Protein 4EQS (pdb70)

Secondary structure (DSSP, 8-state):
--EEEE--STTHHHHHHHHHHH-SSS-EEEEESSS-SSB-GGGHHHHHTTSS--GGGTB---HHHHHHHH--EEEETEEEEEEETTTTEEEEEETTTTEEEEEE-SEEEE---EEE-------TTEE--SSHHHHHHHHHHHHHHT--EEEEE--SHHHHHHHHHHHHHT-EEEEEESSS--STTS-GGGGHHHHHHHHHTT--EEES--EEEEETTEEEETTS-EEE-SEEEE---EEES-GGGTTSS----TTS-EE--TT-B-SSTTEEE-GGGEEEEBSSSSSEE---SHHHHHHHHHHHHHHHHS-TT-----B---EEEEETTEEEEEEES-GGGGGGS-EEEEEEEEESS-TTSSS--EEEEEEEEETTT-BEEEEEEEESSSHHHHHHHHHHHHHTT-BGGGGGG------TTT--SS-HHHHHHHTT-/--EEEE--STTHHHHHHHHHHH-SSS-EEEE-SSS-SSB-GGGHHHHHTTSS--HHHHBS--HHHHHHHH--EEETTEEEEEEEGGGTEEEEEETTTTEEEEEE-SEEEE---EEE-------TTEE--SSHHHHHHHHHHHHHHT--EEEEE--SHHHHHHHHHHHHTT-EEEEEESSS--STTS-GGG-HHHHHHHHHTT--EEES--EEEEETTEEEETTS-EEE-SEEEE---EEES-GGGTTSS----TTS-EE--TT-B-SSTTEEE-GGGEEEEBSSSSSEE---SHHHHHHHHHHHHHHHHS-TT-----B---EEEEETTEEEEEEES-GGGGGGS-EEEEEEEEESS-TTSSS--EEEEEEEEETTT-BEEEEEEEESSSHHHHHHHHHHHHHTT-BSGGGGG-----STTT--SS-HHHHHHHH--

B-factor: mean 22.56, std 8.88, range [10.07, 73.94]

Organism: Staphylococcus aureus (strain USA300) (NCBI:txid367830)

Sequence (874 aa):
PKIVVVGAVAGGATCASQIRRLDKESDIIIFEKDRDMSFANCALPYVIGEVVEDRRYALAYTPEKFYDRKQITVKTYHEVIAINDERQTVSVLNRKTNEQFEESYDKLILSPGASANSLGFESDITFTLRNLEDTDAIDQFIKANQVDKVLVVGAGYVSLEVLENLYERGLHPTLIHRSDKINKLMDADMNQPILDELDKREIPYRLNEEINAINGNEITFKSGKVEHYDMIIEGVGTHPNSKFIESSNIKLDRKGFIPVNDKFETNVPNIYAIGDIATSHYRHVDLPASVPLAWGAHRAASIVAEQIAGNDTIEFKGFLGNNIVKFFDYTFASVGVKPNELKQFDYKMVEVTQGAHANYYPGNSPLHLRVYYDTSNRQILRAAAVGKEGADKRIDVLSMAMMNQLTVDELTEFEVAFAPPYSHPKDLINMIGYKAKPKIVVVGAVAGGATCASQIRRLDKESDIIIFEKDRDMSFANCALPYVIGEVVEDRRYALAYTPEKFYDRKQITVKTYHEVIAINDERQTVSVLNRKTNEQFEESYDKLILSPGASANSLGFESDITFTLRNLEDTDAIDQFIKANQVDKVLVVGAGYVSLEVLENLYERGLHPTLIHRSDKINKLMDADMNQPILDELDKREIPYRLNEEINAINGNEITFKSGKVEHYDMIIEGVGTHPNSKFIESSNIKLDRKGFIPVNDKFETNVPNIYAIGDIATSHYRHVDLPASVPLAWGAHRAASIVAEQIAGNDTIEFKGFLGNNIVKFFDYTFASVGVKPNELKQFDYKMVEVTQGAHANYYPGNSPLHLRVYYDTSNRQILRAAAVGKEGADKRIDVLSMAMMNQLTVDELTEFEVAFAPPYSHPKDLINMIGYKAK

Structure (mmCIF, N/CA/C/O backbone):
data_4EQS
#
_entry.id   4EQS
#
_cell.length_a   76.180
_cell.length_b   65.420
_cell.length_c   94.570
_cell.angle_alpha   90.000
_cell.angle_beta   104.740
_cell.angle_gamma   90.000
#
_symmetry.space_group_name_H-M   'P 1 21 1'
#
loop_
_entity.id
_entity.type
_entity.pdbx_description
1 polymer 'Coenzyme A disulfide reductase'
2 non-polymer 'MAGNESIUM ION'
3 non-polymer 'CHLORIDE ION'
4 non-polymer 'COENZYME A'
5 non-polymer 'FLAVIN-ADENINE DINUCLEOTIDE'
6 water water
#
loop_
_atom_site.group_PDB
_atom_site.id
_atom_site.type_symbol
_atom_site.label_atom_id
_atom_site.label_alt_id
_atom_site.label_comp_id
_atom_site.label_asym_id
_atom_site.label_entity_id
_atom_site.label_seq_id
_atom_site.pdbx_PDB_ins_code
_atom_site.Cartn_x
_atom_site.Cartn_y
_atom_site.Cartn_z
_atom_site.occupancy
_atom_site.B_iso_or_equiv
_atom_site.auth_seq_id
_atom_site.auth_comp_id
_atom_site.auth_asym_id
_atom_site.auth_atom_id
_atom_site.pdbx_PDB_model_num
ATOM 1 N N . PRO A 1 1 ? 26.132 -14.986 -16.270 1.00 25.46 2 PRO A N 1
ATOM 2 C CA . PRO A 1 1 ? 25.749 -14.387 -17.553 1.00 21.25 2 PRO A CA 1
ATOM 3 C C . PRO A 1 1 ? 26.648 -13.202 -17.878 1.00 18.90 2 PRO A C 1
ATOM 4 O O . PRO A 1 1 ? 27.146 -12.553 -16.958 1.00 21.25 2 PRO A O 1
ATOM 8 N N . LYS A 1 2 ? 26.852 -12.928 -19.162 1.00 20.22 3 LYS A N 1
ATOM 9 C CA . LYS A 1 2 ? 27.597 -11.746 -19.576 1.00 21.43 3 LYS A CA 1
ATOM 10 C C . LYS A 1 2 ? 26.737 -10.519 -19.312 1.00 17.08 3 LYS A C 1
ATOM 11 O O . LYS A 1 2 ? 25.623 -10.413 -19.829 1.00 17.58 3 LYS A O 1
ATOM 17 N N . ILE A 1 3 ? 27.265 -9.603 -18.510 1.00 16.24 4 ILE A N 1
ATOM 18 C CA . ILE A 1 3 ? 26.526 -8.428 -18.068 1.00 18.11 4 ILE A CA 1
ATOM 19 C C . ILE A 1 3 ? 27.115 -7.159 -18.667 1.00 15.67 4 ILE A C 1
ATOM 20 O O . ILE A 1 3 ? 28.320 -6.909 -18.555 1.00 16.51 4 ILE A O 1
ATOM 29 N N . VAL A 1 4 ? 26.260 -6.372 -19.314 1.00 15.05 5 VAL A N 1
ATOM 30 C CA . VAL A 1 4 ? 26.633 -5.047 -19.794 1.00 14.31 5 VAL A CA 1
ATOM 31 C C . VAL A 1 4 ? 25.822 -4.003 -19.036 1.00 16.31 5 VAL A C 1
ATOM 32 O O . VAL A 1 4 ? 24.600 -4.122 -18.931 1.00 15.73 5 VAL A O 1
ATOM 36 N N . VAL A 1 5 ? 26.512 -2.996 -18.510 1.00 12.14 6 VAL A N 1
ATOM 37 C CA . VAL A 1 5 ? 25.882 -1.899 -17.777 1.00 11.76 6 VAL A CA 1
ATOM 38 C C . VAL A 1 5 ? 26.133 -0.597 -18.539 1.00 13.38 6 VAL A C 1
ATOM 39 O O . VAL A 1 5 ? 27.242 -0.367 -19.032 1.00 14.47 6 VAL A O 1
ATOM 43 N N . VAL A 1 6 ? 25.101 0.240 -18.660 1.00 12.45 7 VAL A N 1
ATOM 44 C CA . VAL A 1 6 ? 25.246 1.556 -19.286 1.00 14.25 7 VAL A CA 1
ATOM 45 C C . VAL A 1 6 ? 25.172 2.660 -18.238 1.00 13.47 7 VAL A C 1
ATOM 46 O O . VAL A 1 6 ? 24.131 2.861 -17.599 1.00 13.98 7 VAL A O 1
ATOM 50 N N . GLY A 1 7 ? 26.275 3.384 -18.075 1.00 13.15 8 GLY A N 1
ATOM 51 C CA . GLY A 1 7 ? 26.397 4.381 -17.023 1.00 13.01 8 GLY A CA 1
ATOM 52 C C . GLY A 1 7 ? 27.188 3.819 -15.856 1.00 12.52 8 GLY A C 1
ATOM 53 O O . GLY A 1 7 ? 26.861 2.751 -15.332 1.00 13.95 8 GLY A O 1
ATOM 54 N N . ALA A 1 8 ? 28.234 4.524 -15.436 1.00 12.86 9 ALA A N 1
ATOM 55 C CA . ALA A 1 8 ? 29.130 3.971 -14.427 1.00 12.54 9 ALA A CA 1
ATOM 56 C C . ALA A 1 8 ? 29.145 4.757 -13.128 1.00 14.31 9 ALA A C 1
ATOM 57 O O . ALA A 1 8 ? 30.210 4.969 -12.549 1.00 13.62 9 ALA A O 1
ATOM 59 N N . VAL A 1 9 ? 27.974 5.181 -12.661 1.00 13.75 10 VAL A N 1
ATOM 60 C CA . VAL A 1 9 ? 27.908 6.000 -11.447 1.00 12.01 10 VAL A CA 1
ATOM 61 C C . VAL A 1 9 ? 26.922 5.451 -10.395 1.00 12.14 10 VAL A C 1
ATOM 62 O O . VAL A 1 9 ? 27.032 4.285 -10.009 1.00 14.13 10 VAL A O 1
ATOM 66 N N . ALA A 1 10 ? 25.965 6.260 -9.932 1.00 11.63 11 ALA A N 1
ATOM 67 C CA . ALA A 1 10 ? 25.206 5.873 -8.732 1.00 13.79 11 ALA A CA 1
ATOM 68 C C . ALA A 1 10 ? 24.444 4.557 -8.883 1.00 13.82 11 ALA A C 1
ATOM 69 O O . ALA A 1 10 ? 24.491 3.699 -8.001 1.00 15.19 11 ALA A O 1
ATOM 71 N N . GLY A 1 11 ? 23.738 4.389 -9.994 1.00 12.42 12 GLY A N 1
ATOM 72 C CA . GLY A 1 11 ? 23.063 3.131 -10.253 1.00 13.97 12 GLY A CA 1
ATOM 73 C C . GLY A 1 11 ? 23.999 2.092 -10.851 1.00 13.84 12 GLY A C 1
ATOM 74 O O . GLY A 1 11 ? 24.061 0.958 -10.387 1.00 14.32 12 GLY A O 1
ATOM 75 N N . GLY A 1 12 ? 24.751 2.485 -11.873 1.00 13.43 13 GLY A N 1
ATOM 76 C CA . GLY A 1 12 ? 25.483 1.518 -12.678 1.00 13.67 13 GLY A CA 1
ATOM 77 C C . GLY A 1 12 ? 26.691 0.872 -12.030 1.00 13.33 13 GLY A C 1
ATOM 78 O O . GLY A 1 12 ? 26.819 -0.348 -12.020 1.00 14.19 13 GLY A O 1
ATOM 79 N N . ALA A 1 13 ? 27.598 1.684 -11.506 1.00 12.73 14 ALA A N 1
ATOM 80 C CA . ALA A 1 13 ? 28.757 1.121 -10.831 1.00 13.53 14 ALA A CA 1
ATOM 81 C C . ALA A 1 13 ? 28.327 0.357 -9.578 1.00 15.55 14 ALA A C 1
ATOM 82 O O . ALA A 1 13 ? 28.862 -0.707 -9.276 1.00 16.17 14 ALA A O 1
ATOM 84 N N . THR A 1 14 ? 27.341 0.887 -8.862 1.00 13.85 15 THR A N 1
ATOM 85 C CA . THR A 1 14 ? 26.823 0.215 -7.675 1.00 15.35 15 THR A CA 1
ATOM 86 C C . THR A 1 14 ? 26.249 -1.152 -8.035 1.00 14.23 15 THR A C 1
ATOM 87 O O . THR A 1 14 ? 26.533 -2.154 -7.372 1.00 16.14 15 THR A O 1
ATOM 91 N N . CYS A 1 15 ? 25.435 -1.201 -9.086 1.00 12.37 16 CYS A N 1
ATOM 92 C CA . CYS A 1 15 ? 24.801 -2.458 -9.466 1.00 12.49 16 CYS A CA 1
ATOM 93 C C . CYS A 1 15 ? 25.853 -3.494 -9.878 1.00 14.91 16 CYS A C 1
ATOM 94 O O . CYS A 1 15 ? 25.790 -4.651 -9.470 1.00 14.17 16 CYS A O 1
ATOM 97 N N . ALA A 1 16 ? 26.816 -3.079 -10.692 1.00 14.98 17 ALA A N 1
ATOM 98 C CA . ALA A 1 16 ? 27.886 -3.983 -11.106 1.00 13.30 17 ALA A CA 1
ATOM 99 C C . ALA A 1 16 ? 28.615 -4.528 -9.882 1.00 16.25 17 ALA A C 1
ATOM 100 O O . ALA A 1 16 ? 28.897 -5.728 -9.790 1.00 16.96 17 ALA A O 1
ATOM 102 N N . SER A 1 17 ? 28.904 -3.640 -8.941 1.00 14.38 18 SER A N 1
ATOM 103 C CA . SER A 1 17 ? 29.579 -4.028 -7.708 1.00 14.74 18 SER A CA 1
ATOM 104 C C . SER A 1 17 ? 28.737 -5.025 -6.907 1.00 18.30 18 SER A C 1
ATOM 105 O O . SER A 1 17 ? 29.258 -6.018 -6.397 1.00 17.58 18 SER A O 1
ATOM 108 N N . GLN A 1 18 ? 27.436 -4.772 -6.807 1.00 15.90 19 GLN A N 1
ATOM 109 C CA . GLN A 1 18 ? 26.548 -5.672 -6.063 1.00 16.83 19 GLN A CA 1
ATOM 110 C C . GLN A 1 18 ? 26.427 -7.043 -6.726 1.00 15.29 19 GLN A C 1
ATOM 111 O O . GLN A 1 18 ? 26.302 -8.060 -6.045 1.00 18.12 19 GLN A O 1
ATOM 117 N N . ILE A 1 19 ? 26.464 -7.077 -8.053 1.00 16.48 20 ILE A N 1
ATOM 118 C CA . ILE A 1 19 ? 26.449 -8.353 -8.763 1.00 13.79 20 ILE A CA 1
ATOM 119 C C . ILE A 1 19 ? 27.726 -9.147 -8.453 1.00 19.40 20 ILE A C 1
ATOM 120 O O . ILE A 1 19 ? 27.672 -10.349 -8.180 1.00 19.77 20 ILE A O 1
ATOM 125 N N . ARG A 1 20 ? 28.867 -8.468 -8.476 1.00 19.63 21 ARG A N 1
ATOM 126 C CA . ARG A 1 20 ? 30.146 -9.129 -8.223 1.00 19.65 21 ARG A CA 1
ATOM 127 C C . ARG A 1 20 ? 30.192 -9.737 -6.818 1.00 20.60 21 ARG A C 1
ATOM 128 O O . ARG A 1 20 ? 30.811 -10.787 -6.605 1.00 19.19 21 ARG A O 1
ATOM 136 N N . ARG A 1 21 ? 29.534 -9.088 -5.860 1.00 18.13 22 ARG A N 1
ATOM 137 C CA . ARG A 1 21 ? 29.430 -9.651 -4.513 1.00 20.94 22 ARG A CA 1
ATOM 138 C C . ARG A 1 21 ? 28.846 -11.060 -4.531 1.00 21.81 22 ARG A C 1
ATOM 139 O O . ARG A 1 21 ? 29.265 -11.927 -3.754 1.00 23.55 22 ARG A O 1
ATOM 147 N N . LEU A 1 22 ? 27.869 -11.278 -5.405 1.00 18.10 23 LEU A N 1
ATOM 148 C CA . LEU A 1 22 ? 27.135 -12.539 -5.459 1.00 19.80 23 LEU A CA 1
ATOM 149 C C . LEU A 1 22 ? 27.716 -13.507 -6.474 1.00 23.48 23 LEU A C 1
ATOM 150 O O . LEU A 1 22 ? 27.484 -14.713 -6.398 1.00 23.24 23 LEU A O 1
ATOM 155 N N . ASP A 1 23 ? 28.468 -12.976 -7.429 1.00 21.15 24 ASP A N 1
ATOM 156 C CA . ASP A 1 23 ? 28.870 -13.751 -8.596 1.00 21.75 24 ASP A CA 1
ATOM 157 C C . ASP A 1 23 ? 30.268 -13.340 -9.029 1.00 23.25 24 ASP A C 1
ATOM 158 O O . ASP A 1 23 ? 30.474 -12.232 -9.526 1.00 22.58 24 ASP A O 1
ATOM 163 N N . LYS A 1 24 ? 31.226 -14.244 -8.844 1.00 28.05 25 LYS A N 1
ATOM 164 C CA . LYS A 1 24 ? 32.624 -13.946 -9.129 1.00 26.78 25 LYS A CA 1
ATOM 165 C C . LYS A 1 24 ? 33.051 -14.445 -10.504 1.00 28.03 25 LYS A C 1
ATOM 166 O O . LYS A 1 24 ? 34.180 -14.204 -10.930 1.00 32.04 25 LYS A O 1
ATOM 172 N N . GLU A 1 25 ? 32.151 -15.136 -11.194 1.00 25.90 26 GLU A N 1
ATOM 173 C CA . GLU A 1 25 ? 32.494 -15.787 -12.458 1.00 30.41 26 GLU A CA 1
ATOM 174 C C . GLU A 1 25 ? 32.075 -15.003 -13.699 1.00 32.63 26 GLU A C 1
ATOM 175 O O . GLU A 1 25 ? 32.798 -14.985 -14.696 1.00 31.04 26 GLU A O 1
ATOM 186 N N . SER A 1 26 ? 30.911 -14.363 -13.641 1.00 25.94 27 SER A N 1
ATOM 187 C CA . SER A 1 26 ? 30.367 -13.675 -14.811 1.00 23.06 27 SER A CA 1
ATOM 188 C C . SER A 1 26 ? 31.223 -12.490 -15.259 1.00 20.81 27 SER A C 1
ATOM 189 O O . SER A 1 26 ? 31.769 -11.758 -14.438 1.00 21.40 27 SER A O 1
ATOM 192 N N . ASP A 1 27 ? 31.341 -12.312 -16.570 1.00 19.49 28 ASP A N 1
ATOM 193 C CA . ASP A 1 27 ? 31.995 -11.129 -17.116 1.00 21.57 28 ASP A CA 1
ATOM 194 C C . ASP A 1 27 ? 31.060 -9.927 -16.991 1.00 20.98 28 ASP A C 1
ATOM 195 O O . ASP A 1 27 ? 29.890 -10.007 -17.364 1.00 21.33 28 ASP A O 1
ATOM 200 N N . ILE A 1 28 ? 31.584 -8.824 -16.467 1.00 17.10 29 ILE A N 1
ATOM 201 C CA . ILE A 1 28 ? 30.809 -7.590 -16.319 1.00 18.80 29 ILE A CA 1
ATOM 202 C C . ILE A 1 28 ? 31.549 -6.420 -16.955 1.00 18.66 29 ILE A C 1
ATOM 203 O O . ILE A 1 28 ? 32.699 -6.134 -16.604 1.00 18.65 29 ILE A O 1
ATOM 208 N N . ILE A 1 29 ? 30.895 -5.745 -17.895 1.00 15.72 30 ILE A N 1
ATOM 209 C CA . ILE A 1 29 ? 31.472 -4.552 -18.508 1.00 19.03 30 ILE A CA 1
ATOM 210 C C . ILE A 1 29 ? 30.541 -3.350 -18.383 1.00 15.80 30 ILE A C 1
ATOM 211 O O . ILE A 1 29 ? 29.335 -3.463 -18.606 1.00 17.43 30 ILE A O 1
ATOM 216 N N . ILE A 1 30 ? 31.105 -2.209 -17.998 1.00 13.19 31 ILE A N 1
ATOM 217 C CA . ILE A 1 30 ? 30.334 -0.965 -17.930 1.00 14.43 31 ILE A CA 1
ATOM 218 C C . ILE A 1 30 ? 30.856 0.037 -18.950 1.00 16.16 31 ILE A C 1
ATOM 219 O O . ILE A 1 30 ? 32.064 0.238 -19.064 1.00 14.97 31 ILE A O 1
ATOM 224 N N . PHE A 1 31 ? 29.942 0.662 -19.683 1.00 14.03 32 PHE A N 1
ATOM 225 C CA . PHE A 1 31 ? 30.292 1.753 -20.592 1.00 14.40 32 PHE A CA 1
ATOM 226 C C . PHE A 1 31 ? 29.876 3.096 -20.003 1.00 14.35 32 PHE A C 1
ATOM 227 O O . PHE A 1 31 ? 28.739 3.259 -19.548 1.00 14.46 32 PHE A O 1
ATOM 235 N N . GLU A 1 32 ? 30.800 4.049 -20.005 1.00 14.16 33 GLU A N 1
ATOM 236 C CA . GLU A 1 32 ? 30.531 5.387 -19.489 1.00 12.49 33 GLU A CA 1
ATOM 237 C C . GLU A 1 32 ? 30.966 6.421 -20.525 1.00 12.58 33 GLU A C 1
ATOM 238 O O . GLU A 1 32 ? 32.132 6.459 -20.912 1.00 13.57 33 GLU A O 1
ATOM 244 N N . LYS A 1 33 ? 30.036 7.254 -20.971 1.00 14.35 34 LYS A N 1
ATOM 245 C CA . LYS A 1 33 ? 30.324 8.165 -22.081 1.00 14.35 34 LYS A CA 1
ATOM 246 C C . LYS A 1 33 ? 31.321 9.265 -21.719 1.00 14.46 34 LYS A C 1
ATOM 247 O O . LYS A 1 33 ? 32.042 9.752 -22.584 1.00 15.36 34 LYS A O 1
ATOM 253 N N . ASP A 1 34 ? 31.368 9.634 -20.444 1.00 14.47 35 ASP A N 1
ATOM 254 C CA . ASP A 1 34 ? 32.223 10.738 -20.004 1.00 15.77 35 ASP A CA 1
ATOM 255 C C . ASP A 1 34 ? 33.540 10.254 -19.394 1.00 14.37 35 ASP A C 1
ATOM 256 O O . ASP A 1 34 ? 33.872 9.073 -19.462 1.00 15.39 35 ASP A O 1
ATOM 261 N N . ARG A 1 35 ? 34.291 11.174 -18.803 1.00 14.87 36 ARG A N 1
ATOM 262 C CA . ARG A 1 35 ? 35.655 10.879 -18.366 1.00 20.50 36 ARG A CA 1
ATOM 263 C C . ARG A 1 35 ? 35.747 10.026 -17.100 1.00 16.65 36 ARG A C 1
ATOM 264 O O . ARG A 1 35 ? 36.675 9.231 -16.944 1.00 17.67 36 ARG A O 1
ATOM 272 N N . ASP A 1 36 ? 34.799 10.200 -16.183 1.00 15.86 37 ASP A N 1
ATOM 273 C CA . ASP A 1 36 ? 34.949 9.636 -14.848 1.00 15.69 37 ASP A CA 1
ATOM 274 C C . ASP A 1 36 ? 33.869 8.618 -14.497 1.00 19.75 37 ASP A C 1
ATOM 275 O O . ASP A 1 36 ? 32.692 8.840 -14.758 1.00 18.15 37 ASP A O 1
ATOM 280 N N . MET A 1 37 ? 34.272 7.512 -13.883 1.00 16.28 38 MET A N 1
ATOM 281 C CA . MET A 1 37 ? 33.311 6.617 -13.249 1.00 15.60 38 MET A CA 1
ATOM 282 C C . MET A 1 37 ? 33.227 6.948 -11.761 1.00 18.25 38 MET A C 1
ATOM 283 O O . MET A 1 37 ? 34.156 7.522 -11.197 1.00 18.00 38 MET A O 1
ATOM 288 N N . SER A 1 38 ? 32.103 6.603 -11.134 1.00 14.25 39 SER A N 1
ATOM 289 C CA . SER A 1 38 ? 31.994 6.633 -9.676 1.00 15.50 39 SER A CA 1
ATOM 290 C C . SER A 1 38 ? 32.356 7.979 -9.049 1.00 18.08 39 SER A C 1
ATOM 291 O O . SER A 1 38 ? 32.911 8.021 -7.944 1.00 20.61 39 SER A O 1
ATOM 294 N N . PHE A 1 39 ? 32.039 9.076 -9.728 1.00 16.58 40 PHE A N 1
ATOM 295 C CA . PHE A 1 39 ? 32.221 10.392 -9.121 1.00 14.62 40 PHE A CA 1
ATOM 296 C C . PHE A 1 39 ? 31.106 10.623 -8.099 1.00 14.09 40 PHE A C 1
ATOM 297 O O . PHE A 1 39 ? 30.033 10.025 -8.195 1.00 15.69 40 PHE A O 1
ATOM 305 N N . ALA A 1 40 ? 31.378 11.461 -7.105 1.00 15.18 41 ALA A N 1
ATOM 306 C CA . ALA A 1 40 ? 30.417 11.696 -6.035 1.00 15.58 41 ALA A CA 1
ATOM 307 C C . ALA A 1 40 ? 29.469 12.812 -6.435 1.00 14.31 41 ALA A C 1
ATOM 308 O O . ALA A 1 40 ? 29.719 13.977 -6.122 1.00 14.39 41 ALA A O 1
ATOM 310 N N . ASN A 1 41 ? 28.390 12.455 -7.136 1.00 13.95 42 ASN A N 1
ATOM 311 C CA . ASN A 1 41 ? 27.449 13.452 -7.646 1.00 16.47 42 ASN A CA 1
ATOM 312 C C . ASN A 1 41 ? 27.070 14.440 -6.559 1.00 15.62 42 ASN A C 1
ATOM 313 O O . ASN A 1 41 ? 27.042 15.650 -6.780 1.00 13.38 42 ASN A O 1
ATOM 318 N N . CYS A 1 42 ? 26.754 13.913 -5.379 1.00 15.03 43 CYS A N 1
ATOM 319 C CA . CYS A 1 42 ? 26.186 14.742 -4.327 1.00 15.50 43 CYS A CA 1
ATOM 320 C C . CYS A 1 42 ? 27.233 15.614 -3.644 1.00 15.72 43 CYS A C 1
ATOM 321 O O . CYS A 1 42 ? 26.893 16.572 -2.942 1.00 15.35 43 CYS A O 1
ATOM 324 N N . ALA A 1 43 ? 28.502 15.295 -3.873 1.00 15.17 44 ALA A N 1
ATOM 325 C CA . ALA A 1 43 ? 29.591 16.090 -3.324 1.00 14.61 44 ALA A CA 1
ATOM 326 C C . ALA A 1 43 ? 29.881 17.335 -4.150 1.00 15.93 44 ALA A C 1
ATOM 327 O O . ALA A 1 43 ? 30.552 18.260 -3.684 1.00 16.57 44 ALA A O 1
ATOM 329 N N . LEU A 1 44 ? 29.396 17.362 -5.384 1.00 14.87 45 LEU A N 1
ATOM 330 C CA . LEU A 1 44 ? 29.857 18.390 -6.318 1.00 15.66 45 LEU A CA 1
ATOM 331 C C . LEU A 1 44 ? 29.624 19.844 -5.868 1.00 13.96 45 LEU A C 1
ATOM 332 O O . LEU A 1 44 ? 30.499 20.691 -6.049 1.00 16.81 45 LEU A O 1
ATOM 337 N N . PRO A 1 45 ? 28.456 20.146 -5.271 1.00 15.28 46 PRO A N 1
ATOM 338 C CA . PRO A 1 45 ? 28.298 21.538 -4.832 1.00 16.03 46 PRO A CA 1
ATOM 339 C C . PRO A 1 45 ? 29.341 21.910 -3.780 1.00 17.19 46 PRO A C 1
ATOM 340 O O . PRO A 1 45 ? 29.815 23.045 -3.741 1.00 17.27 46 PRO A O 1
ATOM 344 N N . TYR A 1 46 ? 29.692 20.950 -2.936 1.00 16.24 47 TYR A N 1
ATOM 345 C CA . TYR A 1 46 ? 30.637 21.197 -1.851 1.00 17.83 47 TYR A CA 1
ATOM 346 C C . TYR A 1 46 ? 32.070 21.278 -2.357 1.00 20.33 47 TYR A C 1
ATOM 347 O O . TYR A 1 46 ? 32.905 21.970 -1.772 1.00 21.27 47 TYR A O 1
ATOM 356 N N . VAL A 1 47 ? 32.349 20.591 -3.460 1.00 19.72 48 VAL A N 1
ATOM 357 C CA . VAL A 1 47 ? 33.630 20.757 -4.136 1.00 18.47 48 VAL A CA 1
ATOM 358 C C . VAL A 1 47 ? 33.755 22.183 -4.657 1.00 21.17 48 VAL A C 1
ATOM 359 O O . VAL A 1 47 ? 34.796 22.822 -4.501 1.00 20.15 48 VAL A O 1
ATOM 363 N N . ILE A 1 48 ? 32.687 22.690 -5.266 1.00 17.45 49 ILE A N 1
ATOM 364 C CA . ILE A 1 48 ? 32.669 24.073 -5.725 1.00 19.97 49 ILE A CA 1
ATOM 365 C C . ILE A 1 48 ? 32.876 25.047 -4.566 1.00 20.85 49 ILE A C 1
ATOM 366 O O . ILE A 1 48 ? 33.543 26.073 -4.716 1.00 21.58 49 ILE A O 1
ATOM 371 N N . GLY A 1 49 ? 32.313 24.719 -3.408 1.00 18.57 50 GLY A N 1
ATOM 372 C CA . GLY A 1 49 ? 32.418 25.588 -2.247 1.00 17.49 50 GLY A CA 1
ATOM 373 C C . GLY A 1 49 ? 33.757 25.488 -1.542 1.00 24.71 50 GLY A C 1
ATOM 374 O O . GLY A 1 49 ? 34.022 26.241 -0.608 1.00 23.27 50 GLY A O 1
ATOM 375 N N . GLU A 1 50 ? 34.596 24.559 -1.991 1.00 22.58 51 GLU A N 1
ATOM 376 C CA . GLU A 1 50 ? 35.892 24.310 -1.362 1.00 25.89 51 GLU A CA 1
ATOM 377 C C . GLU A 1 50 ? 35.714 23.793 0.058 1.00 29.03 51 GLU A C 1
ATOM 378 O O . GLU A 1 50 ? 36.633 23.847 0.876 1.00 33.28 51 GLU A O 1
ATOM 384 N N . VAL A 1 51 ? 34.509 23.300 0.330 1.00 27.93 52 VAL A N 1
ATOM 385 C CA . VAL A 1 51 ? 34.185 22.590 1.559 1.00 24.85 52 VAL A CA 1
ATOM 386 C C . VAL A 1 51 ? 34.783 21.196 1.450 1.00 34.91 52 VAL A C 1
ATOM 387 O O . VAL A 1 51 ? 35.244 20.618 2.436 1.00 36.25 52 VAL A O 1
ATOM 391 N N . VAL A 1 52 ? 34.769 20.664 0.232 1.00 33.78 53 VAL A N 1
ATOM 392 C CA . VAL A 1 52 ? 35.499 19.449 -0.092 1.00 36.67 53 VAL A CA 1
ATOM 393 C C . VAL A 1 52 ? 36.735 19.841 -0.893 1.00 41.94 53 VAL A C 1
ATOM 394 O O . VAL A 1 52 ? 36.649 20.148 -2.085 1.00 39.75 53 VAL A O 1
ATOM 398 N N . GLU A 1 53 ? 37.884 19.847 -0.227 1.00 42.66 54 GLU A N 1
ATOM 399 C CA . GLU A 1 53 ? 39.138 20.241 -0.855 1.00 46.89 54 GLU A CA 1
ATOM 400 C C . GLU A 1 53 ? 39.774 19.053 -1.563 1.00 48.62 54 GLU A C 1
ATOM 401 O O . GLU A 1 53 ? 40.147 19.136 -2.733 1.00 53.71 54 GLU A O 1
ATOM 407 N N . ASP A 1 54 ? 39.895 17.949 -0.833 1.00 44.76 55 ASP A N 1
ATOM 408 C CA . ASP A 1 54 ? 40.539 16.740 -1.333 1.00 47.86 55 ASP A CA 1
ATOM 409 C C . ASP A 1 54 ? 39.747 16.142 -2.492 1.00 46.11 55 ASP A C 1
ATOM 410 O O . ASP A 1 54 ? 38.704 15.528 -2.284 1.00 41.61 55 ASP A O 1
ATOM 415 N N . ARG A 1 55 ? 40.246 16.322 -3.712 1.00 49.07 56 ARG A N 1
ATOM 416 C CA . ARG A 1 55 ? 39.552 15.824 -4.898 1.00 49.45 56 ARG A CA 1
ATOM 417 C C . ARG A 1 55 ? 39.454 14.301 -4.871 1.00 42.87 56 ARG A C 1
ATOM 418 O O . ARG A 1 55 ? 38.673 13.703 -5.610 1.00 46.14 56 ARG A O 1
ATOM 426 N N . ARG A 1 56 ? 40.249 13.682 -4.007 1.00 40.52 57 ARG A N 1
ATOM 427 C CA . ARG A 1 56 ? 40.177 12.246 -3.780 1.00 44.83 57 ARG A CA 1
ATOM 428 C C . ARG A 1 56 ? 38.807 11.879 -3.215 1.00 41.82 57 ARG A C 1
ATOM 429 O O . ARG A 1 56 ? 38.373 10.730 -3.296 1.00 40.66 57 ARG A O 1
ATOM 437 N N . TYR A 1 57 ? 38.134 12.871 -2.641 1.00 36.47 58 TYR A N 1
ATOM 438 C CA . TYR A 1 57 ? 36.806 12.687 -2.070 1.00 37.07 58 TYR A CA 1
ATOM 439 C C . TYR A 1 57 ? 35.731 12.662 -3.150 1.00 34.45 58 TYR A C 1
ATOM 440 O O . TYR A 1 57 ? 34.646 12.122 -2.943 1.00 39.01 58 TYR A O 1
ATOM 449 N N . ALA A 1 58 ? 36.032 13.259 -4.297 1.00 26.78 59 ALA A N 1
ATOM 450 C CA . ALA A 1 58 ? 35.035 13.437 -5.348 1.00 29.89 59 ALA A CA 1
ATOM 451 C C . ALA A 1 58 ? 34.997 12.266 -6.323 1.00 28.68 59 ALA A C 1
ATOM 452 O O . ALA A 1 58 ? 34.094 12.175 -7.155 1.00 23.95 59 ALA A O 1
ATOM 454 N N . LEU A 1 59 ? 35.979 11.377 -6.215 1.00 25.68 60 LEU A N 1
ATOM 455 C CA . LEU A 1 59 ? 36.103 10.245 -7.125 1.00 26.99 60 LEU A CA 1
ATOM 456 C C . LEU A 1 59 ? 36.400 8.983 -6.325 1.00 28.53 60 LEU A C 1
ATOM 457 O O . LEU A 1 59 ? 37.405 8.915 -5.621 1.00 33.12 60 LEU A O 1
ATOM 462 N N . ALA A 1 60 ? 35.527 7.985 -6.424 1.00 25.39 61 ALA A N 1
ATOM 463 C CA . ALA A 1 60 ? 35.664 6.784 -5.604 1.00 25.89 61 ALA A CA 1
ATOM 464 C C . ALA A 1 60 ? 36.534 5.723 -6.262 1.00 35.89 61 ALA A C 1
ATOM 465 O O . ALA A 1 60 ? 37.192 4.937 -5.580 1.00 41.72 61 ALA A O 1
ATOM 467 N N . TYR A 1 61 ? 36.538 5.708 -7.589 1.00 32.59 62 TYR A N 1
ATOM 468 C CA . TYR A 1 61 ? 37.277 4.699 -8.337 1.00 33.96 62 TYR A CA 1
ATOM 469 C C . TYR A 1 61 ? 37.775 5.208 -9.679 1.00 29.17 62 TYR A C 1
ATOM 470 O O . TYR A 1 61 ? 37.221 6.151 -10.247 1.00 28.59 62 TYR A O 1
ATOM 479 N N . THR A 1 62 ? 38.839 4.578 -10.168 1.00 30.90 63 THR A N 1
ATOM 480 C CA . THR A 1 62 ? 39.227 4.662 -11.568 1.00 27.29 63 THR A CA 1
ATOM 481 C C . THR A 1 62 ? 38.944 3.294 -12.169 1.00 21.03 63 THR A C 1
ATOM 482 O O . THR A 1 62 ? 38.820 2.307 -11.442 1.00 23.41 63 THR A O 1
ATOM 486 N N . PRO A 1 63 ? 38.805 3.227 -13.498 1.00 23.16 64 PRO A N 1
ATOM 487 C CA . PRO A 1 63 ? 38.596 1.920 -14.122 1.00 20.89 64 PRO A CA 1
ATOM 488 C C . PRO A 1 63 ? 39.666 0.893 -13.732 1.00 23.22 64 PRO A C 1
ATOM 489 O O . PRO A 1 63 ? 39.334 -0.266 -13.486 1.00 20.50 64 PRO A O 1
ATOM 493 N N . GLU A 1 64 ? 40.928 1.308 -13.668 1.00 25.36 65 GLU A N 1
ATOM 494 C CA . GLU A 1 64 ? 41.997 0.381 -13.307 1.00 28.96 65 GLU A CA 1
ATOM 495 C C . GLU A 1 64 ? 41.803 -0.178 -11.899 1.00 28.63 65 GLU A C 1
ATOM 496 O O . GLU A 1 64 ? 41.929 -1.383 -11.682 1.00 26.71 65 GLU A O 1
ATOM 502 N N . LYS A 1 65 ? 41.482 0.697 -10.950 1.00 27.87 66 LYS A N 1
ATOM 503 C CA . LYS A 1 65 ? 41.248 0.269 -9.572 1.00 28.32 66 LYS A CA 1
ATOM 504 C C . LYS A 1 65 ? 40.021 -0.633 -9.460 1.00 30.37 66 LYS A C 1
ATOM 505 O O . LYS A 1 65 ? 40.008 -1.597 -8.697 1.00 29.24 66 LYS A O 1
ATOM 511 N N . PHE A 1 66 ? 38.984 -0.309 -10.222 1.00 25.72 67 PHE A N 1
ATOM 512 C CA . PHE A 1 66 ? 37.743 -1.062 -10.178 1.00 24.72 67 PHE A CA 1
ATOM 513 C C . PHE A 1 66 ? 37.983 -2.490 -10.649 1.00 26.73 67 PHE A C 1
ATOM 514 O O . PHE A 1 66 ? 37.390 -3.433 -10.129 1.00 25.32 67 PHE A O 1
ATOM 522 N N . TYR A 1 67 ? 38.860 -2.649 -11.635 1.00 24.24 68 TYR A N 1
ATOM 523 C CA . TYR A 1 67 ? 39.176 -3.974 -12.142 1.00 24.24 68 TYR A CA 1
ATOM 524 C C . TYR A 1 67 ? 40.088 -4.733 -11.177 1.00 27.60 68 TYR A C 1
ATOM 525 O O . TYR A 1 67 ? 39.926 -5.936 -10.978 1.00 27.56 68 TYR A O 1
ATOM 534 N N . ASP A 1 68 ? 41.034 -4.018 -10.575 1.00 26.81 69 ASP A N 1
ATOM 535 C CA . ASP A 1 68 ? 41.944 -4.611 -9.599 1.00 28.28 69 ASP A CA 1
ATOM 536 C C . ASP A 1 68 ? 41.187 -5.187 -8.403 1.00 32.93 69 ASP A C 1
ATOM 537 O O . ASP A 1 68 ? 41.505 -6.274 -7.922 1.00 30.33 69 ASP A O 1
ATOM 542 N N . ARG A 1 69 ? 40.181 -4.453 -7.932 1.00 27.92 70 ARG A N 1
ATOM 543 C CA . ARG A 1 69 ? 39.447 -4.840 -6.729 1.00 26.36 70 ARG A CA 1
ATOM 544 C C . ARG A 1 69 ? 38.240 -5.732 -7.012 1.00 28.30 70 ARG A C 1
ATOM 545 O O . ARG A 1 69 ? 37.916 -6.610 -6.214 1.00 26.64 70 ARG A O 1
ATOM 553 N N . LYS A 1 70 ? 37.577 -5.513 -8.146 1.00 23.12 71 LYS A N 1
ATOM 554 C CA . LYS A 1 70 ? 36.299 -6.170 -8.411 1.00 21.66 71 LYS A CA 1
ATOM 555 C C . LYS A 1 70 ? 36.252 -6.971 -9.711 1.00 20.32 71 LYS A C 1
ATOM 556 O O . LYS A 1 70 ? 35.251 -7.624 -10.001 1.00 23.69 71 LYS A O 1
ATOM 562 N N . GLN A 1 71 ? 37.327 -6.920 -10.492 1.00 24.25 72 GLN A N 1
ATOM 563 C CA . GLN A 1 71 ? 37.387 -7.639 -11.760 1.00 21.99 72 GLN A CA 1
ATOM 564 C C . GLN A 1 71 ? 36.211 -7.270 -12.664 1.00 18.66 72 GLN A C 1
ATOM 565 O O . GLN A 1 71 ? 35.647 -8.112 -13.362 1.00 20.77 72 GLN A O 1
ATOM 571 N N . ILE A 1 72 ? 35.859 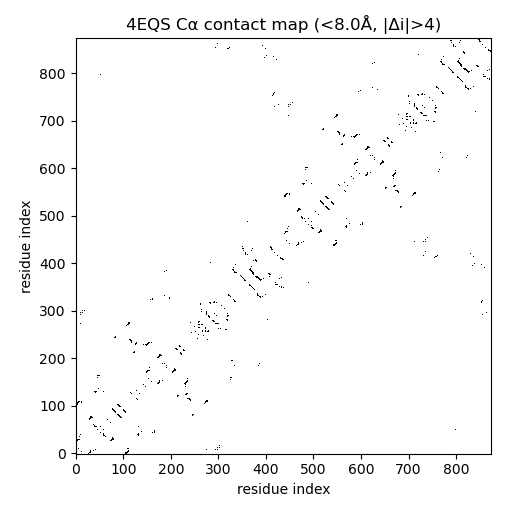-5.992 -12.637 1.00 20.29 73 ILE A N 1
ATOM 572 C CA . ILE A 1 72 ? 34.830 -5.442 -13.507 1.00 22.86 73 ILE A CA 1
ATOM 573 C C . ILE A 1 72 ? 35.504 -4.493 -14.485 1.00 17.94 73 ILE A C 1
ATOM 574 O O . ILE A 1 72 ? 36.290 -3.641 -14.076 1.00 18.82 73 ILE A O 1
ATOM 579 N N . THR A 1 73 ? 35.209 -4.646 -15.776 1.00 16.36 74 THR A N 1
ATOM 580 C CA . THR A 1 73 ? 35.793 -3.790 -16.800 1.00 19.04 74 THR A CA 1
ATOM 581 C C . THR A 1 73 ? 34.935 -2.561 -17.019 1.00 17.98 74 THR A C 1
ATOM 582 O O . THR A 1 73 ? 33.742 -2.681 -17.276 1.00 18.10 74 THR A O 1
ATOM 586 N N . VAL A 1 74 ? 35.545 -1.387 -16.916 1.00 15.31 75 VAL A N 1
ATOM 587 C CA . VAL A 1 74 ? 34.847 -0.138 -17.183 1.00 15.76 75 VAL A CA 1
ATOM 588 C C . VAL A 1 74 ? 35.555 0.625 -18.291 1.00 17.71 75 VAL A C 1
ATOM 589 O O . VAL A 1 74 ? 36.760 0.865 -18.217 1.00 18.00 75 VAL A O 1
ATOM 593 N N . LYS A 1 75 ? 34.804 0.989 -19.323 1.00 15.07 76 LYS A N 1
ATOM 594 C CA . LYS A 1 75 ? 35.347 1.758 -20.433 1.00 16.42 76 LYS A CA 1
ATOM 595 C C . LYS A 1 75 ? 34.766 3.165 -20.434 1.00 14.88 76 LYS A C 1
ATOM 596 O O . LYS A 1 75 ? 33.604 3.376 -20.804 1.00 13.61 76 LYS A O 1
ATOM 602 N N . THR A 1 76 ? 35.580 4.128 -20.019 1.00 14.96 77 THR A N 1
ATOM 603 C CA . THR A 1 76 ? 35.170 5.526 -20.029 1.00 16.54 77 THR A CA 1
ATOM 604 C C . THR A 1 76 ? 35.324 6.097 -21.427 1.00 17.25 77 THR A C 1
ATOM 605 O O . THR A 1 76 ? 35.962 5.485 -22.282 1.00 18.38 77 THR A O 1
ATOM 609 N N . TYR A 1 77 ? 34.743 7.269 -21.656 1.00 15.04 78 TYR A N 1
ATOM 610 C CA . TYR A 1 77 ? 34.690 7.844 -22.989 1.00 15.03 78 TYR A CA 1
ATOM 611 C C . TYR A 1 77 ? 34.162 6.837 -24.007 1.00 16.37 78 TYR A C 1
ATOM 612 O O . TYR A 1 77 ? 34.589 6.818 -25.164 1.00 16.89 78 TYR A O 1
ATOM 621 N N . HIS A 1 78 ? 33.228 5.997 -23.568 1.00 15.21 79 HIS A N 1
ATOM 622 C CA . HIS A 1 78 ? 32.542 5.055 -24.448 1.00 17.16 79 HIS A CA 1
ATOM 623 C C . HIS A 1 78 ? 31.046 5.276 -24.321 1.00 15.41 79 HIS A C 1
ATOM 624 O O . HIS A 1 78 ? 30.466 5.052 -23.256 1.00 15.13 79 HIS A O 1
ATOM 631 N N . GLU A 1 79 ? 30.425 5.732 -25.403 1.00 14.62 80 GLU A N 1
ATOM 632 C CA . GLU A 1 79 ? 29.014 6.083 -25.367 1.00 13.61 80 GLU A CA 1
ATOM 633 C C . GLU A 1 79 ? 28.170 5.041 -26.076 1.00 15.31 80 GLU A C 1
ATOM 634 O O . GLU A 1 79 ? 28.378 4.769 -27.254 1.00 17.30 80 GLU A O 1
ATOM 640 N N . VAL A 1 80 ? 27.216 4.452 -25.372 1.00 14.33 81 VAL A N 1
ATOM 641 C CA . VAL A 1 80 ? 26.291 3.535 -26.015 1.00 15.37 81 VAL A CA 1
ATOM 642 C C . VAL A 1 80 ? 25.354 4.367 -26.877 1.00 15.78 81 VAL A C 1
ATOM 643 O O . VAL A 1 80 ? 24.704 5.289 -26.391 1.00 15.26 81 VAL A O 1
ATOM 647 N N . ILE A 1 81 ? 25.321 4.065 -28.172 1.00 14.09 82 ILE A N 1
ATOM 648 C CA . ILE A 1 81 ? 24.550 4.877 -29.109 1.00 12.96 82 ILE A CA 1
ATOM 649 C C . ILE A 1 81 ? 23.293 4.186 -29.636 1.00 14.89 82 ILE A C 1
ATOM 650 O O . ILE A 1 81 ? 22.434 4.835 -30.227 1.00 15.19 82 ILE A O 1
ATOM 655 N N . ALA A 1 82 ? 23.186 2.877 -29.420 1.00 14.42 83 ALA A N 1
ATOM 656 C CA . ALA A 1 82 ? 21.981 2.145 -29.795 1.00 13.64 83 ALA A CA 1
ATOM 657 C C . ALA A 1 82 ? 21.894 0.834 -29.037 1.00 12.06 83 ALA A C 1
ATOM 658 O O . ALA A 1 82 ? 22.914 0.264 -28.641 1.00 15.76 83 ALA A O 1
ATOM 660 N N . ILE A 1 83 ? 20.668 0.366 -28.831 1.00 15.15 84 ILE A N 1
ATOM 661 C CA . ILE A 1 83 ? 20.440 -0.945 -28.243 1.00 15.41 84 ILE A CA 1
ATOM 662 C C . ILE A 1 83 ? 19.837 -1.827 -29.326 1.00 16.14 84 ILE A C 1
ATOM 663 O O . ILE A 1 83 ? 18.748 -1.556 -29.830 1.00 14.79 84 ILE A O 1
ATOM 668 N N . ASN A 1 84 ? 20.568 -2.872 -29.684 1.00 15.79 85 ASN A N 1
ATOM 669 C CA . ASN A 1 84 ? 20.114 -3.826 -30.681 1.00 17.05 85 ASN A CA 1
ATOM 670 C C . ASN A 1 84 ? 19.497 -5.000 -29.927 1.00 16.23 85 ASN A C 1
ATOM 671 O O . ASN A 1 84 ? 20.093 -6.067 -29.817 1.00 16.27 85 ASN A O 1
ATOM 676 N N . ASP A 1 85 ? 18.308 -4.779 -29.374 1.00 17.46 86 ASP A N 1
ATOM 677 C CA . ASP A 1 85 ? 17.782 -5.681 -28.349 1.00 15.92 86 ASP A CA 1
ATOM 678 C C . ASP A 1 85 ? 17.464 -7.096 -28.839 1.00 18.80 86 ASP A C 1
ATOM 679 O O . ASP A 1 85 ? 17.574 -8.052 -28.077 1.00 19.66 86 ASP A O 1
ATOM 684 N N . GLU A 1 86 ? 17.087 -7.235 -30.102 1.00 17.28 87 GLU A N 1
ATOM 685 C CA . GLU A 1 86 ? 16.726 -8.558 -30.605 1.00 20.76 87 GLU A CA 1
ATOM 686 C C . GLU A 1 86 ? 17.946 -9.455 -30.788 1.00 23.50 87 GLU A C 1
ATOM 687 O O . GLU A 1 86 ? 17.857 -10.668 -30.606 1.00 24.92 87 GLU A O 1
ATOM 693 N N . ARG A 1 87 ? 19.089 -8.859 -31.119 1.00 19.05 88 ARG A N 1
ATOM 694 C CA . ARG A 1 87 ? 20.330 -9.625 -31.210 1.00 20.45 88 ARG A CA 1
ATOM 695 C C . ARG A 1 87 ? 21.115 -9.608 -29.900 1.00 21.89 88 ARG A C 1
ATOM 696 O O . ARG A 1 87 ? 22.170 -10.235 -29.786 1.00 22.11 88 ARG A O 1
ATOM 704 N N . GLN A 1 88 ? 20.576 -8.908 -28.907 1.00 17.89 89 GLN A N 1
ATOM 705 C CA . GLN A 1 88 ? 21.239 -8.746 -27.618 1.00 19.04 89 GLN A CA 1
ATOM 706 C C . GLN A 1 88 ? 22.672 -8.239 -27.747 1.00 15.72 89 GLN A C 1
ATOM 707 O O . GLN A 1 88 ? 23.620 -8.852 -27.251 1.00 17.16 89 GLN A O 1
ATOM 713 N N . THR A 1 89 ? 22.822 -7.106 -28.421 1.00 16.02 90 THR A N 1
ATOM 714 C CA . THR A 1 89 ? 24.072 -6.373 -28.378 1.00 15.18 90 THR A CA 1
ATOM 715 C C . THR A 1 89 ? 23.767 -4.897 -28.200 1.00 17.41 90 THR A C 1
ATOM 716 O O . THR A 1 89 ? 22.640 -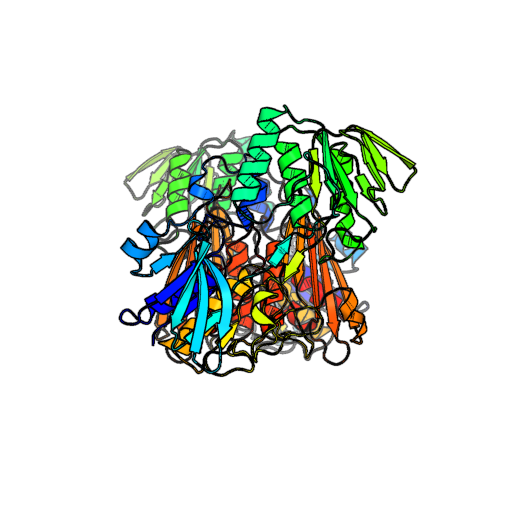4.447 -28.439 1.00 16.95 90 THR A O 1
ATOM 720 N N . VAL A 1 90 ? 24.773 -4.142 -27.777 1.00 15.40 91 VAL A N 1
ATOM 721 C CA . VAL A 1 90 ? 24.671 -2.690 -27.810 1.00 14.88 91 VAL A CA 1
ATOM 722 C C . VAL A 1 90 ? 25.719 -2.143 -28.775 1.00 16.35 91 VAL A C 1
ATOM 723 O O . VAL A 1 90 ? 26.788 -2.734 -28.948 1.00 15.00 91 VAL A O 1
ATOM 727 N N . SER A 1 91 ? 25.397 -1.031 -29.420 1.00 15.40 92 SER A N 1
ATOM 728 C CA . SER A 1 91 ? 26.358 -0.342 -30.272 1.00 16.23 92 SER A CA 1
ATOM 729 C C . SER A 1 91 ? 27.051 0.728 -29.447 1.00 16.77 92 SER A C 1
ATOM 730 O O . SER A 1 91 ? 26.387 1.554 -28.813 1.00 16.06 92 SER A O 1
ATOM 733 N N . VAL A 1 92 ? 28.381 0.706 -29.460 1.00 16.03 93 VAL A N 1
ATOM 734 C CA . VAL A 1 92 ? 29.174 1.568 -28.593 1.00 16.84 93 VAL A CA 1
ATOM 735 C C . VAL A 1 92 ? 30.112 2.443 -29.411 1.00 17.58 93 VAL A C 1
ATOM 736 O O . VAL A 1 92 ? 30.865 1.945 -30.243 1.00 17.26 93 VAL A O 1
ATOM 740 N N . LEU A 1 93 ? 30.070 3.748 -29.165 1.00 15.85 94 LEU A N 1
ATOM 741 C CA . LEU A 1 93 ? 30.988 4.672 -29.817 1.00 18.75 94 LEU A CA 1
ATOM 742 C C . LEU A 1 93 ? 32.189 4.936 -28.913 1.00 18.35 94 LEU A C 1
ATOM 743 O O . LEU A 1 93 ? 32.039 5.447 -27.802 1.00 17.09 94 LEU A O 1
ATOM 748 N N . ASN A 1 94 ? 33.374 4.561 -29.382 1.00 19.76 95 ASN A N 1
ATOM 749 C CA . ASN A 1 94 ? 34.621 4.924 -28.721 1.00 18.18 95 ASN A CA 1
ATOM 750 C C . ASN A 1 94 ? 34.915 6.379 -29.065 1.00 20.98 95 ASN A C 1
ATOM 751 O O . ASN A 1 94 ? 35.321 6.681 -30.184 1.00 23.75 95 ASN A O 1
ATOM 756 N N . ARG A 1 95 ? 34.687 7.284 -28.116 1.00 19.25 96 ARG A N 1
ATOM 757 C CA . ARG A 1 95 ? 34.701 8.715 -28.411 1.00 21.18 96 ARG A CA 1
ATOM 758 C C . ARG A 1 95 ? 36.091 9.256 -28.715 1.00 26.11 96 ARG A C 1
ATOM 759 O O . ARG A 1 95 ? 36.229 10.317 -29.319 1.00 35.67 96 ARG A O 1
ATOM 767 N N . LYS A 1 96 ? 37.117 8.531 -28.293 1.00 23.91 97 LYS A N 1
ATOM 768 C CA . LYS A 1 96 ? 38.488 8.944 -28.578 1.00 27.61 97 LYS A CA 1
ATOM 769 C C . LYS A 1 96 ? 38.881 8.654 -30.025 1.00 29.10 97 LYS A C 1
ATOM 770 O O . LYS A 1 96 ? 39.617 9.426 -30.639 1.00 31.02 97 LYS A O 1
ATOM 776 N N . THR A 1 97 ? 38.382 7.548 -30.567 1.00 23.94 98 THR A N 1
ATOM 777 C CA . THR A 1 97 ? 38.716 7.150 -31.933 1.00 21.98 98 THR A CA 1
ATOM 778 C C . THR A 1 97 ? 37.577 7.415 -32.907 1.00 25.87 98 THR A C 1
ATOM 779 O O . THR A 1 97 ? 37.778 7.422 -34.126 1.00 26.79 98 THR A O 1
ATOM 783 N N . ASN A 1 98 ? 36.381 7.626 -32.369 1.00 24.72 99 ASN A N 1
ATOM 784 C CA . ASN A 1 98 ? 35.193 7.840 -33.185 1.00 26.59 99 ASN A CA 1
ATOM 785 C C . ASN A 1 98 ? 34.842 6.604 -34.014 1.00 26.02 99 ASN A C 1
ATOM 786 O O . ASN A 1 98 ? 34.195 6.698 -35.060 1.00 31.77 99 ASN A O 1
ATOM 791 N N . GLU A 1 99 ? 35.280 5.444 -33.536 1.00 24.03 100 GLU A N 1
ATOM 792 C CA . GLU A 1 99 ? 34.926 4.170 -34.141 1.00 24.00 100 GLU A CA 1
ATOM 793 C C . GLU A 1 99 ? 33.900 3.466 -33.265 1.00 19.72 100 GLU A C 1
ATOM 794 O O . GLU A 1 99 ? 33.995 3.502 -32.034 1.00 20.44 100 GLU A O 1
ATOM 800 N N . GLN A 1 100 ? 32.911 2.836 -33.888 1.00 21.27 101 GLN A N 1
ATOM 801 C CA . GLN A 1 100 ? 31.910 2.110 -33.119 1.00 17.53 101 GLN A CA 1
ATOM 802 C C . GLN A 1 100 ? 32.044 0.599 -33.252 1.00 23.42 101 GLN A C 1
ATOM 803 O O . GLN A 1 100 ? 32.613 0.089 -34.217 1.00 21.89 101 GLN A O 1
ATOM 809 N N . PHE A 1 101 ? 31.528 -0.112 -32.256 1.00 18.85 102 PHE A N 1
ATOM 810 C CA . PHE A 1 101 ? 31.545 -1.567 -32.258 1.00 17.09 102 PHE A CA 1
ATOM 811 C C . PHE A 1 101 ? 30.346 -2.072 -31.469 1.00 16.60 102 PHE A C 1
ATOM 812 O O . PHE A 1 101 ? 29.709 -1.306 -30.750 1.00 18.14 102 PHE A O 1
ATOM 820 N N . GLU A 1 102 ? 30.041 -3.357 -31.609 1.00 18.32 103 GLU A N 1
ATOM 821 C CA . GLU A 1 102 ? 28.973 -3.975 -30.826 1.00 17.60 103 GLU A CA 1
ATOM 822 C C . GLU A 1 102 ? 29.526 -4.787 -29.661 1.00 19.70 103 GLU A C 1
ATOM 823 O O . GLU A 1 102 ? 30.574 -5.425 -29.774 1.00 21.40 103 GLU A O 1
ATOM 829 N N . GLU A 1 103 ? 28.819 -4.736 -28.535 1.00 14.02 104 GLU A N 1
ATOM 830 C CA . GLU A 1 103 ? 29.134 -5.548 -27.365 1.00 16.66 104 GLU A CA 1
ATOM 831 C C . GLU A 1 103 ? 27.921 -6.422 -27.055 1.00 16.37 104 GLU A C 1
ATOM 832 O O . GLU A 1 103 ? 26.811 -5.915 -26.894 1.00 16.96 104 GLU A O 1
ATOM 838 N N . SER A 1 104 ? 28.135 -7.731 -26.981 1.00 17.96 105 SER A N 1
ATOM 839 C CA . SER A 1 104 ? 27.048 -8.664 -26.721 1.00 15.92 105 SER A CA 1
ATOM 840 C C . SER A 1 104 ? 26.732 -8.706 -25.238 1.00 16.10 105 SER A C 1
ATOM 841 O O . SER A 1 104 ? 27.588 -8.393 -24.405 1.00 16.79 105 SER A O 1
ATOM 844 N N . TYR A 1 105 ? 25.501 -9.083 -24.910 1.00 16.01 106 TYR A N 1
ATOM 845 C CA . TYR A 1 105 ? 25.123 -9.268 -23.513 1.00 17.11 106 TYR A CA 1
ATOM 846 C C . TYR A 1 105 ? 24.129 -10.404 -23.328 1.00 18.70 106 TYR A C 1
ATOM 847 O O . TYR A 1 105 ? 23.376 -10.737 -24.240 1.00 19.45 106 TYR A O 1
ATOM 856 N N . ASP A 1 106 ? 24.134 -10.979 -22.127 1.00 18.43 107 ASP A N 1
ATOM 857 C CA . ASP A 1 106 ? 23.076 -11.882 -21.694 1.00 16.50 107 ASP A CA 1
ATOM 858 C C . ASP A 1 106 ? 22.074 -11.092 -20.856 1.00 16.69 107 ASP A C 1
ATOM 859 O O . ASP A 1 106 ? 20.872 -11.368 -20.886 1.00 17.78 107 ASP A O 1
ATOM 864 N N . LYS A 1 107 ? 22.588 -10.109 -20.122 1.00 18.24 108 LYS A N 1
ATOM 865 C CA . LYS A 1 107 ? 21.768 -9.183 -19.344 1.00 16.05 108 LYS A CA 1
ATOM 866 C C . LYS A 1 107 ? 22.278 -7.762 -19.574 1.00 15.88 108 LYS A C 1
ATOM 867 O O . LYS A 1 107 ? 23.488 -7.522 -19.537 1.00 16.13 108 LYS A O 1
ATOM 873 N N . LEU A 1 108 ? 21.355 -6.828 -19.799 1.00 14.25 109 LEU A N 1
ATOM 874 C CA . LEU A 1 108 ? 21.690 -5.419 -20.008 1.00 13.68 109 LEU A CA 1
ATOM 875 C C . LEU A 1 108 ? 21.046 -4.596 -18.902 1.00 12.48 109 LEU A C 1
ATOM 876 O O . LEU A 1 108 ? 19.850 -4.742 -18.638 1.00 13.40 109 LEU A O 1
ATOM 881 N N . ILE A 1 109 ? 21.840 -3.749 -18.252 1.00 12.94 110 ILE A N 1
ATOM 882 C CA . ILE A 1 109 ? 21.348 -2.908 -17.162 1.00 13.39 110 ILE A CA 1
ATOM 883 C C . ILE A 1 109 ? 21.551 -1.443 -17.534 1.00 12.67 110 ILE A C 1
ATOM 884 O O . ILE A 1 109 ? 22.686 -0.986 -17.700 1.00 13.85 110 ILE A O 1
ATOM 889 N N . LEU A 1 110 ? 20.452 -0.706 -17.662 1.00 11.28 111 LEU A N 1
ATOM 890 C CA . LEU A 1 110 ? 20.518 0.695 -18.060 1.00 11.64 111 LEU A CA 1
ATOM 891 C C . LEU A 1 110 ? 20.438 1.627 -16.856 1.00 12.05 111 LEU A C 1
ATOM 892 O O . LEU A 1 110 ? 19.414 1.677 -16.171 1.00 12.13 111 LEU A O 1
ATOM 897 N N . SER A 1 111 ? 21.524 2.349 -16.582 1.00 11.11 112 SER A N 1
ATOM 898 C CA . SER A 1 111 ? 21.509 3.390 -15.554 1.00 11.24 112 SER A CA 1
ATOM 899 C C . SER A 1 111 ? 22.127 4.685 -16.088 1.00 12.69 112 SER A C 1
ATOM 900 O O . SER A 1 111 ? 23.086 5.208 -15.513 1.00 12.10 112 SER A O 1
ATOM 903 N N . PRO A 1 112 ? 21.584 5.213 -17.202 1.00 11.25 113 PRO A N 1
ATOM 904 C CA . PRO A 1 112 ? 22.184 6.380 -17.866 1.00 10.23 113 PRO A CA 1
ATOM 905 C C . PRO A 1 112 ? 21.806 7.699 -17.198 1.00 12.67 113 PRO A C 1
ATOM 906 O O . PRO A 1 112 ? 22.359 8.741 -17.542 1.00 14.15 113 PRO A O 1
ATOM 910 N N . GLY A 1 113 ? 20.877 7.658 -16.246 1.00 12.04 114 GLY A N 1
ATOM 911 C CA . GLY A 1 113 ? 20.520 8.857 -15.506 1.00 12.54 114 GLY A CA 1
ATOM 912 C C . GLY A 1 113 ? 19.999 10.006 -16.359 1.00 13.99 114 GLY A C 1
ATOM 913 O O . GLY A 1 113 ? 19.333 9.802 -17.383 1.00 13.06 114 GLY A O 1
ATOM 914 N N . ALA A 1 114 ? 20.311 11.223 -15.921 1.00 13.28 115 ALA A N 1
ATOM 915 C CA . ALA A 1 114 ? 19.780 12.441 -16.528 1.00 14.19 115 ALA A CA 1
ATOM 916 C C . ALA A 1 114 ? 20.873 13.477 -16.776 1.00 13.53 115 ALA A C 1
ATOM 917 O O . ALA A 1 114 ? 21.909 13.480 -16.113 1.00 13.52 115 ALA A O 1
ATOM 919 N N . SER A 1 115 ? 20.620 14.356 -17.737 1.00 13.81 116 SER A N 1
ATOM 920 C CA . SER A 1 115 ? 21.513 15.464 -18.031 1.00 12.80 116 SER A CA 1
ATOM 921 C C . SER A 1 115 ? 20.879 16.786 -17.635 1.00 14.37 116 SER A C 1
ATOM 922 O O . SER A 1 115 ? 19.659 16.924 -17.619 1.00 15.24 116 SER A O 1
ATOM 925 N N . ALA A 1 116 ? 21.723 17.764 -17.328 1.00 15.89 117 ALA A N 1
ATOM 926 C CA . ALA A 1 116 ? 21.255 19.105 -17.015 1.00 15.97 117 ALA A CA 1
ATOM 927 C C . ALA A 1 116 ? 20.617 19.757 -18.236 1.00 15.89 117 ALA A C 1
ATOM 928 O O . ALA A 1 116 ? 21.152 19.678 -19.342 1.00 18.40 117 ALA A O 1
ATOM 930 N N . ASN A 1 117 ? 19.467 20.395 -18.026 1.00 15.52 118 ASN A N 1
ATOM 931 C CA . ASN A 1 117 ? 18.873 21.270 -19.032 1.00 14.92 118 ASN A CA 1
ATOM 932 C C . ASN A 1 117 ? 19.709 22.529 -19.201 1.00 13.98 118 ASN A C 1
ATOM 933 O O . ASN A 1 117 ? 20.439 22.930 -18.293 1.00 18.22 118 ASN A O 1
ATOM 938 N N . SER A 1 118 ? 19.597 23.161 -20.364 1.00 18.42 119 SER A N 1
ATOM 939 C CA . SER A 1 118 ? 20.255 24.436 -20.597 1.00 17.96 119 SER A CA 1
ATOM 940 C C . SER A 1 118 ? 19.238 25.445 -21.114 1.00 21.76 119 SER A C 1
ATOM 941 O O . SER A 1 118 ? 18.306 25.079 -21.826 1.00 25.00 119 SER A O 1
ATOM 944 N N . LEU A 1 119 ? 19.424 26.715 -20.768 1.00 19.91 120 LEU A N 1
ATOM 945 C CA . LEU A 1 119 ? 18.571 27.768 -21.315 1.00 22.13 120 LEU A CA 1
ATOM 946 C C . LEU A 1 119 ? 18.868 28.035 -22.791 1.00 20.97 120 LEU A C 1
ATOM 947 O O . LEU A 1 119 ? 18.063 28.648 -23.488 1.00 24.88 120 LEU A O 1
ATOM 952 N N . GLY A 1 120 ? 20.023 27.580 -23.263 1.00 21.64 121 GLY A N 1
ATOM 953 C CA . GLY A 1 120 ? 20.343 27.663 -24.679 1.00 23.87 121 GLY A CA 1
ATOM 954 C C . GLY A 1 120 ? 20.954 28.965 -25.172 1.00 27.12 121 GLY A C 1
ATOM 955 O O . GLY A 1 120 ? 21.026 29.197 -26.382 1.00 27.89 121 GLY A O 1
ATOM 956 N N . PHE A 1 121 ? 21.402 29.817 -24.257 1.00 22.01 122 PHE A N 1
ATOM 957 C CA . PHE A 1 121 ? 22.061 31.058 -24.655 1.00 25.97 122 PHE A CA 1
ATOM 958 C C . PHE A 1 121 ? 23.459 30.794 -25.200 1.00 28.00 122 PHE A C 1
ATOM 959 O O . PHE A 1 121 ? 24.121 29.833 -24.810 1.00 30.17 122 PHE A O 1
ATOM 967 N N . GLU A 1 122 ? 23.899 31.653 -26.110 1.00 26.94 123 GLU A N 1
ATOM 968 C CA . GLU A 1 122 ? 25.241 31.549 -26.663 1.00 37.85 123 GLU A CA 1
ATOM 969 C C . GLU A 1 122 ? 26.205 32.293 -25.746 1.00 38.92 123 GLU A C 1
ATOM 970 O O . GLU A 1 122 ? 26.617 33.415 -26.041 1.00 46.88 123 GLU A O 1
ATOM 976 N N . SER A 1 123 ? 26.559 31.667 -24.630 1.00 33.45 124 SER A N 1
ATOM 977 C CA . SER A 1 123 ? 27.311 32.352 -23.587 1.00 30.64 124 SER A CA 1
ATOM 978 C C . SER A 1 123 ? 28.445 31.519 -22.999 1.00 30.55 124 SER A C 1
ATOM 979 O O . SER A 1 123 ? 28.224 30.421 -22.482 1.00 34.22 124 SER A O 1
ATOM 982 N N . ASP A 1 124 ? 29.654 32.068 -23.044 1.00 24.12 125 ASP A N 1
ATOM 983 C CA . ASP A 1 124 ? 30.818 31.385 -22.501 1.00 22.98 125 ASP A CA 1
ATOM 984 C C . ASP A 1 124 ? 30.894 31.469 -20.979 1.00 24.70 125 ASP A C 1
ATOM 985 O O . ASP A 1 124 ? 31.750 30.829 -20.365 1.00 25.52 125 ASP A O 1
ATOM 990 N N . ILE A 1 125 ? 30.004 32.247 -20.366 1.00 23.07 126 ILE A N 1
ATOM 991 C CA . ILE A 1 125 ? 30.060 32.434 -18.914 1.00 16.99 126 ILE A CA 1
ATOM 992 C C . ILE A 1 125 ? 29.041 31.571 -18.170 1.00 17.46 126 ILE A C 1
ATOM 993 O O . ILE A 1 125 ? 28.978 31.595 -16.940 1.00 16.25 126 ILE A O 1
ATOM 998 N N . THR A 1 126 ? 28.266 30.801 -18.922 1.00 19.64 127 THR A N 1
ATOM 999 C CA . THR A 1 126 ? 27.205 29.984 -18.340 1.00 17.00 127 THR A CA 1
ATOM 1000 C C . THR A 1 126 ? 27.616 28.519 -18.200 1.00 16.42 127 THR A C 1
ATOM 1001 O O . THR A 1 126 ? 28.232 27.941 -19.097 1.00 18.30 127 THR A O 1
ATOM 1005 N N . 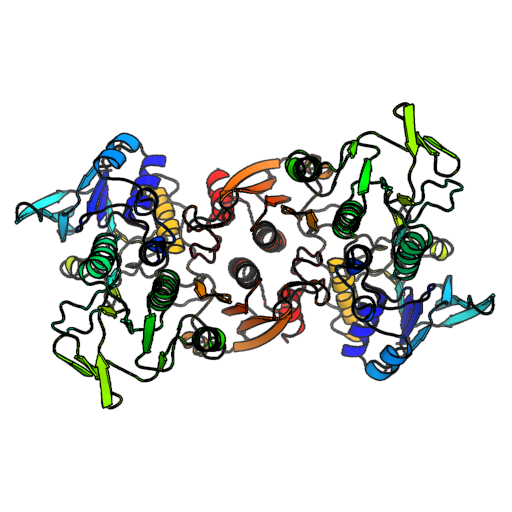PHE A 1 127 ? 27.264 27.931 -17.059 1.00 17.80 128 PHE A N 1
ATOM 1006 C CA . PHE A 1 127 ? 27.643 26.565 -16.718 1.00 16.21 128 PHE A CA 1
ATOM 1007 C C . PHE A 1 127 ? 26.485 25.790 -16.104 1.00 15.87 128 PHE A C 1
ATOM 1008 O O . PHE A 1 127 ? 25.651 26.358 -15.391 1.00 16.15 128 PHE A O 1
ATOM 1016 N N . THR A 1 128 ? 26.458 24.487 -16.369 1.00 15.93 129 THR A N 1
ATOM 1017 C CA . THR A 1 128 ? 25.577 23.564 -15.666 1.00 15.47 129 THR A CA 1
ATOM 1018 C C . THR A 1 128 ? 26.400 22.572 -14.836 1.00 15.06 129 THR A C 1
ATOM 1019 O O . THR A 1 128 ? 27.597 22.391 -15.061 1.00 16.52 129 THR A O 1
ATOM 1023 N N . LEU A 1 129 ? 25.752 21.921 -13.877 1.00 15.66 130 LEU A N 1
ATOM 1024 C CA . LEU A 1 129 ? 26.438 21.021 -12.959 1.00 16.07 130 LEU A CA 1
ATOM 1025 C C . LEU A 1 129 ? 25.793 19.637 -12.934 1.00 19.82 130 LEU A C 1
ATOM 1026 O O . LEU A 1 129 ? 24.659 19.486 -12.478 1.00 19.15 130 LEU A O 1
ATOM 1031 N N . ARG A 1 130 ? 26.517 18.629 -13.419 1.00 13.92 131 ARG A N 1
ATOM 1032 C CA . ARG A 1 130 ? 26.017 17.252 -13.411 1.00 15.67 131 ARG A CA 1
ATOM 1033 C C . ARG A 1 130 ? 27.108 16.222 -13.080 1.00 15.91 131 ARG A C 1
ATOM 1034 O O . ARG A 1 130 ? 26.828 15.182 -12.493 1.00 17.14 131 ARG A O 1
ATOM 1042 N N . ASN A 1 131 ? 28.352 16.500 -13.460 1.00 13.98 132 ASN A N 1
ATOM 1043 C CA . ASN A 1 131 ? 29.434 15.564 -13.186 1.00 14.45 132 ASN A CA 1
ATOM 1044 C C . ASN A 1 131 ? 30.711 16.268 -12.747 1.00 15.62 132 ASN A C 1
ATOM 1045 O O . ASN A 1 131 ? 30.718 17.481 -12.527 1.00 14.18 132 ASN A O 1
ATOM 1050 N N . LEU A 1 132 ? 31.790 15.503 -12.618 1.00 14.54 133 LEU A N 1
ATOM 1051 C CA . LEU A 1 132 ? 33.051 16.047 -12.140 1.00 14.78 133 LEU A CA 1
ATOM 1052 C C . LEU A 1 132 ? 33.732 16.898 -13.213 1.00 17.81 133 LEU A C 1
ATOM 1053 O O . LEU A 1 132 ? 34.422 17.864 -12.891 1.00 18.52 133 LEU A O 1
ATOM 1058 N N . GLU A 1 133 ? 33.546 16.550 -14.484 1.00 15.66 134 GLU A N 1
ATOM 1059 C CA . GLU A 1 133 ? 34.059 17.409 -15.545 1.00 16.89 134 GLU A CA 1
ATOM 1060 C C . GLU A 1 133 ? 33.489 18.814 -15.399 1.00 18.76 134 GLU A C 1
ATOM 1061 O O . GLU A 1 133 ? 34.214 19.792 -15.531 1.00 15.89 134 GLU A O 1
ATOM 1067 N N . ASP A 1 134 ? 32.185 18.908 -15.137 1.00 16.20 135 ASP A N 1
ATOM 1068 C CA . ASP A 1 134 ? 31.513 20.200 -15.004 1.00 16.52 135 ASP A CA 1
ATOM 1069 C C . ASP A 1 134 ? 32.067 20.973 -13.816 1.00 16.88 135 ASP A C 1
ATOM 1070 O O . ASP A 1 134 ? 32.240 22.190 -13.869 1.00 17.41 135 ASP A O 1
ATOM 1075 N N . THR A 1 135 ? 32.304 20.252 -12.727 1.00 15.56 136 THR A N 1
ATOM 1076 C CA . THR A 1 135 ? 32.813 20.840 -11.498 1.00 16.51 136 THR A CA 1
ATOM 1077 C C . THR A 1 135 ? 34.209 21.409 -11.735 1.00 19.24 136 THR A C 1
ATOM 1078 O O . THR A 1 135 ? 34.510 22.536 -11.337 1.00 19.14 136 THR A O 1
ATOM 1082 N N . ASP A 1 136 ? 35.047 20.634 -12.414 1.00 16.13 137 ASP A N 1
ATOM 1083 C CA . ASP A 1 136 ? 36.381 21.092 -12.791 1.00 18.15 137 ASP A CA 1
ATOM 1084 C C . ASP A 1 136 ? 36.297 22.358 -13.641 1.00 23.89 137 ASP A C 1
ATOM 1085 O O . ASP A 1 136 ? 37.056 23.307 -13.439 1.00 19.57 137 ASP A O 1
ATOM 1090 N N . ALA A 1 137 ? 35.373 22.369 -14.597 1.00 16.64 138 ALA A N 1
ATOM 1091 C CA . ALA A 1 137 ? 35.218 23.507 -15.497 1.00 15.85 138 ALA A CA 1
ATOM 1092 C C . ALA A 1 137 ? 34.789 24.763 -14.736 1.00 18.82 138 ALA A C 1
ATOM 1093 O O . ALA A 1 137 ? 35.301 25.852 -14.981 1.00 18.91 138 ALA A O 1
ATOM 1095 N N . ILE A 1 138 ? 33.841 24.606 -13.815 1.00 18.20 139 ILE A N 1
ATOM 1096 C CA . ILE A 1 138 ? 33.380 25.726 -12.998 1.00 17.51 139 ILE A CA 1
ATOM 1097 C C . ILE A 1 138 ? 34.513 26.289 -12.144 1.00 18.53 139 ILE A C 1
ATOM 1098 O O . ILE A 1 138 ? 34.753 27.494 -12.143 1.00 17.21 139 ILE A O 1
ATOM 1103 N N . ASP A 1 139 ? 35.214 25.410 -11.440 1.00 16.22 140 ASP A N 1
ATOM 1104 C CA . ASP A 1 139 ? 36.336 25.813 -10.604 1.00 19.36 140 ASP A CA 1
ATOM 1105 C C . ASP A 1 139 ? 37.394 26.547 -11.417 1.00 21.13 140 ASP A C 1
ATOM 1106 O O . ASP A 1 139 ? 37.896 27.585 -10.998 1.00 20.64 140 ASP A O 1
ATOM 1111 N N . GLN A 1 140 ? 37.723 26.006 -12.587 1.00 18.84 141 GLN A N 1
ATOM 1112 C CA . GLN A 1 140 ? 38.729 26.614 -13.450 1.00 19.45 141 GLN A CA 1
ATOM 1113 C C . GLN A 1 140 ? 38.311 28.009 -13.907 1.00 22.22 141 GLN A C 1
ATOM 1114 O O . GLN A 1 140 ? 39.129 28.931 -13.946 1.00 21.22 141 GLN A O 1
ATOM 1120 N N . PHE A 1 141 ? 37.038 28.160 -14.254 1.00 20.51 142 PHE A N 1
ATOM 1121 C CA . PHE A 1 141 ? 36.528 29.437 -14.731 1.00 17.10 142 PHE A CA 1
ATOM 1122 C C . PHE A 1 141 ? 36.537 30.487 -13.619 1.00 18.73 142 PHE A C 1
ATOM 1123 O O . PHE A 1 141 ? 36.831 31.657 -13.865 1.00 20.05 142 PHE A O 1
ATOM 1131 N N . ILE A 1 142 ? 36.201 30.075 -12.402 1.00 17.42 143 ILE A N 1
ATOM 1132 C CA . ILE A 1 142 ? 36.217 30.991 -11.272 1.00 17.58 143 ILE A CA 1
ATOM 1133 C C . ILE A 1 142 ? 37.622 31.543 -11.074 1.00 18.71 143 ILE A C 1
ATOM 1134 O O . ILE A 1 142 ? 37.805 32.748 -10.913 1.00 19.68 143 ILE A O 1
ATOM 1139 N N . LYS A 1 143 ? 38.608 30.653 -11.098 1.00 19.21 144 LYS A N 1
ATOM 1140 C CA . LYS A 1 143 ? 40.001 31.056 -10.925 1.00 19.95 144 LYS A CA 1
ATOM 1141 C C . LYS A 1 143 ? 40.487 31.909 -12.099 1.00 21.19 144 LYS A C 1
ATOM 1142 O O . LYS A 1 143 ? 41.076 32.968 -11.893 1.00 22.03 144 LYS A O 1
ATOM 1148 N N . ALA A 1 144 ? 40.228 31.463 -13.324 1.00 18.71 145 ALA A N 1
ATOM 1149 C CA . ALA A 1 144 ? 40.735 32.161 -14.506 1.00 18.86 145 ALA A CA 1
ATOM 1150 C C . ALA A 1 144 ? 40.177 33.574 -14.649 1.00 21.43 145 ALA A C 1
ATOM 1151 O O . ALA A 1 144 ? 40.829 34.449 -15.214 1.00 23.85 145 ALA A O 1
ATOM 1153 N N . ASN A 1 145 ? 38.975 33.798 -14.128 1.00 20.20 146 ASN A N 1
ATOM 1154 C CA . ASN A 1 145 ? 38.301 35.072 -14.340 1.00 19.49 146 ASN A CA 1
ATOM 1155 C C . ASN A 1 145 ? 38.101 35.862 -13.055 1.00 20.94 146 ASN A C 1
ATOM 1156 O O . ASN A 1 145 ? 37.482 36.923 -13.069 1.00 26.87 146 ASN A O 1
ATOM 1161 N N . GLN A 1 146 ? 38.633 35.343 -11.953 1.00 20.87 147 GLN A N 1
ATOM 1162 C CA . GLN A 1 146 ? 38.483 35.980 -10.649 1.00 25.08 147 GLN A CA 1
ATOM 1163 C C . GLN A 1 146 ? 37.018 36.323 -10.401 1.00 26.23 147 GLN A C 1
ATOM 1164 O O . GLN A 1 146 ? 36.672 37.436 -10.001 1.00 25.43 147 GLN A O 1
ATOM 1170 N N . VAL A 1 147 ? 36.164 35.341 -10.658 1.00 21.65 148 VAL A N 1
ATOM 1171 C CA . VAL A 1 147 ? 34.723 35.512 -10.541 1.00 21.52 148 VAL A CA 1
ATOM 1172 C C . VAL A 1 147 ? 34.312 35.969 -9.150 1.00 19.88 148 VAL A C 1
ATOM 1173 O O . VAL A 1 147 ? 34.735 35.397 -8.149 1.00 21.17 148 VAL A O 1
ATOM 1177 N N . ASP A 1 148 ? 33.483 37.010 -9.097 1.00 22.00 149 ASP A N 1
ATOM 1178 C CA . ASP A 1 148 ? 32.894 37.447 -7.837 1.00 24.33 149 ASP A CA 1
ATOM 1179 C C . ASP A 1 148 ? 31.370 37.388 -7.887 1.00 22.73 149 ASP A C 1
ATOM 1180 O O . ASP A 1 148 ? 30.750 36.624 -7.150 1.00 24.94 149 ASP A O 1
ATOM 1185 N N . LYS A 1 149 ? 30.773 38.196 -8.757 1.00 24.54 150 LYS A N 1
ATOM 1186 C CA . LYS A 1 149 ? 29.318 38.221 -8.893 1.00 18.43 150 LYS A CA 1
ATOM 1187 C C . LYS A 1 149 ? 28.843 37.069 -9.765 1.00 19.20 150 LYS A C 1
ATOM 1188 O O . LYS A 1 149 ? 29.216 36.965 -10.929 1.00 20.33 150 LYS A O 1
ATOM 1194 N N . VAL A 1 150 ? 28.009 36.207 -9.194 1.00 17.66 151 VAL A N 1
ATOM 1195 C CA . VAL A 1 150 ? 27.534 35.029 -9.899 1.00 17.59 151 VAL A CA 1
ATOM 1196 C C . VAL A 1 150 ? 26.013 34.982 -9.865 1.00 15.51 151 VAL A C 1
ATOM 1197 O O . VAL A 1 150 ? 25.393 35.200 -8.820 1.00 17.36 151 VAL A O 1
ATOM 1201 N N . LEU A 1 151 ? 25.419 34.705 -11.012 1.00 15.87 152 LEU A N 1
ATOM 1202 C CA . LEU A 1 151 ? 23.980 34.532 -11.100 1.00 15.58 152 LEU A CA 1
ATOM 1203 C C . LEU A 1 151 ? 23.663 33.049 -10.977 1.00 14.69 152 LEU A C 1
ATOM 1204 O O . LEU A 1 151 ? 24.160 32.226 -11.753 1.00 16.32 152 LEU A O 1
ATOM 1209 N N . VAL A 1 152 ? 22.860 32.707 -9.975 1.00 14.81 153 VAL A N 1
ATOM 1210 C CA . VAL A 1 152 ? 22.401 31.340 -9.802 1.00 14.10 153 VAL A CA 1
ATOM 1211 C C . VAL A 1 152 ? 20.958 31.266 -10.277 1.00 14.18 153 VAL A C 1
ATOM 1212 O O . VAL A 1 152 ? 20.074 31.903 -9.706 1.00 14.82 153 VAL A O 1
ATOM 1216 N N . VAL A 1 153 ? 20.731 30.510 -11.347 1.00 14.29 154 VAL A N 1
ATOM 1217 C CA . VAL A 1 153 ? 19.392 30.371 -11.918 1.00 14.12 154 VAL A CA 1
ATOM 1218 C C . VAL A 1 153 ? 18.771 29.055 -11.481 1.00 14.77 154 VAL A C 1
ATOM 1219 O O . VAL A 1 153 ? 19.354 27.990 -11.684 1.00 16.88 154 VAL A O 1
ATOM 1223 N N . GLY A 1 154 ? 17.590 29.133 -10.877 1.00 14.33 155 GLY A N 1
ATOM 1224 C CA . GLY A 1 154 ? 16.896 27.950 -10.399 1.00 16.21 155 GLY A CA 1
ATOM 1225 C C . GLY A 1 154 ? 16.970 27.848 -8.892 1.00 15.11 155 GLY A C 1
ATOM 1226 O O . GLY A 1 154 ? 18.013 28.105 -8.292 1.00 17.59 155 GLY A O 1
ATOM 1227 N N . ALA A 1 155 ? 15.857 27.469 -8.277 1.00 16.95 156 ALA A N 1
ATOM 1228 C CA . ALA A 1 155 ? 15.774 27.430 -6.823 1.00 16.67 156 ALA A CA 1
ATOM 1229 C C . ALA A 1 155 ? 15.478 26.032 -6.290 1.00 17.40 156 ALA A C 1
ATOM 1230 O O . ALA A 1 155 ? 14.986 25.874 -5.169 1.00 16.97 156 ALA A O 1
ATOM 1232 N N . GLY A 1 156 ? 15.799 25.021 -7.092 1.00 17.72 157 GLY A N 1
ATOM 1233 C CA . GLY A 1 156 ? 15.734 23.641 -6.652 1.00 18.00 157 GLY A CA 1
ATOM 1234 C C . GLY A 1 156 ? 16.819 23.358 -5.635 1.00 17.78 157 GLY A C 1
ATOM 1235 O O . GLY A 1 156 ? 17.750 24.153 -5.461 1.00 15.04 157 GLY A O 1
ATOM 1236 N N . TYR A 1 157 ? 16.713 22.221 -4.958 1.00 18.34 158 TYR A N 1
ATOM 1237 C CA . TYR A 1 157 ? 17.580 21.976 -3.817 1.00 18.22 158 TYR A CA 1
ATOM 1238 C C . TYR A 1 157 ? 19.061 21.957 -4.200 1.00 17.83 158 TYR A C 1
ATOM 1239 O O . TYR A 1 157 ? 19.888 22.473 -3.459 1.00 20.05 158 TYR A O 1
ATOM 1248 N N . VAL A 1 158 ? 19.401 21.408 -5.362 1.00 17.99 159 VAL A N 1
ATOM 1249 C CA . VAL A 1 158 ? 20.798 21.410 -5.786 1.00 23.49 159 VAL A CA 1
ATOM 1250 C C . VAL A 1 158 ? 21.334 22.823 -6.055 1.00 23.95 159 VAL A C 1
ATOM 1251 O O . VAL A 1 158 ? 22.435 23.170 -5.619 1.00 19.62 159 VAL A O 1
ATOM 1255 N N . SER A 1 159 ? 20.555 23.633 -6.771 1.00 19.14 160 SER A N 1
ATOM 1256 C CA . SER A 1 159 ? 20.918 25.026 -7.014 1.00 15.60 160 SER A CA 1
ATOM 1257 C C . SER A 1 159 ? 21.104 25.793 -5.706 1.00 18.94 160 SER A C 1
ATOM 1258 O O . SER A 1 159 ? 21.982 26.653 -5.587 1.00 15.47 160 SER A O 1
ATOM 1263 N N . LEU A 1 160 ? 20.270 25.490 -4.720 1.00 15.47 161 LEU A N 1
ATOM 1264 C CA . LEU A 1 160 ? 20.405 26.125 -3.416 1.00 14.35 161 LEU A CA 1
ATOM 1265 C C . LEU A 1 160 ? 21.728 25.730 -2.763 1.00 14.90 161 LEU A C 1
ATOM 1266 O O . LEU A 1 160 ? 22.400 26.561 -2.150 1.00 16.14 161 LEU A O 1
ATOM 1271 N N . GLU A 1 161 ? 22.101 24.460 -2.896 1.00 16.37 162 GLU A N 1
ATOM 1272 C CA . GLU A 1 161 ? 23.377 23.991 -2.358 1.00 16.13 162 GLU A CA 1
ATOM 1273 C C . GLU A 1 161 ? 24.527 24.693 -3.066 1.00 16.73 162 GLU A C 1
ATOM 1274 O O . GLU A 1 161 ? 25.507 25.095 -2.439 1.00 19.80 162 GLU A O 1
ATOM 1280 N N . VAL A 1 162 ? 24.403 24.847 -4.378 1.00 16.31 163 VAL A N 1
ATOM 1281 C CA . VAL A 1 162 ? 25.419 25.561 -5.142 1.00 14.97 163 VAL A CA 1
ATOM 1282 C C . VAL A 1 162 ? 25.544 27.013 -4.663 1.00 16.82 163 VAL A C 1
ATOM 1283 O O . VAL A 1 162 ? 26.653 27.514 -4.441 1.00 15.78 163 VAL A O 1
ATOM 1287 N N . LEU A 1 163 ? 24.409 27.681 -4.485 1.00 16.56 164 LEU A N 1
ATOM 1288 C CA . LEU A 1 163 ? 24.417 29.061 -4.001 1.00 15.21 164 LEU A CA 1
ATOM 1289 C C . LEU A 1 163 ? 25.120 29.196 -2.653 1.00 18.11 164 LEU A C 1
ATOM 1290 O O . LEU A 1 163 ? 25.972 30.074 -2.476 1.00 17.64 164 LEU A O 1
ATOM 1295 N N . GLU A 1 164 ? 24.756 28.348 -1.700 1.00 15.45 165 GLU A N 1
ATOM 1296 C CA . GLU A 1 164 ? 25.385 28.410 -0.385 1.00 15.77 165 GLU A CA 1
ATOM 1297 C C . GLU A 1 164 ? 26.898 28.236 -0.484 1.00 18.97 165 GLU A C 1
ATOM 1298 O O . GLU A 1 164 ? 27.664 28.970 0.149 1.00 17.54 165 GLU A O 1
ATOM 1304 N N . ASN A 1 165 ? 27.324 27.260 -1.282 1.00 18.42 166 ASN A N 1
ATOM 1305 C CA . ASN A 1 165 ? 28.744 26.990 -1.466 1.00 18.07 166 ASN A CA 1
ATOM 1306 C C . ASN A 1 165 ? 29.514 28.120 -2.133 1.00 18.03 166 ASN A C 1
ATOM 1307 O O . ASN A 1 165 ? 30.643 28.411 -1.741 1.00 20.41 166 ASN A O 1
ATOM 1312 N N . LEU A 1 166 ? 28.907 28.757 -3.127 1.00 17.98 167 LEU A N 1
ATOM 1313 C CA . LEU A 1 166 ? 29.512 29.935 -3.742 1.00 16.60 167 LEU A CA 1
ATOM 1314 C C . LEU A 1 166 ? 29.676 31.047 -2.710 1.00 18.73 167 LEU A C 1
ATOM 1315 O O . LEU A 1 166 ? 30.703 31.718 -2.665 1.00 19.18 167 LEU A O 1
ATOM 1320 N N . TYR A 1 167 ? 28.648 31.250 -1.893 1.00 18.53 168 TYR A N 1
ATOM 1321 C CA . TYR A 1 167 ? 28.695 32.246 -0.825 1.00 16.63 168 TYR A CA 1
ATOM 1322 C C . TYR A 1 167 ? 29.806 31.960 0.176 1.00 21.68 168 TYR A C 1
ATOM 1323 O O . TYR A 1 167 ? 30.564 32.857 0.543 1.00 22.42 168 TYR A O 1
ATOM 1332 N N . GLU A 1 168 ? 29.906 30.715 0.626 1.00 19.46 169 GLU A N 1
ATOM 1333 C CA . GLU A 1 168 ? 30.910 30.379 1.631 1.00 21.34 169 GLU A CA 1
ATOM 1334 C C . GLU A 1 168 ? 32.321 30.456 1.047 1.00 23.02 169 GLU A C 1
ATOM 1335 O O . GLU A 1 168 ? 33.284 30.734 1.765 1.00 24.59 169 GLU A O 1
ATOM 1341 N N . ARG A 1 169 ? 32.438 30.229 -0.258 1.00 20.53 170 ARG A N 1
ATOM 1342 C CA . ARG A 1 169 ? 33.732 30.321 -0.936 1.00 24.37 170 ARG A CA 1
ATOM 1343 C C . ARG A 1 169 ? 34.193 31.777 -1.008 1.00 24.90 170 ARG A C 1
ATOM 1344 O O . ARG A 1 169 ? 35.364 32.063 -1.280 1.00 25.48 170 ARG A O 1
ATOM 1352 N N . GLY A 1 170 ? 33.262 32.696 -0.764 1.00 24.05 171 GLY A N 1
ATOM 1353 C CA . GLY A 1 170 ? 33.570 34.115 -0.762 1.00 23.67 171 GLY A CA 1
ATOM 1354 C C . GLY A 1 170 ? 33.045 34.893 -1.954 1.00 26.25 171 GLY A C 1
ATOM 1355 O O . GLY A 1 170 ? 33.333 36.080 -2.105 1.00 27.23 171 GLY A O 1
ATOM 1356 N N . LEU A 1 171 ? 32.274 34.236 -2.813 1.00 22.20 172 LEU A N 1
ATOM 1357 C CA . LEU A 1 171 ? 31.701 34.918 -3.964 1.00 21.04 172 LEU A CA 1
ATOM 1358 C C . LEU A 1 171 ? 30.375 35.574 -3.582 1.00 16.67 172 LEU A C 1
ATOM 1359 O O . LEU A 1 171 ? 29.888 35.405 -2.462 1.00 20.05 172 LEU A O 1
ATOM 1364 N N . HIS A 1 172 ? 29.808 36.332 -4.511 1.00 19.60 173 HIS A N 1
ATOM 1365 C CA . HIS A 1 172 ? 28.569 37.061 -4.255 1.00 19.50 173 HIS A CA 1
ATOM 1366 C C . HIS A 1 172 ? 27.456 36.645 -5.208 1.00 16.98 173 HIS A C 1
ATOM 1367 O O . HIS A 1 172 ? 27.275 37.244 -6.268 1.00 18.14 173 HIS A O 1
ATOM 1374 N N . PRO A 1 173 ? 26.705 35.601 -4.828 1.00 18.21 174 PRO A N 1
ATOM 1375 C CA . PRO A 1 173 ? 25.625 35.090 -5.676 1.00 17.36 174 PRO A CA 1
ATOM 1376 C C . PRO A 1 173 ? 24.352 35.922 -5.578 1.00 15.69 174 PRO A C 1
ATOM 1377 O O . PRO A 1 173 ? 24.090 36.548 -4.546 1.00 18.39 174 PRO A O 1
ATOM 1381 N N . THR A 1 174 ? 23.582 35.921 -6.662 1.00 16.07 175 THR A N 1
ATOM 1382 C CA . THR A 1 174 ? 22.198 36.367 -6.655 1.00 14.62 175 THR A CA 1
ATOM 1383 C C . THR A 1 174 ? 21.378 35.192 -7.162 1.00 14.66 175 THR A C 1
ATOM 1384 O O . THR A 1 174 ? 21.767 34.544 -8.132 1.00 15.71 175 THR A O 1
ATOM 1388 N N . LEU A 1 175 ? 20.252 34.920 -6.506 1.00 14.14 176 LEU A N 1
ATOM 1389 C CA . LEU A 1 175 ? 19.358 33.840 -6.914 1.00 14.16 176 LEU A CA 1
ATOM 1390 C C . LEU A 1 175 ? 18.175 34.370 -7.709 1.00 14.38 176 LEU A C 1
ATOM 1391 O O . LEU A 1 175 ? 17.520 35.323 -7.289 1.00 14.88 176 LEU A O 1
ATOM 1396 N N . ILE A 1 176 ? 17.901 33.759 -8.859 1.00 13.17 177 ILE A N 1
ATOM 1397 C CA . ILE A 1 176 ? 16.624 33.979 -9.532 1.00 13.10 177 ILE A CA 1
ATOM 1398 C C . ILE A 1 176 ? 15.927 32.642 -9.791 1.00 16.65 177 ILE A C 1
ATOM 1399 O O . ILE A 1 176 ? 16.581 31.593 -9.875 1.00 14.77 177 ILE A O 1
ATOM 1404 N N . HIS A 1 177 ? 14.600 32.678 -9.876 1.00 13.26 178 HIS A N 1
ATOM 1405 C CA . HIS A 1 177 ? 13.819 31.500 -10.249 1.00 13.35 178 HIS A CA 1
ATOM 1406 C C . HIS A 1 177 ? 12.595 31.929 -11.046 1.00 15.19 178 HIS A C 1
ATOM 1407 O O . HIS A 1 177 ? 11.996 32.964 -10.758 1.00 14.39 178 HIS A O 1
ATOM 1414 N N . ARG A 1 178 ? 12.224 31.134 -12.047 1.00 14.54 179 ARG A N 1
ATOM 1415 C CA . ARG A 1 178 ? 11.144 31.499 -12.964 1.00 15.96 179 ARG A CA 1
ATOM 1416 C C . ARG A 1 178 ? 9.758 31.549 -12.313 1.00 14.57 179 ARG A C 1
ATOM 1417 O O . ARG A 1 178 ? 8.820 32.088 -12.898 1.00 16.85 179 ARG A O 1
ATOM 1425 N N . SER A 1 179 ? 9.620 30.977 -11.122 1.00 15.92 180 SER A N 1
ATOM 1426 C CA . SER A 1 179 ? 8.344 31.004 -10.413 1.00 15.77 180 SER A CA 1
ATOM 1427 C C . SER A 1 179 ? 8.619 31.292 -8.950 1.00 15.75 180 SER A C 1
ATOM 1428 O O . SER A 1 179 ? 9.752 31.599 -8.587 1.00 16.24 180 SER A O 1
ATOM 1431 N N . ASP A 1 180 ? 7.604 31.214 -8.098 1.00 16.14 181 ASP A N 1
ATOM 1432 C CA . ASP A 1 180 ? 7.860 31.381 -6.671 1.00 16.25 181 ASP A CA 1
ATOM 1433 C C . ASP A 1 180 ? 8.007 30.041 -5.952 1.00 15.47 181 ASP A C 1
ATOM 1434 O O . ASP A 1 180 ? 8.229 30.002 -4.746 1.00 16.17 181 ASP A O 1
ATOM 1439 N N . LYS A 1 181 ? 7.922 28.949 -6.708 1.00 19.32 182 LYS A N 1
ATOM 1440 C CA . LYS A 1 181 ? 7.988 27.610 -6.125 1.00 18.72 182 LYS A CA 1
ATOM 1441 C C . LYS A 1 181 ? 9.428 27.141 -5.933 1.00 16.75 182 LYS A C 1
ATOM 1442 O O . LYS A 1 181 ? 9.911 26.272 -6.662 1.00 20.37 182 LYS A O 1
ATOM 1448 N N . ILE A 1 182 ? 10.113 27.722 -4.953 1.00 14.75 183 ILE A N 1
ATOM 1449 C CA . ILE A 1 182 ? 11.467 27.306 -4.621 1.00 14.46 183 ILE A CA 1
ATOM 1450 C C . ILE A 1 182 ? 11.422 25.962 -3.894 1.00 14.84 183 ILE A C 1
ATOM 1451 O O . ILE A 1 182 ? 10.387 25.594 -3.327 1.00 17.95 183 ILE A O 1
ATOM 1456 N N . ASN A 1 183 ? 12.535 25.230 -3.929 1.00 15.65 184 ASN A N 1
ATOM 1457 C CA . ASN A 1 183 ? 12.666 23.980 -3.174 1.00 14.67 184 ASN A CA 1
ATOM 1458 C C . ASN A 1 183 ? 11.369 23.180 -3.193 1.00 15.90 184 ASN A C 1
ATOM 1459 O O . ASN A 1 183 ? 10.761 22.924 -2.146 1.00 16.30 184 ASN A O 1
ATOM 1464 N N . LYS A 1 184 ? 10.961 22.775 -4.392 1.00 15.68 185 LYS A N 1
ATOM 1465 C CA . LYS A 1 184 ? 9.579 22.367 -4.650 1.00 18.68 185 LYS A CA 1
ATOM 1466 C C . LYS A 1 184 ? 9.116 21.072 -3.978 1.00 15.48 185 LYS A C 1
ATOM 1467 O O . LYS A 1 184 ? 7.918 20.795 -3.952 1.00 20.55 185 LYS A O 1
ATOM 1473 N N . LEU A 1 185 ? 10.043 20.283 -3.442 1.00 15.48 186 LEU A N 1
ATOM 1474 C CA . LEU A 1 185 ? 9.649 19.055 -2.748 1.00 18.12 186 LEU A CA 1
ATOM 1475 C C . LEU A 1 185 ? 9.107 19.344 -1.353 1.00 19.63 186 LEU A C 1
ATOM 1476 O O . LEU A 1 185 ? 8.501 18.478 -0.725 1.00 18.66 186 LEU A O 1
ATOM 1481 N N . MET A 1 186 ? 9.313 20.567 -0.876 1.00 15.56 187 MET A N 1
ATOM 1482 C CA . MET A 1 186 ? 8.825 20.965 0.445 1.00 13.29 187 MET A CA 1
ATOM 1483 C C . MET A 1 186 ? 7.534 21.769 0.324 1.00 14.55 187 MET A C 1
ATOM 1484 O O . MET A 1 186 ? 7.302 22.423 -0.691 1.00 16.09 187 MET A O 1
ATOM 1489 N N . ASP A 1 187 ? 6.676 21.681 1.340 1.00 14.92 188 ASP A N 1
ATOM 1490 C CA . ASP A 1 187 ? 5.487 22.523 1.420 1.00 17.51 188 ASP A CA 1
ATOM 1491 C C . ASP A 1 187 ? 5.881 23.986 1.230 1.00 15.34 188 ASP A C 1
ATOM 1492 O O . ASP A 1 187 ? 6.816 24.475 1.867 1.00 15.99 188 ASP A O 1
ATOM 1497 N N . ALA A 1 188 ? 5.148 24.684 0.370 1.00 19.80 189 ALA A N 1
ATOM 1498 C CA . ALA A 1 188 ? 5.528 26.040 -0.016 1.00 20.71 189 ALA A CA 1
ATOM 1499 C C . ALA A 1 188 ? 5.658 26.995 1.170 1.00 19.48 189 ALA A C 1
ATOM 1500 O O . ALA A 1 188 ? 6.612 27.766 1.242 1.00 22.72 189 ALA A O 1
ATOM 1502 N N . ASP A 1 189 ? 4.713 26.952 2.109 1.00 19.83 190 ASP A N 1
ATOM 1503 C CA . ASP A 1 189 ? 4.790 27.866 3.247 1.00 21.71 190 ASP A CA 1
ATOM 1504 C C . ASP A 1 189 ? 5.967 27.569 4.180 1.00 23.93 190 ASP A C 1
ATOM 1505 O O . ASP A 1 189 ? 6.501 28.468 4.831 1.00 29.09 190 ASP A O 1
ATOM 1510 N N . MET A 1 190 ? 6.399 26.316 4.209 1.00 18.43 191 MET A N 1
ATOM 1511 C CA . MET A 1 190 ? 7.467 25.908 5.108 1.00 18.21 191 MET A CA 1
ATOM 1512 C C . MET A 1 190 ? 8.853 26.201 4.522 1.00 16.07 191 MET A C 1
ATOM 1513 O O . MET A 1 190 ? 9.868 25.965 5.173 1.00 19.57 191 MET A O 1
ATOM 1518 N N . ASN A 1 191 ? 8.886 26.734 3.303 1.00 16.80 192 ASN A N 1
ATOM 1519 C CA . ASN A 1 191 ? 10.150 27.129 2.674 1.00 16.52 192 ASN A CA 1
ATOM 1520 C C . ASN A 1 191 ? 10.613 28.543 3.025 1.00 17.79 192 ASN A C 1
ATOM 1521 O O . ASN A 1 191 ? 11.684 28.971 2.591 1.00 15.90 192 ASN A O 1
ATOM 1526 N N . GLN A 1 192 ? 9.812 29.264 3.802 1.00 18.78 193 GLN A N 1
ATOM 1527 C CA . GLN A 1 192 ? 10.146 30.643 4.156 1.00 18.92 193 GLN A CA 1
ATOM 1528 C C . GLN A 1 192 ? 11.575 30.836 4.691 1.00 16.60 193 GLN A C 1
ATOM 1529 O O . GLN A 1 192 ? 12.227 31.820 4.343 1.00 17.62 193 GLN A O 1
ATOM 1535 N N . PRO A 1 193 ? 12.069 29.910 5.533 1.00 14.38 194 PRO A N 1
ATOM 1536 C CA . PRO A 1 193 ? 13.418 30.120 6.086 1.00 17.07 194 PRO A CA 1
ATOM 1537 C C . PRO A 1 193 ? 14.518 30.190 5.027 1.00 15.97 194 PRO A C 1
ATOM 1538 O O . PRO A 1 193 ? 15.572 30.749 5.302 1.00 16.67 194 PRO A O 1
ATOM 1542 N N . ILE A 1 194 ? 14.287 29.631 3.843 1.00 13.57 195 ILE A N 1
ATOM 1543 C CA . ILE A 1 194 ? 15.245 29.817 2.754 1.00 15.92 195 ILE A CA 1
ATOM 1544 C C . ILE A 1 194 ? 15.393 31.301 2.445 1.00 16.36 195 ILE A C 1
ATOM 1545 O O . ILE A 1 194 ? 16.513 31.816 2.348 1.00 15.35 195 ILE A O 1
ATOM 1550 N N . LEU A 1 195 ? 14.261 31.980 2.283 1.00 16.73 196 LEU A N 1
ATOM 1551 C CA . LEU A 1 195 ? 14.277 33.409 1.997 1.00 16.57 196 LEU A CA 1
ATOM 1552 C C . LEU A 1 195 ? 14.838 34.190 3.182 1.00 16.13 196 LEU A C 1
ATOM 1553 O O . LEU A 1 195 ? 15.600 35.136 2.998 1.00 17.79 196 LEU A O 1
ATOM 1558 N N . ASP A 1 196 ? 14.471 33.787 4.396 1.00 17.35 197 ASP A N 1
ATOM 1559 C CA . ASP A 1 196 ? 15.011 34.414 5.605 1.00 18.38 197 ASP A CA 1
ATOM 1560 C C . ASP A 1 196 ? 16.534 34.336 5.663 1.00 17.95 197 ASP A C 1
ATOM 1561 O O . ASP A 1 196 ? 17.204 35.306 6.022 1.00 21.47 197 ASP A O 1
ATOM 1566 N N . GLU A 1 197 ? 17.082 33.172 5.334 1.00 15.38 198 GLU A N 1
ATOM 1567 C CA . GLU A 1 197 ? 18.525 32.970 5.386 1.00 17.37 198 GLU A CA 1
ATOM 1568 C C . GLU A 1 197 ? 19.228 33.804 4.314 1.00 17.85 198 GLU A C 1
ATOM 1569 O O . GLU A 1 197 ? 20.318 34.332 4.547 1.00 18.35 198 GLU A O 1
ATOM 1575 N N . LEU A 1 198 ? 18.611 33.920 3.141 1.00 15.64 199 LEU A N 1
ATOM 1576 C CA . LEU A 1 198 ? 19.136 34.798 2.106 1.00 16.92 199 LEU A CA 1
ATOM 1577 C C . LEU A 1 198 ? 19.144 36.244 2.595 1.00 19.70 199 LEU A C 1
ATOM 1578 O O . LEU A 1 198 ? 20.152 36.940 2.482 1.00 18.73 199 LEU A O 1
ATOM 1583 N N . ASP A 1 199 ? 18.015 36.687 3.142 1.00 18.33 200 ASP A N 1
ATOM 1584 C CA . ASP A 1 199 ? 17.886 38.061 3.619 1.00 20.55 200 ASP A CA 1
ATOM 1585 C C . ASP A 1 199 ? 18.915 38.372 4.702 1.00 23.10 200 ASP A C 1
ATOM 1586 O O . ASP A 1 199 ? 19.500 39.456 4.719 1.00 22.31 200 ASP A O 1
ATOM 1591 N N . LYS A 1 200 ? 19.141 37.410 5.592 1.00 19.74 201 LYS A N 1
ATOM 1592 C CA . LYS A 1 200 ? 20.042 37.597 6.729 1.00 19.87 201 LYS A CA 1
ATOM 1593 C C . LYS A 1 200 ? 21.479 37.849 6.287 1.00 24.83 201 LYS A C 1
ATOM 1594 O O . LYS A 1 200 ? 22.238 38.541 6.970 1.00 26.23 201 LYS A O 1
ATOM 1600 N N . ARG A 1 201 ? 21.848 37.283 5.142 1.00 21.39 202 ARG A N 1
ATOM 1601 C CA . ARG A 1 201 ? 23.206 37.398 4.624 1.00 22.13 202 ARG A CA 1
ATOM 1602 C C . ARG A 1 201 ? 23.272 38.373 3.452 1.00 19.27 202 ARG A C 1
ATOM 1603 O O . ARG A 1 201 ? 24.280 38.452 2.746 1.00 22.89 202 ARG A O 1
ATOM 1611 N N . GLU A 1 202 ? 22.186 39.115 3.262 1.00 19.01 203 GLU A N 1
ATOM 1612 C CA . GLU A 1 202 ? 22.071 40.083 2.178 1.00 23.54 203 GLU A CA 1
ATOM 1613 C C . GLU A 1 202 ? 22.453 39.476 0.829 1.00 20.86 203 GLU A C 1
ATOM 1614 O O . GLU A 1 202 ? 23.139 40.095 0.013 1.00 21.69 203 GLU A O 1
ATOM 1620 N N . ILE A 1 203 ? 21.992 38.251 0.602 1.00 17.90 204 ILE A N 1
ATOM 1621 C CA . ILE A 1 203 ? 22.121 37.611 -0.694 1.00 15.10 204 ILE A CA 1
ATOM 1622 C C . ILE A 1 203 ? 20.864 37.940 -1.478 1.00 15.24 204 ILE A C 1
ATOM 1623 O O . ILE A 1 203 ? 19.765 37.569 -1.071 1.00 17.13 204 ILE A O 1
ATOM 1628 N N . PRO A 1 204 ? 21.009 38.669 -2.590 1.00 13.58 205 PRO A N 1
ATOM 1629 C CA . PRO A 1 204 ? 19.820 39.085 -3.343 1.00 16.57 205 PRO A CA 1
ATOM 1630 C C . PRO A 1 204 ? 19.096 37.908 -3.989 1.00 15.58 205 PRO A C 1
ATOM 1631 O O . PRO A 1 204 ? 19.740 36.952 -4.420 1.00 16.38 205 PRO A O 1
ATOM 1635 N N . TYR A 1 205 ? 17.772 37.982 -4.058 1.00 16.80 206 TYR A N 1
ATOM 1636 C CA . TYR A 1 205 ? 17.015 37.020 -4.849 1.00 12.59 206 TYR A CA 1
ATOM 1637 C C . TYR A 1 205 ? 15.826 37.699 -5.499 1.00 14.68 206 TYR A C 1
ATOM 1638 O O . TYR A 1 205 ? 15.312 38.700 -4.989 1.00 14.85 206 TYR A O 1
ATOM 1647 N N . ARG A 1 206 ? 15.412 37.154 -6.635 1.00 13.33 207 ARG A N 1
ATOM 1648 C CA . ARG A 1 206 ? 14.221 37.597 -7.354 1.00 14.46 207 ARG A CA 1
ATOM 1649 C C . ARG A 1 206 ? 13.483 36.370 -7.888 1.00 12.97 207 ARG A C 1
ATOM 1650 O O . ARG A 1 206 ? 14.047 35.577 -8.645 1.00 14.28 207 ARG A O 1
ATOM 1658 N N . LEU A 1 207 ? 12.233 36.207 -7.473 1.00 11.55 208 LEU A N 1
ATOM 1659 C CA . LEU A 1 207 ? 11.400 35.109 -7.955 1.00 11.72 208 LEU A CA 1
ATOM 1660 C C . LEU A 1 207 ? 10.467 35.592 -9.058 1.00 14.20 208 LEU A C 1
ATOM 1661 O O . LEU A 1 207 ? 10.222 36.792 -9.195 1.00 12.73 208 LEU A O 1
ATOM 1666 N N . ASN A 1 208 ? 9.939 34.656 -9.846 1.00 14.12 209 ASN A N 1
ATOM 1667 C CA . ASN A 1 208 ? 9.228 35.016 -11.069 1.00 13.52 209 ASN A CA 1
ATOM 1668 C C . ASN A 1 208 ? 10.090 35.916 -11.956 1.00 15.17 209 ASN A C 1
ATOM 1669 O O . ASN A 1 208 ? 9.612 36.894 -12.543 1.00 14.70 209 ASN A O 1
ATOM 1674 N N . GLU A 1 209 ? 11.370 35.560 -12.036 1.00 13.79 210 GLU A N 1
ATOM 1675 C CA . GLU A 1 209 ? 12.367 36.314 -12.789 1.00 13.58 210 GLU A CA 1
ATOM 1676 C C . GLU A 1 209 ? 13.105 35.364 -13.720 1.00 16.22 210 GLU A C 1
ATOM 1677 O O . GLU A 1 209 ? 13.341 34.205 -13.370 1.00 16.01 210 GLU A O 1
ATOM 1683 N N . GLU A 1 210 ? 13.460 35.853 -14.902 1.00 15.37 211 GLU A N 1
ATOM 1684 C CA . GLU A 1 210 ? 14.144 35.038 -15.898 1.00 17.72 211 GLU A CA 1
ATOM 1685 C C . GLU A 1 210 ? 15.123 35.879 -16.687 1.00 16.92 211 GLU A C 1
ATOM 1686 O O . GLU A 1 210 ? 14.976 37.095 -16.787 1.00 18.81 211 GLU A O 1
ATOM 1692 N N . ILE A 1 211 ? 16.111 35.218 -17.271 1.00 15.95 212 ILE A N 1
ATOM 1693 C CA . ILE A 1 211 ? 17.010 35.877 -18.205 1.00 17.15 212 ILE A CA 1
ATOM 1694 C C . ILE A 1 211 ? 16.288 36.129 -19.526 1.00 19.34 212 ILE A C 1
ATOM 1695 O O . ILE A 1 211 ? 15.594 35.253 -20.045 1.00 19.08 212 ILE A O 1
ATOM 1700 N N . ASN A 1 212 ? 16.437 37.342 -20.047 1.00 21.30 213 ASN A N 1
ATOM 1701 C CA . ASN A 1 212 ? 15.856 37.721 -21.329 1.00 23.08 213 ASN A CA 1
ATOM 1702 C C . ASN A 1 212 ? 16.923 37.683 -22.414 1.00 21.50 213 ASN A C 1
ATOM 1703 O O . ASN A 1 212 ? 16.710 37.128 -23.495 1.00 22.68 213 ASN A O 1
ATOM 1708 N N . ALA A 1 213 ? 18.074 38.272 -22.121 1.00 21.00 214 ALA A N 1
ATOM 1709 C CA . ALA A 1 213 ? 19.161 38.311 -23.088 1.00 23.70 214 ALA A CA 1
ATOM 1710 C C . ALA A 1 213 ? 20.514 38.383 -22.399 1.00 23.89 214 ALA A C 1
ATOM 1711 O O . ALA A 1 213 ? 20.635 38.863 -21.266 1.00 24.21 214 ALA A O 1
ATOM 1713 N N . ILE A 1 214 ? 21.532 37.884 -23.090 1.00 24.81 215 ILE A N 1
ATOM 1714 C CA . ILE A 1 214 ? 22.892 37.921 -22.584 1.00 23.76 215 ILE A CA 1
ATOM 1715 C C . ILE A 1 214 ? 23.784 38.597 -23.612 1.00 26.82 215 ILE A C 1
ATOM 1716 O O . ILE A 1 214 ? 23.844 38.178 -24.769 1.00 28.26 215 ILE A O 1
ATOM 1721 N N . ASN A 1 215 ? 24.460 39.654 -23.183 1.00 25.71 216 ASN A N 1
ATOM 1722 C CA . ASN A 1 215 ? 25.388 40.374 -24.046 1.00 27.20 216 ASN A CA 1
ATOM 1723 C C . ASN A 1 215 ? 26.718 40.521 -23.333 1.00 24.03 216 ASN A C 1
ATOM 1724 O O . ASN A 1 215 ? 26.954 41.504 -22.633 1.00 28.51 216 ASN A O 1
ATOM 1729 N N . GLY A 1 216 ? 27.577 39.519 -23.500 1.00 28.77 217 GLY A N 1
ATOM 1730 C CA . GLY A 1 216 ? 28.829 39.464 -22.773 1.00 28.22 217 GLY A CA 1
ATOM 1731 C C . GLY A 1 216 ? 28.551 39.182 -21.312 1.00 26.30 217 GLY A C 1
ATOM 1732 O O . GLY A 1 216 ? 27.973 38.147 -20.973 1.00 29.96 217 GLY A O 1
ATOM 1733 N N . ASN A 1 217 ? 28.954 40.106 -20.447 1.00 26.06 218 ASN A N 1
ATOM 1734 C CA . ASN A 1 217 ? 28.670 39.992 -19.020 1.00 26.17 218 ASN A CA 1
ATOM 1735 C C . ASN A 1 217 ? 27.414 40.767 -18.624 1.00 24.66 218 ASN A C 1
ATOM 1736 O O . ASN A 1 217 ? 27.026 40.786 -17.456 1.00 26.36 218 ASN A O 1
ATOM 1741 N N . GLU A 1 218 ? 26.783 41.402 -19.605 1.00 23.86 219 GLU A N 1
ATOM 1742 C CA . GLU A 1 218 ? 25.575 42.180 -19.361 1.00 28.11 219 GLU A CA 1
ATOM 1743 C C . GLU A 1 218 ? 24.330 41.323 -19.529 1.00 22.98 219 GLU A C 1
ATOM 1744 O O . GLU A 1 218 ? 24.009 40.888 -20.640 1.00 22.98 219 GLU A O 1
ATOM 1750 N N . ILE A 1 219 ? 23.628 41.098 -18.423 1.00 20.18 220 ILE A N 1
ATOM 1751 C CA . ILE A 1 219 ? 22.426 40.276 -18.424 1.00 22.30 220 ILE A CA 1
ATOM 1752 C C . ILE A 1 219 ? 21.166 41.125 -18.273 1.00 19.81 220 ILE A C 1
ATOM 1753 O O . ILE A 1 219 ? 21.038 41.898 -17.321 1.00 20.39 220 ILE A O 1
ATOM 1758 N N . THR A 1 220 ? 20.245 40.972 -19.217 1.00 20.76 221 THR A N 1
ATOM 1759 C CA . THR A 1 220 ? 18.957 41.657 -19.166 1.00 21.15 221 THR A CA 1
ATOM 1760 C C . THR A 1 220 ? 17.882 40.666 -18.746 1.00 23.18 221 THR A C 1
ATOM 1761 O O . THR A 1 220 ? 17.831 39.551 -19.259 1.00 22.36 221 THR A O 1
ATOM 1765 N N . PHE A 1 221 ? 17.030 41.077 -17.813 1.00 21.22 222 PHE A N 1
ATOM 1766 C CA . PHE A 1 221 ? 16.044 40.178 -17.219 1.00 21.80 222 PHE A CA 1
ATOM 1767 C C . PHE A 1 221 ? 14.615 40.505 -17.625 1.00 20.73 222 PHE A C 1
ATOM 1768 O O . PHE A 1 221 ? 14.324 41.605 -18.097 1.00 24.59 222 PHE A O 1
ATOM 1776 N N . LYS A 1 222 ? 13.733 39.526 -17.429 1.00 18.26 223 LYS A N 1
ATOM 1777 C CA . LYS A 1 222 ? 12.301 39.666 -17.672 1.00 21.87 223 LYS A CA 1
ATOM 1778 C C . LYS A 1 222 ? 11.729 40.922 -17.013 1.00 26.14 223 LYS A C 1
ATOM 1779 O O . LYS A 1 222 ? 10.855 41.590 -17.566 1.00 27.47 223 LYS A O 1
ATOM 1785 N N . SER A 1 223 ? 12.227 41.232 -15.823 1.00 20.86 224 SER A N 1
ATOM 1786 C CA . SER A 1 223 ? 11.756 42.372 -15.049 1.00 22.87 224 SER A CA 1
ATOM 1787 C C . SER A 1 223 ? 12.144 43.685 -15.712 1.00 26.05 224 SER A C 1
ATOM 1788 O O . SER A 1 223 ? 11.600 44.737 -15.383 1.00 32.11 224 SER A O 1
ATOM 1791 N N . GLY A 1 224 ? 13.097 43.622 -16.633 1.00 27.08 225 GLY A N 1
ATOM 1792 C CA . GLY A 1 224 ? 13.630 44.819 -17.261 1.00 28.68 225 GLY A CA 1
ATOM 1793 C C . GLY A 1 224 ? 14.960 45.236 -16.653 1.00 30.41 225 GLY A C 1
ATOM 1794 O O . GLY A 1 224 ? 15.666 46.089 -17.201 1.00 30.09 225 GLY A O 1
ATOM 1795 N N . LYS A 1 225 ? 15.311 44.632 -15.521 1.00 25.95 226 LYS A N 1
ATOM 1796 C CA . LYS A 1 225 ? 16.585 44.924 -14.874 1.00 28.59 226 LYS A CA 1
ATOM 1797 C C . LYS A 1 225 ? 17.764 44.518 -15.755 1.00 29.22 226 LYS A C 1
ATOM 1798 O O . LYS A 1 225 ? 17.682 43.564 -16.532 1.00 24.37 226 LYS A O 1
ATOM 1804 N N . VAL A 1 226 ? 18.857 45.264 -15.643 1.00 24.98 227 VAL A N 1
ATOM 1805 C CA . VAL A 1 226 ? 20.093 44.916 -16.325 1.00 23.12 227 VAL A CA 1
ATOM 1806 C C . VAL A 1 226 ? 21.217 44.863 -15.297 1.00 26.10 227 VAL A C 1
ATOM 1807 O O . VAL A 1 226 ? 21.412 45.804 -14.531 1.00 26.07 227 VAL A O 1
ATOM 1811 N N . GLU A 1 227 ? 21.942 43.753 -15.267 1.00 24.02 228 GLU A N 1
ATOM 1812 C CA . GLU A 1 227 ? 22.994 43.558 -14.279 1.00 21.10 228 GLU A CA 1
ATOM 1813 C C . GLU A 1 227 ? 24.212 42.941 -14.943 1.00 21.79 228 GLU A C 1
ATOM 1814 O O . GLU A 1 227 ? 24.084 42.191 -15.906 1.00 22.59 228 GLU A O 1
ATOM 1820 N N . HIS A 1 228 ? 25.391 43.243 -14.417 1.00 24.83 229 HIS A N 1
ATOM 1821 C CA . HIS A 1 228 ? 26.601 42.575 -14.871 1.00 24.80 229 HIS A CA 1
ATOM 1822 C C . HIS A 1 228 ? 26.955 41.409 -13.954 1.00 20.19 229 HIS A C 1
ATOM 1823 O O . HIS A 1 228 ? 26.944 41.538 -12.731 1.00 24.69 229 HIS A O 1
ATOM 1830 N N . TYR A 1 229 ? 27.253 40.263 -14.557 1.00 23.08 230 TYR A N 1
ATOM 1831 C CA . TYR A 1 229 ? 27.638 39.078 -13.805 1.00 20.53 230 TYR A CA 1
ATOM 1832 C C . TYR A 1 229 ? 28.877 38.448 -14.416 1.00 19.93 230 TYR A C 1
ATOM 1833 O O . TYR A 1 229 ? 29.028 38.420 -15.633 1.00 23.12 230 TYR A O 1
ATOM 1842 N N . ASP A 1 230 ? 29.749 37.932 -13.560 1.00 19.86 231 ASP A N 1
ATOM 1843 C CA . ASP A 1 230 ? 30.982 37.293 -14.008 1.00 19.86 231 ASP A CA 1
ATOM 1844 C C . ASP A 1 230 ? 30.742 35.868 -14.489 1.00 19.14 231 ASP A C 1
ATOM 1845 O O . ASP A 1 230 ? 31.510 35.336 -15.291 1.00 21.74 231 ASP A O 1
ATOM 1850 N N . MET A 1 231 ? 29.682 35.246 -13.982 1.00 18.19 232 MET A N 1
ATOM 1851 C CA . MET A 1 231 ? 29.432 33.836 -14.232 1.00 18.00 232 MET A CA 1
ATOM 1852 C C . MET A 1 231 ? 27.957 33.556 -13.990 1.00 17.66 232 MET A C 1
ATOM 1853 O O . MET A 1 231 ? 27.313 34.257 -13.213 1.00 16.52 232 MET A O 1
ATOM 1862 N N . ILE A 1 232 ? 27.429 32.543 -14.668 1.00 15.37 233 ILE A N 1
ATOM 1863 C CA . ILE A 1 232 ? 26.049 32.102 -14.451 1.00 14.45 233 ILE A CA 1
ATOM 1864 C C . ILE A 1 232 ? 26.051 30.592 -14.266 1.00 15.93 233 ILE A C 1
ATOM 1865 O O . ILE A 1 232 ? 26.644 29.873 -15.070 1.00 15.83 233 ILE A O 1
ATOM 1870 N N . ILE A 1 233 ? 25.417 30.110 -13.198 1.00 14.19 234 ILE A N 1
ATOM 1871 C CA . ILE A 1 233 ? 25.207 28.673 -13.034 1.00 15.06 234 ILE A CA 1
ATOM 1872 C C . ILE A 1 233 ? 23.728 28.380 -13.229 1.00 14.99 234 ILE A C 1
ATOM 1873 O O . ILE A 1 233 ? 22.905 28.822 -12.431 1.00 16.08 234 ILE A O 1
ATOM 1878 N N . GLU A 1 234 ? 23.394 27.655 -14.295 1.00 16.76 235 GLU A N 1
ATOM 1879 C CA . GLU A 1 234 ? 21.999 27.330 -14.593 1.00 15.19 235 GLU A CA 1
ATOM 1880 C C . GLU A 1 234 ? 21.597 25.986 -14.008 1.00 16.77 235 GLU A C 1
ATOM 1881 O O . GLU A 1 234 ? 22.188 24.953 -14.334 1.00 18.54 235 GLU A O 1
ATOM 1892 N N . GLY A 1 235 ? 20.599 26.027 -13.128 1.00 17.25 236 GLY A N 1
ATOM 1893 C CA . GLY A 1 235 ? 19.991 24.847 -12.544 1.00 16.46 236 GLY A CA 1
ATOM 1894 C C . GLY A 1 235 ? 18.531 24.861 -12.948 1.00 15.96 236 GLY A C 1
ATOM 1895 O O . GLY A 1 235 ? 17.649 25.167 -12.143 1.00 19.09 236 GLY A O 1
ATOM 1896 N N . VAL A 1 236 ? 18.283 24.552 -14.216 1.00 17.23 237 VAL A N 1
ATOM 1897 C CA . VAL A 1 236 ? 16.956 24.726 -14.794 1.00 17.12 237 VAL A CA 1
ATOM 1898 C C . VAL A 1 236 ? 16.320 23.386 -15.153 1.00 18.92 237 VAL A C 1
ATOM 1899 O O . VAL A 1 236 ? 15.627 23.253 -16.163 1.00 22.88 237 VAL A O 1
ATOM 1903 N N . GLY A 1 237 ? 16.571 22.395 -14.313 1.00 16.01 238 GLY A N 1
ATOM 1904 C CA . GLY A 1 237 ? 15.985 21.083 -14.501 1.00 19.73 238 GLY A CA 1
ATOM 1905 C C . GLY A 1 237 ? 16.901 20.118 -15.221 1.00 17.34 238 GLY A C 1
ATOM 1906 O O . GLY A 1 237 ? 18.005 20.475 -15.648 1.00 16.88 238 GLY A O 1
ATOM 1907 N N . THR A 1 238 ? 16.437 18.879 -15.345 1.00 15.81 239 THR A N 1
ATOM 1908 C CA . THR A 1 238 ? 17.175 17.841 -16.053 1.00 14.73 239 THR A CA 1
ATOM 1909 C C . THR A 1 238 ? 16.252 17.130 -17.037 1.00 15.21 239 THR A C 1
ATOM 1910 O O . THR A 1 238 ? 15.029 17.292 -16.993 1.00 16.96 239 THR A O 1
ATOM 1914 N N . HIS A 1 239 ? 16.857 16.348 -17.926 1.00 14.95 240 HIS A N 1
ATOM 1915 C CA . HIS A 1 239 ? 16.133 15.517 -18.880 1.00 14.47 240 HIS A CA 1
ATOM 1916 C C . HIS A 1 239 ? 16.746 14.127 -18.935 1.00 13.93 240 HIS A C 1
ATOM 1917 O O . HIS A 1 239 ? 17.954 13.965 -18.757 1.00 13.61 240 HIS A O 1
ATOM 1924 N N . PRO A 1 240 ? 15.911 13.112 -19.177 1.00 14.58 241 PRO A N 1
ATOM 1925 C CA . PRO A 1 240 ? 16.401 11.731 -19.181 1.00 16.69 241 PRO A CA 1
ATOM 1926 C C . PRO A 1 240 ? 17.359 11.459 -20.338 1.00 13.42 241 PRO A C 1
ATOM 1927 O O . PRO A 1 240 ? 17.145 11.925 -21.458 1.00 15.41 241 PRO A O 1
ATOM 1931 N N . ASN A 1 241 ? 18.421 10.707 -20.057 1.00 14.39 242 ASN A N 1
ATOM 1932 C CA . ASN A 1 241 ? 19.371 10.308 -21.091 1.00 11.93 242 ASN A CA 1
ATOM 1933 C C . ASN A 1 241 ? 18.881 9.058 -21.816 1.00 17.43 242 ASN A C 1
ATOM 1934 O O . ASN A 1 241 ? 19.443 7.971 -21.646 1.00 16.93 242 ASN A O 1
ATOM 1939 N N . SER A 1 242 ? 17.836 9.211 -22.624 1.00 14.14 243 SER A N 1
ATOM 1940 C CA . SER A 1 242 ? 17.231 8.060 -23.293 1.00 12.77 243 SER A CA 1
ATOM 1941 C C . SER A 1 242 ? 17.153 8.153 -24.813 1.00 14.17 243 SER A C 1
ATOM 1942 O O . SER A 1 242 ? 16.510 7.320 -25.440 1.00 15.32 243 SER A O 1
ATOM 1945 N N . LYS A 1 243 ? 17.782 9.157 -25.417 1.00 15.30 244 LYS A N 1
ATOM 1946 C CA . LYS A 1 243 ? 17.728 9.267 -26.874 1.00 17.52 244 LYS A CA 1
ATOM 1947 C C . LYS A 1 243 ? 18.283 8.017 -27.555 1.00 16.30 244 LYS A C 1
ATOM 1948 O O . LYS A 1 243 ? 17.786 7.602 -28.605 1.00 19.11 244 LYS A O 1
ATOM 1954 N N . PHE A 1 244 ? 19.308 7.413 -26.963 1.00 14.84 245 PHE A N 1
ATOM 1955 C CA . PHE A 1 244 ? 19.947 6.241 -27.557 1.00 14.68 245 PHE A CA 1
ATOM 1956 C C . PHE A 1 244 ? 19.076 4.994 -27.463 1.00 17.73 245 PHE A C 1
ATOM 1957 O O . PHE A 1 244 ? 19.419 3.950 -28.021 1.00 16.84 245 PHE A O 1
ATOM 1965 N N . ILE A 1 245 ? 17.954 5.110 -26.756 1.00 14.38 246 ILE A N 1
ATOM 1966 C CA . ILE A 1 245 ? 17.073 3.975 -26.498 1.00 14.20 246 ILE A CA 1
ATOM 1967 C C . ILE A 1 245 ? 15.872 3.937 -27.445 1.00 16.74 246 ILE A C 1
ATOM 1968 O O . ILE A 1 245 ? 15.236 2.897 -27.620 1.00 16.47 246 ILE A O 1
ATOM 1973 N N . GLU A 1 246 ? 15.576 5.071 -28.073 1.00 17.61 247 GLU A N 1
ATOM 1974 C CA . GLU A 1 246 ? 14.325 5.218 -28.818 1.00 16.97 247 GLU A CA 1
ATOM 1975 C C . GLU A 1 246 ? 14.147 4.246 -29.989 1.00 18.13 247 GLU A C 1
ATOM 1976 O O . GLU A 1 246 ? 13.029 3.815 -30.269 1.00 19.11 247 GLU A O 1
ATOM 1982 N N . SER A 1 247 ? 15.236 3.877 -30.657 1.00 17.87 248 SER A N 1
ATOM 1983 C CA . SER A 1 247 ? 15.132 2.962 -31.797 1.00 15.92 248 SER A CA 1
ATOM 1984 C C . SER A 1 247 ? 14.878 1.507 -31.390 1.00 18.22 248 SER A C 1
ATOM 1985 O O . SER A 1 247 ? 14.556 0.669 -32.235 1.00 19.73 248 SER A O 1
ATOM 1988 N N . SER A 1 248 ? 15.028 1.207 -30.104 1.00 17.07 249 SER A N 1
ATOM 1989 C CA . SER A 1 248 ? 14.884 -0.163 -29.615 1.00 16.78 249 SER A CA 1
ATOM 1990 C C . SER A 1 248 ? 13.432 -0.505 -29.286 1.00 14.31 249 SER A C 1
ATOM 1991 O O . SER A 1 248 ? 12.541 0.336 -29.399 1.00 16.09 249 SER A O 1
ATOM 1994 N N . ASN A 1 249 ? 13.212 -1.746 -28.862 1.00 15.94 250 ASN A N 1
ATOM 1995 C CA . ASN A 1 249 ? 11.884 -2.204 -28.465 1.00 18.04 250 ASN A CA 1
ATOM 1996 C C . ASN A 1 249 ? 11.481 -1.774 -27.055 1.00 18.38 250 ASN A C 1
ATOM 1997 O O . ASN A 1 249 ? 10.370 -2.061 -26.610 1.00 17.09 250 ASN A O 1
ATOM 2002 N N . ILE A 1 250 ? 12.380 -1.101 -26.343 1.00 16.58 251 ILE A N 1
ATOM 2003 C CA . ILE A 1 250 ? 12.079 -0.670 -24.984 1.00 15.96 251 ILE A CA 1
ATOM 2004 C C . ILE A 1 250 ? 11.014 0.417 -24.966 1.00 16.62 251 ILE A C 1
ATOM 2005 O O . ILE A 1 250 ? 11.105 1.403 -25.699 1.00 21.77 251 ILE A O 1
ATOM 2010 N N . LYS A 1 251 ? 10.004 0.229 -24.125 1.00 18.11 252 LYS A N 1
ATOM 2011 C CA . LYS A 1 251 ? 8.915 1.187 -23.995 1.00 18.03 252 LYS A CA 1
ATOM 2012 C C . LYS A 1 251 ? 9.346 2.388 -23.152 1.00 19.72 252 LYS A C 1
ATOM 2013 O O . LYS A 1 251 ? 9.786 2.230 -22.015 1.00 18.83 252 LYS A O 1
ATOM 2019 N N . LEU A 1 252 ? 9.235 3.581 -23.724 1.00 18.34 253 LEU A N 1
ATOM 2020 C CA . LEU A 1 252 ? 9.470 4.821 -22.987 1.00 17.82 253 LEU A CA 1
ATOM 2021 C C . LEU A 1 252 ? 8.143 5.519 -22.751 1.00 21.15 253 LEU A C 1
ATOM 2022 O O . LEU A 1 252 ? 7.221 5.391 -23.557 1.00 22.15 253 LEU A O 1
ATOM 2027 N N . ASP A 1 253 ? 8.038 6.260 -21.653 1.00 18.30 254 ASP A N 1
ATOM 2028 C CA . ASP A 1 253 ? 6.870 7.110 -21.461 1.00 16.34 254 ASP A CA 1
ATOM 2029 C C . ASP A 1 253 ? 7.012 8.401 -22.270 1.00 19.82 254 ASP A C 1
ATOM 2030 O O . ASP A 1 253 ? 8.024 8.606 -22.947 1.00 19.28 254 ASP A O 1
ATOM 2035 N N . ARG A 1 254 ? 5.994 9.253 -22.228 1.00 22.39 255 ARG A N 1
ATOM 2036 C CA . ARG A 1 254 ? 5.977 10.434 -23.088 1.00 22.70 255 ARG A CA 1
ATOM 2037 C C . ARG A 1 254 ? 7.073 11.435 -22.734 1.00 24.09 255 ARG A C 1
ATOM 2038 O O . ARG A 1 254 ? 7.410 12.303 -23.541 1.00 28.46 255 ARG A O 1
ATOM 2046 N N . LYS A 1 255 ? 7.629 11.310 -21.532 1.00 20.87 256 LYS A N 1
ATOM 2047 C CA . LYS A 1 255 ? 8.685 12.209 -21.075 1.00 19.73 256 LYS A CA 1
ATOM 2048 C C . LYS A 1 255 ? 10.083 11.631 -21.285 1.00 19.17 256 LYS A C 1
ATOM 2049 O O . LYS A 1 255 ? 11.076 12.289 -20.992 1.00 22.29 256 LYS A O 1
ATOM 2055 N N . GLY A 1 256 ? 10.158 10.397 -21.777 1.00 16.16 257 GLY A N 1
ATOM 2056 C CA . GLY A 1 256 ? 11.436 9.780 -22.078 1.00 15.50 257 GLY A CA 1
ATOM 2057 C C . GLY A 1 256 ? 11.998 8.898 -20.974 1.00 14.54 257 GLY A C 1
ATOM 2058 O O . GLY A 1 256 ? 13.152 8.479 -21.046 1.00 16.39 257 GLY A O 1
ATOM 2059 N N . PHE A 1 257 ? 11.194 8.609 -19.956 1.00 14.75 258 PHE A N 1
ATOM 2060 C CA . PHE A 1 257 ? 11.643 7.709 -18.896 1.00 12.52 258 PHE A CA 1
ATOM 2061 C C . PHE A 1 257 ? 11.202 6.284 -19.193 1.00 13.47 258 PHE A C 1
ATOM 2062 O O . PHE A 1 257 ? 10.362 6.057 -20.060 1.00 17.06 258 PHE A O 1
ATOM 2070 N N . ILE A 1 258 ? 11.771 5.330 -18.466 1.00 13.26 259 ILE A N 1
ATOM 2071 C CA . ILE A 1 258 ? 11.498 3.918 -18.697 1.00 13.32 259 ILE A CA 1
ATOM 2072 C C . ILE A 1 258 ? 10.662 3.332 -17.564 1.00 14.24 259 ILE A C 1
ATOM 2073 O O . ILE A 1 258 ? 11.151 3.155 -16.451 1.00 12.62 259 ILE A O 1
ATOM 2078 N N . PRO A 1 259 ? 9.392 3.026 -17.837 1.00 12.57 260 PRO A N 1
ATOM 2079 C CA . PRO A 1 259 ? 8.605 2.343 -16.806 1.00 15.50 260 PRO A CA 1
ATOM 2080 C C . PRO A 1 259 ? 9.159 0.953 -16.529 1.00 13.82 260 PRO A C 1
ATOM 2081 O O . PRO A 1 259 ? 9.476 0.227 -17.472 1.00 15.93 260 PRO A O 1
ATOM 2085 N N . VAL A 1 260 ? 9.278 0.587 -15.256 1.00 13.51 261 VAL A N 1
ATOM 2086 C CA . VAL A 1 260 ? 9.763 -0.743 -14.906 1.00 13.99 261 VAL A CA 1
ATOM 2087 C C . VAL A 1 260 ? 8.825 -1.430 -13.928 1.00 15.60 261 VAL A C 1
ATOM 2088 O O . VAL A 1 260 ? 8.048 -0.774 -13.224 1.00 14.95 261 VAL A O 1
ATOM 2092 N N . ASN A 1 261 ? 8.879 -2.754 -13.901 1.00 13.17 262 ASN A N 1
ATOM 2093 C CA . ASN A 1 261 ? 8.145 -3.493 -12.881 1.00 14.65 262 ASN A CA 1
ATOM 2094 C C . ASN A 1 261 ? 8.948 -3.550 -11.591 1.00 14.09 262 ASN A C 1
ATOM 2095 O O . ASN A 1 261 ? 9.984 -2.882 -11.469 1.00 14.35 262 ASN A O 1
ATOM 2100 N N . ASP A 1 262 ? 8.477 -4.325 -10.621 1.00 13.82 263 ASP A N 1
ATOM 2101 C CA . ASP A 1 262 ? 9.114 -4.339 -9.308 1.00 14.17 263 ASP A CA 1
ATOM 2102 C C . ASP A 1 262 ? 10.422 -5.121 -9.272 1.00 12.16 263 ASP A C 1
ATOM 2103 O O . ASP A 1 262 ? 11.100 -5.155 -8.254 1.00 12.76 263 ASP A O 1
ATOM 2108 N N . LYS A 1 263 ? 10.778 -5.741 -10.393 1.00 13.16 264 LYS A N 1
ATOM 2109 C CA . LYS A 1 263 ? 12.083 -6.378 -10.532 1.00 14.05 264 LYS A CA 1
ATOM 2110 C C . LYS A 1 263 ? 13.020 -5.463 -11.311 1.00 13.36 264 LYS A C 1
ATOM 2111 O O . LYS A 1 263 ? 14.116 -5.871 -11.682 1.00 14.06 264 LYS A O 1
ATOM 2117 N N . PHE A 1 264 ? 12.576 -4.227 -11.532 1.00 13.41 265 PHE A N 1
ATOM 2118 C CA . PHE A 1 264 ? 13.294 -3.248 -12.359 1.00 12.87 265 PHE A CA 1
ATOM 2119 C C . PHE A 1 264 ? 13.545 -3.736 -13.774 1.00 13.64 265 PHE A C 1
ATOM 2120 O O . PHE A 1 264 ? 14.497 -3.310 -14.440 1.00 14.00 265 PHE A O 1
ATOM 2128 N N . GLU A 1 265 ? 12.664 -4.616 -14.237 1.00 12.92 266 GLU A N 1
ATOM 2129 C CA . GLU A 1 265 ? 12.697 -5.056 -15.624 1.00 13.38 266 GLU A CA 1
ATOM 2130 C C . GLU A 1 265 ? 11.937 -4.092 -16.524 1.00 13.32 266 GLU A C 1
ATOM 2131 O O . GLU A 1 265 ? 10.862 -3.596 -16.165 1.00 14.25 266 GLU A O 1
ATOM 2137 N N . THR A 1 266 ? 12.489 -3.846 -17.707 1.00 12.89 267 THR A N 1
ATOM 2138 C CA . THR A 1 266 ? 11.752 -3.162 -18.768 1.00 14.44 267 THR A CA 1
ATOM 2139 C C . THR A 1 266 ? 10.794 -4.147 -19.434 1.00 16.53 267 THR A C 1
ATOM 2140 O O . THR A 1 266 ? 10.714 -5.303 -19.033 1.00 16.90 267 THR A O 1
ATOM 2144 N N . ASN A 1 267 ? 10.084 -3.696 -20.462 1.00 15.21 268 ASN A N 1
ATOM 2145 C CA . ASN A 1 267 ? 9.182 -4.586 -21.192 1.00 16.18 268 ASN A CA 1
ATOM 2146 C C . ASN A 1 267 ? 9.940 -5.613 -22.019 1.00 20.74 268 ASN A C 1
ATOM 2147 O O . ASN A 1 267 ? 9.356 -6.585 -22.486 1.00 20.11 268 ASN A O 1
ATOM 2152 N N . VAL A 1 268 ? 11.233 -5.382 -22.221 1.00 17.42 269 VAL A N 1
ATOM 2153 C CA . VAL A 1 268 ? 12.049 -6.266 -23.048 1.00 16.86 269 VAL A CA 1
ATOM 2154 C C . VAL A 1 268 ? 12.831 -7.246 -22.182 1.00 19.17 269 VAL A C 1
ATOM 2155 O O . VAL A 1 268 ? 13.539 -6.846 -21.249 1.00 16.69 269 VAL A O 1
ATOM 2159 N N . PRO A 1 269 ? 12.699 -8.547 -22.480 1.00 21.23 270 PRO A N 1
ATOM 2160 C CA . PRO A 1 269 ? 13.401 -9.571 -21.705 1.00 20.02 270 PRO A CA 1
ATOM 2161 C C . PRO A 1 269 ? 14.906 -9.313 -21.641 1.00 19.06 270 PRO A C 1
ATOM 2162 O O . PRO A 1 269 ? 15.532 -8.928 -22.643 1.00 20.32 270 PRO A O 1
ATOM 2166 N N . ASN A 1 270 ? 15.468 -9.538 -20.458 1.00 20.07 271 ASN A N 1
ATOM 2167 C CA . ASN A 1 270 ? 16.902 -9.421 -20.223 1.00 19.74 271 ASN A CA 1
ATOM 2168 C C . ASN A 1 270 ? 17.438 -7.987 -20.141 1.00 16.82 271 ASN A C 1
ATOM 2169 O O . ASN A 1 270 ? 18.647 -7.783 -20.013 1.00 16.69 271 ASN A O 1
ATOM 2174 N N . ILE A 1 271 ? 16.548 -7.000 -20.207 1.00 14.43 272 ILE A N 1
ATOM 2175 C CA . ILE A 1 271 ? 16.969 -5.606 -20.034 1.00 14.39 272 ILE A CA 1
ATOM 2176 C C . ILE A 1 271 ? 16.325 -4.970 -18.805 1.00 13.83 272 ILE A C 1
ATOM 2177 O O . ILE A 1 271 ? 15.098 -4.947 -18.682 1.00 13.91 272 ILE A O 1
ATOM 2182 N N . TYR A 1 272 ? 17.168 -4.470 -17.905 1.00 11.97 273 TYR A N 1
ATOM 2183 C CA . TYR A 1 272 ? 16.734 -3.796 -16.682 1.00 11.12 273 TYR A CA 1
ATOM 2184 C C . TYR A 1 272 ? 17.009 -2.300 -16.796 1.00 12.13 273 TYR A C 1
ATOM 2185 O O . TYR A 1 272 ? 17.861 -1.875 -17.577 1.00 13.80 273 TYR A O 1
ATOM 2194 N N . ALA A 1 273 ? 16.281 -1.505 -16.022 1.00 13.27 274 ALA A N 1
ATOM 2195 C CA . ALA A 1 273 ? 16.559 -0.072 -15.933 1.00 10.54 274 ALA A CA 1
ATOM 2196 C C . ALA A 1 273 ? 16.452 0.364 -14.479 1.00 12.25 274 ALA A C 1
ATOM 2197 O O . ALA A 1 273 ? 15.520 -0.034 -13.776 1.00 12.45 274 ALA A O 1
ATOM 2199 N N . ILE A 1 274 ? 17.422 1.159 -14.030 1.00 11.98 275 ILE A N 1
ATOM 2200 C CA . ILE A 1 274 ? 17.479 1.607 -12.638 1.00 12.16 275 ILE A CA 1
ATOM 2201 C C . ILE A 1 274 ? 17.916 3.064 -12.578 1.00 12.23 275 ILE A C 1
ATOM 2202 O O . ILE A 1 274 ? 18.361 3.631 -13.589 1.00 13.21 275 ILE A O 1
ATOM 2207 N N . GLY A 1 275 ? 17.784 3.675 -11.402 1.00 12.35 276 GLY A N 1
ATOM 2208 C CA . GLY A 1 275 ? 18.234 5.043 -11.214 1.00 11.10 276 GLY A CA 1
ATOM 2209 C C . GLY A 1 275 ? 17.248 6.061 -11.751 1.00 12.22 276 GLY A C 1
ATOM 2210 O O . GLY A 1 275 ? 16.051 5.781 -11.884 1.00 12.89 276 GLY A O 1
ATOM 2211 N N . ASP A 1 276 ? 17.746 7.251 -12.065 1.00 12.96 277 ASP A N 1
ATOM 2212 C CA . ASP A 1 276 ? 16.881 8.358 -12.478 1.00 11.31 277 ASP A CA 1
ATOM 2213 C C . ASP A 1 276 ? 16.044 8.059 -13.728 1.00 11.86 277 ASP A C 1
ATOM 2214 O O . ASP A 1 276 ? 14.982 8.653 -13.920 1.00 14.79 277 ASP A O 1
ATOM 2219 N N . ILE A 1 277 ? 16.525 7.157 -14.574 1.00 12.54 278 ILE A N 1
ATOM 2220 C CA . ILE A 1 277 ? 15.828 6.854 -15.825 1.00 13.62 278 ILE A CA 1
ATOM 2221 C C . ILE A 1 277 ? 14.527 6.068 -15.625 1.00 14.73 278 ILE A C 1
ATOM 2222 O O . ILE A 1 277 ? 13.647 6.099 -16.487 1.00 14.53 278 ILE A O 1
ATOM 2227 N N . ALA A 1 278 ? 14.406 5.378 -14.490 1.00 13.28 279 ALA A N 1
ATOM 2228 C CA . ALA A 1 278 ? 13.317 4.421 -14.262 1.00 13.73 279 ALA A CA 1
ATOM 2229 C C . ALA A 1 278 ? 12.133 5.026 -13.535 1.00 14.08 279 ALA A C 1
ATOM 2230 O O . ALA A 1 278 ? 12.302 5.835 -12.623 1.00 15.80 279 ALA A O 1
ATOM 2232 N N . THR A 1 279 ? 10.925 4.634 -13.930 1.00 13.43 280 THR A N 1
ATOM 2233 C CA . THR A 1 279 ? 9.745 5.033 -13.163 1.00 13.13 280 THR A CA 1
ATOM 2234 C C . THR A 1 279 ? 9.024 3.842 -12.549 1.00 14.25 280 THR A C 1
ATOM 2235 O O . THR A 1 279 ? 8.982 2.744 -13.112 1.00 15.38 280 THR A O 1
ATOM 2239 N N . SER A 1 280 ? 8.462 4.081 -11.373 1.00 13.19 281 SER A N 1
ATOM 2240 C CA . SER A 1 280 ? 7.812 3.038 -10.606 1.00 14.14 281 SER A CA 1
ATOM 2241 C C . SER A 1 280 ? 6.553 3.618 -9.967 1.00 15.75 281 SER A C 1
ATOM 2242 O O . SER A 1 280 ? 5.873 4.442 -10.577 1.00 17.54 281 SER A O 1
ATOM 2245 N N . HIS A 1 281 ? 6.248 3.197 -8.745 1.00 12.74 282 HIS A N 1
ATOM 2246 C CA . HIS A 1 281 ? 5.037 3.633 -8.062 1.00 12.96 282 HIS A CA 1
ATOM 2247 C C . HIS A 1 281 ? 5.346 3.889 -6.596 1.00 12.66 282 HIS A C 1
ATOM 2248 O O . HIS A 1 281 ? 6.388 3.480 -6.102 1.00 12.47 282 HIS A O 1
ATOM 2255 N N . TYR A 1 282 ? 4.438 4.563 -5.896 1.00 12.60 283 TYR A N 1
ATOM 2256 C CA . TYR A 1 282 ? 4.578 4.724 -4.450 1.00 12.29 283 TYR A CA 1
ATOM 2257 C C . TYR A 1 282 ? 4.352 3.409 -3.708 1.00 13.09 283 TYR A C 1
ATOM 2258 O O . TYR A 1 282 ? 3.630 2.528 -4.189 1.00 14.64 283 TYR A O 1
ATOM 2267 N N . ARG A 1 283 ? 4.965 3.286 -2.535 1.00 11.83 284 ARG A N 1
ATOM 2268 C CA . ARG A 1 283 ? 4.757 2.120 -1.688 1.00 12.57 284 ARG A CA 1
ATOM 2269 C C . ARG A 1 283 ? 3.441 2.181 -0.920 1.00 16.95 284 ARG A C 1
ATOM 2270 O O . ARG A 1 283 ? 2.783 1.159 -0.715 1.00 16.87 284 ARG A O 1
ATOM 2278 N N . HIS A 1 284 ? 3.059 3.383 -0.502 1.00 14.20 285 HIS A N 1
ATOM 2279 C CA . HIS A 1 284 ? 1.969 3.549 0.454 1.00 12.70 285 HIS A CA 1
ATOM 2280 C C . HIS A 1 284 ? 0.636 3.940 -0.173 1.00 16.81 285 HIS A C 1
ATOM 2281 O O . HIS A 1 284 ? -0.408 3.874 0.493 1.00 17.18 285 HIS A O 1
ATOM 2288 N N . VAL A 1 285 ? 0.676 4.351 -1.439 1.00 13.70 286 VAL A N 1
ATOM 2289 C CA . VAL A 1 285 ? -0.528 4.666 -2.205 1.00 13.70 286 VAL A CA 1
ATOM 2290 C C . VAL A 1 285 ? -0.396 4.153 -3.631 1.00 14.67 286 VAL A C 1
ATOM 2291 O O . VAL A 1 285 ? 0.715 3.925 -4.118 1.00 15.62 286 VAL A O 1
ATOM 2295 N N . ASP A 1 286 ? -1.530 3.961 -4.296 1.00 16.79 287 ASP A N 1
ATOM 2296 C CA . ASP A 1 286 ? -1.542 3.425 -5.651 1.00 17.30 287 ASP A CA 1
ATOM 2297 C C . ASP A 1 286 ? -1.435 4.551 -6.675 1.00 20.69 287 ASP A C 1
ATOM 2298 O O . ASP A 1 286 ? -2.405 4.891 -7.354 1.00 22.08 287 ASP A O 1
ATOM 2303 N N . LEU A 1 287 ? -0.242 5.134 -6.770 1.00 15.53 288 LEU A N 1
ATOM 2304 C CA . LEU A 1 287 ? 0.025 6.205 -7.720 1.00 13.68 288 LEU A CA 1
ATOM 2305 C C . LEU A 1 287 ? 1.420 6.027 -8.302 1.00 15.33 288 LEU A C 1
ATOM 2306 O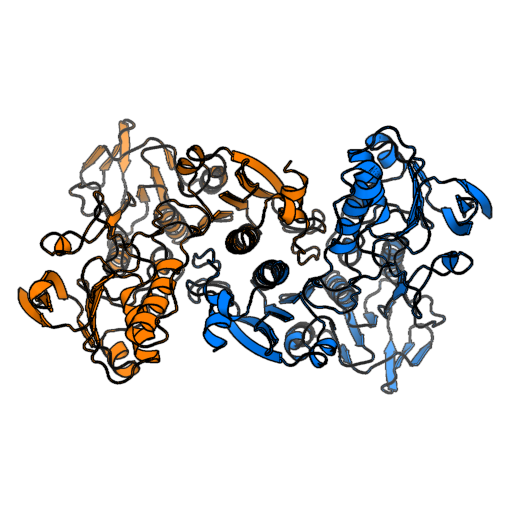 O . LEU A 1 287 ? 2.300 5.485 -7.639 1.00 14.67 288 LEU A O 1
ATOM 2311 N N . PRO A 1 288 ? 1.627 6.492 -9.537 1.00 15.39 289 PRO A N 1
ATOM 2312 C CA . PRO A 1 288 ? 2.971 6.480 -10.121 1.00 14.64 289 PRO A CA 1
ATOM 2313 C C . PRO A 1 288 ? 3.914 7.336 -9.286 1.00 15.83 289 PRO A C 1
ATOM 2314 O O . PRO A 1 288 ? 3.481 8.320 -8.681 1.00 16.45 289 PRO A O 1
ATOM 2318 N N . ALA A 1 289 ? 5.190 6.966 -9.258 1.00 17.25 290 ALA A N 1
ATOM 2319 C CA . ALA A 1 289 ? 6.197 7.766 -8.585 1.00 18.34 290 ALA A CA 1
ATOM 2320 C C . ALA A 1 289 ? 7.488 7.794 -9.388 1.00 23.29 290 ALA A C 1
ATOM 2321 O O . ALA A 1 289 ? 7.921 6.778 -9.932 1.00 25.00 290 ALA A O 1
ATOM 2323 N N . SER A 1 290 ? 8.101 8.966 -9.435 1.00 24.91 291 SER A N 1
ATOM 2324 C CA . SER A 1 290 ? 9.473 9.101 -9.904 1.00 25.65 291 SER A CA 1
ATOM 2325 C C . SER A 1 290 ? 10.261 9.843 -8.832 1.00 20.19 291 SER A C 1
ATOM 2326 O O . SER A 1 290 ? 9.889 10.937 -8.416 1.00 21.59 291 SER A O 1
ATOM 2331 N N . VAL A 1 291 ? 11.323 9.215 -8.346 1.00 17.55 292 VAL A N 1
ATOM 2332 C CA . VAL A 1 291 ? 12.099 9.769 -7.243 1.00 16.45 292 VAL A CA 1
ATOM 2333 C C . VAL A 1 291 ? 13.564 9.671 -7.645 1.00 14.67 292 VAL A C 1
ATOM 2334 O O . VAL A 1 291 ? 14.241 8.700 -7.303 1.00 16.39 292 VAL A O 1
ATOM 2338 N N . PRO A 1 292 ? 14.052 10.676 -8.393 1.00 13.26 293 PRO A N 1
ATOM 2339 C CA . PRO A 1 292 ? 15.401 10.635 -8.969 1.00 12.60 293 PRO A CA 1
ATOM 2340 C C . PRO A 1 292 ? 16.438 11.074 -7.952 1.00 13.89 293 PRO A C 1
ATOM 2341 O O . PRO A 1 292 ? 17.021 12.162 -8.051 1.00 14.04 293 PRO A O 1
ATOM 2345 N N . LEU A 1 293 ? 16.650 10.206 -6.969 1.00 12.87 294 LEU A N 1
ATOM 2346 C CA . LEU A 1 293 ? 17.568 10.472 -5.869 1.00 11.92 294 LEU A CA 1
ATOM 2347 C C . LEU A 1 293 ? 18.464 9.261 -5.653 1.00 12.04 294 LEU A C 1
ATOM 2348 O O . LEU A 1 293 ? 18.239 8.187 -6.230 1.00 13.97 294 LEU A O 1
ATOM 2353 N N . ALA A 1 294 ? 19.491 9.435 -4.834 1.00 11.94 295 ALA A N 1
ATOM 2354 C CA . ALA A 1 294 ? 20.518 8.409 -4.690 1.00 12.48 295 ALA A CA 1
ATOM 2355 C C . ALA A 1 294 ? 20.040 7.134 -3.985 1.00 12.07 295 ALA A C 1
ATOM 2356 O O . ALA A 1 294 ? 20.461 6.025 -4.342 1.00 12.81 295 ALA A O 1
ATOM 2358 N N . TRP A 1 295 ? 19.173 7.270 -2.984 1.00 13.14 296 TRP A N 1
ATOM 2359 C CA . TRP A 1 295 ? 18.693 6.084 -2.281 1.00 12.41 296 TRP A CA 1
ATOM 2360 C C . TRP A 1 295 ? 18.087 5.075 -3.251 1.00 13.27 296 TRP A C 1
ATOM 2361 O O . TRP A 1 295 ? 18.363 3.876 -3.168 1.00 12.94 296 TRP A O 1
ATOM 2372 N N . GLY A 1 296 ? 17.260 5.568 -4.169 1.00 12.70 297 GLY A N 1
ATOM 2373 C CA . GLY A 1 296 ? 16.575 4.710 -5.117 1.00 12.65 297 GLY A CA 1
ATOM 2374 C C . GLY A 1 296 ? 17.514 4.060 -6.117 1.00 13.49 297 GLY A C 1
ATOM 2375 O O . GLY A 1 296 ? 17.299 2.913 -6.526 1.00 13.50 297 GLY A O 1
ATOM 2376 N N . ALA A 1 297 ? 18.546 4.793 -6.524 1.00 12.55 298 ALA A N 1
ATOM 2377 C CA . ALA A 1 297 ? 19.556 4.223 -7.416 1.00 11.77 298 ALA A CA 1
ATOM 2378 C C . ALA A 1 297 ? 20.280 3.064 -6.720 1.00 13.07 298 ALA A C 1
ATOM 2379 O O . ALA A 1 297 ? 20.484 2.001 -7.315 1.00 14.05 298 ALA A O 1
ATOM 2381 N N . HIS A 1 298 ? 20.664 3.267 -5.462 1.00 12.06 299 HIS A N 1
ATOM 2382 C CA . HIS A 1 298 ? 21.342 2.205 -4.715 1.00 12.54 299 HIS A CA 1
ATOM 2383 C C . HIS A 1 298 ? 20.427 1.013 -4.405 1.00 11.80 299 HIS A C 1
ATOM 2384 O O . HIS A 1 298 ? 20.856 -0.146 -4.482 1.00 12.28 299 HIS A O 1
ATOM 2391 N N . ARG A 1 299 ? 19.164 1.287 -4.062 1.00 11.94 300 ARG A N 1
ATOM 2392 C CA . ARG A 1 299 ? 18.243 0.208 -3.712 1.00 11.36 300 ARG A CA 1
ATOM 2393 C C . ARG A 1 299 ? 17.951 -0.648 -4.940 1.00 12.77 300 ARG A C 1
ATOM 2394 O O . ARG A 1 299 ? 18.016 -1.870 -4.872 1.00 13.03 300 ARG A O 1
ATOM 2402 N N . ALA A 1 300 ? 17.653 0.000 -6.063 1.00 12.71 301 ALA A N 1
ATOM 2403 C CA . ALA A 1 300 ? 17.432 -0.701 -7.321 1.00 10.83 301 ALA A CA 1
ATOM 2404 C C . ALA A 1 300 ? 18.661 -1.510 -7.742 1.00 11.49 301 ALA A C 1
ATOM 2405 O O . ALA A 1 300 ? 18.535 -2.635 -8.219 1.00 13.73 301 ALA A O 1
ATOM 2407 N N . ALA A 1 301 ? 19.849 -0.939 -7.556 1.00 12.99 302 ALA A N 1
ATOM 2408 C CA . ALA A 1 301 ? 21.088 -1.654 -7.859 1.00 14.68 302 ALA A CA 1
ATOM 2409 C C . ALA A 1 301 ? 21.158 -2.988 -7.110 1.00 14.06 302 ALA A C 1
ATOM 2410 O O . ALA A 1 301 ? 21.519 -4.013 -7.682 1.00 14.61 302 ALA A O 1
ATOM 2412 N N . SER A 1 302 ? 20.801 -2.977 -5.830 1.00 13.57 303 SER A N 1
ATOM 2413 C CA . SER A 1 302 ? 20.803 -4.212 -5.049 1.00 14.98 303 SER A CA 1
ATOM 2414 C C . SER A 1 302 ? 19.727 -5.204 -5.494 1.00 13.95 303 SER A C 1
ATOM 2415 O O . SER A 1 302 ? 19.963 -6.412 -5.530 1.00 14.99 303 SER A O 1
ATOM 2418 N N . ILE A 1 303 ? 18.548 -4.700 -5.836 1.00 13.81 304 ILE A N 1
ATOM 2419 C CA . ILE A 1 303 ? 17.453 -5.572 -6.243 1.00 14.04 304 ILE A CA 1
ATOM 2420 C C . ILE A 1 303 ? 17.781 -6.272 -7.557 1.00 12.35 304 ILE A C 1
ATOM 2421 O O . ILE A 1 303 ? 17.576 -7.476 -7.693 1.00 14.53 304 ILE A O 1
ATOM 2426 N N . VAL A 1 304 ? 18.317 -5.518 -8.512 1.00 14.54 305 VAL A N 1
ATOM 2427 C CA . VAL A 1 304 ? 18.699 -6.102 -9.792 1.00 13.68 305 VAL A CA 1
ATOM 2428 C C . VAL A 1 304 ? 19.824 -7.122 -9.596 1.00 13.71 305 VAL A C 1
ATOM 2429 O O . VAL A 1 304 ? 19.836 -8.163 -10.248 1.00 14.65 305 VAL A O 1
ATOM 2433 N N . ALA A 1 305 ? 20.753 -6.843 -8.689 1.00 15.39 306 ALA A N 1
ATOM 2434 C CA . ALA A 1 305 ? 21.818 -7.803 -8.417 1.00 14.57 306 ALA A CA 1
ATOM 2435 C C . ALA A 1 305 ? 21.227 -9.115 -7.904 1.00 16.79 306 ALA A C 1
ATOM 2436 O O . ALA A 1 305 ? 21.618 -10.193 -8.344 1.00 17.49 306 ALA A O 1
ATOM 2438 N N . GLU A 1 306 ? 20.265 -9.029 -6.991 1.00 15.19 307 GLU A N 1
ATOM 2439 C CA . GLU A 1 306 ? 19.597 -10.235 -6.506 1.00 14.30 307 GLU A CA 1
ATOM 2440 C C . GLU A 1 306 ? 18.827 -10.939 -7.626 1.00 17.06 307 GLU A C 1
ATOM 2441 O O . GLU A 1 306 ? 18.869 -12.165 -7.752 1.00 16.71 307 GLU A O 1
ATOM 2447 N N . GLN A 1 307 ? 18.126 -10.163 -8.447 1.00 15.35 308 GLN A N 1
ATOM 2448 C CA . GLN A 1 307 ? 17.400 -10.728 -9.573 1.00 15.54 308 GLN A CA 1
ATOM 2449 C C . GLN A 1 307 ? 18.321 -11.547 -10.478 1.00 15.02 308 GLN A C 1
ATOM 2450 O O . GLN A 1 307 ? 17.976 -12.652 -10.896 1.00 18.08 308 GLN A O 1
ATOM 2456 N N . ILE A 1 308 ? 19.499 -11.009 -10.759 1.00 13.95 309 ILE A N 1
ATOM 2457 C CA . ILE A 1 308 ? 20.387 -11.636 -11.728 1.00 14.56 309 ILE A CA 1
ATOM 2458 C C . ILE A 1 308 ? 21.226 -12.755 -11.122 1.00 17.17 309 ILE A C 1
ATOM 2459 O O . ILE A 1 308 ? 21.384 -13.814 -11.734 1.00 21.13 309 ILE A O 1
ATOM 2464 N N . ALA A 1 309 ? 21.752 -12.522 -9.924 1.00 17.12 310 ALA A N 1
ATOM 2465 C CA . ALA A 1 309 ? 22.745 -13.422 -9.346 1.00 16.54 310 ALA A CA 1
ATOM 2466 C C . ALA A 1 309 ? 22.433 -13.884 -7.931 1.00 21.23 310 ALA A C 1
ATOM 2467 O O . ALA A 1 309 ? 23.226 -14.605 -7.329 1.00 20.69 310 ALA A O 1
ATOM 2469 N N . GLY A 1 310 ? 21.285 -13.481 -7.395 1.00 18.52 311 GLY A N 1
ATOM 2470 C CA . GLY A 1 310 ? 20.953 -13.821 -6.025 1.00 14.85 311 GLY A CA 1
ATOM 2471 C C . GLY A 1 310 ? 19.564 -14.399 -5.859 1.00 17.53 311 GLY A C 1
ATOM 2472 O O . GLY A 1 310 ? 19.156 -15.308 -6.586 1.00 20.63 311 GLY A O 1
ATOM 2473 N N . ASN A 1 311 ? 18.844 -13.851 -4.891 1.00 15.46 312 ASN A N 1
ATOM 2474 C CA . ASN A 1 311 ? 17.508 -14.301 -4.527 1.00 14.91 312 ASN A CA 1
ATOM 2475 C C . ASN A 1 311 ? 16.474 -13.570 -5.383 1.00 16.17 312 ASN A C 1
ATOM 2476 O O . ASN A 1 311 ? 16.171 -12.408 -5.118 1.00 15.80 312 ASN A O 1
ATOM 2481 N N . ASP A 1 312 ? 15.935 -14.241 -6.398 1.00 15.17 313 ASP A N 1
ATOM 2482 C CA . ASP A 1 312 ? 15.035 -13.572 -7.343 1.00 15.58 313 ASP A CA 1
ATOM 2483 C C . ASP A 1 312 ? 13.592 -13.378 -6.874 1.00 16.66 313 ASP A C 1
ATOM 2484 O O . ASP A 1 312 ? 12.727 -12.990 -7.669 1.00 17.73 313 ASP A O 1
ATOM 2489 N N . THR A 1 313 ? 13.341 -13.620 -5.590 1.00 16.59 314 THR A N 1
ATOM 2490 C CA . THR A 1 313 ? 12.045 -13.286 -4.994 1.00 17.38 314 THR A CA 1
ATOM 2491 C C . THR A 1 313 ? 12.100 -11.915 -4.335 1.00 19.68 314 THR A C 1
ATOM 2492 O O . THR A 1 313 ? 11.089 -11.421 -3.830 1.00 21.15 314 THR A O 1
ATOM 2496 N N . ILE A 1 314 ? 13.283 -11.308 -4.335 1.00 18.27 315 ILE A N 1
ATOM 2497 C CA . ILE A 1 314 ? 13.457 -9.960 -3.805 1.00 18.11 315 ILE A CA 1
ATOM 2498 C C . ILE A 1 314 ? 12.995 -8.938 -4.848 1.00 17.05 315 ILE A C 1
ATOM 2499 O O . ILE A 1 314 ? 13.552 -8.851 -5.936 1.00 16.04 315 ILE A O 1
ATOM 2504 N N . GLU A 1 315 ? 11.941 -8.200 -4.512 1.00 16.68 316 GLU A N 1
ATOM 2505 C CA . GLU A 1 315 ? 11.358 -7.218 -5.411 1.00 15.57 316 GLU A CA 1
ATOM 2506 C C . GLU A 1 315 ? 11.150 -5.893 -4.695 1.00 16.66 316 GLU A C 1
ATOM 2507 O O . GLU A 1 315 ? 11.014 -5.849 -3.473 1.00 16.20 316 GLU A O 1
ATOM 2513 N N . PHE A 1 316 ? 11.140 -4.816 -5.475 1.00 13.38 317 PHE A N 1
ATOM 2514 C CA . PHE A 1 316 ? 10.866 -3.463 -4.982 1.00 13.88 317 PHE A CA 1
ATOM 2515 C C . PHE A 1 316 ? 9.441 -3.380 -4.444 1.00 15.98 317 PHE A C 1
ATOM 2516 O O . PHE A 1 316 ? 8.540 -4.041 -4.954 1.00 17.64 317 PHE A O 1
ATOM 2524 N N . LYS A 1 317 ? 9.227 -2.572 -3.412 1.00 15.95 318 LYS A N 1
ATOM 2525 C CA . LYS A 1 317 ? 7.867 -2.395 -2.904 1.00 18.48 318 LYS A CA 1
ATOM 2526 C C . LYS A 1 317 ? 7.323 -0.995 -3.164 1.00 15.67 318 LYS A C 1
ATOM 2527 O O . LYS A 1 317 ? 6.210 -0.669 -2.754 1.00 17.82 318 LYS A O 1
ATOM 2533 N N . GLY A 1 318 ? 8.100 -0.178 -3.870 1.00 13.08 319 GLY A N 1
ATOM 2534 C CA . GLY A 1 318 ? 7.675 1.164 -4.216 1.00 13.62 319 GLY A CA 1
ATOM 2535 C C . GLY A 1 318 ? 8.426 2.234 -3.449 1.00 13.01 319 GLY A C 1
ATOM 2536 O O . GLY A 1 318 ? 9.153 1.948 -2.487 1.00 15.26 319 GLY A O 1
ATOM 2537 N N . PHE A 1 319 ? 8.251 3.473 -3.888 1.00 11.93 320 PHE A N 1
ATOM 2538 C CA . PHE A 1 319 ? 8.910 4.627 -3.285 1.00 12.30 320 PHE A CA 1
ATOM 2539 C C . PHE A 1 319 ? 8.056 5.306 -2.232 1.00 11.69 320 PHE A C 1
ATOM 2540 O O . PHE A 1 319 ? 6.831 5.284 -2.309 1.00 12.94 320 PHE A O 1
ATOM 2548 N N . LEU A 1 320 ? 8.714 5.963 -1.286 1.00 11.55 321 LEU A N 1
ATOM 2549 C CA . LEU A 1 320 ? 8.035 6.893 -0.390 1.00 11.28 321 LEU A CA 1
ATOM 2550 C C . LEU A 1 320 ? 8.375 8.343 -0.743 1.00 13.60 321 LEU A C 1
ATOM 2551 O O . LEU A 1 320 ? 7.634 9.263 -0.399 1.00 13.81 321 LEU A O 1
ATOM 2556 N N . GLY A 1 321 ? 9.485 8.550 -1.449 1.00 11.65 322 GLY A N 1
ATOM 2557 C CA . GLY A 1 321 ? 9.903 9.896 -1.807 1.00 11.59 322 GLY A CA 1
ATOM 2558 C C . GLY A 1 321 ? 10.510 10.691 -0.666 1.00 13.49 322 GLY A C 1
ATOM 2559 O O . GLY A 1 321 ? 10.265 11.888 -0.533 1.00 12.67 322 GLY A O 1
ATOM 2560 N N . ASN A 1 322 ? 11.307 10.033 0.169 1.00 11.44 323 ASN A N 1
ATOM 2561 C CA . ASN A 1 322 ? 11.996 10.739 1.241 1.00 10.07 323 ASN A CA 1
ATOM 2562 C C . ASN A 1 322 ? 13.097 11.607 0.651 1.00 14.30 323 ASN A C 1
ATOM 2563 O O . ASN A 1 322 ? 13.889 11.143 -0.169 1.00 14.97 323 ASN A O 1
ATOM 2568 N N . ASN A 1 323 ? 13.126 12.871 1.048 1.00 12.82 324 ASN A N 1
ATOM 2569 C CA . ASN A 1 323 ? 14.092 13.812 0.504 1.00 14.27 324 ASN A CA 1
ATOM 2570 C C . ASN A 1 323 ? 14.446 14.885 1.513 1.00 13.38 324 ASN A C 1
ATOM 2571 O O . ASN A 1 323 ? 13.680 15.172 2.444 1.00 12.62 324 ASN A O 1
ATOM 2576 N N . ILE A 1 324 ? 15.606 15.496 1.323 1.00 12.86 325 ILE A N 1
ATOM 2577 C CA . ILE A 1 324 ? 16.102 16.437 2.310 1.00 12.95 325 ILE A CA 1
ATOM 2578 C C . ILE A 1 324 ? 17.145 17.359 1.694 1.00 12.20 325 ILE A C 1
ATOM 2579 O O . ILE A 1 324 ? 17.868 16.977 0.764 1.00 14.31 325 ILE A O 1
ATOM 2584 N N . VAL A 1 325 ? 17.190 18.593 2.187 1.00 10.58 326 VAL A N 1
ATOM 2585 C CA . VAL A 1 325 ? 18.262 19.518 1.828 1.00 11.80 326 VAL A CA 1
ATOM 2586 C C . VAL A 1 325 ? 18.613 20.397 3.032 1.00 14.11 326 VAL A C 1
ATOM 2587 O O . VAL A 1 325 ? 17.753 20.732 3.855 1.00 13.80 326 VAL A O 1
ATOM 2591 N N . LYS A 1 326 ? 19.893 20.734 3.139 1.00 14.58 327 LYS A N 1
ATOM 2592 C CA . LYS A 1 326 ? 20.352 21.714 4.105 1.00 16.72 327 LYS A CA 1
ATOM 2593 C C . LYS A 1 326 ? 20.511 23.027 3.373 1.00 17.32 327 LYS A C 1
ATOM 2594 O O . LYS A 1 326 ? 21.030 23.058 2.254 1.00 18.49 327 LYS A O 1
ATOM 2600 N N . PHE A 1 327 ? 20.046 24.110 3.983 1.00 15.62 328 PHE A N 1
ATOM 2601 C CA . PHE A 1 327 ? 20.323 25.441 3.457 1.00 14.25 328 PHE A CA 1
ATOM 2602 C C . PHE A 1 327 ? 20.690 26.366 4.612 1.00 15.60 328 PHE A C 1
ATOM 2603 O O . PHE A 1 327 ? 19.851 26.736 5.441 1.00 15.80 328 PHE A O 1
ATOM 2611 N N . PHE A 1 328 ? 21.968 26.729 4.649 1.00 15.41 329 PHE A N 1
ATOM 2612 C CA . PHE A 1 328 ? 22.543 27.442 5.781 1.00 19.43 329 PHE A CA 1
ATOM 2613 C C . PHE A 1 328 ? 22.178 26.761 7.105 1.00 17.69 329 PHE A C 1
ATOM 2614 O O . PHE A 1 328 ? 22.511 25.593 7.296 1.00 19.11 329 PHE A O 1
ATOM 2622 N N . ASP A 1 329 ? 21.495 27.462 8.000 1.00 17.22 330 ASP A N 1
ATOM 2623 C CA . ASP A 1 329 ? 21.236 26.921 9.335 1.00 17.14 330 ASP A CA 1
ATOM 2624 C C . ASP A 1 329 ? 20.066 25.934 9.396 1.00 18.66 330 ASP A C 1
ATOM 2625 O O . ASP A 1 329 ? 19.847 25.296 10.429 1.00 19.68 330 ASP A O 1
ATOM 2630 N N . TYR A 1 330 ? 19.329 25.798 8.295 1.00 16.36 331 TYR A N 1
ATOM 2631 C CA . TYR A 1 330 ? 18.071 25.042 8.303 1.00 15.75 331 TYR A CA 1
ATOM 2632 C C . TYR A 1 330 ? 18.099 23.724 7.538 1.00 16.68 331 TYR A C 1
ATOM 2633 O O . TYR A 1 330 ? 18.837 23.563 6.566 1.00 17.43 331 TYR A O 1
ATOM 2642 N N . THR A 1 331 ? 17.272 22.790 7.985 1.00 14.17 332 THR A N 1
ATOM 2643 C CA . THR A 1 331 ? 17.079 21.521 7.301 1.00 15.03 332 THR A CA 1
ATOM 2644 C C . THR A 1 331 ? 15.634 21.466 6.823 1.00 15.15 332 THR A C 1
ATOM 2645 O O . THR A 1 331 ? 14.727 21.870 7.551 1.00 15.35 332 THR A O 1
ATOM 2649 N N . PHE A 1 332 ? 15.433 20.991 5.595 1.00 13.89 333 PHE A N 1
ATOM 2650 C CA . PHE A 1 332 ? 14.107 20.908 4.984 1.00 15.15 333 PHE A CA 1
ATOM 2651 C C . PHE A 1 332 ? 13.916 19.478 4.495 1.00 13.13 333 PHE A C 1
ATOM 2652 O O . PHE A 1 332 ? 14.597 19.057 3.563 1.00 14.56 333 PHE A O 1
ATOM 2660 N N . ALA A 1 333 ? 13.008 18.727 5.122 1.00 13.67 334 ALA A N 1
ATOM 2661 C CA . ALA A 1 333 ? 12.842 17.312 4.793 1.00 12.54 334 ALA A CA 1
ATOM 2662 C C . ALA A 1 333 ? 11.374 16.963 4.599 1.00 14.44 334 ALA A C 1
ATOM 2663 O O . ALA A 1 333 ? 10.511 17.486 5.300 1.00 13.48 334 ALA A O 1
ATOM 2665 N N . SER A 1 334 ? 11.090 16.100 3.627 1.00 13.54 335 SER A N 1
ATOM 2666 C CA . SER A 1 334 ? 9.732 15.599 3.463 1.00 13.24 335 SER A CA 1
ATOM 2667 C C . SER A 1 334 ? 9.703 14.183 2.911 1.00 13.72 335 SER A C 1
ATOM 2668 O O . SER A 1 334 ? 10.704 13.672 2.412 1.00 13.25 335 SER A O 1
ATOM 2671 N N . VAL A 1 335 ? 8.543 13.551 3.031 1.00 13.71 336 VAL A N 1
ATOM 2672 C CA . VAL A 1 335 ? 8.360 12.182 2.580 1.00 13.61 336 VAL A CA 1
ATOM 2673 C C . VAL A 1 335 ? 6.887 11.954 2.253 1.00 13.68 336 VAL A C 1
ATOM 2674 O O . VAL A 1 335 ? 6.007 12.573 2.856 1.00 14.03 336 VAL A O 1
ATOM 2678 N N . GLY A 1 336 ? 6.624 11.069 1.297 1.00 12.10 337 GLY A N 1
ATOM 2679 C CA . GLY A 1 336 ? 5.260 10.770 0.898 1.00 13.80 337 GLY A CA 1
ATOM 2680 C C . GLY A 1 336 ? 4.887 11.433 -0.411 1.00 13.48 337 GLY A C 1
ATOM 2681 O O . GLY A 1 336 ? 5.761 11.849 -1.179 1.00 15.01 337 GLY A O 1
ATOM 2682 N N . VAL A 1 337 ? 3.589 11.539 -0.687 1.00 11.09 338 VAL A N 1
ATOM 2683 C CA . VAL A 1 337 ? 3.171 12.173 -1.935 1.00 12.72 338 VAL A CA 1
ATOM 2684 C C . VAL A 1 337 ? 3.605 13.642 -1.975 1.00 14.74 338 VAL A C 1
ATOM 2685 O O . VAL A 1 337 ? 3.769 14.288 -0.934 1.00 15.28 338 VAL A O 1
ATOM 2689 N N . LYS A 1 338 ? 3.788 14.158 -3.185 1.00 14.91 339 LYS A N 1
ATOM 2690 C CA . LYS A 1 338 ? 4.174 15.548 -3.392 1.00 13.69 339 LYS A CA 1
ATOM 2691 C C . LYS A 1 338 ? 2.994 16.459 -3.087 1.00 15.91 339 LYS A C 1
ATOM 2692 O O . LYS A 1 338 ? 1.845 16.016 -3.100 1.00 16.99 339 LYS A O 1
ATOM 2698 N N . PRO A 1 339 ? 3.270 17.739 -2.807 1.00 15.08 340 PRO A N 1
ATOM 2699 C CA . PRO A 1 339 ? 2.178 18.679 -2.522 1.00 19.21 340 PRO A CA 1
ATOM 2700 C C . PRO A 1 339 ? 1.058 18.661 -3.568 1.00 18.30 340 PRO A C 1
ATOM 2701 O O . PRO A 1 339 ? -0.116 18.662 -3.185 1.00 20.41 340 PRO A O 1
ATOM 2705 N N . ASN A 1 340 ? 1.408 18.645 -4.853 1.00 20.03 341 ASN A N 1
ATOM 2706 C CA . ASN A 1 340 ? 0.401 18.681 -5.912 1.00 17.33 341 ASN A CA 1
ATOM 2707 C C . ASN A 1 340 ? -0.401 17.386 -6.028 1.00 21.84 341 ASN A C 1
ATOM 2708 O O . ASN A 1 340 ? -1.419 17.340 -6.717 1.00 24.98 341 ASN A O 1
ATOM 2713 N N . GLU A 1 341 ? 0.059 16.337 -5.353 1.00 16.74 342 GLU A N 1
ATOM 2714 C CA . GLU A 1 341 ? -0.609 15.039 -5.430 1.00 16.55 342 GLU A CA 1
ATOM 2715 C C . GLU A 1 341 ? -1.617 14.842 -4.299 1.00 17.39 342 GLU A C 1
ATOM 2716 O O . GLU A 1 341 ? -2.428 13.915 -4.335 1.00 17.57 342 GLU A O 1
ATOM 2722 N N . LEU A 1 342 ? -1.569 15.712 -3.300 1.00 15.36 343 LEU A N 1
ATOM 2723 C CA . LEU A 1 342 ? -2.498 15.603 -2.180 1.00 17.20 343 LEU A CA 1
ATOM 2724 C C . LEU A 1 342 ? -3.936 15.673 -2.674 1.00 18.83 343 LEU A C 1
ATOM 2725 O O . LEU A 1 342 ? -4.823 15.049 -2.095 1.00 17.06 343 LEU A O 1
ATOM 2730 N N . LYS A 1 343 ? -4.160 16.418 -3.754 1.00 19.93 344 LYS A N 1
ATOM 2731 C CA . LYS A 1 343 ? -5.519 16.634 -4.255 1.00 24.63 344 LYS A CA 1
ATOM 2732 C C . LYS A 1 343 ? -6.206 15.354 -4.733 1.00 20.54 344 LYS A C 1
ATOM 2733 O O . LYS A 1 343 ? -7.424 15.331 -4.915 1.00 21.86 344 LYS A O 1
ATOM 2739 N N . GLN A 1 344 ? -5.434 14.289 -4.929 1.00 19.33 345 GLN A N 1
ATOM 2740 C CA . GLN A 1 344 ? -6.002 13.005 -5.330 1.00 19.78 345 GLN A CA 1
ATOM 2741 C C . GLN A 1 344 ? -6.561 12.216 -4.150 1.00 18.85 345 GLN A C 1
ATOM 2742 O O . GLN A 1 344 ? -7.008 11.074 -4.313 1.00 20.72 345 GLN A O 1
ATOM 2748 N N . PHE A 1 345 ? -6.529 12.825 -2.968 1.00 17.82 346 PHE A N 1
ATOM 2749 C CA . PHE A 1 345 ? -7.014 12.183 -1.755 1.00 18.62 346 PHE A CA 1
ATOM 2750 C C . PHE A 1 345 ? -7.933 13.115 -1.010 1.00 15.39 346 PHE A C 1
ATOM 2751 O O . PHE A 1 345 ? -7.860 14.333 -1.167 1.00 17.90 346 PHE A O 1
ATOM 2759 N N . ASP A 1 346 ? -8.797 12.539 -0.185 1.00 16.78 347 ASP A N 1
ATOM 2760 C CA . ASP A 1 346 ? -9.476 13.310 0.834 1.00 16.40 347 ASP A CA 1
ATOM 2761 C C . ASP A 1 346 ? -8.560 13.259 2.042 1.00 15.10 347 ASP A C 1
ATOM 2762 O O . ASP A 1 346 ? -8.250 12.178 2.546 1.00 17.02 347 ASP A O 1
ATOM 2767 N N . TYR A 1 347 ? -8.080 14.417 2.476 1.00 14.91 348 TYR A N 1
ATOM 2768 C CA . TYR A 1 347 ? -7.049 14.440 3.504 1.00 16.13 348 TYR A CA 1
ATOM 2769 C C . TYR A 1 347 ? -7.271 15.518 4.545 1.00 13.43 348 TYR A C 1
ATOM 2770 O O . TYR A 1 347 ? -8.015 16.477 4.327 1.00 16.03 348 TYR A O 1
ATOM 2779 N N . LYS A 1 348 ? -6.618 15.345 5.683 1.00 13.60 349 LYS A N 1
ATOM 2780 C CA . LYS A 1 348 ? -6.529 16.392 6.685 1.00 13.64 349 LYS A CA 1
ATOM 2781 C C . LYS A 1 348 ? -5.063 16.606 7.045 1.00 18.11 349 LYS A C 1
ATOM 2782 O O . LYS A 1 348 ? -4.221 15.755 6.766 1.00 15.33 349 LYS A O 1
ATOM 2788 N N . MET A 1 349 ? -4.775 17.744 7.668 1.00 16.52 350 MET A N 1
ATOM 2789 C CA . MET A 1 349 ? -3.413 18.108 8.039 1.00 14.43 350 MET A CA 1
ATOM 2790 C C . MET A 1 349 ? -3.343 18.376 9.533 1.00 16.91 350 MET A C 1
ATOM 2791 O O . MET A 1 349 ? -4.232 19.020 10.104 1.00 16.29 350 MET A O 1
ATOM 2796 N N . VAL A 1 350 ? -2.291 17.861 10.165 1.00 13.84 351 VAL A N 1
ATOM 2797 C CA . VAL A 1 350 ? -2.019 18.101 11.578 1.00 14.57 351 VAL A CA 1
ATOM 2798 C C . VAL A 1 350 ? -0.585 18.599 11.669 1.00 13.95 351 VAL A C 1
ATOM 2799 O O . VAL A 1 350 ? 0.270 18.160 10.908 1.00 15.50 351 VAL A O 1
ATOM 2803 N N . GLU A 1 351 ? -0.309 19.511 12.591 1.00 13.87 352 GLU A N 1
ATOM 2804 C CA . GLU A 1 351 ? 1.032 20.065 12.693 1.00 13.43 352 GLU A CA 1
ATOM 2805 C C . GLU A 1 351 ? 1.326 20.538 14.108 1.00 15.47 352 GLU A C 1
ATOM 2806 O O . GLU A 1 351 ? 0.419 20.837 14.885 1.00 17.97 352 GLU A O 1
ATOM 2812 N N . VAL A 1 352 ? 2.610 20.591 14.430 1.00 14.09 353 VAL A N 1
ATOM 2813 C CA . VAL A 1 352 ? 3.065 21.103 15.708 1.00 15.23 353 VAL A CA 1
ATOM 2814 C C . VAL A 1 352 ? 4.346 21.879 15.491 1.00 16.76 353 VAL A C 1
ATOM 2815 O O . VAL A 1 352 ? 5.136 21.557 14.604 1.00 16.83 353 VAL A O 1
ATOM 2822 N N . THR A 1 353 ? 4.546 22.906 16.307 1.00 16.95 354 THR A N 1
ATOM 2823 C CA . THR A 1 353 ? 5.807 23.625 16.338 1.00 16.86 354 THR A CA 1
ATOM 2824 C C . THR A 1 353 ? 6.255 23.687 17.786 1.00 18.58 354 THR A C 1
ATOM 2825 O O . THR A 1 353 ? 5.570 24.246 18.640 1.00 20.34 354 THR A O 1
ATOM 2829 N N . GLN A 1 354 ? 7.405 23.089 18.050 1.00 17.49 355 GLN A N 1
ATOM 2830 C CA . GLN A 1 354 ? 7.886 22.914 19.408 1.00 20.45 355 GLN A CA 1
ATOM 2831 C C . GLN A 1 354 ? 9.405 22.884 19.370 1.00 21.12 355 GLN A C 1
ATOM 2832 O O . GLN A 1 354 ? 10.002 22.686 18.313 1.00 18.34 355 GLN A O 1
ATOM 2838 N N . GLY A 1 355 ? 10.042 23.106 20.512 1.00 25.15 356 GLY A N 1
ATOM 2839 C CA . GLY A 1 355 ? 11.485 23.006 20.565 1.00 19.41 356 GLY A CA 1
ATOM 2840 C C . GLY A 1 355 ? 11.935 21.633 20.100 1.00 18.68 356 GLY A C 1
ATOM 2841 O O . GLY A 1 355 ? 11.276 20.632 20.381 1.00 18.77 356 GLY A O 1
ATOM 2842 N N . ALA A 1 356 ? 13.057 21.584 19.387 1.00 16.63 357 ALA A N 1
ATOM 2843 C CA . ALA A 1 356 ? 13.602 20.315 18.928 1.00 16.89 357 ALA A CA 1
ATOM 2844 C C . ALA A 1 356 ? 13.930 19.420 20.118 1.00 20.17 357 ALA A C 1
ATOM 2845 O O . ALA A 1 356 ? 13.798 18.196 20.053 1.00 18.05 357 ALA A O 1
ATOM 2847 N N . HIS A 1 357 ? 14.352 20.038 21.216 1.00 15.42 358 HIS A N 1
ATOM 2848 C CA . HIS A 1 357 ? 14.637 19.292 22.434 1.00 19.16 358 HIS A CA 1
ATOM 2849 C C . HIS A 1 357 ? 14.097 20.040 23.655 1.00 17.29 358 HIS A C 1
ATOM 2850 O O . HIS A 1 357 ? 13.362 21.015 23.512 1.00 18.23 358 HIS A O 1
ATOM 2857 N N . ALA A 1 358 ? 14.436 19.579 24.855 1.00 20.36 359 ALA A N 1
ATOM 2858 C CA . ALA A 1 358 ? 13.891 20.194 26.065 1.00 18.89 359 ALA A CA 1
ATOM 2859 C C . ALA A 1 358 ? 14.150 21.700 26.085 1.00 17.19 359 ALA A C 1
ATOM 2860 O O . ALA A 1 358 ? 15.254 22.148 25.787 1.00 22.28 359 ALA A O 1
ATOM 2862 N N . ASN A 1 359 ? 13.129 22.472 26.446 1.00 24.37 360 ASN A N 1
ATOM 2863 C CA . ASN A 1 359 ? 13.204 23.930 26.350 1.00 26.83 360 ASN A CA 1
ATOM 2864 C C . ASN A 1 359 ? 14.305 24.554 27.205 1.00 26.82 360 ASN A C 1
ATOM 2865 O O . ASN A 1 359 ? 14.853 25.600 26.854 1.00 28.64 360 ASN A O 1
ATOM 2870 N N . TYR A 1 360 ? 14.634 23.907 28.319 1.00 26.20 361 TYR A N 1
ATOM 2871 C CA . TYR A 1 360 ? 15.660 24.428 29.218 1.00 25.19 361 TYR A CA 1
ATOM 2872 C C . TYR A 1 360 ? 17.063 24.052 28.766 1.00 29.06 361 TYR A C 1
ATOM 2873 O O . TYR A 1 360 ? 18.051 24.557 29.299 1.00 26.25 361 TYR A O 1
ATOM 2882 N N . TYR A 1 361 ? 17.164 23.156 27.792 1.00 25.48 362 TYR A N 1
ATOM 2883 C CA . TYR A 1 361 ? 18.480 22.752 27.320 1.00 24.97 362 TYR A CA 1
ATOM 2884 C C . TYR A 1 361 ? 18.965 23.681 26.213 1.00 26.86 362 TYR A C 1
ATOM 2885 O O . TYR A 1 361 ? 18.256 23.913 25.231 1.00 26.65 362 TYR A O 1
ATOM 2894 N N . PRO A 1 362 ? 20.183 24.221 26.374 1.00 26.53 363 PRO A N 1
ATOM 2895 C CA . PRO A 1 362 ? 20.745 25.246 25.487 1.00 28.17 363 PRO A CA 1
ATOM 2896 C C . PRO A 1 362 ? 20.768 24.835 24.023 1.00 29.46 363 PRO A C 1
ATOM 2897 O O . PRO A 1 362 ? 20.751 23.646 23.707 1.00 26.74 363 PRO A O 1
ATOM 2901 N N . GLY A 1 363 ? 20.810 25.828 23.141 1.00 26.14 364 GLY A N 1
ATOM 2902 C CA . GLY A 1 363 ? 20.923 25.581 21.718 1.00 24.91 364 GLY A CA 1
ATOM 2903 C C . GLY A 1 363 ? 19.650 25.029 21.114 1.00 26.67 364 GLY A C 1
ATOM 2904 O O . GLY A 1 363 ? 19.689 24.346 20.091 1.00 26.09 364 GLY A O 1
ATOM 2905 N N . ASN A 1 364 ? 18.519 25.316 21.750 1.00 24.15 365 ASN A N 1
ATOM 2906 C CA . ASN A 1 364 ? 17.235 24.862 21.235 1.00 23.13 365 ASN A CA 1
ATOM 2907 C C . ASN A 1 364 ? 16.769 25.743 20.080 1.00 26.93 365 ASN A C 1
ATOM 2908 O O . ASN A 1 364 ? 17.241 26.871 19.908 1.00 24.70 365 ASN A O 1
ATOM 2913 N N . SER A 1 365 ? 15.846 25.215 19.287 1.00 24.22 366 SER A N 1
ATOM 2914 C CA . SER A 1 365 ? 15.296 25.938 18.146 1.00 22.27 366 SER A CA 1
ATOM 2915 C C . SER A 1 365 ? 13.929 25.353 17.812 1.00 21.60 366 SER A C 1
ATOM 2916 O O . SER A 1 365 ? 13.677 24.175 18.069 1.00 20.90 366 SER A O 1
ATOM 2919 N N . PRO A 1 366 ? 13.032 26.171 17.248 1.00 20.08 367 PRO A N 1
ATOM 2920 C CA . PRO A 1 366 ? 11.685 25.667 16.956 1.00 17.86 367 PRO A CA 1
ATOM 2921 C C . PRO A 1 366 ? 11.661 24.722 15.752 1.00 18.68 367 PRO A C 1
ATOM 2922 O O . PRO A 1 366 ? 12.180 25.047 14.684 1.00 20.88 367 PRO A O 1
ATOM 2926 N N . LEU A 1 367 ? 11.072 23.550 15.940 1.00 16.84 368 LEU A N 1
ATOM 2927 C CA . LEU A 1 367 ? 10.946 22.580 14.863 1.00 15.09 368 LEU A CA 1
ATOM 2928 C C . LEU A 1 367 ? 9.479 22.488 14.466 1.00 13.93 368 LEU A C 1
ATOM 2929 O O . LEU A 1 367 ? 8.612 22.320 15.314 1.00 17.14 368 LEU A O 1
ATOM 2934 N N . HIS A 1 368 ? 9.212 22.636 13.173 1.00 12.91 369 HIS A N 1
ATOM 2935 C CA . HIS A 1 368 ? 7.850 22.563 12.646 1.00 15.23 369 HIS A CA 1
ATOM 2936 C C . HIS A 1 368 ? 7.669 21.220 11.952 1.00 14.52 369 HIS A C 1
ATOM 2937 O O . HIS A 1 368 ? 8.346 20.929 10.961 1.00 15.06 369 HIS A O 1
ATOM 2944 N N . LEU A 1 369 ? 6.780 20.390 12.498 1.00 14.09 370 LEU A N 1
ATOM 2945 C CA . LEU A 1 369 ? 6.473 19.088 11.905 1.00 12.80 370 LEU A CA 1
ATOM 2946 C C . LEU A 1 369 ? 5.026 19.062 11.438 1.00 13.34 370 LEU A C 1
ATOM 2947 O O . LEU A 1 369 ? 4.119 19.423 12.191 1.00 14.19 370 LEU A O 1
ATOM 2952 N N . ARG A 1 370 ? 4.818 18.641 10.190 1.00 11.77 371 ARG A N 1
ATOM 2953 C CA . ARG A 1 370 ? 3.486 18.602 9.600 1.00 12.92 371 ARG A CA 1
ATOM 2954 C C . ARG A 1 370 ? 3.192 17.219 9.024 1.00 13.96 371 ARG A C 1
ATOM 2955 O O . ARG A 1 370 ? 4.033 16.636 8.348 1.00 14.32 371 ARG A O 1
ATOM 2963 N N . VAL A 1 371 ? 1.991 16.708 9.276 1.00 14.52 372 VAL A N 1
ATOM 2964 C CA . VAL A 1 371 ? 1.604 15.391 8.779 1.00 12.91 372 VAL A CA 1
ATOM 2965 C C . VAL A 1 371 ? 0.245 15.451 8.097 1.00 13.47 372 VAL A C 1
ATOM 2966 O O . VAL A 1 371 ? -0.696 16.026 8.631 1.00 14.56 372 VAL A O 1
ATOM 2970 N N . TYR A 1 372 ? 0.155 14.884 6.898 1.00 12.47 373 TYR A N 1
ATOM 2971 C CA . TYR A 1 372 ? -1.117 14.772 6.202 1.00 12.07 373 TYR A CA 1
ATOM 2972 C C . TYR A 1 372 ? -1.593 13.339 6.264 1.00 13.01 373 TYR A C 1
ATOM 2973 O O . TYR A 1 372 ? -0.808 12.411 6.074 1.00 14.00 373 TYR A O 1
ATOM 2982 N N . TYR A 1 373 ? -2.880 13.145 6.519 1.00 13.11 374 TYR A N 1
ATOM 2983 C CA . TYR A 1 373 ? -3.420 11.801 6.533 1.00 12.79 374 TYR A CA 1
ATOM 2984 C C . TYR A 1 373 ? -4.698 11.682 5.706 1.00 13.03 374 TYR A C 1
ATOM 2985 O O . TYR A 1 373 ? -5.412 12.667 5.484 1.00 13.03 374 TYR A O 1
ATOM 2994 N N . ASP A 1 374 ? -4.952 10.463 5.247 1.00 12.58 375 ASP A N 1
ATOM 2995 C CA . ASP A 1 374 ? -6.076 10.120 4.382 1.00 12.73 375 ASP A CA 1
ATOM 2996 C C . ASP A 1 374 ? -7.311 9.940 5.265 1.00 12.78 375 ASP A C 1
ATOM 2997 O O . ASP A 1 374 ? -7.279 9.156 6.206 1.00 13.19 375 ASP A O 1
ATOM 3002 N N . THR A 1 375 ? -8.397 10.658 4.984 1.00 12.91 376 THR A N 1
ATOM 3003 C CA . THR A 1 375 ? -9.569 10.565 5.863 1.00 13.31 376 THR A CA 1
ATOM 3004 C C . THR A 1 375 ? -10.306 9.235 5.722 1.00 14.10 376 THR A C 1
ATOM 3005 O O . THR A 1 375 ? -11.057 8.844 6.616 1.00 16.72 376 THR A O 1
ATOM 3009 N N . SER A 1 376 ? -10.078 8.530 4.620 1.00 13.85 377 SER A N 1
ATOM 3010 C CA . SER A 1 376 ? -10.765 7.254 4.412 1.00 14.85 377 SER A CA 1
ATOM 3011 C C . SER A 1 376 ? -10.226 6.131 5.296 1.00 14.59 377 SER A C 1
ATOM 3012 O O . SER A 1 376 ? -10.944 5.182 5.594 1.00 14.10 377 SER A O 1
ATOM 3015 N N . ASN A 1 377 ? -8.963 6.226 5.703 1.00 12.53 378 ASN A N 1
ATOM 3016 C CA . ASN A 1 377 ? -8.332 5.118 6.412 1.00 13.66 378 ASN A CA 1
ATOM 3017 C C . ASN A 1 377 ? -7.296 5.537 7.457 1.00 13.16 378 ASN A C 1
ATOM 3018 O O . ASN A 1 377 ? -6.603 4.689 8.009 1.00 13.78 378 ASN A O 1
ATOM 3023 N N . ARG A 1 378 ? -7.193 6.842 7.715 1.00 10.53 379 ARG A N 1
ATOM 3024 C CA . ARG A 1 378 ? -6.288 7.400 8.737 1.00 11.69 379 ARG A CA 1
ATOM 3025 C C . ARG A 1 378 ? -4.801 7.235 8.411 1.00 12.75 379 ARG A C 1
ATOM 3026 O O . ARG A 1 378 ? -3.951 7.566 9.235 1.00 13.99 379 ARG A O 1
ATOM 3034 N N . GLN A 1 379 ? -4.490 6.728 7.223 1.00 12.95 380 GLN A N 1
ATOM 3035 C CA . GLN A 1 379 ? -3.101 6.457 6.877 1.00 12.90 380 GLN A CA 1
ATOM 3036 C C . GLN A 1 379 ? -2.325 7.725 6.540 1.00 13.29 380 GLN A C 1
ATOM 3037 O O . GLN A 1 379 ? -2.855 8.656 5.935 1.00 13.67 380 GLN A O 1
ATOM 3043 N N . ILE A 1 380 ? -1.055 7.746 6.927 1.00 12.32 381 ILE A N 1
ATOM 3044 C CA . ILE A 1 380 ? -0.215 8.899 6.651 1.00 12.22 381 ILE A CA 1
ATOM 3045 C C . ILE A 1 380 ? 0.142 8.998 5.169 1.00 12.50 381 ILE A C 1
ATOM 3046 O O . ILE A 1 380 ? 0.643 8.039 4.570 1.00 15.14 381 ILE A O 1
ATOM 3051 N N . LEU A 1 381 ? -0.116 10.167 4.587 1.00 12.03 382 LEU A N 1
ATOM 3052 C CA . LEU A 1 381 ? 0.101 10.386 3.157 1.00 11.08 382 LEU A CA 1
ATOM 3053 C C . LEU A 1 381 ? 1.401 11.125 2.856 1.00 12.14 382 LEU A C 1
ATOM 3054 O O . LEU A 1 381 ? 2.035 10.892 1.822 1.00 12.39 382 LEU A O 1
ATOM 3059 N N . ARG A 1 382 ? 1.750 12.051 3.738 1.00 12.35 383 ARG A N 1
ATOM 3060 C CA . ARG A 1 382 ? 2.864 12.972 3.521 1.00 11.65 383 ARG A CA 1
ATOM 3061 C C . ARG A 1 382 ? 3.267 13.543 4.877 1.00 12.38 383 ARG A C 1
ATOM 3062 O O . ARG A 1 382 ? 2.430 13.730 5.762 1.00 13.04 383 ARG A O 1
ATOM 3070 N N . ALA A 1 383 ? 4.559 13.802 5.052 1.00 10.79 384 ALA A N 1
ATOM 3071 C CA . ALA A 1 383 ? 5.037 14.480 6.253 1.00 11.13 384 ALA A CA 1
ATOM 3072 C C . ALA A 1 383 ? 6.135 15.437 5.830 1.00 12.07 384 ALA A C 1
ATOM 3073 O O . ALA A 1 383 ? 6.837 15.179 4.851 1.00 12.86 384 ALA A O 1
ATOM 3075 N N . ALA A 1 384 ? 6.250 16.559 6.535 1.00 12.11 385 ALA A N 1
ATOM 3076 C CA . ALA A 1 384 ? 7.269 17.561 6.226 1.00 12.04 385 ALA A CA 1
ATOM 3077 C C . ALA A 1 384 ? 7.781 18.170 7.515 1.00 13.36 385 ALA A C 1
ATOM 3078 O O . ALA A 1 384 ? 7.017 18.368 8.447 1.00 14.09 385 ALA A O 1
ATOM 3080 N N . ALA A 1 385 ? 9.075 18.471 7.570 1.00 12.10 386 ALA A N 1
ATOM 3081 C CA . ALA A 1 385 ? 9.650 19.090 8.765 1.00 14.13 386 ALA A CA 1
ATOM 3082 C C . ALA A 1 385 ? 10.701 20.115 8.382 1.00 14.07 386 ALA A C 1
ATOM 3083 O O . ALA A 1 385 ? 11.504 19.877 7.483 1.00 15.37 386 ALA A O 1
ATOM 3085 N N . VAL A 1 386 ? 10.684 21.256 9.060 1.00 13.52 387 VAL A N 1
ATOM 3086 C CA . VAL A 1 386 ? 11.675 22.300 8.833 1.00 13.97 387 VAL A CA 1
ATOM 3087 C C . VAL A 1 386 ? 12.141 22.840 10.173 1.00 14.27 387 VAL A C 1
ATOM 3088 O O . VAL A 1 386 ? 11.333 23.135 11.049 1.00 16.06 387 VAL A O 1
ATOM 3092 N N . GLY A 1 387 ? 13.453 22.956 10.329 1.00 14.99 388 GLY A N 1
ATOM 3093 C CA . GLY A 1 387 ? 14.019 23.555 11.521 1.00 14.22 388 GLY A CA 1
ATOM 3094 C C . GLY A 1 387 ? 15.524 23.438 11.505 1.00 13.84 388 GLY A C 1
ATOM 3095 O O . GLY A 1 387 ? 16.092 22.735 10.671 1.00 15.50 388 GLY A O 1
ATOM 3096 N N . LYS A 1 388 ? 16.178 24.131 12.435 1.00 16.85 389 LYS A N 1
ATOM 3097 C CA . LYS A 1 388 ? 17.627 24.054 12.556 1.00 14.88 389 LYS A CA 1
ATOM 3098 C C . LYS A 1 388 ? 18.095 22.717 13.122 1.00 15.37 389 LYS A C 1
ATOM 3099 O O . LYS A 1 388 ? 19.213 22.279 12.852 1.00 17.32 389 LYS A O 1
ATOM 3105 N N . GLU A 1 389 ? 17.239 22.076 13.919 1.00 18.25 390 GLU A N 1
ATOM 3106 C CA . GLU A 1 389 ? 17.583 20.812 14.560 1.00 17.76 390 GLU A CA 1
ATOM 3107 C C . GLU A 1 389 ? 16.407 19.847 14.522 1.00 16.38 390 GLU A C 1
ATOM 3108 O O . GLU A 1 389 ? 15.263 20.253 14.734 1.00 16.41 390 GLU A O 1
ATOM 3114 N N . GLY A 1 390 ? 16.699 18.579 14.251 1.00 16.18 391 GLY A N 1
ATOM 3115 C CA . GLY A 1 390 ? 15.749 17.507 14.484 1.00 18.10 391 GLY A CA 1
ATOM 3116 C C . GLY A 1 390 ? 14.826 17.130 13.347 1.00 15.11 391 GLY A C 1
ATOM 3117 O O . GLY A 1 390 ? 14.067 16.164 13.464 1.00 14.40 391 GLY A O 1
ATOM 3118 N N . ALA A 1 391 ? 14.883 17.869 12.245 1.00 14.61 392 ALA A N 1
ATOM 3119 C CA . ALA A 1 391 ? 13.973 17.611 11.134 1.00 13.81 392 ALA A CA 1
ATOM 3120 C C . ALA A 1 391 ? 14.273 16.289 10.434 1.00 13.66 392 ALA A C 1
ATOM 3121 O O . ALA A 1 391 ? 13.351 15.536 10.094 1.00 13.54 392 ALA A O 1
ATOM 3123 N N . ASP A 1 392 ? 15.552 15.995 10.209 1.00 12.17 393 ASP A N 1
ATOM 3124 C CA . ASP A 1 392 ? 15.900 14.723 9.589 1.00 12.50 393 ASP A CA 1
ATOM 3125 C C . ASP A 1 392 ? 15.456 13.538 10.452 1.00 12.89 393 ASP A C 1
ATOM 3126 O O . ASP A 1 392 ? 14.967 12.536 9.933 1.00 12.59 393 ASP A O 1
ATOM 3131 N N . LYS A 1 393 ? 15.616 13.656 11.766 1.00 13.33 394 LYS A N 1
ATOM 3132 C CA . LYS A 1 393 ? 15.210 12.575 12.666 1.00 13.53 394 LYS A CA 1
ATOM 3133 C C . LYS A 1 393 ? 13.703 12.297 12.591 1.00 11.40 394 LYS A C 1
ATOM 3134 O O . LYS A 1 393 ? 13.289 11.146 12.486 1.00 12.63 394 LYS A O 1
ATOM 3140 N N . ARG A 1 394 ? 12.889 13.344 12.602 1.00 12.16 395 ARG A N 1
ATOM 3141 C CA . ARG A 1 394 ? 11.442 13.137 12.613 1.00 11.23 395 ARG A CA 1
ATOM 3142 C C . ARG A 1 394 ? 10.983 12.549 11.277 1.00 10.67 395 ARG A C 1
ATOM 3143 O O . ARG A 1 394 ? 10.124 11.670 11.239 1.00 12.34 395 ARG A O 1
ATOM 3151 N N . ILE A 1 395 ? 11.545 13.044 10.184 1.00 12.76 396 ILE A N 1
ATOM 3152 C CA . ILE A 1 395 ? 11.112 12.589 8.869 1.00 13.12 396 ILE A CA 1
ATOM 3153 C C . ILE A 1 395 ? 11.566 11.153 8.595 1.00 13.00 396 ILE A C 1
ATOM 3154 O O . ILE A 1 395 ? 10.833 10.380 7.989 1.00 13.98 396 ILE A O 1
ATOM 3159 N N . ASP A 1 396 ? 12.742 10.773 9.081 1.00 12.23 397 ASP A N 1
ATOM 3160 C CA . ASP A 1 396 ? 13.158 9.375 8.953 1.00 12.64 397 ASP A CA 1
ATOM 3161 C C . ASP A 1 396 ? 12.255 8.439 9.758 1.00 13.06 397 ASP A C 1
ATOM 3162 O O . ASP A 1 396 ? 11.913 7.347 9.298 1.00 12.98 397 ASP A O 1
ATOM 3167 N N . VAL A 1 397 ? 11.866 8.860 10.962 1.00 10.78 398 VAL A N 1
ATOM 3168 C CA . VAL A 1 397 ? 10.946 8.047 11.742 1.00 13.58 398 VAL A CA 1
ATOM 3169 C C . VAL A 1 397 ? 9.618 7.881 10.995 1.00 12.12 398 VAL A C 1
ATOM 3170 O O . VAL A 1 397 ? 9.039 6.795 10.965 1.00 14.27 398 VAL A O 1
ATOM 3174 N N . LEU A 1 398 ? 9.137 8.957 10.383 1.00 11.66 399 LEU A N 1
ATOM 3175 C CA . LEU A 1 398 ? 7.847 8.898 9.710 1.00 11.83 399 LEU A CA 1
ATOM 3176 C C . LEU A 1 398 ? 7.934 8.093 8.409 1.00 12.59 399 LEU A C 1
ATOM 3177 O O . LEU A 1 398 ? 6.968 7.444 8.020 1.00 13.32 399 LEU A O 1
ATOM 3182 N N . SER A 1 399 ? 9.098 8.109 7.762 1.00 10.76 400 SER A N 1
ATOM 3183 C CA . SER A 1 399 ? 9.323 7.246 6.603 1.00 11.63 400 SER A CA 1
ATOM 3184 C C . SER A 1 399 ? 9.150 5.785 7.018 1.00 14.39 400 SER A C 1
ATOM 3185 O O . SER A 1 399 ? 8.489 4.999 6.335 1.00 12.35 400 SER A O 1
ATOM 3188 N N . MET A 1 400 ? 9.746 5.428 8.154 1.00 14.21 401 MET A N 1
ATOM 3189 C CA . MET A 1 400 ? 9.648 4.070 8.660 1.00 13.48 401 MET A CA 1
ATOM 3190 C C . MET A 1 400 ? 8.194 3.756 9.001 1.00 13.48 401 MET A C 1
ATOM 3191 O O . MET A 1 400 ? 7.726 2.637 8.795 1.00 15.24 401 MET A O 1
ATOM 3196 N N . ALA A 1 401 ? 7.474 4.751 9.515 1.00 13.25 402 ALA A N 1
ATOM 3197 C CA . ALA A 1 401 ? 6.065 4.553 9.844 1.00 13.64 402 ALA A CA 1
ATOM 3198 C C . ALA A 1 401 ? 5.244 4.296 8.582 1.00 14.64 402 ALA A C 1
ATOM 3199 O O . ALA A 1 401 ? 4.420 3.382 8.533 1.00 17.76 402 ALA A O 1
ATOM 3201 N N . MET A 1 402 ? 5.495 5.087 7.546 1.00 15.17 403 MET A N 1
ATOM 3202 C CA . MET A 1 402 ? 4.741 4.962 6.299 1.00 15.29 403 MET A CA 1
ATOM 3203 C C . MET A 1 402 ? 5.049 3.668 5.554 1.00 16.84 403 MET A C 1
ATOM 3204 O O . MET A 1 402 ? 4.195 3.113 4.859 1.00 21.09 403 MET A O 1
ATOM 3209 N N . MET A 1 403 ? 6.278 3.192 5.700 1.00 16.52 404 MET A N 1
ATOM 3210 C CA . MET A 1 403 ? 6.698 1.949 5.075 1.00 20.84 404 MET A CA 1
ATOM 3211 C C . MET A 1 403 ? 5.753 0.839 5.512 1.00 24.75 404 MET A C 1
ATOM 3212 O O . MET A 1 403 ? 5.531 -0.140 4.797 1.00 26.11 404 MET A O 1
ATOM 3217 N N . ASN A 1 404 ? 5.166 1.028 6.685 1.00 21.74 405 ASN A N 1
ATOM 3218 C CA . ASN A 1 404 ? 4.247 0.063 7.254 1.00 29.00 405 ASN A CA 1
ATOM 3219 C C . ASN A 1 404 ? 2.811 0.590 7.277 1.00 23.11 405 ASN A C 1
ATOM 3220 O O . ASN A 1 404 ? 1.990 0.129 8.063 1.00 34.46 405 ASN A O 1
ATOM 3225 N N . GLN A 1 405 ? 2.523 1.538 6.386 1.00 22.97 406 GLN A N 1
ATOM 3226 C CA . GLN A 1 405 ? 1.205 2.170 6.277 1.00 25.97 406 GLN A CA 1
ATOM 3227 C C . GLN A 1 405 ? 0.586 2.522 7.630 1.00 28.54 406 GLN A C 1
ATOM 3228 O O . GLN A 1 405 ? -0.631 2.426 7.812 1.00 25.52 406 GLN A O 1
ATOM 3234 N N . LEU A 1 406 ? 1.429 2.948 8.568 1.00 24.88 407 LEU A N 1
ATOM 3235 C CA . LEU A 1 406 ? 0.984 3.328 9.902 1.00 25.22 407 LEU A CA 1
ATOM 3236 C C . LEU A 1 406 ? -0.052 4.449 9.841 1.00 22.59 407 LEU A C 1
ATOM 3237 O O . LEU A 1 406 ? -0.023 5.289 8.940 1.00 24.88 407 LEU A O 1
ATOM 3242 N N . THR A 1 407 ? -0.971 4.459 10.801 1.00 18.49 408 THR A N 1
ATOM 3243 C CA . THR A 1 407 ? -1.961 5.525 10.855 1.00 14.54 408 THR A CA 1
ATOM 3244 C C . THR A 1 407 ? -1.484 6.678 11.727 1.00 13.84 408 THR A C 1
ATOM 3245 O O . THR A 1 407 ? -0.618 6.516 12.593 1.00 14.48 408 THR A O 1
ATOM 3249 N N . VAL A 1 408 ? -2.082 7.840 11.504 1.00 13.83 409 VAL A N 1
ATOM 3250 C CA . VAL A 1 408 ? -1.735 9.030 12.271 1.00 14.81 409 VAL A CA 1
ATOM 3251 C C . VAL A 1 408 ? -2.003 8.828 13.763 1.00 12.89 409 VAL A C 1
ATOM 3252 O O . VAL A 1 408 ? -1.238 9.285 14.607 1.00 13.91 409 VAL A O 1
ATOM 3256 N N . ASP A 1 409 ? -3.067 8.102 14.086 1.00 13.52 410 ASP A N 1
ATOM 3257 C CA . ASP A 1 409 ? -3.432 7.899 15.479 1.00 14.61 410 ASP A CA 1
ATOM 3258 C C . ASP A 1 409 ? -2.388 7.092 16.241 1.00 13.15 410 ASP A C 1
ATOM 3259 O O . ASP A 1 409 ? -2.179 7.308 17.438 1.00 17.56 410 ASP A O 1
ATOM 3264 N N . GLU A 1 410 ? -1.720 6.175 15.549 1.00 14.14 411 GLU A N 1
ATOM 3265 C CA . GLU A 1 410 ? -0.760 5.295 16.204 1.00 16.53 411 GLU A CA 1
ATOM 3266 C C . GLU A 1 410 ? 0.530 6.024 16.560 1.00 15.93 411 GLU A C 1
ATOM 3267 O O . GLU A 1 410 ? 1.391 5.469 17.243 1.00 15.41 411 GLU A O 1
ATOM 3273 N N . LEU A 1 411 ? 0.671 7.263 16.098 1.00 13.86 412 LEU A N 1
ATOM 3274 C CA . LEU A 1 411 ? 1.864 8.030 16.428 1.00 13.00 412 LEU A CA 1
ATOM 3275 C C . LEU A 1 411 ? 1.947 8.320 17.928 1.00 13.04 412 LEU A C 1
ATOM 3276 O O . LEU A 1 411 ? 3.031 8.591 18.454 1.00 13.88 412 LEU A O 1
ATOM 3281 N N . THR A 1 412 ? 0.813 8.257 18.625 1.00 14.14 413 THR A N 1
ATOM 3282 C CA . THR A 1 412 ? 0.841 8.432 20.076 1.00 13.32 413 THR A CA 1
ATOM 3283 C C . THR A 1 412 ? 1.657 7.335 20.760 1.00 15.64 413 THR A C 1
ATOM 3284 O O . THR A 1 412 ? 2.136 7.521 21.886 1.00 15.23 413 THR A O 1
ATOM 3288 N N . GLU A 1 413 ? 1.821 6.209 20.065 1.00 14.09 414 GLU A N 1
ATOM 3289 C CA . GLU A 1 413 ? 2.457 5.014 20.613 1.00 13.66 414 GLU A CA 1
ATOM 3290 C C . GLU A 1 413 ? 3.957 4.943 20.342 1.00 14.28 414 GLU A C 1
ATOM 3291 O O . GLU A 1 413 ? 4.641 4.064 20.868 1.00 15.11 414 GLU A O 1
ATOM 3297 N N . PHE A 1 414 ? 4.457 5.840 19.492 1.00 13.50 415 PHE A N 1
ATOM 3298 C CA . PHE A 1 414 ? 5.873 5.868 19.175 1.00 12.52 415 PHE A CA 1
ATOM 3299 C C . PHE A 1 414 ? 6.686 6.148 20.435 1.00 13.60 415 PHE A C 1
ATOM 3300 O O . PHE A 1 414 ? 6.469 7.149 21.116 1.00 15.98 415 PHE A O 1
ATOM 3308 N N . GLU A 1 415 ? 7.618 5.251 20.738 1.00 12.17 416 GLU A N 1
ATOM 3309 C CA . GLU A 1 415 ? 8.415 5.359 21.952 1.00 13.60 416 GLU A CA 1
ATOM 3310 C C . GLU A 1 415 ? 9.745 6.013 21.611 1.00 13.48 416 GLU A C 1
ATOM 3311 O O . GLU A 1 415 ? 10.647 5.382 21.056 1.00 14.28 416 GLU A O 1
ATOM 3317 N N . VAL A 1 416 ? 9.840 7.300 21.918 1.00 13.84 417 VAL A N 1
ATOM 3318 C CA . VAL A 1 416 ? 11.002 8.101 21.566 1.00 14.80 417 VAL A CA 1
ATOM 3319 C C . VAL A 1 416 ? 12.155 7.856 22.535 1.00 17.35 417 VAL A C 1
ATOM 3320 O O . VAL A 1 416 ? 11.946 7.427 23.671 1.00 16.52 417 VAL A O 1
ATOM 3324 N N . ALA A 1 417 ? 13.374 8.110 22.066 1.00 16.66 418 ALA A N 1
ATOM 3325 C CA . ALA A 1 417 ? 14.540 8.153 22.936 1.00 13.61 418 ALA A CA 1
ATOM 3326 C C . ALA A 1 417 ? 14.589 9.531 23.571 1.00 14.55 418 ALA A C 1
ATOM 3327 O O . ALA A 1 417 ? 14.901 10.520 22.905 1.00 16.68 418 ALA A O 1
ATOM 3329 N N . PHE A 1 418 ? 14.257 9.613 24.856 1.00 14.60 419 PHE A N 1
ATOM 3330 C CA . PHE A 1 418 ? 14.268 10.922 25.499 1.00 16.22 419 PHE A CA 1
ATOM 3331 C C . PHE A 1 418 ? 15.345 11.130 26.554 1.00 16.16 419 PHE A C 1
ATOM 3332 O O . PHE A 1 418 ? 15.437 10.382 27.535 1.00 15.56 419 PHE A O 1
ATOM 3340 N N . ALA A 1 419 ? 16.140 12.173 26.325 1.00 16.91 420 ALA A N 1
ATOM 3341 C CA . ALA A 1 419 ? 16.902 12.870 27.360 1.00 15.96 420 ALA A CA 1
ATOM 3342 C C . ALA A 1 419 ? 16.864 14.326 26.916 1.00 17.67 420 ALA A C 1
ATOM 3343 O O . ALA A 1 419 ? 16.591 14.606 25.746 1.00 15.93 420 ALA A O 1
ATOM 3345 N N . PRO A 1 420 ? 17.134 15.263 27.830 1.00 15.24 421 PRO A N 1
ATOM 3346 C CA . PRO A 1 420 ? 16.914 16.680 27.496 1.00 16.23 421 PRO A CA 1
ATOM 3347 C C . PRO A 1 420 ? 17.543 17.205 26.188 1.00 18.09 421 PRO A C 1
ATOM 3348 O O . PRO A 1 420 ? 16.897 18.022 25.530 1.00 17.42 421 PRO A O 1
ATOM 3352 N N . PRO A 1 421 ? 18.753 16.749 25.811 1.00 17.40 422 PRO A N 1
ATOM 3353 C CA . PRO A 1 421 ? 19.335 17.285 24.574 1.00 18.62 422 PRO A CA 1
ATOM 3354 C C . PRO A 1 421 ? 18.647 16.811 23.295 1.00 19.54 422 PRO A C 1
ATOM 3355 O O . PRO A 1 421 ? 18.977 17.339 22.236 1.00 20.13 422 PRO A O 1
ATOM 3359 N N . TYR A 1 422 ? 17.713 15.864 23.381 1.00 16.21 423 TYR A N 1
ATOM 3360 C CA . TYR A 1 422 ? 17.284 15.140 22.176 1.00 16.58 423 TYR A CA 1
ATOM 3361 C C . TYR A 1 422 ? 15.827 15.272 21.748 1.00 16.39 423 TYR A C 1
ATOM 3362 O O . TYR A 1 422 ? 15.528 15.222 20.558 1.00 17.54 423 TYR A O 1
ATOM 3371 N N . SER A 1 423 ? 14.917 15.406 22.703 1.00 17.55 424 SER A N 1
ATOM 3372 C CA . SER A 1 423 ? 13.497 15.349 22.378 1.00 17.24 424 SER A CA 1
ATOM 3373 C C . SER A 1 423 ? 12.662 15.811 23.566 1.00 16.15 424 SER A C 1
ATOM 3374 O O . SER A 1 423 ? 13.127 16.621 24.364 1.00 17.34 424 SER A O 1
ATOM 3377 N N . HIS A 1 424 ? 11.431 15.300 23.656 1.00 15.03 425 HIS A N 1
ATOM 3378 C CA . HIS A 1 424 ? 10.540 15.512 24.800 1.00 17.10 425 HIS A CA 1
ATOM 3379 C C . HIS A 1 424 ? 9.912 14.176 25.203 1.00 16.55 425 HIS A C 1
ATOM 3380 O O . HIS A 1 424 ? 9.820 13.267 24.379 1.00 19.01 425 HIS A O 1
ATOM 3393 N N . PRO A 1 425 ? 9.474 14.053 26.468 1.00 17.03 426 PRO A N 1
ATOM 3394 C CA . PRO A 1 425 ? 8.761 12.849 26.921 1.00 20.23 426 PRO A CA 1
ATOM 3395 C C . PRO A 1 425 ? 7.576 12.513 26.009 1.00 17.84 426 PRO A C 1
ATOM 3396 O O . PRO A 1 425 ? 7.350 11.342 25.708 1.00 19.45 426 PRO A O 1
ATOM 3400 N N . LYS A 1 426 ? 6.813 13.530 25.618 1.00 15.89 427 LYS A N 1
ATOM 3401 C CA . LYS A 1 426 ? 5.882 13.408 24.497 1.00 17.37 427 LYS A CA 1
ATOM 3402 C C . LYS A 1 426 ? 6.505 14.131 23.317 1.00 15.51 427 LYS A C 1
ATOM 3403 O O . LYS A 1 426 ? 6.498 15.360 23.248 1.00 15.97 427 LYS A O 1
ATOM 3409 N N . ASP A 1 427 ? 7.066 13.365 22.390 1.00 15.83 428 ASP A N 1
ATOM 3410 C CA . ASP A 1 427 ? 7.800 13.964 21.288 1.00 15.39 428 ASP A CA 1
ATOM 3411 C C . ASP A 1 427 ? 6.861 14.683 20.323 1.00 15.07 428 ASP A C 1
ATOM 3412 O O . ASP A 1 427 ? 5.651 14.461 20.334 1.00 14.24 428 ASP A O 1
ATOM 3417 N N . LEU A 1 428 ? 7.426 15.540 19.482 1.00 15.88 429 LEU A N 1
ATOM 3418 C CA . LEU A 1 428 ? 6.654 16.150 18.407 1.00 13.75 429 LEU A CA 1
ATOM 3419 C C . LEU A 1 428 ? 5.824 15.110 17.657 1.00 13.52 429 LEU A C 1
ATOM 3420 O O . LEU A 1 428 ? 4.663 15.348 17.337 1.00 14.04 429 LEU A O 1
ATOM 3425 N N . ILE A 1 429 ? 6.418 13.953 17.382 1.00 13.98 430 ILE A N 1
ATOM 3426 C CA . ILE A 1 429 ? 5.700 12.893 16.680 1.00 12.93 430 ILE A CA 1
ATOM 3427 C C . ILE A 1 429 ? 4.501 12.390 17.493 1.00 13.19 430 ILE A C 1
ATOM 3428 O O . ILE A 1 429 ? 3.403 12.198 16.959 1.00 13.57 430 ILE A O 1
ATOM 3433 N N . ASN A 1 430 ? 4.697 12.202 18.796 1.00 12.96 431 ASN A N 1
ATOM 3434 C CA . ASN A 1 430 ? 3.585 11.827 19.660 1.00 12.35 431 ASN A CA 1
ATOM 3435 C C . ASN A 1 430 ? 2.487 12.883 19.629 1.00 14.40 431 ASN A C 1
ATOM 3436 O O . ASN A 1 430 ? 1.304 12.560 19.571 1.00 15.36 431 ASN A O 1
ATOM 3441 N N . MET A 1 431 ? 2.884 14.153 19.646 1.00 14.50 432 MET A N 1
ATOM 3442 C CA . MET A 1 431 ? 1.906 15.234 19.681 1.00 13.77 432 MET A CA 1
ATOM 3443 C C . MET A 1 431 ? 1.039 15.291 18.425 1.00 12.37 432 MET A C 1
ATOM 3444 O O . MET A 1 431 ? -0.130 15.667 18.495 1.00 15.01 432 MET A O 1
ATOM 3449 N N . ILE A 1 432 ? 1.604 14.914 17.281 1.00 13.48 433 ILE A N 1
ATOM 3450 C CA . ILE A 1 432 ? 0.818 14.811 16.059 1.00 12.96 433 ILE A CA 1
ATOM 3451 C C . ILE A 1 432 ? -0.330 13.829 16.298 1.00 14.17 433 ILE A C 1
ATOM 3452 O O . ILE A 1 432 ? -1.478 14.102 15.955 1.00 15.70 433 ILE A O 1
ATOM 3457 N N . GLY A 1 433 ? -0.006 12.692 16.906 1.00 12.54 434 GLY A N 1
ATOM 3458 C CA . GLY A 1 433 ? -1.000 11.680 17.205 1.00 14.07 434 GLY A CA 1
ATOM 3459 C C . GLY A 1 433 ? -2.059 12.181 18.171 1.00 15.73 434 GLY A C 1
ATOM 3460 O O . GLY A 1 433 ? -3.247 11.951 17.966 1.00 15.88 434 GLY A O 1
ATOM 3461 N N . TYR A 1 434 ? -1.641 12.871 19.225 1.00 15.52 435 TYR A N 1
ATOM 3462 C CA . TYR A 1 434 ? -2.606 13.364 20.207 1.00 16.52 435 TYR A CA 1
ATOM 3463 C C . TYR A 1 434 ? -3.520 14.430 19.609 1.00 18.01 435 TYR A C 1
ATOM 3464 O O . TYR A 1 434 ? -4.673 14.574 20.021 1.00 20.95 435 TYR A O 1
ATOM 3473 N N . LYS A 1 435 ? -3.008 15.163 18.629 1.00 17.59 436 LYS A N 1
ATOM 3474 C CA . LYS A 1 435 ? -3.741 16.282 18.047 1.00 17.71 436 LYS A CA 1
ATOM 3475 C C . LYS A 1 435 ? -4.609 15.878 16.863 1.00 21.89 436 LYS A C 1
ATOM 3476 O O . LYS A 1 435 ? -5.309 16.713 16.286 1.00 22.80 436 LYS A O 1
ATOM 3482 N N . ALA A 1 436 ? -4.570 14.601 16.500 1.00 18.61 437 ALA A N 1
ATOM 3483 C CA . ALA A 1 436 ? -5.258 14.141 15.297 1.00 19.21 437 ALA A CA 1
ATOM 3484 C C . ALA A 1 436 ? -6.724 13.785 15.527 1.00 22.62 437 ALA A C 1
ATOM 3485 O O . ALA A 1 436 ? -7.427 13.410 14.593 1.00 24.94 437 ALA A O 1
ATOM 3487 N N . LYS A 1 437 ? -7.187 13.901 16.765 1.00 28.75 438 LYS A N 1
ATOM 3488 C CA . LYS A 1 437 ? -8.553 13.494 17.084 1.00 31.68 438 LYS A CA 1
ATOM 3489 C C . LYS A 1 437 ? -9.544 14.655 17.117 1.00 38.50 438 LYS A C 1
ATOM 3490 O O . LYS A 1 437 ? -10.695 14.490 17.521 1.00 40.65 438 LYS A O 1
ATOM 3497 N N . PRO B 1 1 ? -15.957 11.377 38.802 1.00 22.42 2 PRO B N 1
ATOM 3498 C CA . PRO B 1 1 ? -15.579 10.655 40.022 1.00 22.16 2 PRO B CA 1
ATOM 3499 C C . PRO B 1 1 ? -14.577 11.459 40.839 1.00 21.41 2 PRO B C 1
ATOM 3500 O O . PRO B 1 1 ? -13.834 12.256 40.263 1.00 24.16 2 PRO B O 1
ATOM 3504 N N . LYS B 1 2 ? -14.557 11.274 42.154 1.00 18.61 3 LYS B N 1
ATOM 3505 C CA . LYS B 1 2 ? -13.516 11.896 42.959 1.00 18.44 3 LYS B CA 1
ATOM 3506 C C . LYS B 1 2 ? -12.209 11.148 42.729 1.00 19.45 3 LYS B C 1
ATOM 3507 O O . LYS B 1 2 ? -12.132 9.937 42.928 1.00 17.69 3 LYS B O 1
ATOM 3513 N N . ILE B 1 3 ? -11.182 11.878 42.313 1.00 17.09 4 ILE B N 1
ATOM 3514 C CA . ILE B 1 3 ? -9.911 11.271 41.943 1.00 17.45 4 ILE B CA 1
ATOM 3515 C C . ILE B 1 3 ? -8.806 11.696 42.902 1.00 15.31 4 ILE B C 1
ATOM 3516 O O . ILE B 1 3 ? -8.594 12.892 43.112 1.00 16.14 4 ILE B O 1
ATOM 3521 N N . VAL B 1 4 ? -8.136 10.717 43.508 1.00 14.89 5 VAL B N 1
ATOM 3522 C CA . VAL B 1 4 ? -6.961 10.962 44.340 1.00 13.40 5 VAL B CA 1
ATOM 3523 C C . VAL B 1 4 ? -5.703 10.431 43.643 1.00 14.65 5 VAL B C 1
ATOM 3524 O O . VAL B 1 4 ? -5.691 9.308 43.134 1.00 14.20 5 VAL B O 1
ATOM 3528 N N . VAL B 1 5 ? -4.659 11.253 43.611 1.00 13.15 6 VAL B N 1
ATOM 3529 C CA . VAL B 1 5 ? -3.393 10.883 42.989 1.00 13.35 6 VAL B CA 1
ATOM 3530 C C . VAL B 1 5 ? -2.299 10.928 44.048 1.00 14.31 6 VAL B C 1
ATOM 3531 O O . VAL B 1 5 ? -2.274 11.845 44.864 1.00 14.42 6 VAL B O 1
ATOM 3535 N N . VAL B 1 6 ? -1.405 9.939 44.046 1.00 12.72 7 VAL B N 1
ATOM 3536 C CA . VAL B 1 6 ? -0.270 9.928 44.968 1.00 14.60 7 VAL B CA 1
ATOM 3537 C C . VAL B 1 6 ? 1.011 10.175 44.186 1.00 13.66 7 VAL B C 1
ATOM 3538 O O . VAL B 1 6 ? 1.390 9.350 43.354 1.00 14.77 7 VAL B O 1
ATOM 3542 N N . GLY B 1 7 ? 1.669 11.304 44.455 1.00 14.08 8 GLY B N 1
ATOM 3543 C CA . GLY B 1 7 ? 2.854 11.717 43.715 1.00 12.58 8 GLY B CA 1
ATOM 3544 C C . GLY B 1 7 ? 2.487 12.795 42.717 1.00 13.20 8 GLY B C 1
ATOM 3545 O O . GLY B 1 7 ? 1.605 12.588 41.880 1.00 14.31 8 GLY B O 1
ATOM 3546 N N . ALA B 1 8 ? 3.150 13.947 42.785 1.00 14.51 9 ALA B N 1
ATOM 3547 C CA . ALA B 1 8 ? 2.725 15.088 41.967 1.00 15.17 9 ALA B CA 1
ATOM 3548 C C . ALA B 1 8 ? 3.756 15.511 40.931 1.00 16.40 9 ALA B C 1
ATOM 3549 O O . ALA B 1 8 ? 3.987 16.707 40.729 1.00 15.71 9 ALA B O 1
ATOM 3551 N N . VAL B 1 9 ? 4.362 14.539 40.261 1.00 14.84 10 VAL B N 1
ATOM 3552 C CA . VAL B 1 9 ? 5.432 14.854 39.324 1.00 15.22 10 VAL B CA 1
ATOM 3553 C C . VAL B 1 9 ? 5.203 14.200 37.950 1.00 13.96 10 VAL B C 1
ATOM 3554 O O . VAL B 1 9 ? 4.125 14.369 37.364 1.00 15.62 10 VAL B O 1
ATOM 3558 N N . ALA B 1 10 ? 6.181 13.457 37.439 1.00 14.78 11 ALA B N 1
ATOM 3559 C CA . ALA B 1 10 ? 6.150 13.051 36.030 1.00 15.29 11 ALA B CA 1
ATOM 3560 C C . ALA B 1 10 ? 4.919 12.229 35.650 1.00 15.10 11 ALA B C 1
ATOM 3561 O O . ALA B 1 10 ? 4.282 12.493 34.631 1.00 15.82 11 ALA B O 1
ATOM 3563 N N . GLY B 1 11 ? 4.583 11.231 36.455 1.00 14.24 12 GLY B N 1
ATOM 3564 C CA . GLY B 1 11 ? 3.365 10.480 36.213 1.00 12.94 12 GLY B CA 1
ATOM 3565 C C . GLY B 1 11 ? 2.143 11.196 36.764 1.00 12.42 12 GLY B C 1
ATOM 3566 O O . GLY B 1 11 ? 1.161 11.422 36.059 1.00 14.73 12 GLY B O 1
ATOM 3567 N N . GLY B 1 12 ? 2.208 11.573 38.038 1.00 14.56 13 GLY B N 1
ATOM 3568 C CA . GLY B 1 12 ? 1.028 12.028 38.750 1.00 12.98 13 GLY B CA 1
ATOM 3569 C C . GLY B 1 12 ? 0.442 13.362 38.323 1.00 13.73 13 GLY B C 1
ATOM 3570 O O . GLY B 1 12 ? -0.757 13.455 38.057 1.00 14.96 13 GLY B O 1
ATOM 3571 N N . ALA B 1 13 ? 1.263 14.408 38.296 1.00 13.91 14 ALA B N 1
ATOM 3572 C CA . ALA B 1 13 ? 0.764 15.711 37.857 1.00 15.09 14 ALA B CA 1
ATOM 3573 C C . ALA B 1 13 ? 0.344 15.678 36.387 1.00 14.45 14 ALA B C 1
ATOM 3574 O O . ALA B 1 13 ? -0.677 16.254 36.007 1.00 14.88 14 ALA B O 1
ATOM 3576 N N . THR B 1 14 ? 1.124 14.992 35.558 1.00 14.04 15 THR B N 1
ATOM 3577 C CA . THR B 1 14 ? 0.765 14.841 34.155 1.00 12.68 15 THR B CA 1
ATOM 3578 C C . THR B 1 14 ? -0.586 14.159 34.003 1.00 15.65 15 THR B C 1
ATOM 3579 O O . THR B 1 14 ? -1.424 14.594 33.219 1.00 16.07 15 THR B O 1
ATOM 3583 N N . CYS B 1 15 ? -0.800 13.082 34.750 1.00 13.55 16 CYS B N 1
ATOM 3584 C CA . CYS B 1 15 ? -2.034 12.326 34.611 1.00 14.03 16 CYS B CA 1
ATOM 3585 C C . CYS B 1 15 ? -3.231 13.170 35.053 1.00 13.57 16 CYS B C 1
ATOM 3586 O O . CYS B 1 15 ? -4.267 13.199 34.387 1.00 15.42 16 CYS B O 1
ATOM 3589 N N . ALA B 1 16 ? -3.087 13.841 36.190 1.00 14.97 17 ALA B N 1
ATOM 3590 C CA . ALA B 1 16 ? -4.132 14.732 36.685 1.00 15.21 17 ALA B CA 1
ATOM 3591 C C . ALA B 1 16 ? -4.482 15.793 35.640 1.00 17.92 17 ALA B C 1
ATOM 3592 O O . ALA B 1 16 ? -5.658 16.045 35.376 1.00 17.06 17 ALA B O 1
ATOM 3594 N N . SER B 1 17 ? -3.456 16.383 35.030 1.00 14.80 18 SER B N 1
ATOM 3595 C CA . SER B 1 17 ? -3.645 17.381 33.979 1.00 16.03 18 SER B CA 1
ATOM 3596 C C . SER B 1 17 ? -4.390 16.807 32.772 1.00 17.36 18 SER B C 1
ATOM 3597 O O . SER B 1 17 ? -5.292 17.448 32.224 1.00 17.08 18 SER B O 1
ATOM 3600 N N . GLN B 1 18 ? -4.026 15.595 32.369 1.00 15.86 19 GLN B N 1
ATOM 3601 C CA . GLN B 1 18 ? -4.664 14.948 31.224 1.00 15.52 19 GLN B CA 1
ATOM 3602 C C . GLN B 1 18 ? -6.130 14.623 31.516 1.00 18.71 19 GLN B C 1
ATOM 3603 O O . GLN B 1 18 ? -6.979 14.709 30.624 1.00 20.37 19 GLN B O 1
ATOM 3609 N N . ILE B 1 19 ? -6.429 14.246 32.757 1.00 17.53 20 ILE B N 1
ATOM 3610 C CA . ILE B 1 19 ? -7.816 14.004 33.151 1.00 16.36 20 ILE B CA 1
ATOM 3611 C C . ILE B 1 19 ? -8.618 15.296 33.049 1.00 19.22 20 ILE B C 1
ATOM 3612 O O . ILE B 1 19 ? -9.711 15.310 32.490 1.00 19.00 20 ILE B O 1
ATOM 3617 N N . ARG B 1 20 ? -8.065 16.388 33.573 1.00 17.36 21 ARG B N 1
ATOM 3618 C CA . ARG B 1 20 ? -8.746 17.680 33.514 1.00 18.70 21 ARG B CA 1
ATOM 3619 C C . ARG B 1 20 ? -9.050 18.130 32.079 1.00 20.06 21 ARG B C 1
ATOM 3620 O O . ARG B 1 20 ? -10.066 18.786 31.842 1.00 21.84 21 ARG B O 1
ATOM 3628 N N . ARG B 1 21 ? -8.186 17.777 31.128 1.00 18.91 22 ARG B N 1
ATOM 3629 C CA . ARG B 1 21 ? -8.455 18.065 29.719 1.00 21.54 22 ARG B CA 1
ATOM 3630 C C . ARG B 1 21 ? -9.790 17.464 29.287 1.00 26.28 22 ARG B C 1
ATOM 3631 O O . ARG B 1 21 ? -10.527 18.062 28.502 1.00 24.93 22 ARG B O 1
ATOM 3639 N N . LEU B 1 22 ? -10.082 16.275 29.803 1.00 20.17 23 LEU B N 1
ATOM 3640 C CA . LEU B 1 22 ? -11.253 15.496 29.402 1.00 20.45 23 LEU B CA 1
ATOM 3641 C C . LEU B 1 22 ? -12.467 15.720 30.301 1.00 20.69 23 LEU B C 1
ATOM 3642 O O . LEU B 1 22 ? -13.605 15.561 29.867 1.00 23.45 23 LEU B O 1
ATOM 3647 N N . ASP B 1 23 ? -12.218 16.072 31.557 1.00 19.52 24 ASP B N 1
ATOM 3648 C CA . ASP B 1 23 ? -13.259 16.096 32.575 1.00 21.56 24 ASP B CA 1
ATOM 3649 C C . ASP B 1 23 ? -13.100 17.351 33.425 1.00 21.83 24 ASP B C 1
ATOM 3650 O O . ASP B 1 23 ? -12.136 17.484 34.177 1.00 20.74 24 ASP B O 1
ATOM 3655 N N . LYS B 1 24 ? -14.039 18.282 33.290 1.00 21.79 25 LYS B N 1
ATOM 3656 C CA . LYS B 1 24 ? -13.953 19.554 33.997 1.00 20.54 25 LYS B CA 1
ATOM 3657 C C . LYS B 1 24 ? -14.703 19.546 35.324 1.00 20.74 25 LYS B C 1
ATOM 3658 O O . LYS B 1 24 ? -14.631 20.511 36.079 1.00 23.64 25 LYS B O 1
ATOM 3664 N N . GLU B 1 25 ? -15.418 18.464 35.618 1.00 20.64 26 GLU B N 1
ATOM 3665 C CA . GLU B 1 25 ? -16.289 18.447 36.795 1.00 23.36 26 GLU B CA 1
ATOM 3666 C C . GLU B 1 25 ? -15.725 17.717 38.015 1.00 22.08 26 GLU B C 1
ATOM 3667 O O . GLU B 1 25 ? -15.951 18.132 39.153 1.00 23.73 26 GLU B O 1
ATOM 3673 N N . SER B 1 26 ? -15.005 16.626 37.780 1.00 22.75 27 SER B N 1
ATOM 3674 C CA . SER B 1 26 ? -14.516 15.795 38.876 1.00 20.33 27 SER B CA 1
ATOM 3675 C C . SER B 1 26 ? -13.546 16.538 39.780 1.00 21.24 27 SER B C 1
ATOM 3676 O O . SER B 1 26 ? -12.737 17.339 39.312 1.00 20.50 27 SER B O 1
ATOM 3679 N N . ASP B 1 27 ? -13.635 16.266 41.078 1.00 18.58 28 ASP B N 1
ATOM 3680 C CA . ASP B 1 27 ? -12.662 16.767 42.038 1.00 19.30 28 ASP B CA 1
ATOM 3681 C C . ASP B 1 27 ? -11.399 15.934 41.887 1.00 18.50 28 ASP B C 1
ATOM 3682 O O . ASP B 1 27 ? -11.472 14.707 41.830 1.00 18.86 28 ASP B O 1
ATOM 3687 N N . ILE B 1 28 ? -10.251 16.598 41.815 1.00 17.91 29 ILE B N 1
ATOM 3688 C CA . ILE B 1 28 ? -8.975 15.903 41.706 1.00 16.18 29 ILE B CA 1
ATOM 3689 C C . ILE B 1 28 ? -8.039 16.432 42.776 1.00 16.68 29 ILE B C 1
ATOM 3690 O O . ILE B 1 28 ? -7.833 17.642 42.885 1.00 18.54 29 ILE B O 1
ATOM 3695 N N . ILE B 1 29 ? -7.482 15.526 43.573 1.00 14.81 30 ILE B N 1
ATOM 3696 C CA . ILE B 1 29 ? -6.532 15.921 44.599 1.00 15.11 30 ILE B CA 1
ATOM 3697 C C . ILE B 1 29 ? -5.275 15.073 44.499 1.00 14.84 30 ILE B C 1
ATOM 3698 O O . ILE B 1 29 ? -5.354 13.859 44.346 1.00 17.24 30 ILE B O 1
ATOM 3707 N N . ILE B 1 30 ? -4.127 15.735 44.562 1.00 14.60 31 ILE B N 1
ATOM 3708 C CA . ILE B 1 30 ? -2.833 15.063 44.553 1.00 15.29 31 ILE B CA 1
ATOM 3709 C C . ILE B 1 30 ? -2.119 15.262 45.883 1.00 14.34 31 ILE B C 1
ATOM 3710 O O . ILE B 1 30 ? -2.013 16.387 46.368 1.00 17.18 31 ILE B O 1
ATOM 3715 N N . PHE B 1 31 ? -1.623 14.175 46.467 1.00 14.98 32 PHE B N 1
ATOM 3716 C CA . PHE B 1 31 ? -0.777 14.269 47.649 1.00 14.43 32 PHE B CA 1
ATOM 3717 C C . PHE B 1 31 ? 0.679 14.070 47.252 1.00 17.38 32 PHE B C 1
ATOM 3718 O O . PHE B 1 31 ? 1.007 13.125 46.533 1.00 15.10 32 PHE B O 1
ATOM 3726 N N . GLU B 1 32 ? 1.538 14.982 47.695 1.00 14.02 33 GLU B N 1
ATOM 3727 C CA . GLU B 1 32 ? 2.965 14.902 47.433 1.00 13.64 33 GLU B CA 1
ATOM 3728 C C . GLU B 1 32 ? 3.712 15.042 48.761 1.00 15.30 33 GLU B C 1
ATOM 3729 O O . GLU B 1 32 ? 3.541 16.033 49.465 1.00 15.55 33 GLU B O 1
ATOM 3735 N N . LYS B 1 33 ? 4.534 14.057 49.103 1.00 13.19 34 LYS B N 1
ATOM 3736 C CA . LYS B 1 33 ? 5.170 14.028 50.423 1.00 16.22 34 LYS B CA 1
ATOM 3737 C C . LYS B 1 33 ? 6.238 15.100 50.608 1.00 17.12 34 LYS B C 1
ATOM 3738 O O . LYS B 1 33 ? 6.525 15.509 51.736 1.00 16.78 34 LYS B O 1
ATOM 3744 N N . ASP B 1 34 ? 6.831 15.552 49.511 1.00 17.93 35 ASP B N 1
ATOM 3745 C CA . ASP B 1 34 ? 7.904 16.538 49.588 1.00 16.96 35 ASP B CA 1
ATOM 3746 C C . ASP B 1 34 ? 7.427 17.951 49.251 1.00 15.80 35 ASP B C 1
ATOM 3747 O O . ASP B 1 34 ? 6.239 18.198 49.092 1.00 16.41 35 ASP B O 1
ATOM 3752 N N . ARG B 1 35 ? 8.370 18.880 49.165 1.00 16.66 36 ARG B N 1
ATOM 3753 C CA . ARG B 1 35 ? 8.052 20.304 49.070 1.00 18.34 36 ARG B CA 1
ATOM 3754 C C . ARG B 1 35 ? 7.458 20.733 47.734 1.00 17.15 36 ARG B C 1
ATOM 3755 O O . ARG B 1 35 ? 6.584 21.599 47.690 1.00 19.34 36 ARG B O 1
ATOM 3763 N N . ASP B 1 36 ? 7.934 20.141 46.642 1.00 17.89 37 ASP B N 1
ATOM 3764 C CA . ASP B 1 36 ? 7.599 20.652 45.311 1.00 17.47 37 ASP B CA 1
ATOM 3765 C C . ASP B 1 36 ? 6.781 19.689 44.464 1.00 18.47 37 ASP B C 1
ATOM 3766 O O . ASP B 1 36 ? 7.015 18.483 44.479 1.00 18.56 37 ASP B O 1
ATOM 3771 N N . MET B 1 37 ? 5.836 20.233 43.706 1.00 18.73 38 MET B N 1
ATOM 3772 C CA . MET B 1 37 ? 5.179 19.459 42.660 1.00 16.92 38 MET B CA 1
ATOM 3773 C C . MET B 1 37 ? 5.792 19.848 41.332 1.00 18.43 38 MET B C 1
ATOM 3774 O O . MET B 1 37 ? 6.408 20.911 41.215 1.00 18.94 38 MET B O 1
ATOM 3779 N N . SER B 1 38 ? 5.621 18.986 40.335 1.00 16.23 39 SER B N 1
ATOM 3780 C CA . SER B 1 38 ? 6.000 19.299 38.955 1.00 17.10 39 SER B CA 1
ATOM 3781 C C . SER B 1 38 ? 7.426 19.820 38.787 1.00 19.23 39 SER B C 1
ATOM 3782 O O . SER B 1 38 ? 7.677 20.653 37.919 1.00 18.38 39 SER B O 1
ATOM 3787 N N . PHE B 1 39 ? 8.363 19.357 39.608 1.00 16.15 40 PHE B N 1
ATOM 3788 C CA . PHE B 1 39 ? 9.752 19.707 39.353 1.00 16.16 40 PHE B CA 1
ATOM 3789 C C . PHE B 1 39 ? 10.254 18.965 38.114 1.00 18.60 40 PHE B C 1
ATOM 3790 O O . PHE B 1 39 ? 9.720 17.918 37.742 1.00 18.33 40 PHE B O 1
ATOM 3798 N N . ALA B 1 40 ? 11.262 19.529 37.461 1.00 15.58 41 ALA B N 1
ATOM 3799 C CA . ALA B 1 40 ? 11.757 18.973 36.208 1.00 15.97 41 ALA B CA 1
ATOM 3800 C C . ALA B 1 40 ? 12.859 17.952 36.480 1.00 14.44 41 ALA B C 1
ATOM 3801 O O . ALA B 1 40 ? 14.043 18.300 36.481 1.00 16.46 41 ALA B O 1
ATOM 3803 N N . ASN B 1 41 ? 12.465 16.697 36.717 1.00 15.67 42 ASN B N 1
ATOM 3804 C CA . ASN B 1 41 ? 13.406 15.661 37.151 1.00 17.97 42 ASN B CA 1
ATOM 3805 C C . ASN B 1 41 ? 14.635 15.609 36.268 1.00 19.44 42 ASN B C 1
ATOM 3806 O O . ASN B 1 41 ? 15.765 15.538 36.748 1.00 17.62 42 ASN B O 1
ATOM 3811 N N . CYS B 1 42 ? 14.403 15.636 34.962 1.00 16.54 43 CYS B N 1
ATOM 3812 C CA . CYS B 1 42 ? 15.470 15.408 34.003 1.00 15.84 43 CYS B CA 1
ATOM 3813 C C . CYS B 1 42 ? 16.392 16.609 33.832 1.00 15.78 43 CYS B C 1
ATOM 3814 O O . CYS B 1 42 ? 17.495 16.473 33.301 1.00 17.60 43 CYS B O 1
ATOM 3817 N N . ALA B 1 43 ? 15.938 17.774 34.286 1.00 16.14 44 ALA B N 1
ATOM 3818 C CA . ALA B 1 43 ? 16.729 18.996 34.208 1.00 14.39 44 ALA B CA 1
ATOM 3819 C C . ALA B 1 43 ? 17.697 19.124 35.377 1.00 17.67 44 ALA B C 1
ATOM 3820 O O . ALA B 1 43 ? 18.615 19.940 35.339 1.00 18.29 44 ALA B O 1
ATOM 3822 N N . LEU B 1 44 ? 17.486 18.330 36.416 1.00 17.17 45 LEU B N 1
ATOM 3823 C CA . LEU B 1 44 ? 18.204 18.550 37.676 1.00 15.99 45 LEU B CA 1
ATOM 3824 C C . LEU B 1 44 ? 19.733 18.551 37.568 1.00 18.23 45 LEU B C 1
ATOM 3825 O O . LEU B 1 44 ? 20.382 19.438 38.124 1.00 19.16 45 LEU B O 1
ATOM 3830 N N . PRO B 1 45 ? 20.319 17.571 36.857 1.00 16.76 46 PRO B N 1
ATOM 3831 C CA . PRO B 1 45 ? 21.784 17.608 36.721 1.00 19.07 46 PRO B CA 1
ATOM 3832 C C . PRO B 1 45 ? 22.254 18.909 36.081 1.00 21.45 46 PRO B C 1
ATOM 3833 O O . PRO B 1 45 ? 23.321 19.419 36.425 1.00 18.65 46 PRO B O 1
ATOM 3837 N N . TYR B 1 46 ? 21.461 19.436 35.152 1.00 21.10 47 TYR B N 1
ATOM 3838 C CA . TYR B 1 46 ? 21.824 20.649 34.428 1.00 20.83 47 TYR B CA 1
ATOM 3839 C C . TYR B 1 46 ? 21.635 21.902 35.279 1.00 23.13 47 TYR B C 1
ATOM 3840 O O . TYR B 1 46 ? 22.298 22.916 35.063 1.00 22.97 47 TYR B O 1
ATOM 3849 N N . VAL B 1 47 ? 20.736 21.829 36.255 1.00 18.23 48 VAL B N 1
ATOM 3850 C CA . VAL B 1 47 ? 20.601 22.902 37.232 1.00 20.04 48 VAL B CA 1
ATOM 3851 C C . VAL B 1 47 ? 21.869 22.931 38.090 1.00 22.95 48 VAL B C 1
ATOM 3852 O O . VAL B 1 47 ? 22.441 23.994 38.353 1.00 20.74 48 VAL B O 1
ATOM 3856 N N . ILE B 1 48 ? 22.311 21.749 38.505 1.00 19.10 49 ILE B N 1
ATOM 3857 C CA . ILE B 1 48 ? 23.550 21.615 39.267 1.00 20.76 49 ILE B CA 1
ATOM 3858 C C . ILE B 1 48 ? 24.751 22.168 38.498 1.00 22.77 49 ILE B C 1
ATOM 3859 O O . ILE B 1 48 ? 25.644 22.782 39.085 1.00 22.65 49 ILE B O 1
ATOM 3864 N N . GLY B 1 49 ? 24.765 21.960 37.185 1.00 20.81 50 GLY B N 1
ATOM 3865 C CA . GLY B 1 49 ? 25.857 22.446 36.358 1.00 21.78 50 GLY B CA 1
ATOM 3866 C C . GLY B 1 49 ? 25.766 23.925 36.013 1.00 24.63 50 GLY B C 1
ATOM 3867 O O . GLY B 1 49 ? 26.645 24.466 35.343 1.00 27.58 50 GLY B O 1
ATOM 3868 N N . GLU B 1 50 ? 24.695 24.575 36.461 1.00 20.68 51 GLU B N 1
ATOM 3869 C CA . GLU B 1 50 ? 24.445 25.986 36.162 1.00 22.99 51 GLU B CA 1
ATOM 3870 C C . GLU B 1 50 ? 24.241 26.200 34.667 1.00 25.90 51 GLU B C 1
ATOM 3871 O O . GLU B 1 50 ? 24.384 27.309 34.154 1.00 27.15 51 GLU B O 1
ATOM 3877 N N . VAL B 1 51 ? 23.906 25.113 33.980 1.00 22.25 52 VAL B N 1
ATOM 3878 C CA . VAL B 1 51 ? 23.485 25.172 32.588 1.00 24.47 52 VAL B CA 1
ATOM 3879 C C . VAL B 1 51 ? 22.046 25.675 32.538 1.00 26.08 52 VAL B C 1
ATOM 3880 O O . VAL B 1 51 ? 21.690 26.490 31.688 1.00 33.46 52 VAL B O 1
ATOM 3884 N N . VAL B 1 52 ? 21.226 25.186 33.464 1.00 22.56 53 VAL B N 1
ATOM 3885 C CA . VAL B 1 52 ? 19.855 25.652 33.614 1.00 21.94 53 VAL B CA 1
ATOM 3886 C C . VAL B 1 52 ? 19.765 26.537 34.853 1.00 30.95 53 VAL B C 1
ATOM 3887 O O . VAL B 1 52 ? 19.706 26.032 35.974 1.00 29.76 53 VAL B O 1
ATOM 3891 N N . GLU B 1 53 ? 19.748 27.852 34.653 1.00 28.93 54 GLU B N 1
ATOM 3892 C CA . GLU B 1 53 ? 19.808 28.784 35.778 1.00 27.72 54 GLU B CA 1
ATOM 3893 C C . GLU B 1 53 ? 18.478 29.458 36.137 1.00 30.29 54 GLU B C 1
ATOM 3894 O O . GLU B 1 53 ? 18.320 29.959 37.250 1.00 32.12 54 GLU B O 1
ATOM 3900 N N . ASP B 1 54 ? 17.528 29.472 35.208 1.00 25.76 55 ASP B N 1
ATOM 3901 C CA . ASP B 1 54 ? 16.220 30.068 35.476 1.00 22.88 55 ASP B CA 1
ATOM 3902 C C . ASP B 1 54 ? 15.348 29.111 36.289 1.00 26.64 55 ASP B C 1
ATOM 3903 O O . ASP B 1 54 ? 15.046 28.003 35.842 1.00 24.96 55 ASP B O 1
ATOM 3908 N N . ARG B 1 55 ? 14.947 29.548 37.479 1.00 22.52 56 ARG B N 1
ATOM 3909 C CA . ARG B 1 55 ? 14.132 28.727 38.375 1.00 21.52 56 ARG B CA 1
ATOM 3910 C C . ARG B 1 55 ? 12.859 28.212 37.698 1.00 24.24 56 ARG B C 1
ATOM 3911 O O . ARG B 1 55 ? 12.366 27.131 38.018 1.00 21.01 56 ARG B O 1
ATOM 3919 N N . ARG B 1 56 ? 12.327 28.995 36.767 1.00 21.99 57 ARG B N 1
ATOM 3920 C CA . ARG B 1 56 ? 11.078 28.642 36.100 1.00 21.21 57 ARG B CA 1
ATOM 3921 C C . ARG B 1 56 ? 11.207 27.384 35.237 1.00 25.16 57 ARG B C 1
ATOM 3922 O O . ARG B 1 56 ? 10.199 26.774 34.877 1.00 24.18 57 ARG B O 1
ATOM 3930 N N . TYR B 1 57 ? 12.440 27.000 34.915 1.00 21.36 58 TYR B N 1
ATOM 3931 C CA . TYR B 1 57 ? 12.695 25.733 34.227 1.00 20.29 58 TYR B CA 1
ATOM 3932 C C . TYR B 1 57 ? 12.851 24.568 35.202 1.00 20.63 58 TYR B C 1
ATOM 3933 O O . TYR B 1 57 ? 12.778 23.406 34.796 1.00 24.16 58 TYR B O 1
ATOM 3942 N N . ALA B 1 58 ? 13.094 24.872 36.476 1.00 21.70 59 ALA B N 1
ATOM 3943 C CA . ALA B 1 58 ? 13.317 23.836 37.488 1.00 22.41 59 ALA B CA 1
ATOM 3944 C C . ALA B 1 58 ? 12.020 23.221 38.018 1.00 21.53 59 ALA B C 1
ATOM 3945 O O . ALA B 1 58 ? 12.021 22.102 38.529 1.00 19.49 59 ALA B O 1
ATOM 3947 N N . LEU B 1 59 ? 10.922 23.965 37.927 1.00 19.96 60 LEU B N 1
ATOM 3948 C CA . LEU B 1 59 ? 9.609 23.422 38.270 1.00 22.31 60 LEU B CA 1
ATOM 3949 C C . LEU B 1 59 ? 8.531 24.207 37.539 1.00 22.71 60 LEU B C 1
ATOM 3950 O O . LEU B 1 59 ? 8.697 25.396 37.272 1.00 23.31 60 LEU B O 1
ATOM 3955 N N . ALA B 1 60 ? 7.425 23.544 37.214 1.00 21.69 61 ALA B N 1
ATOM 3956 C CA . ALA B 1 60 ? 6.417 24.151 36.350 1.00 21.61 61 ALA B CA 1
ATOM 3957 C C . ALA B 1 60 ? 5.360 24.944 37.105 1.00 23.33 61 ALA B C 1
ATOM 3958 O O . ALA B 1 60 ? 4.877 25.966 36.614 1.00 25.46 61 ALA B O 1
ATOM 3960 N N . TYR B 1 61 ? 5.005 24.469 38.294 1.00 19.78 62 TYR B N 1
ATOM 3961 C CA . TYR B 1 61 ? 3.921 25.057 39.071 1.00 21.84 62 TYR B CA 1
ATOM 3962 C C . TYR B 1 61 ? 4.184 24.982 40.559 1.00 21.19 62 TYR B C 1
ATOM 3963 O O . TYR B 1 61 ? 4.906 24.101 41.034 1.00 22.92 62 TYR B O 1
ATOM 3972 N N . THR B 1 62 ? 3.561 25.900 41.290 1.00 21.30 63 THR B N 1
ATOM 3973 C CA . THR B 1 62 ? 3.308 25.718 42.710 1.00 23.49 63 THR B CA 1
ATOM 3974 C C . THR B 1 62 ? 1.869 25.233 42.800 1.00 22.44 63 THR B C 1
ATOM 3975 O O . THR B 1 62 ? 1.098 25.413 41.853 1.00 22.14 63 THR B O 1
ATOM 3979 N N . PRO B 1 63 ? 1.498 24.604 43.924 1.00 20.49 64 PRO B N 1
ATOM 3980 C CA . PRO B 1 63 ? 0.106 24.170 44.088 1.00 21.56 64 PRO B CA 1
ATOM 3981 C C . PRO B 1 63 ? -0.893 25.306 43.841 1.00 22.69 64 PRO B C 1
ATOM 3982 O O . PRO B 1 63 ? -1.922 25.068 43.209 1.00 21.48 64 PRO B O 1
ATOM 3986 N N . GLU B 1 64 ? -0.590 26.515 44.309 1.00 23.46 65 GLU B N 1
ATOM 3987 C CA . GLU B 1 64 ? -1.489 27.649 44.087 1.00 27.29 65 GLU B CA 1
ATOM 3988 C C . GLU B 1 64 ? -1.709 27.904 42.603 1.00 23.90 65 GLU B C 1
ATOM 3989 O O . GLU B 1 64 ? -2.838 28.131 42.164 1.00 23.38 65 GLU B O 1
ATOM 4000 N N . LYS B 1 65 ? -0.628 27.884 41.833 1.00 25.12 66 LYS B N 1
ATOM 4001 C CA . LYS B 1 65 ? -0.721 28.141 40.402 1.00 24.36 66 LYS B CA 1
ATOM 4002 C C . LYS B 1 65 ? -1.429 27.006 39.680 1.00 22.75 66 LYS B C 1
ATOM 4003 O O . LYS B 1 65 ? -2.207 27.234 38.755 1.00 23.21 66 LYS B O 1
ATOM 4009 N N . PHE B 1 66 ? -1.171 25.778 40.123 1.00 23.04 67 PHE B N 1
ATOM 4010 C CA . PHE B 1 66 ? -1.788 24.612 39.509 1.00 21.99 67 PHE B CA 1
ATOM 4011 C C . PHE B 1 66 ? -3.300 24.656 39.705 1.00 20.22 67 PHE B C 1
ATOM 4012 O O . PHE B 1 66 ? -4.065 24.294 38.806 1.00 21.13 67 PHE B O 1
ATOM 4020 N N . TYR B 1 67 ? -3.729 25.106 40.879 1.00 19.92 68 TYR B N 1
ATOM 4021 C CA . TYR B 1 67 ? -5.157 25.202 41.154 1.00 21.49 68 TYR B CA 1
ATOM 4022 C C . TYR B 1 67 ? -5.798 26.311 40.326 1.00 24.29 68 TYR B C 1
ATOM 4023 O O . TYR B 1 67 ? -6.885 26.138 39.773 1.00 23.59 68 TYR B O 1
ATOM 4032 N N . ASP B 1 68 ? -5.123 27.452 40.245 1.00 22.89 69 ASP B N 1
ATOM 4033 C CA . ASP B 1 68 ? -5.652 28.576 39.480 1.00 23.99 69 ASP B CA 1
ATOM 4034 C C . ASP B 1 68 ? -5.840 28.213 38.013 1.00 23.97 69 ASP B C 1
ATOM 4035 O O . ASP B 1 68 ? -6.820 28.616 37.382 1.00 26.03 69 ASP B O 1
ATOM 4040 N N . ARG B 1 69 ? -4.910 27.438 37.470 1.00 22.97 70 ARG B N 1
ATOM 4041 C CA . ARG B 1 69 ? -4.967 27.094 36.060 1.00 22.39 70 ARG B CA 1
ATOM 4042 C C . ARG B 1 69 ? -5.865 25.895 35.762 1.00 25.70 70 ARG B C 1
ATOM 4043 O O . ARG B 1 69 ? -6.559 25.879 34.749 1.00 27.13 70 ARG B O 1
ATOM 4051 N N . LYS B 1 70 ? -5.851 24.891 36.634 1.00 23.80 71 LYS B N 1
ATOM 4052 C CA . LYS B 1 70 ? -6.499 23.620 36.309 1.00 22.21 71 LYS B CA 1
ATOM 4053 C C . LYS B 1 70 ? -7.546 23.158 37.325 1.00 20.30 71 LYS B C 1
ATOM 4054 O O . LYS B 1 70 ? -8.187 22.124 37.125 1.00 21.13 71 LYS B O 1
ATOM 4060 N N . GLN B 1 71 ? -7.719 23.918 38.400 1.00 18.67 72 GLN B N 1
ATOM 4061 C CA . GLN B 1 71 ? -8.662 23.554 39.451 1.00 21.80 72 GLN B CA 1
ATOM 4062 C C . GLN B 1 71 ? -8.379 22.152 39.986 1.00 21.09 72 GLN B C 1
ATOM 4063 O O . GLN B 1 71 ? -9.288 21.386 40.287 1.00 19.57 72 GLN B O 1
ATOM 4074 N N . ILE B 1 72 ? -7.095 21.833 40.094 1.00 19.70 73 ILE B N 1
ATOM 4075 C CA . ILE B 1 72 ? -6.652 20.588 40.706 1.00 18.76 73 ILE B CA 1
ATOM 4076 C C . ILE B 1 72 ? -5.973 20.929 42.023 1.00 17.71 73 ILE B C 1
ATOM 4077 O O . ILE B 1 72 ? -5.072 21.769 42.061 1.00 20.70 73 ILE B O 1
ATOM 4082 N N . THR B 1 73 ? -6.407 20.282 43.101 1.00 19.48 74 THR B N 1
ATOM 4083 C CA . THR B 1 73 ? -5.839 20.521 44.422 1.00 17.45 74 THR B CA 1
ATOM 4084 C C . THR B 1 73 ? -4.602 19.665 44.657 1.00 17.17 74 THR B C 1
ATOM 4085 O O . THR B 1 73 ? -4.655 18.447 44.522 1.00 19.11 74 THR B O 1
ATOM 4089 N N . VAL B 1 74 ? -3.492 20.307 45.006 1.00 15.45 75 VAL B N 1
ATOM 4090 C CA . VAL B 1 74 ? -2.260 19.586 45.304 1.00 18.11 75 VAL B CA 1
ATOM 4091 C C . VAL B 1 74 ? -1.788 19.963 46.698 1.00 19.13 75 VAL B C 1
ATOM 4092 O O . VAL B 1 74 ? -1.561 21.139 46.993 1.00 18.73 75 VAL B O 1
ATOM 4096 N N . LYS B 1 75 ? -1.660 18.959 47.557 1.00 17.54 76 LYS B N 1
ATOM 4097 C CA . LYS B 1 75 ? -1.186 19.160 48.913 1.00 15.99 76 LYS B CA 1
ATOM 4098 C C . LYS B 1 75 ? 0.244 18.649 49.049 1.00 18.21 76 LYS B C 1
ATOM 4099 O O . LYS B 1 75 ? 0.483 17.443 49.119 1.00 16.50 76 LYS B O 1
ATOM 4105 N N . THR B 1 76 ? 1.200 19.572 49.061 1.00 16.51 77 THR B N 1
ATOM 4106 C CA . THR B 1 76 ? 2.591 19.203 49.271 1.00 16.31 77 THR B CA 1
ATOM 4107 C C . THR B 1 76 ? 2.839 18.954 50.749 1.00 17.88 77 THR B C 1
ATOM 4108 O O . THR B 1 76 ? 2.008 19.297 51.595 1.00 17.26 77 THR B O 1
ATOM 4112 N N . TYR B 1 77 ? 3.978 18.341 51.052 1.00 16.51 78 TYR B N 1
ATOM 4113 C CA . TYR B 1 77 ? 4.288 17.927 52.417 1.00 14.88 78 TYR B CA 1
ATOM 4114 C C . TYR B 1 77 ? 3.175 17.072 53.023 1.00 19.74 78 TYR B C 1
ATOM 4115 O O . TYR B 1 77 ? 2.937 17.116 54.233 1.00 17.94 78 TYR B O 1
ATOM 4124 N N . HIS B 1 78 ? 2.500 16.303 52.171 1.00 16.48 79 HIS B N 1
ATOM 4125 C CA . HIS B 1 78 ? 1.473 15.361 52.598 1.00 16.93 79 HIS B CA 1
ATOM 4126 C C . HIS B 1 78 ? 1.864 13.978 52.117 1.00 15.95 79 HIS B C 1
ATOM 4127 O O . HIS B 1 78 ? 1.928 13.734 50.908 1.00 17.00 79 HIS B O 1
ATOM 4134 N N . GLU B 1 79 ? 2.145 13.079 53.055 1.00 16.87 80 GLU B N 1
ATOM 4135 C CA . GLU B 1 79 ? 2.627 11.745 52.716 1.00 17.15 80 GLU B CA 1
ATOM 4136 C C . GLU B 1 79 ? 1.552 10.694 52.943 1.00 18.35 80 GLU B C 1
ATOM 4137 O O . GLU B 1 79 ? 1.043 10.542 54.055 1.00 16.45 80 GLU B O 1
ATOM 4143 N N . VAL B 1 80 ? 1.186 9.974 51.886 1.00 16.55 81 VAL B N 1
ATOM 4144 C CA . VAL B 1 80 ? 0.244 8.881 52.031 1.00 15.31 81 VAL B CA 1
ATOM 4145 C C . VAL B 1 80 ? 0.970 7.732 52.720 1.00 14.59 81 VAL B C 1
ATOM 4146 O O . VAL B 1 80 ? 2.016 7.282 52.253 1.00 16.45 81 VAL B O 1
ATOM 4150 N N . ILE B 1 81 ? 0.440 7.286 53.859 1.00 14.95 82 ILE B N 1
ATOM 4151 C CA . ILE B 1 81 ? 1.140 6.290 54.664 1.00 14.98 82 ILE B CA 1
ATOM 4152 C C . ILE B 1 81 ? 0.475 4.912 54.642 1.00 13.29 82 ILE B C 1
ATOM 4153 O O . ILE B 1 81 ? 1.061 3.923 55.103 1.00 15.22 82 ILE B O 1
ATOM 4158 N N . ALA B 1 82 ? -0.741 4.852 54.108 1.00 14.87 83 ALA B N 1
ATOM 4159 C CA . ALA B 1 82 ? -1.457 3.588 53.949 1.00 15.33 83 ALA B CA 1
ATOM 4160 C C . ALA B 1 82 ? -2.596 3.731 52.951 1.00 14.47 83 ALA B C 1
ATOM 4161 O O . ALA B 1 82 ? -3.169 4.811 52.790 1.00 14.34 83 ALA B O 1
ATOM 4163 N N . ILE B 1 83 ? -2.911 2.636 52.266 1.00 15.15 84 ILE B N 1
ATOM 4164 C CA . ILE B 1 83 ? -4.062 2.589 51.384 1.00 14.31 84 ILE B CA 1
ATOM 4165 C C . ILE B 1 83 ? -5.103 1.667 52.006 1.00 14.74 84 ILE B C 1
ATOM 4166 O O . ILE B 1 83 ? -4.868 0.470 52.174 1.00 16.94 84 ILE B O 1
ATOM 4171 N N . ASN B 1 84 ? -6.242 2.242 52.363 1.00 13.77 85 ASN B N 1
ATOM 4172 C CA . ASN B 1 84 ? -7.329 1.487 52.972 1.00 15.50 85 ASN B CA 1
ATOM 4173 C C . ASN B 1 84 ? -8.324 1.130 51.882 1.00 16.27 85 ASN B C 1
ATOM 4174 O O . ASN B 1 84 ? -9.423 1.686 51.808 1.00 16.92 85 ASN B O 1
ATOM 4179 N N . ASP B 1 85 ? -7.923 0.206 51.017 1.00 17.01 86 ASP B N 1
ATOM 4180 C CA . ASP B 1 85 ? -8.668 -0.037 49.788 1.00 15.15 86 ASP B CA 1
ATOM 4181 C C . ASP B 1 85 ? -10.069 -0.604 50.011 1.00 21.96 86 ASP B C 1
ATOM 4182 O O . ASP B 1 85 ? -10.974 -0.363 49.212 1.00 21.05 86 ASP B O 1
ATOM 4187 N N . GLU B 1 86 ? -10.265 -1.337 51.103 1.00 17.72 87 GLU B N 1
ATOM 4188 C CA . GLU B 1 86 ? -11.584 -1.896 51.363 1.00 22.11 87 GLU B CA 1
ATOM 4189 C C . GLU B 1 86 ? -12.605 -0.826 51.744 1.00 21.89 87 GLU B C 1
ATOM 4190 O O . GLU B 1 86 ? -13.808 -1.016 51.547 1.00 30.47 87 GLU B O 1
ATOM 4196 N N . ARG B 1 87 ? -12.138 0.293 52.290 1.00 19.29 88 ARG B N 1
ATOM 4197 C CA . ARG B 1 87 ? -13.040 1.409 52.568 1.00 23.64 88 ARG B CA 1
ATOM 4198 C C . ARG B 1 87 ? -12.879 2.551 51.577 1.00 20.87 88 ARG B C 1
ATOM 4199 O O . ARG B 1 87 ? -13.496 3.603 51.730 1.00 19.68 88 ARG B O 1
ATOM 4207 N N . GLN B 1 88 ? -12.067 2.323 50.550 1.00 19.96 89 GLN B N 1
ATOM 4208 C CA . GLN B 1 88 ? -11.778 3.339 49.535 1.00 19.51 89 GLN B CA 1
ATOM 4209 C C . GLN B 1 88 ? -11.350 4.687 50.118 1.00 17.27 89 GLN B C 1
ATOM 4210 O O . GLN B 1 88 ? -11.899 5.735 49.765 1.00 18.25 89 GLN B O 1
ATOM 4216 N N . THR B 1 89 ? -10.370 4.651 51.013 1.00 16.31 90 THR B N 1
ATOM 4217 C CA . THR B 1 89 ? -9.697 5.864 51.457 1.00 15.96 90 THR B CA 1
ATOM 4218 C C . THR B 1 89 ? -8.196 5.629 51.480 1.00 16.32 90 THR B C 1
ATOM 4219 O O . THR B 1 89 ? -7.732 4.487 51.465 1.00 16.68 90 THR B O 1
ATOM 4223 N N . VAL B 1 90 ? -7.438 6.717 51.515 1.00 15.24 91 VAL B N 1
ATOM 4224 C CA . VAL B 1 90 ? -6.025 6.638 51.835 1.00 13.60 91 VAL B CA 1
ATOM 4225 C C . VAL B 1 90 ? -5.810 7.363 53.153 1.00 15.78 91 VAL B C 1
ATOM 4226 O O . VAL B 1 90 ? -6.551 8.290 53.476 1.00 17.21 91 VAL B O 1
ATOM 4230 N N . SER B 1 91 ? -4.820 6.920 53.920 1.00 15.32 92 SER B N 1
ATOM 4231 C CA . SER B 1 91 ? -4.419 7.613 55.137 1.00 15.30 92 SER B CA 1
ATOM 4232 C C . SER B 1 91 ? -3.255 8.525 54.796 1.00 15.60 92 SER B C 1
ATOM 4233 O O . SER B 1 91 ? -2.266 8.083 54.208 1.00 17.09 92 SER B O 1
ATOM 4236 N N . VAL B 1 92 ? -3.381 9.800 55.158 1.00 15.26 93 VAL B N 1
ATOM 4237 C CA . VAL B 1 92 ? -2.410 10.820 54.765 1.00 17.35 93 VAL B CA 1
ATOM 4238 C C . VAL B 1 92 ? -1.833 11.513 55.991 1.00 16.86 93 VAL B C 1
ATOM 4239 O O . VAL B 1 92 ? -2.579 11.925 56.880 1.00 19.14 93 VAL B O 1
ATOM 4243 N N . LEU B 1 93 ? -0.515 11.654 56.030 1.00 16.15 94 LEU B N 1
ATOM 4244 C CA . LEU B 1 93 ? 0.136 12.403 57.095 1.00 20.23 94 LEU B CA 1
ATOM 4245 C C . LEU B 1 93 ? 0.460 13.819 56.630 1.00 19.86 94 LEU B C 1
ATOM 4246 O O . LEU B 1 93 ? 1.269 14.016 55.723 1.00 18.15 94 LEU B O 1
ATOM 4251 N N . ASN B 1 94 ? -0.201 14.802 57.231 1.00 18.88 95 ASN B N 1
ATOM 4252 C CA . ASN B 1 94 ? 0.172 16.199 57.036 1.00 19.53 95 ASN B CA 1
ATOM 4253 C C . ASN B 1 94 ? 1.490 16.423 57.766 1.00 22.19 95 ASN B C 1
ATOM 4254 O O . ASN B 1 94 ? 1.529 16.458 58.994 1.00 22.34 95 ASN B O 1
ATOM 4259 N N . ARG B 1 95 ? 2.579 16.547 57.018 1.00 19.12 96 ARG B N 1
ATOM 4260 C CA . ARG B 1 95 ? 3.899 16.560 57.645 1.00 23.13 96 ARG B CA 1
ATOM 4261 C C . ARG B 1 95 ? 4.246 17.861 58.369 1.00 29.22 96 ARG B C 1
ATOM 4262 O O . ARG B 1 95 ? 5.167 17.894 59.184 1.00 34.85 96 ARG B O 1
ATOM 4270 N N . LYS B 1 96 ? 3.508 18.924 58.072 1.00 26.46 97 LYS B N 1
ATOM 4271 C CA . LYS B 1 96 ? 3.709 20.194 58.760 1.00 26.72 97 LYS B CA 1
ATOM 4272 C C . LYS B 1 96 ? 3.158 20.118 60.180 1.00 31.38 97 LYS B C 1
ATOM 4273 O O . LYS B 1 96 ? 3.801 20.558 61.136 1.00 33.24 97 LYS B O 1
ATOM 4279 N N . THR B 1 97 ? 1.961 19.556 60.304 1.00 28.01 98 THR B N 1
ATOM 4280 C CA . THR B 1 97 ? 1.259 19.504 61.579 1.00 28.30 98 THR B CA 1
ATOM 4281 C C . THR B 1 97 ? 1.485 18.175 62.287 1.00 29.79 98 THR B C 1
ATOM 4282 O O . THR B 1 97 ? 1.208 18.042 63.478 1.00 27.59 98 THR B O 1
ATOM 4286 N N . ASN B 1 98 ? 1.981 17.192 61.542 1.00 27.86 99 ASN B N 1
ATOM 4287 C CA . ASN B 1 98 ? 2.198 15.853 62.076 1.00 26.98 99 ASN B CA 1
ATOM 4288 C C . ASN B 1 98 ? 0.884 15.183 62.470 1.00 28.92 99 ASN B C 1
ATOM 4289 O O . ASN B 1 98 ? 0.837 14.380 63.401 1.00 37.56 99 ASN B O 1
ATOM 4294 N N . GLU B 1 99 ? -0.183 15.526 61.758 1.00 24.71 100 GLU B N 1
ATOM 4295 C CA . GLU B 1 99 ? -1.486 14.921 61.989 1.00 28.25 100 GLU B CA 1
ATOM 4296 C C . GLU B 1 99 ? -1.910 14.137 60.753 1.00 24.30 100 GLU B C 1
ATOM 4297 O O . GLU B 1 99 ? -1.682 14.576 59.627 1.00 23.35 100 GLU B O 1
ATOM 4303 N N . GLN B 1 100 ? -2.526 12.979 60.959 1.00 20.38 101 GLN B N 1
ATOM 4304 C CA . GLN B 1 100 ? -3.011 12.189 59.832 1.00 18.91 101 GLN B CA 1
ATOM 4305 C C . GLN B 1 100 ? -4.527 12.229 59.685 1.00 21.50 101 GLN B C 1
ATOM 4306 O O . GLN B 1 100 ? -5.246 12.559 60.620 1.00 22.38 101 GLN B O 1
ATOM 4312 N N . PHE B 1 101 ? -5.002 11.923 58.486 1.00 18.33 102 PHE B N 1
ATOM 4313 C CA . PHE B 1 101 ? -6.424 11.932 58.194 1.00 18.60 102 PHE B CA 1
ATOM 4314 C C . PHE B 1 101 ? -6.700 10.995 57.028 1.00 22.07 102 PHE B C 1
ATOM 4315 O O . PHE B 1 101 ? -5.774 10.575 56.327 1.00 20.48 102 PHE B O 1
ATOM 4323 N N . GLU B 1 102 ? -7.971 10.663 56.829 1.00 19.70 103 GLU B N 1
ATOM 4324 C CA . GLU B 1 102 ? -8.370 9.817 55.712 1.00 20.08 103 GLU B CA 1
ATOM 4325 C C . GLU B 1 102 ? -8.928 10.661 54.583 1.00 19.34 103 GLU B C 1
ATOM 4326 O O . GLU B 1 102 ? -9.701 11.593 54.810 1.00 24.11 103 GLU B O 1
ATOM 4332 N N . GLU B 1 103 ? -8.549 10.326 53.358 1.00 16.83 104 GLU B N 1
ATOM 4333 C CA . GLU B 1 103 ? -9.147 10.965 52.200 1.00 17.11 104 GLU B CA 1
ATOM 4334 C C . GLU B 1 103 ? -9.852 9.927 51.338 1.00 18.56 104 GLU B C 1
ATOM 4335 O O . GLU B 1 103 ? -9.233 8.960 50.900 1.00 18.16 104 GLU B O 1
ATOM 4341 N N . SER B 1 104 ? -11.144 10.114 51.092 1.00 18.33 105 SER B N 1
ATOM 4342 C CA . SER B 1 104 ? -11.892 9.156 50.281 1.00 17.73 105 SER B CA 1
ATOM 4343 C C . SER B 1 104 ? -11.622 9.336 48.790 1.00 17.78 105 SER B C 1
ATOM 4344 O O . SER B 1 104 ? -11.250 10.419 48.339 1.00 19.70 105 SER B O 1
ATOM 4347 N N . TYR B 1 105 ? -11.833 8.272 48.023 1.00 17.90 106 TYR B N 1
ATOM 4348 C CA . TYR B 1 105 ? -11.657 8.333 46.574 1.00 16.56 106 TYR B CA 1
ATOM 4349 C C . TYR B 1 105 ? -12.658 7.444 45.840 1.00 18.45 106 TYR B C 1
ATOM 4350 O O . TYR B 1 105 ? -13.146 6.453 46.395 1.00 18.84 106 TYR B O 1
ATOM 4359 N N . ASP B 1 106 ? -12.964 7.806 44.597 1.00 18.50 107 ASP B N 1
ATOM 4360 C CA . ASP B 1 106 ? -13.669 6.914 43.682 1.00 18.66 107 ASP B CA 1
ATOM 4361 C C . ASP B 1 106 ? -12.657 6.228 42.769 1.00 18.95 107 ASP B C 1
ATOM 4362 O O . ASP B 1 106 ? -12.828 5.072 42.385 1.00 19.99 107 ASP B O 1
ATOM 4367 N N . LYS B 1 107 ? -11.613 6.966 42.403 1.00 17.64 108 LYS B N 1
ATOM 4368 C CA . LYS B 1 107 ? -10.497 6.409 41.658 1.00 17.26 108 LYS B CA 1
ATOM 4369 C C . LYS B 1 107 ? -9.206 6.833 42.342 1.00 14.88 108 LYS B C 1
ATOM 4370 O O . LYS B 1 107 ? -9.086 7.971 42.802 1.00 17.02 108 LYS B O 1
ATOM 4376 N N . LEU B 1 108 ? -8.246 5.917 42.412 1.00 13.84 109 LEU B N 1
ATOM 4377 C CA . LEU B 1 108 ? -6.950 6.201 43.009 1.00 12.04 109 LEU B CA 1
ATOM 4378 C C . LEU B 1 108 ? -5.866 5.927 41.977 1.00 13.11 109 LEU B C 1
ATOM 4379 O O . LEU B 1 108 ? -5.863 4.876 41.338 1.00 13.29 109 LEU B O 1
ATOM 4384 N N . ILE B 1 109 ? -4.960 6.881 41.801 1.00 12.41 110 ILE B N 1
ATOM 4385 C CA . ILE B 1 109 ? -3.870 6.725 40.844 1.00 13.12 110 ILE B CA 1
ATOM 4386 C C . ILE B 1 109 ? -2.548 6.843 41.579 1.00 13.46 110 ILE B C 1
ATOM 4387 O O . ILE B 1 109 ? -2.237 7.889 42.149 1.00 13.22 110 ILE B O 1
ATOM 4392 N N . LEU B 1 110 ? -1.776 5.758 41.572 1.00 12.55 111 LEU B N 1
ATOM 4393 C CA . LEU B 1 110 ? -0.508 5.712 42.277 1.00 12.58 111 LEU B CA 1
ATOM 4394 C C . LEU B 1 110 ? 0.644 6.013 41.327 1.00 13.07 111 LEU B C 1
ATOM 4395 O O . LEU B 1 110 ? 0.889 5.254 40.388 1.00 13.83 111 LEU B O 1
ATOM 4400 N N . SER B 1 111 ? 1.334 7.127 41.561 1.00 13.29 112 SER B N 1
ATOM 4401 C CA . SER B 1 111 ? 2.565 7.430 40.826 1.00 12.98 112 SER B CA 1
ATOM 4402 C C . SER B 1 111 ? 3.670 7.883 41.788 1.00 13.70 112 SER B C 1
ATOM 4403 O O . SER B 1 111 ? 4.212 8.982 41.652 1.00 14.33 112 SER B O 1
ATOM 4406 N N . PRO B 1 112 ? 4.017 7.029 42.760 1.00 15.45 113 PRO B N 1
ATOM 4407 C CA . PRO B 1 112 ? 4.954 7.420 43.817 1.00 14.67 113 PRO B CA 1
ATOM 4408 C C . PRO B 1 112 ? 6.422 7.367 43.386 1.00 14.49 113 PRO B C 1
ATOM 4409 O O . PRO B 1 112 ? 7.296 7.853 44.104 1.00 15.80 113 PRO B O 1
ATOM 4413 N N . GLY B 1 113 ? 6.701 6.776 42.231 1.00 13.74 114 GLY B N 1
ATOM 4414 C CA . GLY B 1 113 ? 8.066 6.722 41.745 1.00 13.55 114 GLY B CA 1
ATOM 4415 C C . GLY B 1 113 ? 9.042 5.965 42.631 1.00 15.01 114 GLY B C 1
ATOM 4416 O O . GLY B 1 113 ? 8.668 5.021 43.328 1.00 15.66 114 GLY B O 1
ATOM 4417 N N . ALA B 1 114 ? 10.304 6.381 42.579 1.00 15.51 115 ALA B N 1
ATOM 4418 C CA . ALA B 1 114 ? 11.398 5.723 43.293 1.00 16.04 115 ALA B CA 1
ATOM 4419 C C . ALA B 1 114 ? 12.237 6.738 44.070 1.00 15.47 115 ALA B C 1
ATOM 4420 O O . ALA B 1 114 ? 12.258 7.929 43.738 1.00 18.10 115 ALA B O 1
ATOM 4422 N N . SER B 1 115 ? 12.924 6.257 45.108 1.00 17.18 116 SER B N 1
ATOM 4423 C CA . SER B 1 115 ? 13.869 7.070 45.869 1.00 16.04 116 SER B CA 1
ATOM 4424 C C . SER B 1 115 ? 15.306 6.618 45.614 1.00 18.62 116 SER B C 1
ATOM 4425 O O . SER B 1 115 ? 15.556 5.447 45.328 1.00 18.87 116 SER B O 1
ATOM 4428 N N . ALA B 1 116 ? 16.245 7.551 45.735 1.00 15.93 117 ALA B N 1
ATOM 4429 C CA . ALA B 1 116 ? 17.666 7.239 45.626 1.00 18.68 117 ALA B CA 1
ATOM 4430 C C . ALA B 1 116 ? 18.145 6.341 46.768 1.00 19.91 117 ALA B C 1
ATOM 4431 O O . ALA B 1 116 ? 17.765 6.537 47.925 1.00 21.55 117 ALA B O 1
ATOM 4433 N N . ASN B 1 117 ? 18.977 5.359 46.424 1.00 20.36 118 ASN B N 1
ATOM 4434 C CA . ASN B 1 117 ? 19.661 4.534 47.414 1.00 21.55 118 ASN B CA 1
ATOM 4435 C C . ASN B 1 117 ? 20.744 5.355 48.104 1.00 21.11 118 ASN B C 1
ATOM 4436 O O . ASN B 1 117 ? 21.241 6.327 47.542 1.00 22.18 118 ASN B O 1
ATOM 4441 N N . SER B 1 118 ? 21.121 4.955 49.314 1.00 19.39 119 SER B N 1
ATOM 4442 C CA . SER B 1 118 ? 22.208 5.609 50.032 1.00 21.98 119 SER B CA 1
ATOM 4443 C C . SER B 1 118 ? 23.240 4.563 50.430 1.00 25.39 119 SER B C 1
ATOM 4444 O O . SER B 1 118 ? 22.894 3.402 50.653 1.00 24.69 119 SER B O 1
ATOM 4447 N N . LEU B 1 119 ? 24.502 4.970 50.514 1.00 23.92 120 LEU B N 1
ATOM 4448 C CA . LEU B 1 119 ? 25.555 4.074 50.985 1.00 24.71 120 LEU B CA 1
ATOM 4449 C C . LEU B 1 119 ? 25.506 3.895 52.503 1.00 26.64 120 LEU B C 1
ATOM 4450 O O . LEU B 1 119 ? 26.088 2.956 53.047 1.00 30.53 120 LEU B O 1
ATOM 4455 N N . GLY B 1 120 ? 24.811 4.800 53.183 1.00 25.42 121 GLY B N 1
ATOM 4456 C CA . GLY B 1 120 ? 24.549 4.640 54.602 1.00 26.20 121 GLY B CA 1
ATOM 4457 C C . GLY B 1 120 ? 25.612 5.190 55.534 1.00 32.59 121 GLY B C 1
ATOM 4458 O O . GLY B 1 120 ? 25.580 4.930 56.737 1.00 31.38 121 GLY B O 1
ATOM 4459 N N . PHE B 1 121 ? 26.558 5.949 54.993 1.00 27.37 122 PHE B N 1
ATOM 4460 C CA . PHE B 1 121 ? 27.582 6.573 55.822 1.00 29.44 122 PHE B CA 1
ATOM 4461 C C . PHE B 1 121 ? 26.999 7.763 56.582 1.00 34.82 122 PHE B C 1
ATOM 4462 O O . PHE B 1 121 ? 26.005 8.351 56.157 1.00 39.81 122 PHE B O 1
ATOM 4470 N N . GLU B 1 122 ? 27.605 8.105 57.715 1.00 33.57 123 GLU B N 1
ATOM 4471 C CA . GLU B 1 122 ? 27.177 9.282 58.469 1.00 48.08 123 GLU B CA 1
ATOM 4472 C C . GLU B 1 122 ? 27.970 10.501 58.011 1.00 49.42 123 GLU B C 1
ATOM 4473 O O . GLU B 1 122 ? 28.873 10.970 58.707 1.00 53.41 123 GLU B O 1
ATOM 4479 N N . SER B 1 123 ? 27.629 11.015 56.834 1.00 34.35 124 SER B N 1
ATOM 4480 C CA . SER B 1 123 ? 28.443 12.051 56.215 1.00 34.97 124 SER B CA 1
ATOM 4481 C C . SER B 1 123 ? 27.649 13.281 55.799 1.00 36.83 124 SER B C 1
ATOM 4482 O O . SER B 1 123 ? 26.759 13.201 54.947 1.00 32.46 124 SER B O 1
ATOM 4485 N N . ASP B 1 124 ? 27.999 14.419 56.393 1.00 29.61 125 ASP B N 1
ATOM 4486 C CA . ASP B 1 124 ? 27.369 15.695 56.074 1.00 31.46 125 ASP B CA 1
ATOM 4487 C C . ASP B 1 124 ? 27.752 16.204 54.685 1.00 29.06 125 ASP B C 1
ATOM 4488 O O . ASP B 1 124 ? 27.127 17.131 54.166 1.00 28.15 125 ASP B O 1
ATOM 4493 N N . ILE B 1 125 ? 28.779 15.611 54.084 1.00 23.21 126 ILE B N 1
ATOM 4494 C CA . ILE B 1 125 ? 29.232 16.078 52.778 1.00 23.05 126 ILE B CA 1
ATOM 4495 C C . ILE B 1 125 ? 28.679 15.218 51.643 1.00 22.45 126 ILE B C 1
ATOM 4496 O O . ILE B 1 125 ? 29.009 15.437 50.486 1.00 22.18 126 ILE B O 1
ATOM 4501 N N . THR B 1 126 ? 27.825 14.256 51.981 1.00 22.44 127 THR B N 1
ATOM 4502 C CA . THR B 1 126 ? 27.291 13.324 50.990 1.00 23.46 127 THR B CA 1
ATOM 4503 C C . THR B 1 126 ? 25.842 13.629 50.617 1.00 21.62 127 THR B C 1
ATOM 4504 O O . THR B 1 126 ? 25.004 13.838 51.487 1.00 21.29 127 THR B O 1
ATOM 4508 N N . PHE B 1 127 ? 25.554 13.628 49.316 1.00 17.63 128 PHE B N 1
ATOM 4509 C CA . PHE B 1 127 ? 24.225 13.961 48.807 1.00 19.25 128 PHE B CA 1
ATOM 4510 C C . PHE B 1 127 ? 23.772 12.949 47.761 1.00 18.62 128 PHE B C 1
ATOM 4511 O O . PHE B 1 127 ? 24.594 12.375 47.055 1.00 19.92 128 PHE B O 1
ATOM 4519 N N . THR B 1 128 ? 22.462 12.732 47.675 1.00 18.97 129 THR B N 1
ATOM 4520 C CA . THR B 1 128 ? 21.863 11.991 46.566 1.00 20.19 129 THR B CA 1
ATOM 4521 C C . THR B 1 128 ? 21.005 12.960 45.758 1.00 18.81 129 THR B C 1
ATOM 4522 O O . THR B 1 128 ? 20.691 14.052 46.233 1.00 20.29 129 THR B O 1
ATOM 4526 N N . LEU B 1 129 ? 20.634 12.568 44.538 1.00 20.89 130 LEU B N 1
ATOM 4527 C CA . LEU B 1 129 ? 19.882 13.449 43.643 1.00 19.36 130 LEU B CA 1
ATOM 4528 C C . LEU B 1 129 ? 18.610 12.783 43.123 1.00 20.68 130 LEU B C 1
ATOM 4529 O O . LEU B 1 129 ? 18.679 11.860 42.315 1.00 21.84 130 LEU B O 1
ATOM 4534 N N . ARG B 1 130 ? 17.453 13.253 43.586 1.00 17.80 131 ARG B N 1
ATOM 4535 C CA . ARG B 1 130 ? 16.173 12.713 43.128 1.00 15.72 131 ARG B CA 1
ATOM 4536 C C . ARG B 1 130 ? 15.133 13.798 42.873 1.00 21.33 131 ARG B C 1
ATOM 4537 O O . ARG B 1 130 ? 14.252 13.635 42.024 1.00 20.01 131 ARG B O 1
ATOM 4545 N N . ASN B 1 131 ? 15.216 14.895 43.623 1.00 17.08 132 ASN B N 1
ATOM 4546 C CA . ASN B 1 131 ? 14.238 15.972 43.478 1.00 16.22 132 ASN B CA 1
ATOM 4547 C C . ASN B 1 131 ? 14.841 17.369 43.570 1.00 15.53 132 ASN B C 1
ATOM 4548 O O . ASN B 1 131 ? 16.058 17.537 43.613 1.00 16.69 132 ASN B O 1
ATOM 4553 N N . LEU B 1 132 ? 13.978 18.376 43.562 1.00 16.88 133 LEU B N 1
ATOM 4554 C CA . LEU B 1 132 ? 14.447 19.751 43.570 1.00 16.65 133 LEU B CA 1
ATOM 4555 C C . LEU B 1 132 ? 14.978 20.162 44.951 1.00 17.74 133 LEU B C 1
ATOM 4556 O O . LEU B 1 132 ? 15.904 20.965 45.045 1.00 16.69 133 LEU B O 1
ATOM 4561 N N . GLU B 1 133 ? 14.407 19.603 46.015 1.00 18.55 134 GLU B N 1
ATOM 4562 C CA . GLU B 1 133 ? 14.952 19.821 47.360 1.00 18.78 134 GLU B CA 1
ATOM 4563 C C . GLU B 1 133 ? 16.416 19.395 47.383 1.00 18.57 134 GLU B C 1
ATOM 4564 O O . GLU B 1 133 ? 17.273 20.116 47.900 1.00 18.21 134 GLU B O 1
ATOM 4570 N N . ASP B 1 134 ? 16.694 18.218 46.824 1.00 17.69 135 ASP B N 1
ATOM 4571 C CA . ASP B 1 134 ? 18.060 17.688 46.756 1.00 18.30 135 ASP B CA 1
ATOM 4572 C C . ASP B 1 134 ? 18.965 18.607 45.954 1.00 17.94 135 ASP B C 1
ATOM 4573 O O . ASP B 1 134 ? 20.119 18.843 46.318 1.00 18.52 135 ASP B O 1
ATOM 4578 N N . THR B 1 135 ? 18.446 19.090 44.832 1.00 16.36 136 THR B N 1
ATOM 4579 C CA . THR B 1 135 ? 19.211 19.940 43.934 1.00 16.16 136 THR B CA 1
ATOM 4580 C C . THR B 1 135 ? 19.575 21.253 44.624 1.00 17.00 136 THR B C 1
ATOM 4581 O O . THR B 1 135 ? 20.720 21.715 44.547 1.00 19.34 136 THR B O 1
ATOM 4585 N N . ASP B 1 136 ? 18.603 21.843 45.311 1.00 18.29 137 ASP B N 1
ATOM 4586 C CA . ASP B 1 136 ? 18.838 23.067 46.071 1.00 21.00 137 ASP B CA 1
ATOM 4587 C C . ASP B 1 136 ? 19.886 22.837 47.161 1.00 23.06 137 ASP B C 1
ATOM 4588 O O . ASP B 1 136 ? 20.762 23.674 47.374 1.00 20.84 137 ASP B O 1
ATOM 4593 N N . ALA B 1 137 ? 19.791 21.701 47.848 1.00 19.50 138 ALA B N 1
ATOM 4594 C CA . ALA B 1 137 ? 20.727 21.382 48.924 1.00 19.68 138 ALA B CA 1
ATOM 4595 C C . ALA B 1 137 ? 22.157 21.245 48.412 1.00 20.66 138 ALA B C 1
ATOM 4596 O O . ALA B 1 137 ? 23.103 21.689 49.062 1.00 20.25 138 ALA B O 1
ATOM 4598 N N . ILE B 1 138 ? 22.309 20.624 47.247 1.00 17.42 139 ILE B N 1
ATOM 4599 C CA . ILE B 1 138 ? 23.619 20.455 46.631 1.00 17.85 139 ILE B CA 1
ATOM 4600 C C . ILE B 1 138 ? 24.210 21.798 46.208 1.00 19.53 139 ILE B C 1
ATOM 4601 O O . ILE B 1 138 ? 25.375 22.086 46.475 1.00 18.39 139 ILE B O 1
ATOM 4606 N N . ASP B 1 139 ? 23.403 22.617 45.543 1.00 21.13 140 ASP B N 1
ATOM 4607 C CA . ASP B 1 139 ? 23.852 23.932 45.105 1.00 19.94 140 ASP B CA 1
ATOM 4608 C C . ASP B 1 139 ? 24.295 24.759 46.310 1.00 24.55 140 ASP B C 1
ATOM 4609 O O . ASP B 1 139 ? 25.355 25.383 46.295 1.00 26.27 140 ASP B O 1
ATOM 4614 N N . GLN B 1 140 ? 23.481 24.757 47.357 1.00 22.56 141 GLN B N 1
ATOM 4615 C CA . GLN B 1 140 ? 23.787 25.534 48.553 1.00 24.23 141 GLN B CA 1
ATOM 4616 C C . GLN B 1 140 ? 25.039 25.041 49.273 1.00 26.32 141 GLN B C 1
ATOM 4617 O O . GLN B 1 140 ? 25.824 25.843 49.784 1.00 26.04 141 GLN B O 1
ATOM 4623 N N . PHE B 1 141 ? 25.235 23.728 49.310 1.00 22.05 142 PHE B N 1
ATOM 4624 C CA . PHE B 1 141 ? 26.429 23.182 49.947 1.00 21.35 142 PHE B CA 1
ATOM 4625 C C . PHE B 1 141 ? 27.686 23.577 49.175 1.00 24.74 142 PHE B C 1
ATOM 4626 O O . PHE B 1 141 ? 28.721 23.870 49.769 1.00 26.36 142 PHE B O 1
ATOM 4634 N N . ILE B 1 142 ? 27.598 23.575 47.849 1.00 20.65 143 ILE B N 1
ATOM 4635 C CA . ILE B 1 142 ? 28.734 23.955 47.014 1.00 21.16 143 ILE B CA 1
ATOM 4636 C C . ILE B 1 142 ? 29.172 25.389 47.309 1.00 25.22 143 ILE B C 1
ATOM 4637 O O . ILE B 1 142 ? 30.359 25.664 47.483 1.00 25.96 143 ILE B O 1
ATOM 4642 N N . LYS B 1 143 ? 28.206 26.296 47.385 1.00 25.25 144 LYS B N 1
ATOM 4643 C CA . LYS B 1 143 ? 28.506 27.700 47.641 1.00 27.81 144 LYS B CA 1
ATOM 4644 C C . LYS B 1 143 ? 28.959 27.947 49.078 1.00 31.61 144 LYS B C 1
ATOM 4645 O O . LYS B 1 143 ? 29.889 28.718 49.318 1.00 30.84 144 LYS B O 1
ATOM 4651 N N . ALA B 1 144 ? 28.302 27.294 50.031 1.00 26.99 145 ALA B N 1
ATOM 4652 C CA . ALA B 1 144 ? 28.602 27.510 51.444 1.00 27.52 145 ALA B CA 1
ATOM 4653 C C . ALA B 1 144 ? 29.998 27.022 51.818 1.00 32.96 145 ALA B C 1
ATOM 4654 O O . ALA B 1 144 ? 30.607 27.521 52.767 1.00 30.31 145 ALA B O 1
ATOM 4656 N N . ASN B 1 145 ? 30.506 26.050 51.068 1.00 26.89 146 ASN B N 1
ATOM 4657 C CA . ASN B 1 145 ? 31.779 25.418 51.403 1.00 26.14 146 ASN B CA 1
ATOM 4658 C C . ASN B 1 145 ? 32.870 25.589 50.349 1.00 25.46 146 ASN B C 1
ATOM 4659 O O . ASN B 1 145 ? 33.938 24.983 50.451 1.00 26.57 146 ASN B O 1
ATOM 4664 N N . GLN B 1 146 ? 32.601 26.417 49.344 1.00 24.92 147 GLN B N 1
ATOM 4665 C CA . GLN B 1 146 ? 33.557 26.651 48.266 1.00 27.62 147 GLN B CA 1
ATOM 4666 C C . GLN B 1 146 ? 34.077 25.331 47.715 1.00 26.93 147 GLN B C 1
ATOM 4667 O O . GLN B 1 146 ? 35.281 25.151 47.521 1.00 25.65 147 GLN B O 1
ATOM 4673 N N . VAL B 1 147 ? 33.150 24.413 47.465 1.00 23.74 148 VAL B N 1
ATOM 4674 C CA . VAL B 1 147 ? 33.481 23.077 46.992 1.00 23.01 148 VAL B CA 1
ATOM 4675 C C . VAL B 1 147 ? 34.287 23.100 45.695 1.00 25.23 148 VAL B C 1
ATOM 4676 O O . VAL B 1 147 ? 33.935 23.797 44.742 1.00 25.62 148 VAL B O 1
ATOM 4680 N N . ASP B 1 148 ? 35.374 22.335 45.671 1.00 23.23 149 ASP B N 1
ATOM 4681 C CA . ASP B 1 148 ? 36.183 22.179 44.468 1.00 27.81 149 ASP B CA 1
ATOM 4682 C C . ASP B 1 148 ? 36.238 20.717 44.035 1.00 24.39 149 ASP B C 1
ATOM 4683 O O . ASP B 1 148 ? 35.854 20.378 42.917 1.00 25.28 149 ASP B O 1
ATOM 4688 N N . LYS B 1 149 ? 36.720 19.860 44.929 1.00 24.38 150 LYS B N 1
ATOM 4689 C CA . LYS B 1 149 ? 36.865 18.432 44.650 1.00 21.72 150 LYS B CA 1
ATOM 4690 C C . LYS B 1 149 ? 35.620 17.658 45.047 1.00 23.00 150 LYS B C 1
ATOM 4691 O O . LYS B 1 149 ? 35.222 17.647 46.213 1.00 21.89 150 LYS B O 1
ATOM 4697 N N . VAL B 1 150 ? 35.013 16.997 44.070 1.00 21.39 151 VAL B N 1
ATOM 4698 C CA . VAL B 1 150 ? 33.794 16.257 44.319 1.00 23.09 151 VAL B CA 1
ATOM 4699 C C . VAL B 1 150 ? 33.985 14.807 43.916 1.00 18.55 151 VAL B C 1
ATOM 4700 O O . VAL B 1 150 ? 34.503 14.521 42.840 1.00 17.98 151 VAL B O 1
ATOM 4704 N N . LEU B 1 151 ? 33.563 13.895 44.783 1.00 17.84 152 LEU B N 1
ATOM 4705 C CA . LEU B 1 151 ? 33.576 12.480 44.451 1.00 17.78 152 LEU B CA 1
ATOM 4706 C C . LEU B 1 151 ? 32.207 12.107 43.908 1.00 16.74 152 LEU B C 1
ATOM 4707 O O . LEU B 1 151 ? 31.194 12.298 44.589 1.00 17.70 152 LEU B O 1
ATOM 4712 N N . VAL B 1 152 ? 32.186 11.593 42.684 1.00 16.65 153 VAL B N 1
ATOM 4713 C CA . VAL B 1 152 ? 30.951 11.105 42.089 1.00 16.97 153 VAL B CA 1
ATOM 4714 C C . VAL B 1 152 ? 30.941 9.586 42.120 1.00 17.47 153 VAL B C 1
ATOM 4715 O O . VAL B 1 152 ? 31.799 8.937 41.523 1.00 18.14 153 VAL B O 1
ATOM 4719 N N . VAL B 1 153 ? 29.975 9.027 42.836 1.00 16.75 154 VAL B N 1
ATOM 4720 C CA . VAL B 1 153 ? 29.892 7.582 43.000 1.00 16.42 154 VAL B CA 1
ATOM 4721 C C . VAL B 1 153 ? 28.786 6.996 42.129 1.00 19.74 154 VAL B C 1
ATOM 4722 O O . VAL B 1 153 ? 27.645 7.453 42.179 1.00 20.87 154 VAL B O 1
ATOM 4726 N N . GLY B 1 154 ? 29.129 5.986 41.333 1.00 18.55 155 GLY B N 1
ATOM 4727 C CA . GLY B 1 154 ? 28.163 5.354 40.451 1.00 21.06 155 GLY B CA 1
ATOM 4728 C C . GLY B 1 154 ? 28.381 5.807 39.024 1.00 19.41 155 GLY B C 1
ATOM 4729 O O . GLY B 1 154 ? 28.792 6.940 38.787 1.00 23.94 155 GLY B O 1
ATOM 4730 N N . ALA B 1 155 ? 28.102 4.930 38.069 1.00 22.38 156 ALA B N 1
ATOM 4731 C CA . ALA B 1 155 ? 28.371 5.250 36.672 1.00 23.03 156 ALA B CA 1
ATOM 4732 C C . ALA B 1 155 ? 27.163 5.057 35.760 1.00 23.88 156 ALA B C 1
ATOM 4733 O O . ALA B 1 155 ? 27.321 4.818 34.563 1.00 22.81 156 ALA B O 1
ATOM 4735 N N . GLY B 1 156 ? 25.964 5.165 36.327 1.00 22.41 157 GLY B N 1
ATOM 4736 C CA . GLY B 1 156 ? 24.741 5.131 35.542 1.00 21.38 157 GLY B CA 1
ATOM 4737 C C . GLY B 1 156 ? 24.492 6.480 34.892 1.00 18.98 157 GLY B C 1
ATOM 4738 O O . GLY B 1 156 ? 25.219 7.438 35.149 1.00 20.27 157 GLY B O 1
ATOM 4739 N N . TYR B 1 157 ? 23.468 6.575 34.050 1.00 22.01 158 TYR B N 1
ATOM 4740 C CA . TYR B 1 157 ? 23.260 7.808 33.290 1.00 23.19 158 TYR B CA 1
ATOM 4741 C C . TYR B 1 157 ? 23.120 9.056 34.167 1.00 23.32 158 TYR B C 1
ATOM 4742 O O . TYR B 1 157 ? 23.656 10.110 33.826 1.00 28.62 158 TYR B O 1
ATOM 4751 N N . VAL B 1 158 ? 22.416 8.942 35.292 1.00 22.58 159 VAL B N 1
ATOM 4752 C CA . VAL B 1 158 ? 22.266 10.066 36.214 1.00 25.88 159 VAL B CA 1
ATOM 4753 C C . VAL B 1 158 ? 23.621 10.565 36.715 1.00 27.28 159 VAL B C 1
ATOM 4754 O O . VAL B 1 158 ? 23.943 11.744 36.558 1.00 25.53 159 VAL B O 1
ATOM 4758 N N . SER B 1 159 ? 24.406 9.666 37.309 1.00 23.82 160 SER B N 1
ATOM 4759 C CA . SER B 1 159 ? 25.750 9.993 37.788 1.00 22.32 160 SER B CA 1
ATOM 4760 C C . SER B 1 159 ? 26.608 10.617 36.693 1.00 22.22 160 SER B C 1
ATOM 4761 O O . SER B 1 159 ? 27.348 11.569 36.936 1.00 18.38 160 SER B O 1
ATOM 4764 N N . LEU B 1 160 ? 26.527 10.070 35.488 1.00 19.90 161 LEU B N 1
ATOM 4765 C CA . LEU B 1 160 ? 27.347 10.580 34.398 1.00 17.99 161 LEU B CA 1
ATOM 4766 C C . LEU B 1 160 ? 26.943 12.003 34.045 1.00 20.02 161 LEU B C 1
ATOM 4767 O O . LEU B 1 160 ? 27.797 12.858 33.817 1.00 18.89 161 LEU B O 1
ATOM 4772 N N . GLU B 1 161 ? 25.639 12.262 34.006 1.00 19.72 162 GLU B N 1
ATOM 4773 C CA . GLU B 1 161 ? 25.166 13.616 33.760 1.00 19.93 162 GLU B CA 1
ATOM 4774 C C . GLU B 1 161 ? 25.609 14.569 34.877 1.00 17.53 162 GLU B C 1
ATOM 4775 O O . GLU B 1 161 ? 26.028 15.696 34.615 1.00 20.54 162 GLU B O 1
ATOM 4781 N N . VAL B 1 162 ? 25.525 14.121 36.125 1.00 16.71 163 VAL B N 1
ATOM 4782 C CA . VAL B 1 162 ? 25.974 14.956 37.232 1.00 16.33 163 VAL B CA 1
ATOM 4783 C C . VAL B 1 162 ? 27.467 15.281 37.124 1.00 18.70 163 VAL B C 1
ATOM 4784 O O . VAL B 1 162 ? 27.871 16.433 37.292 1.00 20.78 163 VAL B O 1
ATOM 4788 N N . LEU B 1 163 ? 28.276 14.269 36.830 1.00 18.33 164 LEU B N 1
ATOM 4789 C CA . LEU B 1 163 ? 29.712 14.468 36.622 1.00 18.88 164 LEU B CA 1
ATOM 4790 C C . LEU B 1 163 ? 29.994 15.521 35.548 1.00 24.34 164 LEU B C 1
ATOM 4791 O O . LEU B 1 163 ? 30.748 16.473 35.781 1.00 19.32 164 LEU B O 1
ATOM 4796 N N . GLU B 1 164 ? 29.391 15.360 34.373 1.00 19.47 165 GLU B N 1
ATOM 4797 C CA . GLU B 1 164 ? 29.604 16.335 33.306 1.00 21.29 165 GLU B CA 1
ATOM 4798 C C . GLU B 1 164 ? 29.261 17.744 33.770 1.00 20.06 165 GLU B C 1
ATOM 4799 O O . GLU B 1 164 ? 30.002 18.697 33.515 1.00 21.03 165 GLU B O 1
ATOM 4805 N N . ASN B 1 165 ? 28.140 17.873 34.468 1.00 18.80 166 ASN B N 1
ATOM 4806 C CA . ASN B 1 165 ? 27.694 19.180 34.910 1.00 16.82 166 ASN B CA 1
ATOM 4807 C C . ASN B 1 165 ? 28.567 19.812 35.992 1.00 20.19 166 ASN B C 1
ATOM 4808 O O . ASN B 1 165 ? 28.774 21.027 35.994 1.00 23.30 166 ASN B O 1
ATOM 4813 N N . LEU B 1 166 ? 29.081 18.994 36.90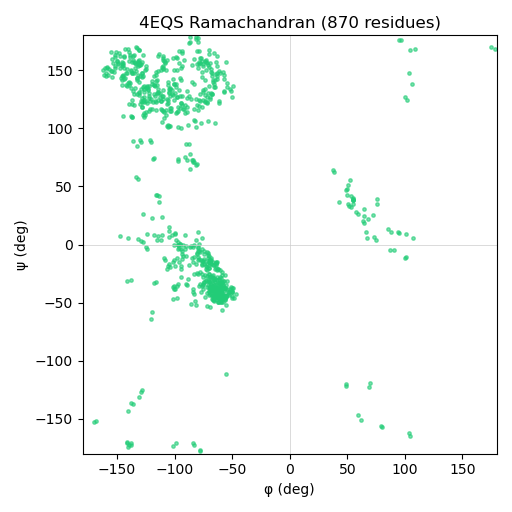3 1.00 20.84 167 LEU B N 1
ATOM 4814 C CA . LEU B 1 166 ? 30.031 19.491 37.897 1.00 19.95 167 LEU B CA 1
ATOM 4815 C C . LEU B 1 166 ? 31.297 20.010 37.207 1.00 22.39 167 LEU B C 1
ATOM 4816 O O . LEU B 1 166 ? 31.832 21.062 37.565 1.00 23.51 167 LEU B O 1
ATOM 4821 N N . TYR B 1 167 ? 31.772 19.264 36.215 1.00 22.87 168 TYR B N 1
ATOM 4822 C CA . TYR B 1 167 ? 32.928 19.683 35.425 1.00 21.52 168 TYR B CA 1
ATOM 4823 C C . TYR B 1 167 ? 32.680 21.021 34.725 1.00 24.65 168 TYR B C 1
ATOM 4824 O O . TYR B 1 167 ? 33.506 21.931 34.789 1.00 25.34 168 TYR B O 1
ATOM 4833 N N . GLU B 1 168 ? 31.544 21.139 34.049 1.00 24.52 169 GLU B N 1
ATOM 4834 C CA . GLU B 1 168 ? 31.242 22.365 33.320 1.00 29.21 169 GLU B CA 1
ATOM 4835 C C . GLU B 1 168 ? 31.073 23.551 34.267 1.00 28.49 169 GLU B C 1
ATOM 4836 O O . GLU B 1 168 ? 31.351 24.690 33.893 1.00 28.81 169 GLU B O 1
ATOM 4842 N N . ARG B 1 169 ? 30.623 23.276 35.490 1.00 24.35 170 ARG B N 1
ATOM 4843 C CA . ARG B 1 169 ? 30.473 24.313 36.513 1.00 26.44 170 ARG B CA 1
ATOM 4844 C C . ARG B 1 169 ? 31.836 24.824 36.975 1.00 25.96 170 ARG B C 1
ATOM 4845 O O . ARG B 1 169 ? 31.934 25.859 37.637 1.00 29.25 170 ARG B O 1
ATOM 4853 N N . GLY B 1 170 ? 32.886 24.091 36.621 1.00 25.11 171 GLY B N 1
ATOM 4854 C CA . GLY B 1 170 ? 34.239 24.492 36.956 1.00 27.67 171 GLY B CA 1
ATOM 4855 C C . GLY B 1 170 ? 34.788 23.741 38.151 1.00 26.79 171 GLY B C 1
ATOM 4856 O O . GLY B 1 170 ? 35.849 24.081 38.670 1.00 28.30 171 GLY B O 1
ATOM 4857 N N . LEU B 1 171 ? 34.061 22.721 38.597 1.00 27.18 172 LEU B N 1
ATOM 4858 C CA . LEU B 1 171 ? 34.519 21.900 39.709 1.00 22.39 172 LEU B CA 1
ATOM 4859 C C . LEU B 1 171 ? 35.399 20.766 39.199 1.00 23.66 172 LEU B C 1
ATOM 4860 O O . LEU B 1 171 ? 35.547 20.571 37.987 1.00 25.65 172 LEU B O 1
ATOM 4865 N N . HIS B 1 172 ? 35.987 20.019 40.125 1.00 24.78 173 HIS B N 1
ATOM 4866 C CA . HIS B 1 172 ? 36.884 18.927 39.766 1.00 21.48 173 HIS B CA 1
ATOM 4867 C C . HIS B 1 172 ? 36.399 17.599 40.327 1.00 19.93 173 HIS B C 1
ATOM 4868 O O . HIS B 1 172 ? 36.757 17.212 41.438 1.00 22.77 173 HIS B O 1
ATOM 4875 N N . PRO B 1 173 ? 35.572 16.889 39.550 1.00 20.05 174 PRO B N 1
ATOM 4876 C CA . PRO B 1 173 ? 35.040 15.608 40.003 1.00 18.22 174 PRO B CA 1
ATOM 4877 C C . PRO B 1 173 ? 35.974 14.439 39.723 1.00 19.81 174 PRO B C 1
ATOM 4878 O O . PRO B 1 173 ? 36.824 14.486 38.822 1.00 19.06 174 PRO B O 1
ATOM 4882 N N . THR B 1 174 ? 35.827 13.402 40.537 1.00 19.67 175 THR B N 1
ATOM 4883 C CA . THR B 1 174 ? 36.434 12.111 40.287 1.00 17.93 175 THR B CA 1
ATOM 4884 C C . THR B 1 174 ? 35.299 11.103 40.277 1.00 16.50 175 THR B C 1
ATOM 4885 O O . THR B 1 174 ? 34.413 11.155 41.134 1.00 19.06 175 THR B O 1
ATOM 4889 N N . LEU B 1 175 ? 35.323 10.200 39.303 1.00 17.84 176 LEU B N 1
ATOM 4890 C CA . LEU B 1 175 ? 34.292 9.185 39.187 1.00 18.58 176 LEU B CA 1
ATOM 4891 C C . LEU B 1 175 ? 34.777 7.851 39.729 1.00 17.09 176 LEU B C 1
ATOM 4892 O O . LEU B 1 175 ? 35.848 7.373 39.358 1.00 19.14 176 LEU B O 1
ATOM 4897 N N . ILE B 1 176 ? 33.994 7.244 40.612 1.00 17.19 177 ILE B N 1
ATOM 4898 C CA . ILE B 1 176 ? 34.249 5.857 40.974 1.00 17.90 177 ILE B CA 1
ATOM 4899 C C . ILE B 1 176 ? 33.010 5.006 40.749 1.00 20.40 177 ILE B C 1
ATOM 4900 O O . ILE B 1 176 ? 31.880 5.501 40.802 1.00 18.83 177 ILE B O 1
ATOM 4905 N N . HIS B 1 177 ? 33.233 3.730 40.465 1.00 16.94 178 HIS B N 1
ATOM 4906 C CA . HIS B 1 177 ? 32.146 2.762 40.389 1.00 19.33 178 HIS B CA 1
ATOM 4907 C C . HIS B 1 177 ? 32.613 1.399 40.896 1.00 20.01 178 HIS B C 1
ATOM 4908 O O . HIS B 1 177 ? 33.761 1.013 40.686 1.00 20.25 178 HIS B O 1
ATOM 4915 N N . ARG B 1 178 ? 31.709 0.679 41.558 1.00 20.90 179 ARG B N 1
ATOM 4916 C CA . ARG B 1 178 ? 32.027 -0.592 42.215 1.00 19.73 179 ARG B CA 1
ATOM 4917 C C . ARG B 1 178 ? 32.458 -1.701 41.252 1.00 20.72 179 ARG B C 1
ATOM 4918 O O . ARG B 1 178 ? 33.045 -2.701 41.669 1.00 22.92 179 ARG B O 1
ATOM 4926 N N . SER B 1 179 ? 32.154 -1.536 39.970 1.00 22.66 180 SER B N 1
ATOM 4927 C CA . SER B 1 179 ? 32.547 -2.518 38.964 1.00 23.52 180 SER B CA 1
ATOM 4928 C C . SER B 1 179 ? 32.972 -1.797 37.697 1.00 22.58 180 SER B C 1
ATOM 4929 O O . SER B 1 179 ? 33.105 -0.574 37.691 1.00 22.01 180 SER B O 1
ATOM 4932 N N . ASP B 1 180 ? 33.188 -2.552 36.622 1.00 24.87 181 ASP B N 1
ATOM 4933 C CA . ASP B 1 180 ? 33.485 -1.938 35.333 1.00 25.27 181 ASP B CA 1
ATOM 4934 C C . ASP B 1 180 ? 32.232 -1.780 34.470 1.00 27.84 181 ASP B C 1
ATOM 4935 O O . ASP B 1 180 ? 32.298 -1.266 33.356 1.00 23.91 181 ASP B O 1
ATOM 4940 N N . LYS B 1 181 ? 31.087 -2.196 35.004 1.00 26.68 182 LYS B N 1
ATOM 4941 C CA . LYS B 1 181 ? 29.831 -2.149 34.258 1.00 26.14 182 LYS B CA 1
ATOM 4942 C C . LYS B 1 181 ? 29.194 -0.765 34.284 1.00 25.33 182 LYS B C 1
ATOM 4943 O O . LYS B 1 181 ? 28.139 -0.573 34.889 1.00 28.01 182 LYS B O 1
ATOM 4949 N N . ILE B 1 182 ? 29.832 0.197 33.626 1.00 23.38 183 ILE B N 1
ATOM 4950 C CA . ILE B 1 182 ? 29.309 1.555 33.572 1.00 18.73 183 ILE B CA 1
ATOM 4951 C C . ILE B 1 182 ? 28.155 1.647 32.568 1.00 21.94 183 ILE B C 1
ATOM 4952 O O . ILE B 1 182 ? 28.014 0.783 31.701 1.00 23.53 183 ILE B O 1
ATOM 4957 N N . ASN B 1 183 ? 27.331 2.684 32.704 1.00 21.36 184 ASN B N 1
ATOM 4958 C CA . ASN B 1 183 ? 26.243 2.950 31.756 1.00 20.92 184 ASN B CA 1
ATOM 4959 C C . ASN B 1 183 ? 25.571 1.668 31.264 1.00 23.08 184 ASN B C 1
ATOM 4960 O O . ASN B 1 183 ? 25.607 1.354 30.073 1.00 21.10 184 ASN B O 1
ATOM 4965 N N . LYS B 1 184 ? 24.945 0.945 32.188 1.00 22.21 185 LYS B N 1
ATOM 4966 C CA . LYS B 1 184 ? 24.547 -0.445 31.982 1.00 23.04 185 LYS B CA 1
ATOM 4967 C C . LYS B 1 184 ? 23.438 -0.687 30.958 1.00 18.32 185 LYS B C 1
ATOM 4968 O O . LYS B 1 184 ? 23.241 -1.820 30.526 1.00 23.25 185 LYS B O 1
ATOM 4974 N N . LEU B 1 185 ? 22.712 0.358 30.580 1.00 19.26 186 LEU B N 1
ATOM 4975 C CA . LEU B 1 185 ? 21.665 0.198 29.574 1.00 19.75 186 LEU B CA 1
ATOM 4976 C C . LEU B 1 185 ? 22.279 -0.010 28.193 1.00 20.08 186 LEU B C 1
ATOM 4977 O O . LEU B 1 185 ? 21.626 -0.516 27.282 1.00 20.70 186 LEU B O 1
ATOM 4982 N N . MET B 1 186 ? 23.547 0.363 28.053 1.00 17.94 187 MET B N 1
ATOM 4983 C CA . MET B 1 186 ? 24.265 0.197 26.790 1.00 17.79 187 MET B CA 1
ATOM 4984 C C . MET B 1 186 ? 25.108 -1.078 26.818 1.00 17.44 187 MET B C 1
ATOM 4985 O O . MET B 1 186 ? 25.545 -1.515 27.883 1.00 19.02 187 MET B O 1
ATOM 4990 N N . ASP B 1 187 ? 25.316 -1.687 25.650 1.00 15.57 188 ASP B N 1
ATOM 4991 C CA . ASP B 1 187 ? 26.199 -2.842 25.536 1.00 17.49 188 ASP B CA 1
ATOM 4992 C C . ASP B 1 187 ? 27.548 -2.520 26.165 1.00 16.33 188 ASP B C 1
ATOM 4993 O O . ASP B 1 187 ? 28.119 -1.462 25.918 1.00 17.86 188 ASP B O 1
ATOM 4998 N N . ALA B 1 188 ? 28.049 -3.440 26.981 1.00 20.04 189 ALA B N 1
ATOM 4999 C CA . ALA B 1 188 ? 29.263 -3.206 27.761 1.00 19.16 189 ALA B CA 1
ATOM 5000 C C . ALA B 1 188 ? 30.485 -2.837 26.915 1.00 22.45 189 ALA B C 1
ATOM 5001 O O . ALA B 1 188 ? 31.354 -2.090 27.365 1.00 25.89 189 ALA B O 1
ATOM 5003 N N . ASP B 1 189 ? 30.554 -3.351 25.693 1.00 21.76 190 ASP B N 1
ATOM 5004 C CA . ASP B 1 189 ? 31.714 -3.091 24.843 1.00 21.83 190 ASP B CA 1
ATOM 5005 C C . ASP B 1 189 ? 31.545 -1.859 23.951 1.00 21.87 190 ASP B C 1
ATOM 5006 O O . ASP B 1 189 ? 32.370 -1.607 23.072 1.00 24.42 190 ASP B O 1
ATOM 5011 N N . MET B 1 190 ? 30.479 -1.098 24.178 1.00 17.57 191 MET B N 1
ATOM 5012 C CA . MET B 1 190 ? 30.214 0.103 23.389 1.00 17.11 191 MET B CA 1
ATOM 5013 C C . MET B 1 190 ? 30.312 1.371 24.242 1.00 20.49 191 MET B C 1
ATOM 5014 O O . MET B 1 190 ? 30.015 2.472 23.782 1.00 20.46 191 MET B O 1
ATOM 5019 N N . ASN B 1 191 ? 30.761 1.212 25.481 1.00 19.78 192 ASN B N 1
ATOM 5020 C CA . ASN B 1 191 ? 30.845 2.337 26.411 1.00 19.01 192 ASN B CA 1
ATOM 5021 C C . ASN B 1 191 ? 32.215 3.006 26.522 1.00 19.87 192 ASN B C 1
ATOM 5022 O O . ASN B 1 191 ? 32.368 3.967 27.266 1.00 20.35 192 ASN B O 1
ATOM 5027 N N . GLN B 1 192 ? 33.200 2.507 25.781 1.00 21.94 193 GLN B N 1
ATOM 5028 C CA . GLN B 1 192 ? 34.560 3.052 25.855 1.00 23.66 193 GLN B CA 1
ATOM 5029 C C . GLN B 1 192 ? 34.658 4.577 25.708 1.00 19.74 193 GLN B C 1
ATOM 5030 O O . GLN B 1 192 ? 35.486 5.205 26.366 1.00 22.22 193 GLN B O 1
ATOM 5036 N N . PRO B 1 193 ? 33.824 5.184 24.843 1.00 19.07 194 PRO B N 1
ATOM 5037 C CA . PRO B 1 193 ? 33.918 6.642 24.707 1.00 17.85 194 PRO B CA 1
ATOM 5038 C C . PRO B 1 193 ? 33.674 7.405 26.012 1.00 19.01 194 PRO B C 1
ATOM 5039 O O . PRO B 1 193 ? 34.119 8.542 26.128 1.00 19.36 194 PRO B O 1
ATOM 5043 N N . ILE B 1 194 ? 32.969 6.806 26.967 1.00 19.03 195 ILE B N 1
ATOM 5044 C CA . ILE B 1 194 ? 32.792 7.447 28.262 1.00 17.57 195 ILE B CA 1
ATOM 5045 C C . ILE B 1 194 ? 34.158 7.634 28.913 1.00 20.59 195 ILE B C 1
ATOM 5046 O O . ILE B 1 194 ? 34.499 8.730 29.367 1.00 20.53 195 ILE B O 1
ATOM 5051 N N . LEU B 1 195 ? 34.937 6.558 28.928 1.00 18.71 196 LEU B N 1
ATOM 5052 C CA . LEU B 1 195 ? 36.280 6.590 29.502 1.00 21.53 196 LEU B CA 1
ATOM 5053 C C . LEU B 1 195 ? 37.227 7.466 28.683 1.00 23.98 196 LEU B C 1
ATOM 5054 O O . LEU B 1 195 ? 38.089 8.146 29.238 1.00 23.29 196 LEU B O 1
ATOM 5059 N N . ASP B 1 196 ? 37.056 7.459 27.365 1.00 18.82 197 ASP B N 1
ATOM 5060 C CA . ASP B 1 196 ? 37.871 8.297 26.488 1.00 20.25 197 ASP B CA 1
ATOM 5061 C C . ASP B 1 196 ? 37.645 9.772 26.789 1.00 23.23 197 ASP B C 1
ATOM 5062 O O . ASP B 1 196 ? 38.588 10.564 26.821 1.00 23.56 197 ASP B O 1
ATOM 5067 N N . GLU B 1 197 ? 36.384 10.144 26.992 1.00 19.21 198 GLU B N 1
ATOM 5068 C CA . GLU B 1 197 ? 36.035 11.534 27.263 1.00 19.26 198 GLU B CA 1
ATOM 5069 C C . GLU B 1 197 ? 36.545 12.001 28.626 1.00 21.40 198 GLU B C 1
ATOM 5070 O O . GLU B 1 197 ? 36.907 13.165 28.791 1.00 21.04 198 GLU B O 1
ATOM 5076 N N . LEU B 1 198 ? 36.563 11.094 29.599 1.00 19.91 199 LEU B N 1
ATOM 5077 C CA . LEU B 1 198 ? 37.121 11.401 30.913 1.00 19.62 199 LEU B CA 1
ATOM 5078 C C . LEU B 1 198 ? 38.626 11.640 30.792 1.00 20.95 199 LEU B C 1
ATOM 5079 O O . LEU B 1 198 ? 39.145 12.634 31.293 1.00 22.99 199 LEU B O 1
ATOM 5084 N N . ASP B 1 199 ? 39.309 10.729 30.108 1.00 20.40 200 ASP B N 1
ATOM 5085 C CA . ASP B 1 199 ? 40.755 10.840 29.899 1.00 25.98 200 ASP B CA 1
ATOM 5086 C C . ASP B 1 199 ? 41.127 12.123 29.163 1.00 29.66 200 ASP B C 1
ATOM 5087 O O . ASP B 1 199 ? 42.088 12.812 29.529 1.00 23.71 200 ASP B O 1
ATOM 5092 N N . LYS B 1 200 ? 40.364 12.429 28.118 1.00 24.13 201 LYS B N 1
ATOM 5093 C CA . LYS B 1 200 ? 40.640 13.576 27.262 1.00 27.20 201 LYS B CA 1
ATOM 5094 C C . LYS B 1 200 ? 40.615 14.867 28.064 1.00 29.40 201 LYS B C 1
ATOM 5095 O O . LYS B 1 200 ? 41.355 15.809 27.775 1.00 30.64 201 LYS B O 1
ATOM 5101 N N . ARG B 1 201 ? 39.764 14.898 29.082 1.00 23.25 202 ARG B N 1
ATOM 5102 C CA . ARG B 1 201 ? 39.610 16.076 29.919 1.00 24.98 202 ARG B CA 1
ATOM 5103 C C . ARG B 1 201 ? 40.339 15.935 31.251 1.00 24.46 202 ARG B C 1
ATOM 5104 O O . ARG B 1 201 ? 40.194 16.773 32.136 1.00 25.23 202 ARG B O 1
ATOM 5112 N N . GLU B 1 202 ? 41.122 14.868 31.378 1.00 25.11 203 GLU B N 1
ATOM 5113 C CA . GLU B 1 202 ? 41.895 14.614 32.589 1.00 29.41 203 GLU B CA 1
ATOM 5114 C C . GLU B 1 202 ? 41.015 14.603 33.835 1.00 28.24 203 GLU B C 1
ATOM 5115 O O . GLU B 1 202 ? 41.388 15.121 34.889 1.00 32.22 203 GLU B O 1
ATOM 5121 N N . ILE B 1 203 ? 39.831 14.014 33.698 1.00 24.40 204 ILE B N 1
ATOM 5122 C CA . ILE B 1 203 ? 38.950 13.786 34.832 1.00 23.27 204 ILE B CA 1
ATOM 5123 C C . ILE B 1 203 ? 39.253 12.392 35.364 1.00 20.46 204 ILE B C 1
ATOM 5124 O O . ILE B 1 203 ? 39.074 11.409 34.653 1.00 21.70 204 ILE B O 1
ATOM 5129 N N . PRO B 1 204 ? 39.744 12.302 36.608 1.00 24.14 205 PRO B N 1
ATOM 5130 C CA . PRO B 1 204 ? 40.151 10.997 37.137 1.00 20.68 205 PRO B CA 1
ATOM 5131 C C . PRO B 1 204 ? 38.956 10.065 37.331 1.00 21.66 205 PRO B C 1
ATOM 5132 O O . PRO B 1 204 ? 37.849 10.521 37.628 1.00 21.12 205 PRO B O 1
ATOM 5136 N N . TYR B 1 205 ? 39.186 8.768 37.154 1.00 21.42 206 TYR B N 1
ATOM 5137 C CA . TYR B 1 205 ? 38.180 7.763 37.475 1.00 19.17 206 TYR B CA 1
ATOM 5138 C C . TYR B 1 205 ? 38.853 6.487 37.953 1.00 22.58 206 TYR B C 1
ATOM 5139 O O . TYR B 1 205 ? 39.994 6.202 37.587 1.00 22.34 206 TYR B O 1
ATOM 5148 N N . ARG B 1 206 ? 38.144 5.738 38.789 1.00 20.67 207 ARG B N 1
ATOM 5149 C CA . ARG B 1 206 ? 38.587 4.424 39.229 1.00 19.22 207 ARG B CA 1
ATOM 5150 C C . ARG B 1 206 ? 37.408 3.456 39.215 1.00 18.26 207 ARG B C 1
ATOM 5151 O O . ARG B 1 206 ? 36.394 3.690 39.879 1.00 20.35 207 ARG B O 1
ATOM 5159 N N . LEU B 1 207 ? 37.538 2.379 38.447 1.00 21.02 208 LEU B N 1
ATOM 5160 C CA . LEU B 1 207 ? 36.526 1.328 38.429 1.00 22.89 208 LEU B CA 1
ATOM 5161 C C . LEU B 1 207 ? 36.897 0.241 39.432 1.00 22.95 208 LEU B C 1
ATOM 5162 O O . LEU B 1 207 ? 38.035 0.198 39.913 1.00 23.43 208 LEU B O 1
ATOM 5167 N N . ASN B 1 208 ? 35.937 -0.620 39.764 1.00 20.06 209 ASN B N 1
ATOM 5168 C CA . ASN B 1 208 ? 36.145 -1.637 40.790 1.00 23.37 209 ASN B CA 1
ATOM 5169 C C . ASN B 1 208 ? 36.597 -0.983 42.093 1.00 24.66 209 ASN B C 1
ATOM 5170 O O . ASN B 1 208 ? 37.459 -1.502 42.803 1.00 25.02 209 ASN B O 1
ATOM 5175 N N . GLU B 1 209 ? 36.009 0.173 42.384 1.00 17.80 210 GLU B N 1
ATOM 5176 C CA . GLU B 1 209 ? 36.401 0.986 43.528 1.00 18.89 210 GLU B CA 1
ATOM 5177 C C . GLU B 1 209 ? 35.175 1.380 44.345 1.00 18.99 210 GLU B C 1
ATOM 5178 O O . GLU B 1 209 ? 34.092 1.602 43.797 1.00 18.93 210 GLU B O 1
ATOM 5184 N N . GLU B 1 210 ? 35.346 1.453 45.662 1.00 17.70 211 GLU B N 1
ATOM 5185 C CA . GLU B 1 210 ? 34.253 1.815 46.556 1.00 19.00 211 GLU B CA 1
ATOM 5186 C C . GLU B 1 210 ? 34.737 2.638 47.739 1.00 18.65 211 GLU B C 1
ATOM 5187 O O . GLU B 1 210 ? 35.905 2.570 48.127 1.00 21.85 211 GLU B O 1
ATOM 5193 N N . ILE B 1 211 ? 33.832 3.416 48.313 1.00 18.83 212 ILE B N 1
ATOM 5194 C CA . ILE B 1 211 ? 34.112 4.090 49.569 1.00 21.35 212 ILE B CA 1
ATOM 5195 C C . ILE B 1 211 ? 34.189 3.040 50.667 1.00 21.50 212 ILE B C 1
ATOM 5196 O O . ILE B 1 211 ? 33.268 2.242 50.839 1.00 22.64 212 ILE B O 1
ATOM 5201 N N . ASN B 1 212 ? 35.300 3.035 51.397 1.00 21.31 213 ASN B N 1
ATOM 5202 C CA . ASN B 1 212 ? 35.496 2.095 52.492 1.00 24.93 213 ASN B CA 1
ATOM 5203 C C . ASN B 1 212 ? 35.167 2.719 53.848 1.00 24.53 213 ASN B C 1
ATOM 5204 O O . ASN B 1 212 ? 34.467 2.120 54.669 1.00 26.20 213 ASN B O 1
ATOM 5209 N N . ALA B 1 213 ? 35.666 3.930 54.077 1.00 25.34 214 ALA B N 1
ATOM 5210 C CA . ALA B 1 213 ? 35.397 4.643 55.320 1.00 27.12 214 ALA B CA 1
ATOM 5211 C C . ALA B 1 213 ? 35.435 6.154 55.121 1.00 25.64 214 ALA B C 1
ATOM 5212 O O . ALA B 1 213 ? 36.139 6.661 54.244 1.00 24.48 214 ALA B O 1
ATOM 5214 N N . ILE B 1 214 ? 34.682 6.868 55.951 1.00 30.29 215 ILE B N 1
ATOM 5215 C CA . ILE B 1 214 ? 34.657 8.323 55.895 1.00 28.23 215 ILE B CA 1
ATOM 5216 C C . ILE B 1 214 ? 34.949 8.922 57.265 1.00 26.06 215 ILE B C 1
ATOM 5217 O O . ILE B 1 214 ? 34.363 8.519 58.267 1.00 31.50 215 ILE B O 1
ATOM 5222 N N . ASN B 1 215 ? 35.869 9.878 57.293 1.00 26.88 216 ASN B N 1
ATOM 5223 C CA . ASN B 1 215 ? 36.203 10.601 58.509 1.00 33.27 216 ASN B CA 1
ATOM 5224 C C . ASN B 1 215 ? 36.307 12.080 58.178 1.00 28.03 216 ASN B C 1
ATOM 5225 O O . ASN B 1 215 ? 37.378 12.568 57.829 1.00 26.04 216 ASN B O 1
ATOM 5230 N N . GLY B 1 216 ? 35.185 12.786 58.266 1.00 32.73 217 GLY B N 1
ATOM 5231 C CA . GLY B 1 216 ? 35.129 14.169 57.828 1.00 33.16 217 GLY B CA 1
ATOM 5232 C C . GLY B 1 216 ? 35.268 14.247 56.317 1.00 29.61 217 GLY B C 1
ATOM 5233 O O . GLY B 1 216 ? 34.478 13.649 55.584 1.00 31.73 217 GLY B O 1
ATOM 5234 N N . ASN B 1 217 ? 36.276 14.981 55.856 1.00 29.98 218 ASN B N 1
ATOM 5235 C CA . ASN B 1 217 ? 36.562 15.106 54.430 1.00 27.18 218 ASN B CA 1
ATOM 5236 C C . ASN B 1 217 ? 37.548 14.053 53.937 1.00 30.86 218 ASN B C 1
ATOM 5237 O O . ASN B 1 217 ? 37.844 13.984 52.743 1.00 26.59 218 ASN B O 1
ATOM 5242 N N . GLU B 1 218 ? 38.066 13.243 54.857 1.00 28.92 219 GLU B N 1
ATOM 5243 C CA . GLU B 1 218 ? 39.030 12.209 54.494 1.00 25.91 219 GLU B CA 1
ATOM 5244 C C . GLU B 1 218 ? 38.317 10.915 54.124 1.00 24.93 219 GLU B C 1
ATOM 5245 O O . GLU B 1 218 ? 37.684 10.274 54.967 1.00 23.31 219 GLU B O 1
ATOM 5251 N N . ILE B 1 219 ? 38.422 10.538 52.857 1.00 26.69 220 ILE B N 1
ATOM 5252 C CA . ILE B 1 219 ? 37.750 9.349 52.364 1.00 22.85 220 ILE B CA 1
ATOM 5253 C C . ILE B 1 219 ? 38.758 8.231 52.157 1.00 19.32 220 ILE B C 1
ATOM 5254 O O . ILE B 1 219 ? 39.744 8.401 51.441 1.00 23.47 220 ILE B O 1
ATOM 5259 N N . THR B 1 220 ? 38.501 7.093 52.792 1.00 21.21 221 THR B N 1
ATOM 5260 C CA . THR B 1 220 ? 39.317 5.900 52.604 1.00 23.85 221 THR B CA 1
ATOM 5261 C C . THR B 1 220 ? 38.583 4.929 51.686 1.00 21.60 221 THR B C 1
ATOM 5262 O O . THR B 1 220 ? 37.393 4.672 51.876 1.00 23.96 221 THR B O 1
ATOM 5266 N N . PHE B 1 221 ? 39.295 4.394 50.697 1.00 22.78 222 PHE B N 1
ATOM 5267 C CA . PHE B 1 221 ? 38.681 3.596 49.639 1.00 23.57 222 PHE B CA 1
ATOM 5268 C C . PHE B 1 221 ? 39.034 2.114 49.701 1.00 23.03 222 PHE B C 1
ATOM 5269 O O . PHE B 1 221 ? 40.014 1.723 50.322 1.00 24.55 222 PHE B O 1
ATOM 5277 N N . LYS B 1 222 ? 38.214 1.305 49.039 1.00 22.85 223 LYS B N 1
ATOM 5278 C CA . LYS B 1 222 ? 38.420 -0.135 48.933 1.00 19.53 223 LYS B CA 1
ATOM 5279 C C . LYS B 1 222 ? 39.820 -0.453 48.419 1.00 23.46 223 LYS B C 1
ATOM 5280 O O . LYS B 1 222 ? 40.488 -1.373 48.906 1.00 25.51 223 LYS B O 1
ATOM 5286 N N . SER B 1 223 ? 40.264 0.323 47.436 1.00 21.76 224 SER B N 1
ATOM 5287 C CA . SER B 1 223 ? 41.574 0.134 46.826 1.00 23.72 224 SER B CA 1
ATOM 5288 C C . SER B 1 223 ? 42.710 0.365 47.818 1.00 25.88 224 SER B C 1
ATOM 5289 O O . SER B 1 223 ? 43.851 -0.014 47.558 1.00 27.66 224 SER B O 1
ATOM 5292 N N . GLY B 1 224 ? 42.399 1.003 48.942 1.00 22.90 225 GLY B N 1
ATOM 5293 C CA . GLY B 1 224 ? 43.400 1.328 49.942 1.00 27.40 225 GLY B CA 1
ATOM 5294 C C . GLY B 1 224 ? 43.811 2.782 49.848 1.00 30.05 225 GLY B C 1
ATOM 5295 O O . GLY B 1 224 ? 44.500 3.311 50.722 1.00 30.35 225 GLY B O 1
ATOM 5296 N N . LYS B 1 225 ? 43.384 3.433 48.773 1.00 25.68 226 LYS B N 1
ATOM 5297 C CA . LYS B 1 225 ? 43.705 4.833 48.553 1.00 29.75 226 LYS B CA 1
ATOM 5298 C C . LYS B 1 225 ? 43.004 5.722 49.573 1.00 26.06 226 LYS B C 1
ATOM 5299 O O . LYS B 1 225 ? 41.910 5.406 50.051 1.00 24.72 226 LYS B O 1
ATOM 5305 N N . VAL B 1 226 ? 43.649 6.835 49.909 1.00 27.82 227 VAL B N 1
ATOM 5306 C CA . VAL B 1 226 ? 43.062 7.816 50.807 1.00 22.49 227 VAL B CA 1
ATOM 5307 C C . VAL B 1 226 ? 43.093 9.197 50.157 1.00 31.40 227 VAL B C 1
ATOM 5308 O O . VAL B 1 226 ? 44.149 9.674 49.747 1.00 29.80 227 VAL B O 1
ATOM 5312 N N . GLU B 1 227 ? 41.928 9.832 50.061 1.00 27.26 228 GLU B N 1
ATOM 5313 C CA . GLU B 1 227 ? 41.811 11.124 49.396 1.00 28.25 228 GLU B CA 1
ATOM 5314 C C . GLU B 1 227 ? 40.963 12.089 50.204 1.00 24.24 228 GLU B C 1
ATOM 5315 O O . GLU B 1 227 ? 40.133 11.672 51.008 1.00 24.35 228 GLU B O 1
ATOM 5321 N N . HIS B 1 228 ? 41.159 13.383 49.979 1.00 27.40 229 HIS B N 1
ATOM 5322 C CA . HIS B 1 228 ? 40.293 14.378 50.594 1.00 29.70 229 HIS B CA 1
ATOM 5323 C C . HIS B 1 228 ? 39.324 14.933 49.560 1.00 22.31 229 HIS B C 1
ATOM 5324 O O . HIS B 1 228 ? 39.726 15.301 48.459 1.00 29.17 229 HIS B O 1
ATOM 5331 N N . TYR B 1 229 ? 38.044 14.972 49.921 1.00 25.10 230 TYR B N 1
ATOM 5332 C CA . TYR B 1 229 ? 37.008 15.511 49.043 1.00 24.34 230 TYR B CA 1
ATOM 5333 C C . TYR B 1 229 ? 36.172 16.541 49.780 1.00 23.50 230 TYR B C 1
ATOM 5334 O O . TYR B 1 229 ? 35.964 16.430 50.986 1.00 25.72 230 TYR B O 1
ATOM 5343 N N . ASP B 1 230 ? 35.697 17.547 49.054 1.00 22.43 231 ASP B N 1
ATOM 5344 C CA . ASP B 1 230 ? 34.839 18.567 49.638 1.00 23.51 231 ASP B CA 1
ATOM 5345 C C . ASP B 1 230 ? 33.383 18.112 49.680 1.00 22.80 231 ASP B C 1
ATOM 5346 O O . ASP B 1 230 ? 32.601 18.571 50.512 1.00 23.17 231 ASP B O 1
ATOM 5351 N N . MET B 1 231 ? 33.027 17.203 48.777 1.00 21.76 232 MET B N 1
ATOM 5352 C CA . MET B 1 231 ? 31.636 16.812 48.600 1.00 21.14 232 MET B CA 1
ATOM 5353 C C . MET B 1 231 ? 31.563 15.446 47.928 1.00 17.46 232 MET B C 1
ATOM 5354 O O . MET B 1 231 ? 32.466 15.068 47.176 1.00 20.30 232 MET B O 1
ATOM 5363 N N . ILE B 1 232 ? 30.487 14.717 48.207 1.00 18.74 233 ILE B N 1
ATOM 5364 C CA . ILE B 1 232 ? 30.236 13.417 47.596 1.00 17.80 233 ILE B CA 1
ATOM 5365 C C . ILE B 1 232 ? 28.810 13.376 47.054 1.00 18.33 233 ILE B C 1
ATOM 5366 O O . ILE B 1 232 ? 27.868 13.720 47.761 1.00 19.47 233 ILE B O 1
ATOM 5371 N N . ILE B 1 233 ? 28.651 12.961 45.800 1.00 18.44 234 ILE B N 1
ATOM 5372 C CA . ILE B 1 233 ? 27.323 12.752 45.245 1.00 17.21 234 ILE B CA 1
ATOM 5373 C C . ILE B 1 233 ? 27.178 11.275 44.920 1.00 16.37 234 ILE B C 1
ATOM 5374 O O . ILE B 1 233 ? 27.911 10.740 44.093 1.00 18.32 234 ILE B O 1
ATOM 5383 N N . GLU B 1 234 ? 26.249 10.616 45.606 1.00 19.18 235 GLU B N 1
ATOM 5384 C CA . GLU B 1 234 ? 26.066 9.179 45.475 1.00 18.46 235 GLU B CA 1
ATOM 5385 C C . GLU B 1 234 ? 24.946 8.856 44.502 1.00 19.42 235 GLU B C 1
ATOM 5386 O O . GLU B 1 234 ? 23.794 9.222 44.736 1.00 20.81 235 GLU B O 1
ATOM 5392 N N . GLY B 1 235 ? 25.290 8.168 43.418 1.00 18.97 236 GLY B N 1
ATOM 5393 C CA . GLY B 1 235 ? 24.309 7.664 42.473 1.00 21.96 236 GLY B CA 1
ATOM 5394 C C . GLY B 1 235 ? 24.393 6.152 42.439 1.00 23.16 236 GLY B C 1
ATOM 5395 O O . GLY B 1 235 ? 24.920 5.567 41.490 1.00 23.19 236 GLY B O 1
ATOM 5396 N N . VAL B 1 236 ? 23.882 5.518 43.489 1.00 23.82 237 VAL B N 1
ATOM 5397 C CA . VAL B 1 236 ? 24.040 4.080 43.658 1.00 23.14 237 VAL B CA 1
ATOM 5398 C C . VAL B 1 236 ? 22.712 3.325 43.554 1.00 26.81 237 VAL B C 1
ATOM 5399 O O . VAL B 1 236 ? 22.442 2.397 44.323 1.00 25.66 237 VAL B O 1
ATOM 5403 N N . GLY B 1 237 ? 21.895 3.729 42.586 1.00 22.72 238 GLY B N 1
ATOM 5404 C CA . GLY B 1 237 ? 20.653 3.041 42.287 1.00 22.64 238 GLY B CA 1
ATOM 5405 C C . GLY B 1 237 ? 19.451 3.647 42.985 1.00 21.71 238 GLY B C 1
ATOM 5406 O O . GLY B 1 237 ? 19.581 4.575 43.783 1.00 22.74 238 GLY B O 1
ATOM 5407 N N . THR B 1 238 ? 18.275 3.109 42.678 1.00 18.31 239 THR B N 1
ATOM 5408 C CA . THR B 1 238 ? 17.037 3.554 43.306 1.00 18.80 239 THR B CA 1
ATOM 5409 C C . THR B 1 238 ? 16.226 2.362 43.804 1.00 17.66 239 THR B C 1
ATOM 5410 O O . THR B 1 238 ? 16.520 1.212 43.465 1.00 21.19 239 THR B O 1
ATOM 5414 N N . HIS B 1 239 ? 15.207 2.646 44.612 1.00 19.75 240 HIS B N 1
ATOM 5415 C CA . HIS B 1 239 ? 14.282 1.628 45.106 1.00 17.61 240 HIS B CA 1
ATOM 5416 C C . HIS B 1 239 ? 12.854 2.160 45.032 1.00 17.95 240 HIS B C 1
ATOM 5417 O O . HIS B 1 239 ? 12.623 3.363 45.172 1.00 18.03 240 HIS B O 1
ATOM 5424 N N . PRO B 1 240 ? 11.885 1.270 44.789 1.00 16.63 241 PRO B N 1
ATOM 5425 C CA . PRO B 1 240 ? 10.498 1.726 44.634 1.00 16.73 241 PRO B CA 1
ATOM 5426 C C . PRO B 1 240 ? 9.911 2.302 45.929 1.00 17.32 241 PRO B C 1
ATOM 5427 O O . PRO B 1 240 ? 10.187 1.801 47.020 1.00 17.06 241 PRO B O 1
ATOM 5431 N N . ASN B 1 241 ? 9.126 3.368 45.796 1.00 15.06 242 ASN B N 1
ATOM 5432 C CA . ASN B 1 241 ? 8.430 3.969 46.925 1.00 14.91 242 ASN B CA 1
ATOM 5433 C C . ASN B 1 241 ? 7.124 3.224 47.166 1.00 18.33 242 ASN B C 1
ATOM 5434 O O . ASN B 1 241 ? 6.047 3.749 46.878 1.00 18.86 242 ASN B O 1
ATOM 5439 N N . SER B 1 242 ? 7.207 2.008 47.699 1.00 17.49 243 SER B N 1
ATOM 5440 C CA . SER B 1 242 ? 6.015 1.167 47.823 1.00 15.99 243 SER B CA 1
ATOM 5441 C C . SER B 1 242 ? 5.750 0.613 49.223 1.00 16.76 243 SER B C 1
ATOM 5442 O O . SER B 1 242 ? 4.796 -0.141 49.424 1.00 16.48 243 SER B O 1
ATOM 5445 N N . LYS B 1 243 ? 6.580 0.971 50.189 1.00 15.79 244 LYS B N 1
ATOM 5446 C CA . LYS B 1 243 ? 6.373 0.440 51.531 1.00 19.66 244 LYS B CA 1
ATOM 5447 C C . LYS B 1 243 ? 4.960 0.766 52.024 1.00 18.71 244 LYS B C 1
ATOM 5448 O O . LYS B 1 243 ? 4.319 -0.064 52.671 1.00 17.95 244 LYS B O 1
ATOM 5454 N N . PHE B 1 244 ? 4.466 1.956 51.690 1.00 16.77 245 PHE B N 1
ATOM 5455 C CA . PHE B 1 244 ? 3.152 2.404 52.160 1.00 16.51 245 PHE B CA 1
ATOM 5456 C C . PHE B 1 244 ? 1.996 1.611 51.561 1.00 16.58 245 PHE B C 1
ATOM 5457 O O . PHE B 1 244 ? 0.853 1.722 52.011 1.00 16.54 245 PHE B O 1
ATOM 5465 N N . ILE B 1 245 ? 2.301 0.812 50.544 1.00 15.37 246 ILE B N 1
ATOM 5466 C CA . ILE B 1 245 ? 1.295 0.040 49.826 1.00 15.52 246 ILE B CA 1
ATOM 5467 C C . ILE B 1 245 ? 1.166 -1.383 50.384 1.00 15.70 246 ILE B C 1
ATOM 5468 O O . ILE B 1 245 ? 0.156 -2.051 50.176 1.00 16.36 246 ILE B O 1
ATOM 5473 N N . GLU B 1 246 ? 2.179 -1.833 51.118 1.00 16.52 247 GLU B N 1
ATOM 5474 C CA . GLU B 1 246 ? 2.266 -3.246 51.494 1.00 14.89 247 GLU B CA 1
ATOM 5475 C C . GLU B 1 246 ? 1.076 -3.794 52.292 1.00 18.57 247 GLU B C 1
ATOM 5476 O O . GLU B 1 246 ? 0.676 -4.938 52.097 1.00 19.59 247 GLU B O 1
ATOM 5482 N N . SER B 1 247 ? 0.497 -2.985 53.175 1.00 16.84 248 SER B N 1
ATOM 5483 C CA . SER B 1 247 ? -0.600 -3.472 54.010 1.00 16.91 248 SER B CA 1
ATOM 5484 C C . SER B 1 247 ? -1.927 -3.602 53.262 1.00 18.81 248 SER B C 1
ATOM 5485 O O . SER B 1 247 ? -2.862 -4.246 53.745 1.00 20.43 248 SER B O 1
ATOM 5488 N N . SER B 1 248 ? -2.008 -2.998 52.077 1.00 16.48 249 SER B N 1
ATOM 5489 C CA . SER B 1 248 ? -3.229 -3.025 51.280 1.00 17.00 249 SER B CA 1
ATOM 5490 C C . SER B 1 248 ? -3.369 -4.327 50.494 1.00 16.00 249 SER B C 1
ATOM 5491 O O . SER B 1 248 ? -2.477 -5.179 50.516 1.00 16.86 249 SER B O 1
ATOM 5494 N N . ASN B 1 249 ? -4.483 -4.460 49.783 1.00 14.23 250 ASN B N 1
ATOM 5495 C CA . ASN B 1 249 ? -4.710 -5.614 48.915 1.00 16.85 250 ASN B CA 1
ATOM 5496 C C . ASN B 1 249 ? -4.068 -5.517 47.533 1.00 18.44 250 ASN B C 1
ATOM 5497 O O . ASN B 1 249 ? -4.201 -6.430 46.718 1.00 17.63 250 ASN B O 1
ATOM 5502 N N . ILE B 1 250 ? -3.384 -4.412 47.259 1.00 16.23 251 ILE B N 1
ATOM 5503 C CA . ILE B 1 250 ? -2.699 -4.255 45.981 1.00 17.00 251 ILE B CA 1
ATOM 5504 C C . ILE B 1 250 ? -1.539 -5.240 45.887 1.00 15.53 251 ILE B C 1
ATOM 5505 O O . ILE B 1 250 ? -0.705 -5.327 46.790 1.00 20.13 251 ILE B O 1
ATOM 5510 N N . LYS B 1 251 ? -1.491 -5.983 44.786 1.00 17.93 252 LYS B N 1
ATOM 5511 C CA . LYS B 1 251 ? -0.439 -6.962 44.572 1.00 21.10 252 LYS B CA 1
ATOM 5512 C C . LYS B 1 251 ? 0.875 -6.281 44.191 1.00 22.57 252 LYS B C 1
ATOM 5513 O O . LYS B 1 251 ? 0.924 -5.507 43.233 1.00 21.31 252 LYS B O 1
ATOM 5519 N N . LEU B 1 252 ? 1.928 -6.565 44.954 1.00 20.39 253 LEU B N 1
ATOM 5520 C CA . LEU B 1 252 ? 3.275 -6.114 44.631 1.00 20.69 253 LEU B CA 1
ATOM 5521 C C . LEU B 1 252 ? 4.114 -7.321 44.254 1.00 25.26 253 LEU B C 1
ATOM 5522 O O . LEU B 1 252 ? 3.882 -8.417 44.762 1.00 25.63 253 LEU B O 1
ATOM 5527 N N . ASP B 1 253 ? 5.096 -7.122 43.382 1.00 21.57 254 ASP B N 1
ATOM 5528 C CA . ASP B 1 253 ? 6.047 -8.187 43.087 1.00 23.36 254 ASP B CA 1
ATOM 5529 C C . ASP B 1 253 ? 7.132 -8.230 44.167 1.00 25.90 254 ASP B C 1
ATOM 5530 O O . ASP B 1 253 ? 7.110 -7.429 45.106 1.00 25.37 254 ASP B O 1
ATOM 5535 N N . ARG B 1 254 ? 8.064 -9.172 44.055 1.00 25.58 255 ARG B N 1
ATOM 5536 C CA . ARG B 1 254 ? 9.025 -9.388 45.136 1.00 29.48 255 ARG B CA 1
ATOM 5537 C C . ARG B 1 254 ? 10.073 -8.284 45.222 1.00 28.92 255 ARG B C 1
ATOM 5538 O O . ARG B 1 254 ? 10.789 -8.174 46.220 1.00 31.74 255 ARG B O 1
ATOM 5546 N N . LYS B 1 255 ? 10.160 -7.462 44.182 1.00 26.42 256 LYS B N 1
ATOM 5547 C CA . LYS B 1 255 ? 11.100 -6.346 44.194 1.00 25.02 256 LYS B CA 1
ATOM 5548 C C . LYS B 1 255 ? 10.437 -5.029 44.601 1.00 23.78 256 LYS B C 1
ATOM 5549 O O . LYS B 1 255 ? 11.097 -3.991 44.683 1.00 23.73 256 LYS B O 1
ATOM 5555 N N . GLY B 1 256 ? 9.137 -5.090 44.874 1.00 21.00 257 GLY B N 1
ATOM 5556 C CA . GLY B 1 256 ? 8.409 -3.949 45.401 1.00 22.43 257 GLY B CA 1
ATOM 5557 C C . GLY B 1 256 ? 7.706 -3.086 44.373 1.00 19.98 257 GLY B C 1
ATOM 5558 O O . GLY B 1 256 ? 7.245 -1.999 44.704 1.00 17.82 257 GLY B O 1
ATOM 5559 N N . PHE B 1 257 ? 7.624 -3.557 43.132 1.00 18.33 258 PHE B N 1
ATOM 5560 C CA . PHE B 1 257 ? 6.903 -2.827 42.088 1.00 15.27 258 PHE B CA 1
ATOM 5561 C C . PHE B 1 257 ? 5.479 -3.355 41.930 1.00 15.64 258 PHE B C 1
ATOM 5562 O O . PHE B 1 257 ? 5.135 -4.416 42.458 1.00 18.34 258 PHE B O 1
ATOM 5570 N N . ILE B 1 258 ? 4.646 -2.602 41.216 1.00 13.74 259 ILE B N 1
ATOM 5571 C CA . ILE B 1 258 ? 3.239 -2.952 41.035 1.00 13.01 259 ILE B CA 1
ATOM 5572 C C . ILE B 1 258 ? 2.966 -3.429 39.615 1.00 15.56 259 ILE B C 1
ATOM 5573 O O . ILE B 1 258 ? 3.022 -2.639 38.675 1.00 15.94 259 ILE B O 1
ATOM 5578 N N . PRO B 1 259 ? 2.662 -4.723 39.445 1.00 17.45 260 PRO B N 1
ATOM 5579 C CA . PRO B 1 259 ? 2.294 -5.191 38.105 1.00 18.32 260 PRO B CA 1
ATOM 5580 C C . PRO B 1 259 ? 0.930 -4.632 37.706 1.00 16.59 260 PRO B C 1
ATOM 5581 O O . PRO B 1 259 ? 0.007 -4.607 38.518 1.00 15.95 260 PRO B O 1
ATOM 5585 N N . VAL B 1 260 ? 0.803 -4.170 36.467 1.00 15.18 261 VAL B N 1
ATOM 5586 C CA . VAL B 1 260 ? -0.459 -3.602 36.003 1.00 14.58 261 VAL B CA 1
ATOM 5587 C C . VAL B 1 260 ? -0.824 -4.200 34.659 1.00 16.50 261 VAL B C 1
ATOM 5588 O O . VAL B 1 260 ? 0.044 -4.708 33.945 1.00 17.61 261 VAL B O 1
ATOM 5592 N N . ASN B 1 261 ? -2.106 -4.157 34.322 1.00 14.30 262 ASN B N 1
ATOM 5593 C CA . ASN B 1 261 ? -2.528 -4.599 33.001 1.00 15.77 262 ASN B CA 1
ATOM 5594 C C . ASN B 1 261 ? -2.376 -3.470 31.984 1.00 14.94 262 ASN B C 1
ATOM 5595 O O . ASN B 1 261 ? -1.790 -2.428 32.293 1.00 14.93 262 ASN B O 1
ATOM 5600 N N . ASP B 1 262 ? -2.894 -3.668 30.776 1.00 15.43 263 ASP B N 1
ATOM 5601 C CA . ASP B 1 262 ? -2.677 -2.689 29.715 1.00 17.89 263 ASP B CA 1
ATOM 5602 C C . ASP B 1 262 ? -3.512 -1.422 29.881 1.00 16.10 263 ASP B C 1
ATOM 5603 O O . ASP B 1 262 ? -3.359 -0.471 29.119 1.00 16.77 263 ASP B O 1
ATOM 5608 N N . LYS B 1 263 ? -4.389 -1.410 30.881 1.00 15.19 264 LYS B N 1
ATOM 5609 C CA . LYS B 1 263 ? -5.131 -0.204 31.235 1.00 14.74 264 LYS B CA 1
ATOM 5610 C C . LYS B 1 263 ? -4.483 0.490 32.431 1.00 14.34 264 LYS B C 1
ATOM 5611 O O . LYS B 1 263 ? -5.034 1.441 32.979 1.00 16.51 264 LYS B O 1
ATOM 5617 N N . PHE B 1 264 ? -3.303 0.011 32.812 1.00 13.05 265 PHE B N 1
ATOM 5618 C CA . PHE B 1 264 ? -2.587 0.465 34.010 1.00 14.12 265 PHE B CA 1
ATOM 5619 C C . PHE B 1 264 ? -3.385 0.269 35.298 1.00 15.68 265 PHE B C 1
ATOM 5620 O O . PHE B 1 264 ? -3.171 0.960 36.300 1.00 14.36 265 PHE B O 1
ATOM 5628 N N . GLU B 1 265 ? -4.279 -0.713 35.266 1.00 14.89 266 GLU B N 1
ATOM 5629 C CA . GLU B 1 265 ? -5.040 -1.114 36.442 1.00 13.92 266 GLU B CA 1
ATOM 5630 C C . GLU B 1 265 ? -4.229 -2.068 37.302 1.00 17.31 266 GLU B C 1
ATOM 5631 O O . GLU B 1 265 ? -3.555 -2.960 36.782 1.00 16.65 266 GLU B O 1
ATOM 5637 N N . THR B 1 266 ? -4.285 -1.871 38.617 1.00 15.12 267 THR B N 1
ATOM 5638 C CA . THR B 1 266 ? -3.780 -2.866 39.561 1.00 14.32 267 THR B CA 1
ATOM 5639 C C . THR B 1 266 ? -4.813 -3.977 39.680 1.00 17.01 267 THR B C 1
ATOM 5640 O O . THR B 1 266 ? -5.849 -3.950 39.011 1.00 17.74 267 THR B O 1
ATOM 5644 N N . ASN B 1 267 ? -4.542 -4.945 40.551 1.00 17.34 268 ASN B N 1
ATOM 5645 C CA . ASN B 1 267 ? -5.499 -6.020 40.804 1.00 17.68 268 ASN B CA 1
ATOM 5646 C C . ASN B 1 267 ? -6.751 -5.543 41.553 1.00 24.94 268 ASN B C 1
ATOM 5647 O O . ASN B 1 267 ? -7.771 -6.235 41.582 1.00 23.56 268 ASN B O 1
ATOM 5652 N N . VAL B 1 268 ? -6.668 -4.366 42.165 1.00 17.95 269 VAL B N 1
ATOM 5653 C CA . VAL B 1 268 ? -7.770 -3.849 42.972 1.00 19.56 269 VAL B CA 1
ATOM 5654 C C . VAL B 1 268 ? -8.612 -2.871 42.158 1.00 21.99 269 VAL B C 1
ATOM 5655 O O . VAL B 1 268 ? -8.082 -1.935 41.567 1.00 18.80 269 VAL B O 1
ATOM 5659 N N . PRO B 1 269 ? -9.932 -3.099 42.106 1.00 24.10 270 PRO B N 1
ATOM 5660 C CA . PRO B 1 269 ? -10.839 -2.211 41.373 1.00 24.28 270 PRO B CA 1
ATOM 5661 C C . PRO B 1 269 ? -10.631 -0.740 41.719 1.00 17.13 270 PRO B C 1
ATOM 5662 O O . PRO B 1 269 ? -10.458 -0.386 42.891 1.00 20.71 270 PRO B O 1
ATOM 5666 N N . ASN B 1 270 ? -10.625 0.098 40.687 1.00 20.53 271 ASN B N 1
ATOM 5667 C CA . ASN B 1 270 ? -10.555 1.546 40.851 1.00 21.30 271 ASN B CA 1
ATOM 5668 C C . ASN B 1 270 ? -9.191 2.093 41.277 1.00 18.53 271 ASN B C 1
ATOM 5669 O O . ASN B 1 270 ? -9.069 3.284 41.550 1.00 17.57 271 ASN B O 1
ATOM 5674 N N . ILE B 1 271 ? -8.174 1.235 41.333 1.00 16.82 272 ILE B N 1
ATOM 5675 C CA . ILE B 1 271 ? -6.818 1.689 41.632 1.00 14.31 272 ILE B CA 1
ATOM 5676 C C . ILE B 1 271 ? -5.873 1.451 40.451 1.00 13.56 272 ILE B C 1
ATOM 5677 O O . ILE B 1 271 ? -5.715 0.317 39.992 1.00 15.66 272 ILE B O 1
ATOM 5682 N N . TYR B 1 272 ? -5.253 2.527 39.972 1.00 13.53 273 TYR B N 1
ATOM 5683 C CA . TYR B 1 272 ? -4.292 2.472 38.869 1.00 13.89 273 TYR B CA 1
ATOM 5684 C C . TYR B 1 272 ? -2.886 2.729 39.385 1.00 13.67 273 TYR B C 1
ATOM 5685 O O . TYR B 1 272 ? -2.707 3.324 40.451 1.00 13.89 273 TYR B O 1
ATOM 5694 N N . ALA B 1 273 ? -1.886 2.287 38.633 1.00 12.42 274 ALA B N 1
ATOM 5695 C CA . ALA B 1 273 ? -0.502 2.592 38.958 1.00 13.00 274 ALA B CA 1
ATOM 5696 C C . ALA B 1 273 ? 0.253 2.904 37.675 1.00 14.53 274 ALA B C 1
ATOM 5697 O O . ALA B 1 273 ? 0.073 2.225 36.662 1.00 14.16 274 ALA B O 1
ATOM 5699 N N . ILE B 1 274 ? 1.081 3.945 37.721 1.00 13.54 275 ILE B N 1
ATOM 5700 C CA . ILE B 1 274 ? 1.793 4.427 36.544 1.00 13.76 275 ILE B CA 1
ATOM 5701 C C . ILE B 1 274 ? 3.188 4.895 36.931 1.00 13.71 275 ILE B C 1
ATOM 5702 O O . ILE B 1 274 ? 3.494 5.041 38.112 1.00 13.74 275 ILE B O 1
ATOM 5707 N N . GLY B 1 275 ? 4.037 5.131 35.942 1.00 13.32 276 GLY B N 1
ATOM 5708 C CA . GLY B 1 275 ? 5.380 5.616 36.212 1.00 12.62 276 GLY B CA 1
ATOM 5709 C C . GLY B 1 275 ? 6.345 4.533 36.657 1.00 12.02 276 GLY B C 1
ATOM 5710 O O . GLY B 1 275 ? 6.145 3.351 36.361 1.00 13.61 276 GLY B O 1
ATOM 5711 N N . ASP B 1 276 ? 7.396 4.938 37.369 1.00 13.17 277 ASP B N 1
ATOM 5712 C CA . ASP B 1 276 ? 8.480 4.017 37.721 1.00 12.89 277 ASP B CA 1
ATOM 5713 C C . ASP B 1 276 ? 7.978 2.849 38.567 1.00 14.70 277 ASP B C 1
ATOM 5714 O O . ASP B 1 276 ? 8.575 1.771 38.561 1.00 17.87 277 ASP B O 1
ATOM 5719 N N . ILE B 1 277 ? 6.904 3.071 39.319 1.00 16.08 278 ILE B N 1
ATOM 5720 C CA . ILE B 1 277 ? 6.403 2.043 40.226 1.00 15.65 278 ILE B CA 1
ATOM 5721 C C . ILE B 1 277 ? 5.783 0.852 39.502 1.00 17.78 278 ILE B C 1
ATOM 5722 O O . ILE B 1 277 ? 5.675 -0.237 40.070 1.00 18.76 278 ILE B O 1
ATOM 5727 N N . ALA B 1 278 ? 5.389 1.051 38.248 1.00 14.18 279 ALA B N 1
ATOM 5728 C CA . ALA B 1 278 ? 4.580 0.064 37.535 1.00 14.02 279 ALA B CA 1
ATOM 5729 C C . ALA B 1 278 ? 5.411 -0.875 36.677 1.00 16.96 279 ALA B C 1
ATOM 5730 O O . ALA B 1 278 ? 6.402 -0.463 36.076 1.00 19.47 279 ALA B O 1
ATOM 5732 N N . THR B 1 279 ? 5.000 -2.138 36.619 1.00 15.00 280 THR B N 1
ATOM 5733 C CA . THR B 1 279 ? 5.608 -3.074 35.682 1.00 15.55 280 THR B CA 1
ATOM 5734 C C . THR B 1 279 ? 4.588 -3.593 34.681 1.00 16.46 280 THR B C 1
ATOM 5735 O O . THR B 1 279 ? 3.418 -3.809 35.002 1.00 15.75 280 THR B O 1
ATOM 5739 N N . SER B 1 280 ? 5.063 -3.806 33.463 1.00 15.85 281 SER B N 1
ATOM 5740 C CA . SER B 1 280 ? 4.224 -4.209 32.357 1.00 17.08 281 SER B CA 1
ATOM 5741 C C . SER B 1 280 ? 4.978 -5.288 31.578 1.00 16.36 281 SER B C 1
ATOM 5742 O O . SER B 1 280 ? 5.575 -6.184 32.184 1.00 18.20 281 SER B O 1
ATOM 5745 N N . HIS B 1 281 ? 4.960 -5.201 30.252 1.00 14.29 282 HIS B N 1
ATOM 5746 C CA . HIS B 1 281 ? 5.611 -6.189 29.396 1.00 15.49 282 HIS B CA 1
ATOM 5747 C C . HIS B 1 281 ? 6.202 -5.481 28.186 1.00 17.88 282 HIS B C 1
ATOM 5748 O O . HIS B 1 281 ? 5.829 -4.350 27.887 1.00 15.62 282 HIS B O 1
ATOM 5755 N N . TYR B 1 282 ? 7.122 -6.146 27.499 1.00 15.21 283 TYR B N 1
ATOM 5756 C CA . TYR B 1 282 ? 7.618 -5.636 26.227 1.00 15.39 283 TYR B CA 1
ATOM 5757 C C . TYR B 1 282 ? 6.532 -5.682 25.161 1.00 16.23 283 TYR B C 1
ATOM 5758 O O . TYR B 1 282 ? 5.638 -6.535 25.189 1.00 16.05 283 TYR B O 1
ATOM 5767 N N . ARG B 1 283 ? 6.618 -4.757 24.210 1.00 14.16 284 ARG B N 1
ATOM 5768 C CA . ARG B 1 283 ? 5.686 -4.729 23.095 1.00 15.06 284 ARG B CA 1
ATOM 5769 C C . ARG B 1 283 ? 6.036 -5.793 22.057 1.00 17.72 284 ARG B C 1
ATOM 5770 O O . ARG B 1 283 ? 5.148 -6.382 21.441 1.00 18.60 284 ARG B O 1
ATOM 5778 N N . HIS B 1 284 ? 7.327 -6.056 21.883 1.00 15.54 285 HIS B N 1
ATOM 5779 C CA . HIS B 1 284 ? 7.782 -6.864 20.755 1.00 16.66 285 HIS B CA 1
ATOM 5780 C C . HIS B 1 284 ? 8.106 -8.310 21.118 1.00 21.28 285 HIS B C 1
ATOM 5781 O O . HIS B 1 284 ? 8.244 -9.160 20.233 1.00 24.62 285 HIS B O 1
ATOM 5788 N N . VAL B 1 285 ? 8.235 -8.583 22.411 1.00 17.63 286 VAL B N 1
ATOM 5789 C CA . VAL B 1 285 ? 8.439 -9.947 22.889 1.00 19.35 286 VAL B CA 1
ATOM 5790 C C . VAL B 1 285 ? 7.570 -10.202 24.113 1.00 21.17 286 VAL B C 1
ATOM 5791 O O . VAL B 1 285 ? 7.170 -9.263 24.802 1.00 20.38 286 VAL B O 1
ATOM 5795 N N . ASP B 1 286 ? 7.283 -11.474 24.379 1.00 20.89 287 ASP B N 1
ATOM 5796 C CA . ASP B 1 286 ? 6.425 -11.862 25.495 1.00 23.61 287 ASP B CA 1
ATOM 5797 C C . ASP B 1 286 ? 7.230 -12.003 26.788 1.00 26.11 287 ASP B C 1
ATOM 5798 O O . ASP B 1 286 ? 7.353 -13.096 27.337 1.00 29.43 287 ASP B O 1
ATOM 5803 N N . LEU B 1 287 ? 7.780 -10.890 27.265 1.00 18.70 288 LEU B N 1
ATOM 5804 C CA . LEU B 1 287 ? 8.542 -10.870 28.510 1.00 19.48 288 LEU B CA 1
ATOM 5805 C C . LEU B 1 287 ? 8.128 -9.676 29.362 1.00 19.33 288 LEU B C 1
ATOM 5806 O O . LEU B 1 287 ? 7.698 -8.649 28.833 1.00 17.74 288 LEU B O 1
ATOM 5811 N N . PRO B 1 288 ? 8.261 -9.805 30.688 1.00 20.96 289 PRO B N 1
ATOM 5812 C CA . PRO B 1 288 ? 8.013 -8.669 31.579 1.00 20.78 289 PRO B CA 1
ATOM 5813 C C . PRO B 1 288 ? 8.962 -7.523 31.271 1.00 19.11 289 PRO B C 1
ATOM 5814 O O . PRO B 1 288 ? 10.101 -7.756 30.864 1.00 20.94 289 PRO B O 1
ATOM 5818 N N . ALA B 1 289 ? 8.497 -6.295 31.464 1.00 17.15 290 ALA B N 1
ATOM 5819 C CA . ALA B 1 289 ? 9.333 -5.130 31.241 1.00 19.81 290 ALA B CA 1
ATOM 5820 C C . ALA B 1 289 ? 9.004 -4.037 32.229 1.00 19.53 290 ALA B C 1
ATOM 5821 O O . ALA B 1 289 ? 7.837 -3.776 32.520 1.00 21.49 290 ALA B O 1
ATOM 5823 N N . SER B 1 290 ? 10.054 -3.413 32.743 1.00 20.25 291 SER B N 1
ATOM 5824 C CA . SER B 1 290 ? 9.942 -2.217 33.554 1.00 22.85 291 SER B CA 1
ATOM 5825 C C . SER B 1 290 ? 10.902 -1.186 32.970 1.00 21.28 291 SER B C 1
ATOM 5826 O O . SER B 1 290 ? 12.095 -1.451 32.829 1.00 25.14 291 SER B O 1
ATOM 5829 N N . VAL B 1 291 ? 10.376 -0.021 32.608 1.00 16.51 292 VAL B N 1
ATOM 5830 C CA . VAL B 1 291 ? 11.189 1.028 32.006 1.00 16.84 292 VAL B CA 1
ATOM 5831 C C . VAL B 1 291 ? 10.927 2.341 32.735 1.00 17.68 292 VAL B C 1
ATOM 5832 O O . VAL B 1 291 ? 10.027 3.104 32.371 1.00 16.92 292 VAL B O 1
ATOM 5836 N N . PRO B 1 292 ? 11.716 2.603 33.784 1.00 15.30 293 PRO B N 1
ATOM 5837 C CA . PRO B 1 292 ? 11.500 3.763 34.655 1.00 17.51 293 PRO B CA 1
ATOM 5838 C C . PRO B 1 292 ? 12.056 5.044 34.048 1.00 18.64 293 PRO B C 1
ATOM 5839 O O . PRO B 1 292 ? 13.054 5.591 34.533 1.00 17.93 293 PRO B O 1
ATOM 5843 N N . LEU B 1 293 ? 11.406 5.497 32.977 1.00 15.43 294 LEU B N 1
ATOM 5844 C CA . LEU B 1 293 ? 11.817 6.687 32.243 1.00 13.90 294 LEU B CA 1
ATOM 5845 C C . LEU B 1 293 ? 10.607 7.580 31.972 1.00 14.16 294 LEU B C 1
ATOM 5846 O O . LEU B 1 293 ? 9.464 7.179 32.197 1.00 14.62 294 LEU B O 1
ATOM 5851 N N . ALA B 1 294 ? 10.856 8.791 31.490 1.00 13.94 295 ALA B N 1
ATOM 5852 C CA . ALA B 1 294 ? 9.791 9.781 31.366 1.00 14.85 295 ALA B CA 1
ATOM 5853 C C . ALA B 1 294 ? 8.747 9.462 30.287 1.00 14.00 295 ALA B C 1
ATOM 5854 O O . ALA B 1 294 ? 7.558 9.747 30.470 1.00 13.72 295 ALA B O 1
ATOM 5856 N N . TRP B 1 295 ? 9.172 8.877 29.167 1.00 14.30 296 TRP B N 1
ATOM 5857 C CA . TRP B 1 295 ? 8.213 8.571 28.110 1.00 13.90 296 TRP B CA 1
ATOM 5858 C C . TRP B 1 295 ? 7.084 7.703 28.643 1.00 14.83 296 TRP B C 1
ATOM 5859 O O . TRP B 1 295 ? 5.913 7.947 28.348 1.00 15.02 296 TRP B O 1
ATOM 5870 N N . GLY B 1 296 ? 7.444 6.686 29.424 1.00 16.67 297 GLY B N 1
ATOM 5871 C CA . GLY B 1 296 ? 6.474 5.737 29.938 1.00 15.40 297 GLY B CA 1
ATOM 5872 C C . GLY B 1 296 ? 5.558 6.372 30.966 1.00 13.62 297 GLY B C 1
ATOM 5873 O O . GLY B 1 296 ? 4.358 6.090 31.003 1.00 14.27 297 GLY B O 1
ATOM 5874 N N . ALA B 1 297 ? 6.113 7.246 31.798 1.00 13.80 298 ALA B N 1
ATOM 5875 C CA . ALA B 1 297 ? 5.298 7.957 32.778 1.00 14.05 298 ALA B CA 1
ATOM 5876 C C . ALA B 1 297 ? 4.257 8.798 32.048 1.00 12.30 298 ALA B C 1
ATOM 5877 O O . ALA B 1 297 ? 3.074 8.787 32.398 1.00 14.46 298 ALA B O 1
ATOM 5879 N N . HIS B 1 298 ? 4.692 9.494 31.002 1.00 12.43 299 HIS B N 1
ATOM 5880 C CA . HIS B 1 298 ? 3.787 10.344 30.243 1.00 11.98 299 HIS B CA 1
ATOM 5881 C C . HIS B 1 298 ? 2.758 9.550 29.424 1.00 13.30 299 HIS B C 1
ATOM 5882 O O . HIS B 1 298 ? 1.590 9.937 29.349 1.00 14.25 299 HIS B O 1
ATOM 5889 N N . ARG B 1 299 ? 3.181 8.444 28.821 1.00 12.95 300 ARG B N 1
ATOM 5890 C CA . ARG B 1 299 ? 2.252 7.650 28.024 1.00 14.49 300 ARG B CA 1
ATOM 5891 C C . ARG B 1 299 ? 1.193 7.010 28.927 1.00 13.60 300 ARG B C 1
ATOM 5892 O O . ARG B 1 299 ? -0.002 7.031 28.614 1.00 14.01 300 ARG B O 1
ATOM 5900 N N . ALA B 1 300 ? 1.627 6.475 30.065 1.00 13.57 301 ALA B N 1
ATOM 5901 C CA . ALA B 1 300 ? 0.701 5.876 31.021 1.00 13.43 301 ALA B CA 1
ATOM 5902 C C . ALA B 1 300 ? -0.272 6.917 31.559 1.00 12.78 301 ALA B C 1
ATOM 5903 O O . ALA B 1 300 ? -1.450 6.625 31.770 1.00 14.60 301 ALA B O 1
ATOM 5905 N N . ALA B 1 301 ? 0.225 8.126 31.807 1.00 14.06 302 ALA B N 1
ATOM 5906 C CA . ALA B 1 301 ? -0.630 9.209 32.276 1.00 14.06 302 ALA B CA 1
ATOM 5907 C C . ALA B 1 301 ? -1.778 9.454 31.299 1.00 15.15 302 ALA B C 1
ATOM 5908 O O . ALA B 1 301 ? -2.933 9.587 31.712 1.00 14.33 302 ALA B O 1
ATOM 5910 N N . SER B 1 302 ? -1.466 9.484 30.002 1.00 13.59 303 SER B N 1
ATOM 5911 C CA . SER B 1 302 ? -2.495 9.682 28.981 1.00 11.97 303 SER B CA 1
ATOM 5912 C C . SER B 1 302 ? -3.480 8.518 28.909 1.00 14.16 303 SER B C 1
ATOM 5913 O O . SER B 1 302 ? -4.686 8.725 28.813 1.00 16.71 303 SER B O 1
ATOM 5916 N N . ILE B 1 303 ? -2.967 7.296 28.969 1.00 13.82 304 ILE B N 1
ATOM 5917 C CA . ILE B 1 303 ? -3.828 6.119 28.898 1.00 13.64 304 ILE B CA 1
ATOM 5918 C C . ILE B 1 303 ? -4.777 6.052 30.097 1.00 14.47 304 ILE B C 1
ATOM 5919 O O . ILE B 1 303 ? -5.970 5.790 29.940 1.00 16.51 304 ILE B O 1
ATOM 5924 N N . VAL B 1 304 ? -4.258 6.316 31.290 1.00 13.42 305 VAL B N 1
ATOM 5925 C CA . VAL B 1 304 ? -5.105 6.322 32.475 1.00 13.55 305 VAL B CA 1
ATOM 5926 C C . VAL B 1 304 ? -6.170 7.416 32.385 1.00 16.51 305 VAL B C 1
ATOM 5927 O O . VAL B 1 304 ? -7.323 7.200 32.768 1.00 15.54 305 VAL B O 1
ATOM 5931 N N . ALA B 1 305 ? -5.796 8.580 31.860 1.00 16.14 306 ALA B N 1
ATOM 5932 C CA . ALA B 1 305 ? -6.774 9.650 31.667 1.00 17.77 306 ALA B CA 1
ATOM 5933 C C . ALA B 1 305 ? -7.902 9.213 30.728 1.00 17.85 306 ALA B C 1
ATOM 5934 O O . ALA B 1 305 ? -9.067 9.485 30.992 1.00 17.72 306 ALA B O 1
ATOM 5936 N N . GLU B 1 306 ? -7.559 8.530 29.641 1.00 17.03 307 GLU B N 1
ATOM 5937 C CA . GLU B 1 306 ? -8.580 7.996 28.740 1.00 18.12 307 GLU B CA 1
ATOM 5938 C C . GLU B 1 306 ? -9.445 6.938 29.432 1.00 20.73 307 GLU B C 1
ATOM 5939 O O . GLU B 1 306 ? -10.659 6.897 29.242 1.00 20.30 307 GLU B O 1
ATOM 5945 N N . GLN B 1 307 ? -8.819 6.077 30.232 1.00 16.84 308 GLN B N 1
ATOM 5946 C CA . GLN B 1 307 ? -9.550 5.029 30.933 1.00 19.82 308 GLN B CA 1
ATOM 5947 C C . GLN B 1 307 ? -10.604 5.625 31.857 1.00 20.69 308 GLN B C 1
ATOM 5948 O O . GLN B 1 307 ? -11.727 5.130 31.933 1.00 20.46 308 GLN B O 1
ATOM 5954 N N . ILE B 1 308 ? -10.246 6.700 32.550 1.00 16.96 309 ILE B N 1
ATOM 5955 C CA . ILE B 1 308 ? -11.124 7.276 33.562 1.00 17.22 309 ILE B CA 1
ATOM 5956 C C . ILE B 1 308 ? -12.155 8.234 32.975 1.00 22.37 309 ILE B C 1
ATOM 5957 O O . ILE B 1 308 ? -13.323 8.217 33.370 1.00 22.39 309 ILE B O 1
ATOM 5962 N N . ALA B 1 309 ? -11.732 9.050 32.016 1.00 20.36 310 ALA B N 1
ATOM 5963 C CA . ALA B 1 309 ? -12.564 10.151 31.546 1.00 21.25 310 ALA B CA 1
ATOM 5964 C C . ALA B 1 309 ? -12.686 10.254 30.031 1.00 21.39 310 ALA B C 1
ATOM 5965 O O . ALA B 1 309 ? -13.287 11.205 29.523 1.00 23.65 310 ALA B O 1
ATOM 5967 N N . GLY B 1 310 ? -12.121 9.294 29.305 1.00 21.55 311 GLY B N 1
ATOM 5968 C CA . GLY B 1 310 ? -12.134 9.351 27.853 1.00 25.31 311 GLY B CA 1
ATOM 5969 C C . GLY B 1 310 ? -12.479 8.033 27.190 1.00 22.03 311 GLY B C 1
ATOM 5970 O O . GLY B 1 310 ? -13.384 7.320 27.624 1.00 23.01 311 GLY B O 1
ATOM 5971 N N . ASN B 1 311 ? -11.747 7.712 26.128 1.00 21.08 312 ASN B N 1
ATOM 5972 C CA . ASN B 1 311 ? -11.968 6.488 25.375 1.00 25.62 312 ASN B CA 1
ATOM 5973 C C . ASN B 1 311 ? -11.302 5.303 26.056 1.00 24.09 312 ASN B C 1
ATOM 5974 O O . ASN B 1 311 ? -10.093 5.106 25.929 1.00 24.96 312 ASN B O 1
ATOM 5979 N N . ASP B 1 312 ? -12.086 4.505 26.770 1.00 23.01 313 ASP B N 1
ATOM 5980 C CA . ASP B 1 312 ? -11.519 3.410 27.550 1.00 21.91 313 ASP B CA 1
ATOM 5981 C C . ASP B 1 312 ? -11.110 2.193 26.715 1.00 27.77 313 ASP B C 1
ATOM 5982 O O . ASP B 1 312 ? -10.704 1.168 27.264 1.00 28.70 313 ASP B O 1
ATOM 5987 N N . THR B 1 313 ? -11.202 2.307 25.393 1.00 25.21 314 THR B N 1
ATOM 5988 C CA . THR B 1 313 ? -10.685 1.262 24.517 1.00 23.41 314 THR B CA 1
ATOM 5989 C C . THR B 1 313 ? -9.191 1.457 24.267 1.00 24.41 314 THR B C 1
ATOM 5990 O O . THR B 1 313 ? -8.523 0.572 23.733 1.00 22.02 314 THR B O 1
ATOM 5994 N N . ILE B 1 314 ? -8.672 2.620 24.648 1.00 22.79 315 ILE B N 1
ATOM 5995 C CA . ILE B 1 314 ? -7.249 2.904 24.475 1.00 19.19 315 ILE B CA 1
ATOM 5996 C C . ILE B 1 314 ? -6.446 2.163 25.541 1.00 18.18 315 ILE B C 1
ATOM 5997 O O . ILE B 1 314 ? -6.639 2.379 26.740 1.00 18.33 315 ILE B O 1
ATOM 6002 N N . GLU B 1 315 ? -5.568 1.270 25.097 1.00 18.32 316 GLU B N 1
ATOM 6003 C CA . GLU B 1 315 ? -4.763 0.466 26.006 1.00 18.36 316 GLU B CA 1
ATOM 6004 C C . GLU B 1 315 ? -3.294 0.473 25.608 1.00 16.24 316 GLU B C 1
ATOM 6005 O O . GLU B 1 315 ? -2.947 0.667 24.438 1.00 17.14 316 GLU B O 1
ATOM 6011 N N . PHE B 1 316 ? -2.436 0.269 26.601 1.00 16.37 317 PHE B N 1
ATOM 6012 C CA . PHE B 1 316 ? -0.997 0.181 26.412 1.00 14.78 317 PHE B CA 1
ATOM 6013 C C . PHE B 1 316 ? -0.680 -1.023 25.541 1.00 16.01 317 PHE B C 1
ATOM 6014 O O . PHE B 1 316 ? -1.360 -2.05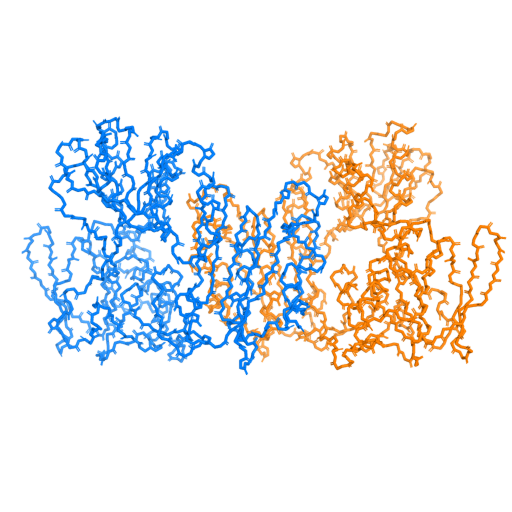0 25.620 1.00 18.86 317 PHE B O 1
ATOM 6022 N N . LYS B 1 317 ? 0.346 -0.909 24.708 1.00 16.28 318 LYS B N 1
ATOM 6023 C CA . LYS B 1 317 ? 0.763 -2.053 23.910 1.00 16.53 318 LYS B CA 1
ATOM 6024 C C . LYS B 1 317 ? 2.120 -2.615 24.335 1.00 16.10 318 LYS B C 1
ATOM 6025 O O . LYS B 1 317 ? 2.665 -3.496 23.672 1.00 17.83 318 LYS B O 1
ATOM 6031 N N . GLY B 1 318 ? 2.651 -2.124 25.452 1.00 13.35 319 GLY B N 1
ATOM 6032 C CA . GLY B 1 318 ? 3.915 -2.622 25.962 1.00 12.66 319 GLY B CA 1
ATOM 6033 C C . GLY B 1 318 ? 5.067 -1.667 25.715 1.00 15.22 319 GLY B C 1
ATOM 6034 O O . GLY B 1 318 ? 4.946 -0.718 24.927 1.00 17.34 319 GLY B O 1
ATOM 6035 N N . PHE B 1 319 ? 6.188 -1.934 26.377 1.00 13.32 320 PHE B N 1
ATOM 6036 C CA . PHE B 1 319 ? 7.386 -1.106 26.271 1.00 13.11 320 PHE B CA 1
ATOM 6037 C C . PHE B 1 319 ? 8.351 -1.627 25.218 1.00 12.79 320 PHE B C 1
ATOM 6038 O O . PHE B 1 319 ? 8.421 -2.834 24.966 1.00 15.38 320 PHE B O 1
ATOM 6046 N N . LEU B 1 320 ? 9.134 -0.720 24.645 1.00 13.28 321 LEU B N 1
ATOM 6047 C CA . LEU B 1 320 ? 10.302 -1.115 23.867 1.00 13.50 321 LEU B CA 1
ATOM 6048 C C . LEU B 1 320 ? 11.604 -0.843 24.623 1.00 14.86 321 LEU B C 1
ATOM 6049 O O . LEU B 1 320 ? 12.641 -1.415 24.302 1.00 15.58 321 LEU B O 1
ATOM 6054 N N . GLY B 1 321 ? 11.554 0.018 25.636 1.00 13.12 322 GLY B N 1
ATOM 6055 C CA . GLY B 1 321 ? 12.755 0.338 26.395 1.00 14.72 322 GLY B CA 1
ATOM 6056 C C . GLY B 1 321 ? 13.727 1.276 25.699 1.00 17.70 322 GLY B C 1
ATOM 6057 O O . GLY B 1 321 ? 14.946 1.155 25.856 1.00 15.66 322 GLY B O 1
ATOM 6058 N N . ASN B 1 322 ? 13.202 2.219 24.926 1.00 13.87 323 ASN B N 1
ATOM 6059 C CA . ASN B 1 322 ? 14.057 3.196 24.274 1.00 13.91 323 ASN B CA 1
ATOM 6060 C C . ASN B 1 322 ? 14.687 4.111 25.316 1.00 16.72 323 ASN B C 1
ATOM 6061 O O . ASN B 1 322 ? 14.002 4.645 26.184 1.00 15.47 323 ASN B O 1
ATOM 6066 N N . ASN B 1 323 ? 16.001 4.274 25.250 1.00 15.31 324 ASN B N 1
ATOM 6067 C CA . ASN B 1 323 ? 16.694 5.083 26.236 1.00 13.18 324 ASN B CA 1
ATOM 6068 C C . ASN B 1 323 ? 17.915 5.747 25.631 1.00 14.33 324 ASN B C 1
ATOM 6069 O O . ASN B 1 323 ? 18.471 5.264 24.637 1.00 14.13 324 ASN B O 1
ATOM 6074 N N . ILE B 1 324 ? 18.337 6.846 26.244 1.00 13.87 325 ILE B N 1
ATOM 6075 C CA . ILE B 1 324 ? 19.422 7.641 25.692 1.00 13.72 325 ILE B CA 1
ATOM 6076 C C . ILE B 1 324 ? 20.107 8.493 26.749 1.00 13.72 325 ILE B C 1
ATOM 6077 O O . ILE B 1 324 ? 19.477 8.950 27.695 1.00 15.74 325 ILE B O 1
ATOM 6082 N N . VAL B 1 325 ? 21.413 8.682 26.592 1.00 14.41 326 VAL B N 1
ATOM 6083 C CA . VAL B 1 325 ? 22.129 9.622 27.430 1.00 15.96 326 VAL B CA 1
ATOM 6084 C C . VAL B 1 325 ? 23.221 10.304 26.618 1.00 14.86 326 VAL B C 1
ATOM 6085 O O . VAL B 1 325 ? 23.798 9.707 25.704 1.00 15.59 326 VAL B O 1
ATOM 608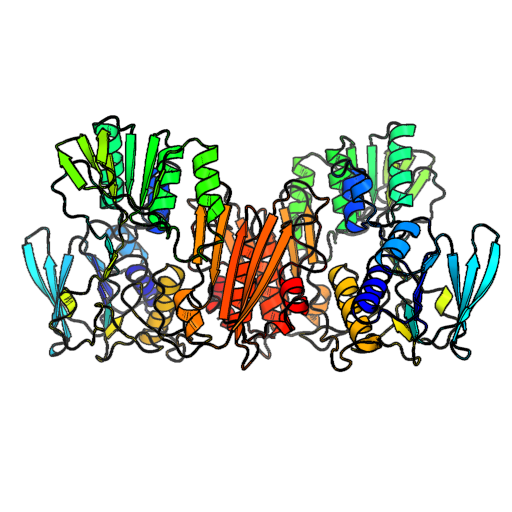9 N N . LYS B 1 326 ? 23.457 11.572 26.930 1.00 17.28 327 LYS B N 1
ATOM 6090 C CA . LYS B 1 326 ? 24.599 12.304 26.404 1.00 19.50 327 LYS B CA 1
ATOM 6091 C C . LYS B 1 326 ? 25.710 12.322 27.443 1.00 17.84 327 LYS B C 1
ATOM 6092 O O . LYS B 1 326 ? 25.453 12.496 28.634 1.00 19.77 327 LYS B O 1
ATOM 6098 N N . PHE B 1 327 ? 26.942 12.131 26.993 1.00 19.68 328 PHE B N 1
ATOM 6099 C CA . PHE B 1 327 ? 28.095 12.337 27.857 1.00 20.76 328 PHE B CA 1
ATOM 6100 C C . PHE B 1 327 ? 29.158 13.070 27.056 1.00 18.79 328 PHE B C 1
ATOM 6101 O O . PHE B 1 327 ? 29.746 12.518 26.131 1.00 18.73 328 PHE B O 1
ATOM 6109 N N . PHE B 1 328 ? 29.368 14.332 27.409 1.00 20.75 329 PHE B N 1
ATOM 6110 C CA . PHE B 1 328 ? 30.239 15.212 26.646 1.00 22.15 329 PHE B CA 1
ATOM 6111 C C . PHE B 1 328 ? 29.886 15.147 25.157 1.00 21.99 329 PHE B C 1
ATOM 6112 O O . PHE B 1 328 ? 28.744 15.415 24.800 1.00 20.71 329 PHE B O 1
ATOM 6120 N N . ASP B 1 329 ? 30.830 14.790 24.296 1.00 21.34 330 ASP B N 1
ATOM 6121 C CA . ASP B 1 329 ? 30.577 14.857 22.852 1.00 18.85 330 ASP B CA 1
ATOM 6122 C C . ASP B 1 329 ? 29.776 13.677 22.291 1.00 24.61 330 ASP B C 1
ATOM 6123 O O . ASP B 1 329 ? 29.395 13.688 21.120 1.00 24.90 330 ASP B O 1
ATOM 6128 N N . TYR B 1 330 ? 29.503 12.674 23.119 1.00 21.10 331 TYR B N 1
ATOM 6129 C CA . TYR B 1 330 ? 28.922 11.429 22.627 1.00 19.02 331 TYR B CA 1
ATOM 6130 C C . TYR B 1 330 ? 27.473 11.190 23.051 1.00 18.65 331 TYR B C 1
ATOM 6131 O O . TYR B 1 330 ? 27.022 11.666 24.097 1.00 18.48 331 TYR B O 1
ATOM 6140 N N . THR B 1 331 ? 26.768 10.419 22.224 1.00 17.34 332 THR B N 1
ATOM 6141 C CA . THR B 1 331 ? 25.417 9.967 22.517 1.00 15.85 332 THR B CA 1
ATOM 6142 C C . THR B 1 331 ? 25.404 8.442 22.587 1.00 14.51 332 THR B C 1
ATOM 6143 O O . THR B 1 331 ? 26.028 7.767 21.769 1.00 17.28 332 THR B O 1
ATOM 6147 N N . PHE B 1 332 ? 24.704 7.906 23.584 1.00 14.32 333 PHE B N 1
ATOM 6148 C CA . PHE B 1 332 ? 24.587 6.468 23.788 1.00 13.13 333 PHE B CA 1
ATOM 6149 C C . PHE B 1 332 ? 23.105 6.135 23.859 1.00 12.93 333 PHE B C 1
ATOM 6150 O O . PHE B 1 332 ? 22.430 6.541 24.803 1.00 15.80 333 PHE B O 1
ATOM 6158 N N . ALA B 1 333 ? 22.590 5.427 22.857 1.00 12.87 334 ALA B N 1
ATOM 6159 C CA . ALA B 1 333 ? 21.158 5.120 22.809 1.00 13.46 334 ALA B CA 1
ATOM 6160 C C . ALA B 1 333 ? 20.892 3.646 22.531 1.00 14.64 334 ALA B C 1
ATOM 6161 O O . ALA B 1 333 ? 21.626 3.003 21.789 1.00 15.14 334 ALA B O 1
ATOM 6163 N N . SER B 1 334 ? 19.824 3.109 23.113 1.00 12.85 335 SER B N 1
ATOM 6164 C CA . SER B 1 334 ? 19.452 1.735 22.812 1.00 14.00 335 SER B CA 1
ATOM 6165 C C . SER B 1 334 ? 17.958 1.513 22.972 1.00 14.28 335 SER B C 1
ATOM 6166 O O . SER B 1 334 ? 17.264 2.328 23.572 1.00 15.50 335 SER B O 1
ATOM 6169 N N . VAL B 1 335 ? 17.472 0.418 22.404 1.00 12.88 336 VAL B N 1
ATOM 6170 C CA . VAL B 1 335 ? 16.053 0.091 22.445 1.00 14.21 336 VAL B CA 1
ATOM 6171 C C . VAL B 1 335 ? 15.914 -1.425 22.361 1.00 15.25 336 VAL B C 1
ATOM 6172 O O . VAL B 1 335 ? 16.748 -2.097 21.752 1.00 14.78 336 VAL B O 1
ATOM 6176 N N . GLY B 1 336 ? 14.882 -1.963 23.001 1.00 12.74 337 GLY B N 1
ATOM 6177 C CA . GLY B 1 336 ? 14.634 -3.393 22.972 1.00 16.36 337 GLY B CA 1
ATOM 6178 C C . GLY B 1 336 ? 15.022 -4.047 24.287 1.00 14.42 337 GLY B C 1
ATOM 6179 O O . GLY B 1 336 ? 15.198 -3.365 25.306 1.00 15.65 337 GLY B O 1
ATOM 6180 N N . VAL B 1 337 ? 15.139 -5.369 24.277 1.00 14.59 338 VAL B N 1
ATOM 6181 C CA . VAL B 1 337 ? 15.465 -6.104 25.501 1.00 14.57 338 VAL B CA 1
ATOM 6182 C C . VAL B 1 337 ? 16.855 -5.720 25.999 1.00 17.83 338 VAL B C 1
ATOM 6183 O O . VAL B 1 337 ? 17.689 -5.236 25.235 1.00 18.12 338 VAL B O 1
ATOM 6187 N N . LYS B 1 338 ? 17.096 -5.922 27.289 1.00 17.43 339 LYS B N 1
ATOM 6188 C CA . LYS B 1 338 ? 18.404 -5.628 27.870 1.00 20.13 339 LYS B CA 1
ATOM 6189 C C . LYS B 1 338 ? 19.433 -6.661 27.441 1.00 16.53 339 LYS B C 1
ATOM 6190 O O . LYS B 1 338 ? 19.077 -7.778 27.090 1.00 17.90 339 LYS B O 1
ATOM 6196 N N . PRO B 1 339 ? 20.723 -6.294 27.475 1.00 18.50 340 PRO B N 1
ATOM 6197 C CA . PRO B 1 339 ? 21.758 -7.272 27.127 1.00 21.12 340 PRO B CA 1
ATOM 6198 C C . PRO B 1 339 ? 21.574 -8.588 27.889 1.00 20.35 340 PRO B C 1
ATOM 6199 O O . PRO B 1 339 ? 21.754 -9.656 27.302 1.00 20.87 340 PRO B O 1
ATOM 6203 N N . ASN B 1 340 ? 21.205 -8.512 29.166 1.00 23.13 341 ASN B N 1
ATOM 6204 C CA . ASN B 1 340 ? 21.050 -9.710 29.997 1.00 27.42 341 ASN B CA 1
ATOM 6205 C C . ASN B 1 340 ? 19.859 -10.584 29.615 1.00 26.89 341 ASN B C 1
ATOM 6206 O O . ASN B 1 340 ? 19.752 -11.724 30.064 1.00 24.67 341 ASN B O 1
ATOM 6211 N N . GLU B 1 341 ? 18.963 -10.043 28.793 1.00 21.93 342 GLU B N 1
ATOM 6212 C CA . GLU B 1 341 ? 17.742 -10.742 28.412 1.00 20.19 342 GLU B CA 1
ATOM 6213 C C . GLU B 1 341 ? 17.862 -11.435 27.058 1.00 21.29 342 GLU B C 1
ATOM 6214 O O . GLU B 1 341 ? 17.021 -12.257 26.696 1.00 21.21 342 GLU B O 1
ATOM 6220 N N . LEU B 1 342 ? 18.920 -11.117 26.320 1.00 19.61 343 LEU B N 1
ATOM 6221 C CA . LEU B 1 342 ? 19.130 -11.703 25.001 1.00 21.40 343 LEU B CA 1
ATOM 6222 C C . LEU B 1 342 ? 19.215 -13.226 25.073 1.00 21.44 343 LEU B C 1
ATOM 6223 O O . LEU B 1 342 ? 18.807 -13.921 24.145 1.00 22.66 343 LEU B O 1
ATOM 6228 N N . LYS B 1 343 ? 19.738 -13.731 26.189 1.00 26.83 344 LYS B N 1
ATOM 6229 C CA . LYS B 1 343 ? 19.948 -15.168 26.373 1.00 28.95 344 LYS B CA 1
ATOM 6230 C C . LYS B 1 343 ? 18.651 -15.973 26.378 1.00 25.92 344 LYS B C 1
ATOM 6231 O O . LYS B 1 343 ? 18.676 -17.195 26.237 1.00 29.28 344 LYS B O 1
ATOM 6237 N N . GLN B 1 344 ? 17.521 -15.297 26.549 1.00 24.76 345 GLN B N 1
ATOM 6238 C CA . GLN B 1 344 ? 16.230 -15.975 26.499 1.00 25.06 345 GLN B CA 1
ATOM 6239 C C . GLN B 1 344 ? 15.786 -16.252 25.068 1.00 25.63 345 GLN B C 1
ATOM 6240 O O . GLN B 1 344 ? 14.703 -16.805 24.844 1.00 27.72 345 GLN B O 1
ATOM 6246 N N . PHE B 1 345 ? 16.619 -15.858 24.108 1.00 21.70 346 PHE B N 1
ATOM 6247 C CA . PHE B 1 345 ? 16.330 -16.048 22.689 1.00 21.00 346 PHE B CA 1
ATOM 6248 C C . PHE B 1 345 ? 17.493 -16.714 21.969 1.00 22.14 346 PHE B C 1
ATOM 6249 O O . PHE B 1 345 ? 18.640 -16.618 22.402 1.00 24.52 346 PHE B O 1
ATOM 6257 N N . ASP B 1 346 ? 17.191 -17.388 20.866 1.00 22.94 347 ASP B N 1
ATOM 6258 C CA . ASP B 1 346 ? 18.212 -17.745 19.897 1.00 23.22 347 ASP B CA 1
ATOM 6259 C C . ASP B 1 346 ? 18.385 -16.502 19.034 1.00 23.43 347 ASP B C 1
ATOM 6260 O O . ASP B 1 346 ? 17.442 -16.075 18.369 1.00 23.78 347 ASP B O 1
ATOM 6265 N N . TYR B 1 347 ? 19.569 -15.900 19.063 1.00 22.54 348 TYR B N 1
ATOM 6266 C CA . TYR B 1 347 ? 19.762 -14.618 18.391 1.00 22.16 348 TYR B CA 1
ATOM 6267 C C . TYR B 1 347 ? 21.082 -14.507 17.638 1.00 23.61 348 TYR B C 1
ATOM 6268 O O . TYR B 1 347 ? 22.014 -15.286 17.852 1.00 22.41 348 TYR B O 1
ATOM 6277 N N . LYS B 1 348 ? 21.143 -13.529 16.741 1.00 19.71 349 LYS B N 1
ATOM 6278 C CA . LYS B 1 348 ? 22.376 -13.175 16.060 1.00 22.84 349 LYS B CA 1
ATOM 6279 C C . LYS B 1 348 ? 22.562 -11.671 16.157 1.00 21.20 349 LYS B C 1
ATOM 6280 O O . LYS B 1 348 ? 21.598 -10.936 16.380 1.00 20.58 349 LYS B O 1
ATOM 6286 N N . MET B 1 349 ? 23.800 -11.225 15.997 1.00 17.41 350 MET B N 1
ATOM 6287 C CA . MET B 1 349 ? 24.130 -9.812 16.083 1.00 19.45 350 MET B CA 1
ATOM 6288 C C . MET B 1 349 ? 24.734 -9.356 14.757 1.00 18.89 350 MET B C 1
ATOM 6289 O O . MET B 1 349 ? 25.509 -10.085 14.131 1.00 19.85 350 MET B O 1
ATOM 6294 N N . VAL B 1 350 ? 24.364 -8.152 14.334 1.00 19.43 351 VAL B N 1
ATOM 6295 C CA . VAL B 1 350 ? 24.900 -7.544 13.124 1.00 16.27 351 VAL B CA 1
ATOM 6296 C C . VAL B 1 350 ? 25.289 -6.124 13.497 1.00 15.31 351 VAL B C 1
ATOM 6297 O O . VAL B 1 350 ? 24.607 -5.493 14.305 1.00 17.07 351 VAL B O 1
ATOM 6301 N N . GLU B 1 351 ? 26.383 -5.611 12.947 1.00 14.00 352 GLU B N 1
ATOM 6302 C CA . GLU B 1 351 ? 26.794 -4.255 13.277 1.00 16.15 352 GLU B CA 1
ATOM 6303 C C . GLU B 1 351 ? 27.534 -3.562 12.144 1.00 19.42 352 GLU B C 1
ATOM 6304 O O . GLU B 1 351 ? 28.094 -4.206 11.254 1.00 20.01 352 GLU B O 1
ATOM 6310 N N . VAL B 1 352 ? 27.531 -2.237 12.193 1.00 15.50 353 VAL B N 1
ATOM 6311 C CA . VAL B 1 352 ? 28.248 -1.435 11.224 1.00 18.76 353 VAL B CA 1
ATOM 6312 C C . VAL B 1 352 ? 28.791 -0.194 11.908 1.00 19.86 353 VAL B C 1
ATOM 6313 O O . VAL B 1 352 ? 28.153 0.376 12.795 1.00 17.36 353 VAL B O 1
ATOM 6320 N N . THR B 1 353 ? 29.996 0.197 11.518 1.00 15.38 354 THR B N 1
ATOM 6321 C CA . THR B 1 353 ? 30.560 1.460 11.930 1.00 15.78 354 THR B CA 1
ATOM 6322 C C . THR B 1 353 ? 30.868 2.247 10.669 1.00 22.24 354 THR B C 1
ATOM 6323 O O . THR B 1 353 ? 31.605 1.786 9.800 1.00 22.91 354 THR B O 1
ATOM 6327 N N . GLN B 1 354 ? 30.300 3.440 10.583 1.00 20.23 355 GLN B N 1
ATOM 6328 C CA . GLN B 1 354 ? 30.380 4.236 9.374 1.00 21.66 355 GLN B CA 1
ATOM 6329 C C . GLN B 1 354 ? 30.228 5.688 9.792 1.00 22.10 355 GLN B C 1
ATOM 6330 O O . GLN B 1 354 ? 29.735 5.967 10.882 1.00 21.78 355 GLN B O 1
ATOM 6336 N N . GLY B 1 355 ? 30.668 6.619 8.955 1.00 21.10 356 GLY B N 1
ATOM 6337 C CA . GLY B 1 355 ? 30.458 8.020 9.254 1.00 21.71 356 GLY B CA 1
ATOM 6338 C C . GLY B 1 355 ? 28.971 8.273 9.420 1.00 18.64 356 GLY B C 1
ATOM 6339 O O . GLY B 1 355 ? 28.156 7.642 8.743 1.00 21.10 356 GLY B O 1
ATOM 6340 N N . ALA B 1 356 ? 28.615 9.191 10.307 1.00 18.30 357 ALA B N 1
ATOM 6341 C CA . ALA B 1 356 ? 27.212 9.536 10.514 1.00 20.99 357 ALA B CA 1
ATOM 6342 C C . ALA B 1 356 ? 26.612 10.093 9.225 1.00 20.57 357 ALA B C 1
ATOM 6343 O O . ALA B 1 356 ? 25.424 9.928 8.952 1.00 17.42 357 ALA B O 1
ATOM 6345 N N . HIS B 1 357 ? 27.449 10.743 8.427 1.00 17.46 358 HIS B N 1
ATOM 6346 C CA . HIS B 1 357 ? 27.001 11.293 7.151 1.00 14.97 358 HIS B CA 1
ATOM 6347 C C . HIS B 1 357 ? 28.076 11.098 6.094 1.00 22.40 358 HIS B C 1
ATOM 6348 O O . HIS B 1 357 ? 29.049 10.384 6.325 1.00 21.15 358 HIS B O 1
ATOM 6355 N N . ALA B 1 358 ? 27.894 11.724 4.933 1.00 19.51 359 ALA B N 1
ATOM 6356 C CA . ALA B 1 358 ? 28.793 11.502 3.800 1.00 25.32 359 ALA B CA 1
ATOM 6357 C C . ALA B 1 358 ? 30.257 11.647 4.199 1.00 26.73 359 ALA B C 1
ATOM 6358 O O . ALA B 1 358 ? 30.654 12.661 4.769 1.00 26.16 359 ALA B O 1
ATOM 6360 N N . ASN B 1 359 ? 31.046 10.625 3.885 1.00 33.05 360 ASN B N 1
ATOM 6361 C CA . ASN B 1 359 ? 32.445 10.562 4.298 1.00 39.77 360 ASN B CA 1
ATOM 6362 C C . ASN B 1 359 ? 33.267 11.774 3.873 1.00 40.54 360 ASN B C 1
ATOM 6363 O O . ASN B 1 359 ? 34.167 12.200 4.596 1.00 46.72 360 ASN B O 1
ATOM 6368 N N . TYR B 1 360 ? 32.955 12.329 2.706 1.00 37.09 361 TYR B N 1
ATOM 6369 C CA . TYR B 1 360 ? 33.655 13.512 2.214 1.00 38.50 361 TYR B CA 1
ATOM 6370 C C . TYR B 1 360 ? 33.138 14.779 2.880 1.00 36.78 361 TYR B C 1
ATOM 6371 O O . TYR B 1 360 ? 33.749 15.838 2.768 1.00 41.40 361 TYR B O 1
ATOM 6380 N N . TYR B 1 361 ? 32.003 14.674 3.562 1.00 33.72 362 TYR B N 1
ATOM 6381 C CA . TYR B 1 361 ? 31.383 15.846 4.166 1.00 25.92 362 TYR B CA 1
ATOM 6382 C C . TYR B 1 361 ? 31.894 16.102 5.586 1.00 32.81 362 TYR B C 1
ATOM 6383 O O . TYR B 1 361 ? 31.947 15.189 6.406 1.00 36.19 362 TYR B O 1
ATOM 6392 N N . PRO B 1 362 ? 32.265 17.358 5.873 1.00 34.14 363 PRO B N 1
ATOM 6393 C CA . PRO B 1 362 ? 32.966 17.797 7.089 1.00 38.17 363 PRO B CA 1
ATOM 6394 C C . PRO B 1 362 ? 32.187 17.600 8.386 1.00 37.51 363 PRO B C 1
ATOM 6395 O O . PRO B 1 362 ? 30.968 17.437 8.373 1.00 34.14 363 PRO B O 1
ATOM 6399 N N . GLY B 1 363 ? 32.906 17.638 9.503 1.00 35.35 364 GLY B N 1
ATOM 6400 C CA . GLY B 1 363 ? 32.298 17.479 10.810 1.00 35.47 364 GLY B CA 1
ATOM 6401 C C . GLY B 1 363 ? 31.771 16.075 11.017 1.00 32.89 364 GLY B C 1
ATOM 6402 O O . GLY B 1 363 ? 30.894 15.850 11.853 1.00 32.35 364 GLY B O 1
ATOM 6403 N N . ASN B 1 364 ? 32.303 15.129 10.249 1.00 33.21 365 ASN B N 1
ATOM 6404 C CA . ASN B 1 364 ? 31.871 13.740 10.341 1.00 28.15 365 ASN B CA 1
ATOM 6405 C C . ASN B 1 364 ? 32.450 13.068 11.581 1.00 35.11 365 ASN B C 1
ATOM 6406 O O . ASN B 1 364 ? 33.461 13.511 12.128 1.00 34.14 365 ASN B O 1
ATOM 6411 N N . SER B 1 365 ? 31.794 12.003 12.024 1.00 28.65 366 SER B N 1
ATOM 6412 C CA . SER B 1 365 ? 32.235 11.247 13.185 1.00 26.12 366 SER B CA 1
ATOM 6413 C C . SER B 1 365 ? 31.718 9.830 13.046 1.00 24.10 366 SER B C 1
ATOM 6414 O O . SER B 1 365 ? 30.631 9.616 12.517 1.00 25.63 366 SER B O 1
ATOM 6417 N N . PRO B 1 366 ? 32.505 8.848 13.498 1.00 21.73 367 PRO B N 1
ATOM 6418 C CA . PRO B 1 366 ? 32.113 7.445 13.341 1.00 22.74 367 PRO B CA 1
ATOM 6419 C C . PRO B 1 366 ? 30.924 7.076 14.219 1.00 23.97 367 PRO B C 1
ATOM 6420 O O . PRO B 1 366 ? 30.937 7.304 15.427 1.00 24.61 367 PRO B O 1
ATOM 6424 N N . LEU B 1 367 ? 29.904 6.503 13.598 1.00 20.65 368 LEU B N 1
ATOM 6425 C CA . LEU B 1 367 ? 28.714 6.053 14.305 1.00 17.39 368 LEU B CA 1
ATOM 6426 C C . LEU B 1 367 ? 28.673 4.527 14.300 1.00 15.67 368 LEU B C 1
ATOM 6427 O O . LEU B 1 367 ? 28.756 3.895 13.247 1.00 18.36 368 LEU B O 1
ATOM 6432 N N . HIS B 1 368 ? 28.565 3.936 15.484 1.00 16.26 369 HIS B N 1
ATOM 6433 C CA . HIS B 1 368 ? 28.498 2.487 15.613 1.00 15.51 369 HIS B CA 1
ATOM 6434 C C . HIS B 1 368 ? 27.057 2.058 15.885 1.00 16.69 369 HIS B C 1
ATOM 6435 O O . HIS B 1 368 ? 26.474 2.444 16.895 1.00 15.91 369 HIS B O 1
ATOM 6442 N N . LEU B 1 369 ? 26.485 1.288 14.963 1.00 15.26 370 LEU B N 1
ATOM 6443 C CA . LEU B 1 369 ? 25.125 0.776 15.091 1.00 15.48 370 LEU B CA 1
ATOM 6444 C C . LEU B 1 369 ? 25.141 -0.744 15.160 1.00 15.09 370 LEU B C 1
ATOM 6445 O O . LEU B 1 369 ? 25.745 -1.409 14.309 1.00 15.19 370 LEU B O 1
ATOM 6450 N N . ARG B 1 370 ? 24.484 -1.284 16.182 1.00 13.69 371 ARG B N 1
ATOM 6451 C CA . ARG B 1 370 ? 24.410 -2.721 16.401 1.00 12.92 371 ARG B CA 1
ATOM 6452 C C . ARG B 1 370 ? 22.956 -3.165 16.550 1.00 16.74 371 ARG B C 1
ATOM 6453 O O . ARG B 1 370 ? 22.168 -2.508 17.233 1.00 15.32 371 ARG B O 1
ATOM 6461 N N . VAL B 1 371 ? 22.610 -4.281 15.908 1.00 14.71 372 VAL B N 1
ATOM 6462 C CA . VAL B 1 371 ? 21.258 -4.824 15.945 1.00 14.74 372 VAL B CA 1
ATOM 6463 C C . VAL B 1 371 ? 21.272 -6.321 16.241 1.00 16.32 372 VAL B C 1
ATOM 6464 O O . VAL B 1 371 ? 22.020 -7.079 15.618 1.00 20.05 372 VAL B O 1
ATOM 6468 N N . TYR B 1 372 ? 20.470 -6.733 17.219 1.00 16.83 373 TYR B N 1
ATOM 6469 C CA . TYR B 1 372 ? 20.283 -8.146 17.530 1.00 14.54 373 TYR B CA 1
ATOM 6470 C C . TYR B 1 372 ? 18.936 -8.605 17.004 1.00 17.33 373 TYR B C 1
ATOM 6471 O O . TYR B 1 372 ? 17.928 -7.917 17.181 1.00 17.31 373 TYR B O 1
ATOM 6480 N N . TYR B 1 373 ? 18.901 -9.765 16.356 1.00 15.68 374 TYR B N 1
ATOM 6481 C CA . TYR B 1 373 ? 17.636 -10.306 15.890 1.00 17.06 374 TYR B CA 1
ATOM 6482 C C . TYR B 1 373 ? 17.420 -11.762 16.289 1.00 19.53 374 TYR B C 1
ATOM 6483 O O . TYR B 1 373 ? 18.375 -12.510 16.521 1.00 20.47 374 TYR B O 1
ATOM 6492 N N . ASP B 1 374 ? 16.145 -12.130 16.365 1.00 17.16 375 ASP B N 1
ATOM 6493 C CA . ASP B 1 374 ? 15.680 -13.463 16.736 1.00 19.66 375 ASP B CA 1
ATOM 6494 C C . ASP B 1 374 ? 15.832 -14.366 15.518 1.00 22.34 375 ASP B C 1
ATOM 6495 O O . ASP B 1 374 ? 15.314 -14.056 14.447 1.00 23.00 375 ASP B O 1
ATOM 6500 N N . THR B 1 375 ? 16.549 -15.475 15.658 1.00 22.04 37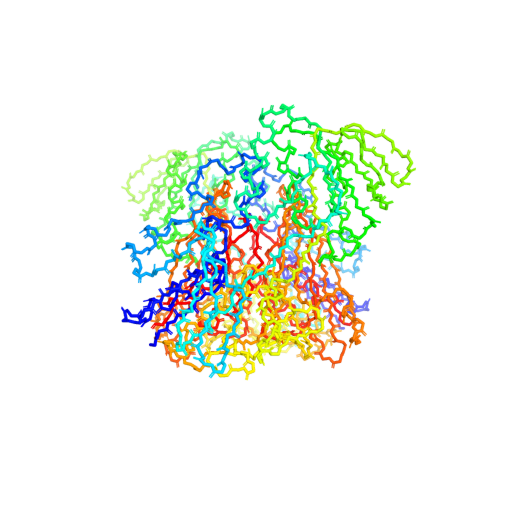6 THR B N 1
ATOM 6501 C CA . THR B 1 375 ? 16.770 -16.338 14.497 1.00 21.69 376 THR B CA 1
ATOM 6502 C C . THR B 1 375 ? 15.510 -17.103 14.097 1.00 24.09 376 THR B C 1
ATOM 6503 O O . THR B 1 375 ? 15.378 -17.537 12.952 1.00 25.22 376 THR B O 1
ATOM 6507 N N . SER B 1 376 ? 14.576 -17.246 15.030 1.00 24.74 377 SER B N 1
ATOM 6508 C CA . SER B 1 376 ? 13.354 -17.997 14.770 1.00 24.69 377 SER B CA 1
ATOM 6509 C C . SER B 1 376 ? 12.403 -17.285 13.803 1.00 28.78 377 SER B C 1
ATOM 6510 O O . SER B 1 376 ? 11.686 -17.936 13.043 1.00 28.45 377 SER B O 1
ATOM 6513 N N . ASN B 1 377 ? 12.400 -15.954 13.830 1.00 22.93 378 ASN B N 1
ATOM 6514 C CA . ASN B 1 377 ? 11.442 -15.180 13.044 1.00 17.89 378 ASN B CA 1
ATOM 6515 C C . ASN B 1 377 ? 12.030 -13.917 12.406 1.00 20.52 378 ASN B C 1
ATOM 6516 O O . ASN B 1 377 ? 11.303 -13.126 11.803 1.00 22.97 378 ASN B O 1
ATOM 6521 N N . ARG B 1 378 ? 13.340 -13.739 12.551 1.00 20.76 379 ARG B N 1
ATOM 6522 C CA . ARG B 1 378 ? 14.060 -12.608 11.966 1.00 21.56 379 ARG B CA 1
ATOM 6523 C C . ARG B 1 378 ? 13.661 -11.255 12.557 1.00 18.50 379 ARG B C 1
ATOM 6524 O O . ARG B 1 378 ? 14.053 -10.213 12.039 1.00 17.83 379 ARG B O 1
ATOM 6532 N N . GLN B 1 379 ? 12.901 -11.271 13.648 1.00 18.34 380 GLN B N 1
ATOM 6533 C CA . GLN B 1 379 ? 12.460 -10.028 14.281 1.00 15.16 380 GLN B CA 1
ATOM 6534 C C . GLN B 1 379 ? 13.570 -9.357 15.089 1.00 17.16 380 GLN B C 1
ATOM 6535 O O . GLN B 1 379 ? 14.451 -10.016 15.637 1.00 18.38 380 GLN B O 1
ATOM 6546 N N . ILE B 1 380 ? 13.529 -8.033 15.150 1.00 14.65 381 ILE B N 1
ATOM 6547 C CA . ILE B 1 380 ? 14.544 -7.268 15.860 1.00 14.42 381 ILE B CA 1
ATOM 6548 C C . ILE B 1 380 ? 14.300 -7.322 17.367 1.00 15.93 381 ILE B C 1
ATOM 6549 O O . ILE B 1 380 ? 13.188 -7.069 17.830 1.00 18.43 381 ILE B O 1
ATOM 6554 N N . LEU B 1 381 ? 15.344 -7.663 18.121 1.00 14.84 382 LEU B N 1
ATOM 6555 C CA . LEU B 1 381 ? 15.234 -7.829 19.569 1.00 15.05 382 LEU B CA 1
ATOM 6556 C C . LEU B 1 381 ? 15.756 -6.619 20.335 1.00 14.66 382 LEU B C 1
ATOM 6557 O O . LEU B 1 381 ? 15.193 -6.232 21.368 1.00 15.35 382 LEU B O 1
ATOM 6562 N N . ARG B 1 382 ? 16.842 -6.044 19.831 1.00 12.57 383 ARG B N 1
ATOM 6563 C CA . ARG B 1 382 ? 17.567 -4.977 20.499 1.00 14.13 383 ARG B CA 1
ATOM 6564 C C . ARG B 1 382 ? 18.411 -4.224 19.477 1.00 14.01 383 ARG B C 1
ATOM 6565 O O . ARG B 1 382 ? 18.912 -4.813 18.518 1.00 15.52 383 ARG B O 1
ATOM 6573 N N . ALA B 1 383 ? 18.549 -2.917 19.662 1.00 15.13 384 ALA B N 1
ATOM 6574 C CA . ALA B 1 383 ? 19.485 -2.134 18.873 1.00 14.91 384 ALA B CA 1
ATOM 6575 C C . ALA B 1 383 ? 20.209 -1.154 19.773 1.00 13.99 384 ALA B C 1
ATOM 6576 O O . ALA B 1 383 ? 19.660 -0.682 20.772 1.00 14.32 384 ALA B O 1
ATOM 6578 N N . ALA B 1 384 ? 21.451 -0.849 19.417 1.00 14.70 385 ALA B N 1
ATOM 6579 C CA . ALA B 1 384 ? 22.244 0.087 20.183 1.00 13.07 385 ALA B CA 1
ATOM 6580 C C . ALA B 1 384 ? 23.113 0.912 19.243 1.00 13.89 385 ALA B C 1
ATOM 6581 O O . ALA B 1 384 ? 23.623 0.398 18.239 1.00 15.96 385 ALA B O 1
ATOM 6583 N N . ALA B 1 385 ? 23.269 2.192 19.562 1.00 13.48 386 ALA B N 1
ATOM 6584 C CA . ALA B 1 385 ? 24.080 3.094 18.755 1.00 14.60 386 ALA B CA 1
ATOM 6585 C C . ALA B 1 385 ? 24.866 4.060 19.622 1.00 15.88 386 ALA B C 1
ATOM 6586 O O . ALA B 1 385 ? 24.342 4.616 20.584 1.00 16.68 386 ALA B O 1
ATOM 6588 N N . VAL B 1 386 ? 26.133 4.245 19.275 1.00 14.05 387 VAL B N 1
ATOM 6589 C CA . VAL B 1 386 ? 27.000 5.159 19.999 1.00 14.97 387 VAL B CA 1
ATOM 6590 C C . VAL B 1 386 ? 27.787 5.979 18.990 1.00 13.78 387 VAL B C 1
ATOM 6591 O O . VAL B 1 386 ? 28.381 5.422 18.073 1.00 16.58 387 VAL B O 1
ATOM 6595 N N . GLY B 1 387 ? 27.772 7.296 19.154 1.00 14.97 388 GLY B N 1
ATOM 6596 C CA . GLY B 1 387 ? 28.561 8.181 18.317 1.00 17.36 388 GLY B CA 1
ATOM 6597 C C . GLY B 1 387 ? 28.353 9.643 18.653 1.00 19.36 388 GLY B C 1
ATOM 6598 O O . GLY B 1 387 ? 27.434 10.001 19.389 1.00 18.32 388 GLY B O 1
ATOM 6599 N N . LYS B 1 388 ? 29.206 10.506 18.112 1.00 16.50 389 LYS B N 1
ATOM 6600 C CA . LYS B 1 388 ? 29.050 11.931 18.351 1.00 18.73 389 LYS B CA 1
ATOM 6601 C C . LYS B 1 388 ? 27.820 12.469 17.625 1.00 16.89 389 LYS B C 1
ATOM 6602 O O . LYS B 1 388 ? 27.212 13.449 18.060 1.00 20.25 389 LYS B O 1
ATOM 6608 N N . GLU B 1 389 ? 27.461 11.810 16.524 1.00 18.27 390 GLU B N 1
ATOM 6609 C CA . GLU B 1 389 ? 26.363 12.252 15.665 1.00 19.04 390 GLU B CA 1
ATOM 6610 C C . GLU B 1 389 ? 25.501 11.091 15.158 1.00 16.08 390 GLU B C 1
ATOM 6611 O O . GLU B 1 389 ? 26.016 10.027 14.815 1.00 17.13 390 GLU B O 1
ATOM 6617 N N . GLY B 1 390 ? 24.186 11.303 15.117 1.00 15.82 391 GLY B N 1
ATOM 6618 C CA . GLY B 1 390 ? 23.285 10.387 14.430 1.00 16.69 391 GLY B CA 1
ATOM 6619 C C . GLY B 1 390 ? 22.736 9.189 15.191 1.00 15.19 391 GLY B C 1
ATOM 6620 O O . GLY B 1 390 ? 21.906 8.450 14.665 1.00 14.65 391 GLY B O 1
ATOM 6621 N N . ALA B 1 391 ? 23.179 8.989 16.429 1.00 14.21 392 ALA B N 1
ATOM 6622 C CA . ALA B 1 391 ? 22.769 7.805 17.175 1.00 12.77 392 ALA B CA 1
ATOM 6623 C C . ALA B 1 391 ? 21.298 7.863 17.577 1.00 12.05 392 ALA B C 1
ATOM 6624 O O . ALA B 1 391 ? 20.587 6.856 17.495 1.00 15.14 392 ALA B O 1
ATOM 6626 N N . ASP B 1 392 ? 20.847 9.039 17.996 1.00 14.17 393 ASP B N 1
ATOM 6627 C CA . ASP B 1 392 ? 19.444 9.222 18.357 1.00 12.92 393 ASP B CA 1
ATOM 6628 C C . ASP B 1 392 ? 18.529 8.979 17.156 1.00 11.52 393 ASP B C 1
ATOM 6629 O O . ASP B 1 392 ? 17.458 8.383 17.279 1.00 14.32 393 ASP B O 1
ATOM 6634 N N . LYS B 1 393 ? 18.973 9.414 15.984 1.00 12.57 394 LYS B N 1
ATOM 6635 C CA . LYS B 1 393 ? 18.167 9.242 14.787 1.00 14.16 394 LYS B CA 1
ATOM 6636 C C . LYS B 1 393 ? 18.024 7.760 14.457 1.00 12.82 394 LYS B C 1
ATOM 6637 O O . LYS B 1 393 ? 16.915 7.278 14.207 1.00 12.38 394 LYS B O 1
ATOM 6643 N N . ARG B 1 394 ? 19.133 7.023 14.471 1.00 11.84 395 ARG B N 1
ATOM 6644 C CA . ARG B 1 394 ? 19.062 5.608 14.115 1.00 14.11 395 ARG B CA 1
ATOM 6645 C C . ARG B 1 394 ? 18.201 4.829 15.113 1.00 14.09 395 ARG B C 1
ATOM 6646 O O . ARG B 1 394 ? 17.396 3.990 14.723 1.00 12.96 395 ARG B O 1
ATOM 6654 N N . ILE B 1 395 ? 18.355 5.113 16.403 1.00 12.85 396 ILE B N 1
ATOM 6655 C CA . ILE B 1 395 ? 17.600 4.363 17.407 1.00 14.00 396 ILE B CA 1
ATOM 6656 C C . ILE B 1 395 ? 16.095 4.684 17.394 1.00 13.90 396 ILE B C 1
ATOM 6657 O O . ILE B 1 395 ? 15.267 3.781 17.550 1.00 13.62 396 ILE B O 1
ATOM 6662 N N . ASP B 1 396 ? 15.735 5.944 17.166 1.00 13.22 397 ASP B N 1
ATOM 6663 C CA . ASP B 1 396 ? 14.317 6.280 17.009 1.00 12.58 397 ASP B CA 1
ATOM 6664 C C . ASP B 1 396 ? 13.705 5.584 15.789 1.00 11.91 397 ASP B C 1
ATOM 6665 O O . ASP B 1 396 ? 12.574 5.114 15.845 1.00 11.09 397 ASP B O 1
ATOM 6670 N N . VAL B 1 397 ? 14.448 5.514 14.683 1.00 11.20 398 VAL B N 1
ATOM 6671 C CA . VAL B 1 397 ? 13.942 4.819 13.506 1.00 11.20 398 VAL B CA 1
ATOM 6672 C C . VAL B 1 397 ? 13.740 3.341 13.815 1.00 12.79 398 VAL B C 1
ATOM 6673 O O . VAL B 1 397 ? 12.719 2.748 13.459 1.00 12.90 398 VAL B O 1
ATOM 6677 N N . LEU B 1 398 ? 14.699 2.750 14.517 1.00 15.10 399 LEU B N 1
ATOM 6678 C CA . LEU B 1 398 ? 14.581 1.342 14.856 1.00 11.86 399 LEU B CA 1
ATOM 6679 C C . LEU B 1 398 ? 13.480 1.085 15.888 1.00 13.37 399 LEU B C 1
ATOM 6680 O O . LEU B 1 398 ? 12.855 0.032 15.862 1.00 13.88 399 LEU B O 1
ATOM 6685 N N . SER B 1 399 ? 13.232 2.046 16.775 1.00 12.39 400 SER B N 1
ATOM 6686 C CA . SER B 1 399 ? 12.097 1.939 17.694 1.00 12.51 400 SER B CA 1
ATOM 6687 C C . SER B 1 399 ? 10.793 1.832 16.896 1.00 12.92 400 SER B C 1
ATOM 6688 O O . SER B 1 399 ? 9.933 0.993 17.179 1.00 13.26 400 SER B O 1
ATOM 6691 N N . MET B 1 400 ? 10.655 2.677 15.879 1.00 13.69 401 MET B N 1
ATOM 6692 C CA . MET B 1 400 ? 9.475 2.639 15.017 1.00 12.73 401 MET B CA 1
ATOM 6693 C C . MET B 1 400 ? 9.389 1.327 14.227 1.00 17.05 401 MET B C 1
ATOM 6694 O O . MET B 1 400 ? 8.303 0.778 14.024 1.00 15.96 401 MET B O 1
ATOM 6699 N N . ALA B 1 401 ? 10.534 0.818 13.793 1.00 14.67 402 ALA B N 1
ATOM 6700 C CA . ALA B 1 401 ? 10.569 -0.468 13.109 1.00 14.17 402 ALA B CA 1
ATOM 6701 C C . ALA B 1 401 ? 10.069 -1.594 14.006 1.00 17.10 402 ALA B C 1
ATOM 6702 O O . ALA B 1 401 ? 9.290 -2.447 13.577 1.00 17.58 402 ALA B O 1
ATOM 6704 N N . MET B 1 402 ? 10.519 -1.598 15.256 1.00 14.94 403 MET B N 1
ATOM 6705 C CA . MET B 1 402 ? 10.142 -2.663 16.175 1.00 15.45 403 MET B CA 1
ATOM 6706 C C . MET B 1 402 ? 8.658 -2.588 16.541 1.00 20.35 403 MET B C 1
ATOM 6707 O O . MET B 1 402 ? 8.016 -3.609 16.762 1.00 23.69 403 MET B O 1
ATOM 6712 N N . MET B 1 403 ? 8.126 -1.372 16.589 1.00 16.34 404 MET B N 1
ATOM 6713 C CA . MET B 1 403 ? 6.708 -1.131 16.811 1.00 20.01 404 MET B CA 1
ATOM 6714 C C . MET B 1 403 ? 5.873 -1.798 15.714 1.00 23.45 404 MET B C 1
ATOM 6715 O O . MET B 1 403 ? 4.725 -2.193 15.934 1.00 26.75 404 MET B O 1
ATOM 6720 N N . ASN B 1 404 ? 6.464 -1.919 14.531 1.00 21.83 405 ASN B N 1
ATOM 6721 C CA . ASN B 1 404 ? 5.777 -2.430 13.343 1.00 19.89 405 ASN B CA 1
ATOM 6722 C C . ASN B 1 404 ? 6.166 -3.859 12.972 1.00 25.36 405 ASN B C 1
ATOM 6723 O O . ASN B 1 404 ? 5.892 -4.311 11.858 1.00 27.86 405 ASN B O 1
ATOM 6728 N N . GLN B 1 405 ? 6.810 -4.557 13.903 1.00 25.75 406 GLN B N 1
ATOM 6729 C CA . GLN B 1 405 ? 7.199 -5.951 13.697 1.00 28.44 406 GLN B CA 1
ATOM 6730 C C . GLN B 1 405 ? 8.043 -6.149 12.446 1.00 29.74 406 GLN B C 1
ATOM 6731 O O . GLN B 1 405 ? 7.880 -7.131 11.723 1.00 29.27 406 GLN B O 1
ATOM 6737 N N . LEU B 1 406 ? 8.947 -5.215 12.186 1.00 26.44 407 LEU B N 1
ATOM 6738 C CA . LEU B 1 406 ? 9.806 -5.330 11.020 1.00 27.22 407 LEU B CA 1
ATOM 6739 C C . LEU B 1 406 ? 10.858 -6.410 11.236 1.00 25.43 407 LEU B C 1
ATOM 6740 O O . LEU B 1 406 ? 11.385 -6.568 12.336 1.00 25.41 407 LEU B O 1
ATOM 6745 N N . THR B 1 407 ? 11.168 -7.163 10.191 1.00 22.25 408 THR B N 1
ATOM 6746 C CA . THR B 1 407 ? 12.281 -8.098 10.281 1.00 22.38 408 THR B CA 1
ATOM 6747 C C . THR B 1 407 ? 13.577 -7.352 9.995 1.00 20.10 408 THR B C 1
ATOM 6748 O O . THR B 1 407 ? 13.568 -6.276 9.388 1.00 17.70 408 THR B O 1
ATOM 6752 N N . VAL B 1 408 ? 14.692 -7.921 10.440 1.00 16.96 409 VAL B N 1
ATOM 6753 C CA . VAL B 1 408 ? 15.989 -7.313 10.207 1.00 15.04 409 VAL B CA 1
ATOM 6754 C C . VAL B 1 408 ? 16.230 -7.171 8.706 1.00 16.33 409 VAL B C 1
ATOM 6755 O O . VAL B 1 408 ? 16.852 -6.215 8.264 1.00 16.16 409 VAL B O 1
ATOM 6759 N N . ASP B 1 409 ? 15.692 -8.105 7.929 1.00 15.30 410 ASP B N 1
ATOM 6760 C CA . ASP B 1 409 ? 15.946 -8.120 6.494 1.00 15.29 410 ASP B CA 1
ATOM 6761 C C . ASP B 1 409 ? 15.237 -6.976 5.800 1.00 16.78 410 ASP B C 1
ATOM 6762 O O . ASP B 1 409 ? 15.726 -6.438 4.795 1.00 18.05 410 ASP B O 1
ATOM 6767 N N . GLU B 1 410 ? 14.089 -6.591 6.343 1.00 17.02 411 GLU B N 1
ATOM 6768 C CA . GLU B 1 410 ? 13.316 -5.508 5.757 1.00 15.76 411 GLU B CA 1
ATOM 6769 C C . GLU B 1 410 ? 13.994 -4.155 5.952 1.00 16.04 411 GLU B C 1
ATOM 6770 O O . GLU B 1 410 ? 13.579 -3.163 5.360 1.00 15.81 411 GLU B O 1
ATOM 6776 N N . LEU B 1 411 ? 15.039 -4.106 6.776 1.00 15.31 412 LEU B N 1
ATOM 6777 C CA . LEU B 1 411 ? 15.760 -2.854 6.963 1.00 13.79 412 LEU B CA 1
ATOM 6778 C C . LEU B 1 411 ? 16.424 -2.368 5.674 1.00 12.79 412 LEU B C 1
ATOM 6779 O O . LEU B 1 411 ? 16.724 -1.181 5.542 1.00 12.46 412 LEU B O 1
ATOM 6784 N N . THR B 1 412 ? 16.655 -3.277 4.726 1.00 15.42 413 THR B N 1
ATOM 6785 C CA . THR B 1 412 ? 17.182 -2.870 3.426 1.00 15.03 413 THR B CA 1
ATOM 6786 C C . THR B 1 412 ? 16.196 -1.972 2.690 1.00 15.50 413 THR B C 1
ATOM 6787 O O . THR B 1 412 ? 16.580 -1.257 1.764 1.00 14.07 413 THR B O 1
ATOM 6791 N N . GLU B 1 413 ? 14.928 -2.024 3.092 1.00 14.07 414 GLU B N 1
ATOM 6792 C CA . GLU B 1 413 ? 13.860 -1.292 2.409 1.00 15.02 414 GLU B CA 1
ATOM 6793 C C . GLU B 1 413 ? 13.577 0.073 3.021 1.00 14.46 414 GLU B C 1
ATOM 6794 O O . GLU B 1 413 ? 12.787 0.847 2.475 1.00 13.75 414 GLU B O 1
ATOM 6800 N N . PHE B 1 414 ? 14.188 0.358 4.170 1.00 12.47 415 PHE B N 1
ATOM 6801 C CA . PHE B 1 414 ? 14.005 1.653 4.812 1.00 11.98 415 PHE B CA 1
ATOM 6802 C C . PHE B 1 414 ? 14.505 2.765 3.898 1.00 13.64 415 PHE B C 1
ATOM 6803 O O . PHE B 1 414 ? 15.669 2.789 3.507 1.00 13.98 415 PHE B O 1
ATOM 6811 N N . GLU B 1 415 ? 13.620 3.693 3.564 1.00 11.33 416 GLU B N 1
ATOM 6812 C CA . GLU B 1 415 ? 13.990 4.778 2.657 1.00 12.34 416 GLU B CA 1
ATOM 6813 C C . GLU B 1 415 ? 14.430 6.008 3.451 1.00 14.29 416 GLU B C 1
ATOM 6814 O O . GLU B 1 415 ? 13.612 6.775 3.974 1.00 13.33 416 GLU B O 1
ATOM 6820 N N . VAL B 1 416 ? 15.741 6.177 3.557 1.00 12.98 417 VAL B N 1
ATOM 6821 C CA . VAL B 1 416 ? 16.309 7.238 4.371 1.00 13.29 417 VAL B CA 1
ATOM 6822 C C . VAL B 1 416 ? 16.241 8.581 3.654 1.00 15.31 417 VAL B C 1
ATOM 6823 O O . VAL B 1 416 ? 16.166 8.642 2.423 1.00 15.23 417 VAL B O 1
ATOM 6827 N N . ALA B 1 417 ? 16.269 9.656 4.432 1.00 12.52 418 ALA B N 1
ATOM 6828 C CA . ALA B 1 417 ? 16.417 10.988 3.865 1.00 14.04 418 ALA B CA 1
ATOM 6829 C C . ALA B 1 417 ? 17.899 11.235 3.641 1.00 12.95 418 ALA B C 1
ATOM 6830 O O . ALA B 1 417 ? 18.654 11.417 4.596 1.00 14.46 418 ALA B O 1
ATOM 6832 N N . PHE B 1 418 ? 18.327 11.214 2.381 1.00 12.42 419 PHE B N 1
ATOM 6833 C CA . PHE B 1 418 ? 19.743 11.413 2.101 1.00 15.99 419 PHE B CA 1
ATOM 6834 C C . PHE B 1 418 ? 20.109 12.710 1.397 1.00 15.22 419 PHE B C 1
ATOM 6835 O O . PHE B 1 418 ? 19.617 13.018 0.309 1.00 12.72 419 PHE B O 1
ATOM 6843 N N . ALA B 1 419 ? 20.996 13.447 2.051 1.00 14.14 420 ALA B N 1
ATOM 6844 C CA . ALA B 1 419 ? 21.835 14.463 1.430 1.00 14.30 420 ALA B CA 1
ATOM 6845 C C . ALA B 1 419 ? 23.118 14.406 2.241 1.00 14.81 420 ALA B C 1
ATOM 6846 O O . ALA B 1 419 ? 23.116 13.864 3.340 1.00 15.46 420 ALA B O 1
ATOM 6848 N N . PRO B 1 420 ? 24.221 14.958 1.716 1.00 14.96 421 PRO B N 1
ATOM 6849 C CA . PRO B 1 420 ? 25.519 14.720 2.364 1.00 16.66 421 PRO B CA 1
ATOM 6850 C C . PRO B 1 420 ? 25.612 15.000 3.872 1.00 17.06 421 PRO B C 1
ATOM 6851 O O . PRO B 1 420 ? 26.290 14.241 4.551 1.00 16.73 421 PRO B O 1
ATOM 6855 N N . PRO B 1 421 ? 24.959 16.055 4.386 1.00 14.57 422 PRO B N 1
ATOM 6856 C CA . PRO B 1 421 ? 25.100 16.320 5.825 1.00 15.66 422 PRO B CA 1
ATOM 6857 C C . PRO B 1 421 ? 24.397 15.316 6.735 1.00 17.48 422 PRO B C 1
ATOM 6858 O O . PRO B 1 421 ? 24.626 15.379 7.946 1.00 17.17 422 PRO B O 1
ATOM 6862 N N . TYR B 1 422 ? 23.584 14.411 6.191 1.00 16.48 423 TYR B N 1
ATOM 6863 C CA . TYR B 1 422 ? 22.662 13.646 7.033 1.00 14.02 423 TYR B CA 1
ATOM 6864 C C . TYR B 1 422 ? 22.837 12.133 7.124 1.00 14.30 423 TYR B C 1
ATOM 6865 O O . TYR B 1 422 ? 22.522 11.542 8.159 1.00 16.68 423 TYR B O 1
ATOM 6874 N N . SER B 1 423 ? 23.292 11.498 6.051 1.00 13.86 424 SER B N 1
ATOM 6875 C CA . SER B 1 423 ? 23.294 10.041 5.992 1.00 12.28 424 SER B CA 1
ATOM 6876 C C . SER B 1 423 ? 24.085 9.557 4.781 1.00 14.06 424 SER B C 1
ATOM 6877 O O . SER B 1 423 ? 25.000 10.239 4.330 1.00 16.95 424 SER B O 1
ATOM 6880 N N . HIS B 1 424 ? 23.727 8.378 4.276 1.00 15.43 425 HIS B N 1
ATOM 6881 C CA . HIS B 1 424 ? 24.343 7.795 3.075 1.00 16.94 425 HIS B CA 1
ATOM 6882 C C . HIS B 1 424 ? 23.256 7.221 2.180 1.00 15.45 425 HIS B C 1
ATOM 6883 O O . HIS B 1 424 ? 22.175 6.908 2.662 1.00 16.09 425 HIS B O 1
ATOM 6896 N N . PRO B 1 425 ? 23.540 7.050 0.874 1.00 14.84 426 PRO B N 1
ATOM 6897 C CA . PRO B 1 425 ? 22.527 6.444 -0.003 1.00 17.70 426 PRO B CA 1
ATOM 6898 C C . PRO B 1 425 ? 22.075 5.066 0.487 1.00 15.26 426 PRO B C 1
ATOM 6899 O O . PRO B 1 425 ? 20.904 4.730 0.365 1.00 15.59 426 PRO B O 1
ATOM 6903 N N . LYS B 1 426 ? 23.000 4.276 1.022 1.00 14.42 427 LYS B N 1
ATOM 6904 C CA . LYS B 1 426 ? 22.634 3.118 1.830 1.00 15.68 427 LYS B CA 1
ATOM 6905 C C . LYS B 1 426 ? 22.954 3.481 3.272 1.00 15.26 427 LYS B C 1
ATOM 6906 O O . LYS B 1 426 ? 24.121 3.490 3.673 1.00 17.10 427 LYS B O 1
ATOM 6912 N N . ASP B 1 427 ? 21.927 3.825 4.043 1.00 14.44 428 ASP B N 1
ATOM 6913 C CA . ASP B 1 427 ? 22.169 4.255 5.410 1.00 13.19 428 ASP B CA 1
ATOM 6914 C C . ASP B 1 427 ? 22.722 3.116 6.250 1.00 14.49 428 ASP B C 1
ATOM 6915 O O . ASP B 1 427 ? 22.624 1.947 5.869 1.00 13.90 428 ASP B O 1
ATOM 6920 N N . LEU B 1 428 ? 23.278 3.458 7.408 1.00 14.74 429 LEU B N 1
ATOM 6921 C CA . LEU B 1 428 ? 23.691 2.432 8.361 1.00 14.91 429 LEU B CA 1
ATOM 6922 C C . LEU B 1 428 ? 22.563 1.433 8.600 1.00 15.51 429 LEU B C 1
ATOM 6923 O O . LEU B 1 428 ? 22.791 0.225 8.680 1.00 14.85 429 LEU B O 1
ATOM 6928 N N . ILE B 1 429 ? 21.335 1.933 8.714 1.00 13.99 430 ILE B N 1
ATOM 6929 C CA . ILE B 1 429 ? 20.204 1.049 8.924 1.00 13.78 430 ILE B CA 1
ATOM 6930 C C . ILE B 1 429 ? 20.030 0.074 7.754 1.00 13.34 430 ILE B C 1
ATOM 6931 O O . ILE B 1 429 ? 19.770 -1.111 7.962 1.00 13.97 430 ILE B O 1
ATOM 6936 N N . ASN B 1 430 ? 20.191 0.563 6.524 1.00 12.89 431 ASN B N 1
ATOM 6937 C CA . ASN B 1 430 ? 20.113 -0.311 5.360 1.00 14.03 431 ASN B CA 1
ATOM 6938 C C . ASN B 1 430 ? 21.213 -1.368 5.406 1.00 13.98 431 ASN B C 1
ATOM 6939 O O . ASN B 1 430 ? 20.976 -2.540 5.104 1.00 13.86 431 ASN B O 1
ATOM 6944 N N . MET B 1 431 ? 22.414 -0.949 5.788 1.00 14.57 432 MET B N 1
ATOM 6945 C CA . MET B 1 431 ? 23.566 -1.855 5.807 1.00 13.47 432 MET B CA 1
ATOM 6946 C C . MET B 1 431 ? 23.376 -2.983 6.818 1.00 15.20 432 MET B C 1
ATOM 6947 O O . MET B 1 431 ? 23.819 -4.104 6.590 1.00 16.49 432 MET B O 1
ATOM 6952 N N . ILE B 1 432 ? 22.714 -2.688 7.934 1.00 15.53 433 ILE B N 1
ATOM 6953 C CA . ILE B 1 432 ? 22.357 -3.745 8.873 1.00 16.15 433 ILE B CA 1
ATOM 6954 C C . ILE B 1 432 ? 21.547 -4.815 8.143 1.00 16.54 433 ILE B C 1
ATOM 6955 O O . ILE B 1 432 ? 21.825 -6.007 8.261 1.00 17.18 433 ILE B O 1
ATOM 6960 N N . GLY B 1 433 ? 20.548 -4.388 7.374 1.00 14.00 434 GLY B N 1
ATOM 6961 C CA . GLY B 1 433 ? 19.732 -5.320 6.620 1.00 14.45 434 GLY B CA 1
ATOM 6962 C C . GLY B 1 433 ? 20.524 -6.138 5.615 1.00 15.06 434 GLY B C 1
ATOM 6963 O O . GLY B 1 433 ? 20.338 -7.349 5.495 1.00 16.66 434 GLY B O 1
ATOM 6964 N N . TYR B 1 434 ? 21.402 -5.474 4.875 1.00 14.83 435 TYR B N 1
ATOM 6965 C CA . TYR B 1 434 ? 22.204 -6.166 3.871 1.00 16.10 435 TYR B CA 1
ATOM 6966 C C . TYR B 1 434 ? 23.175 -7.150 4.515 1.00 19.65 435 TYR B C 1
ATOM 6967 O O . TYR B 1 434 ? 23.409 -8.236 3.986 1.00 21.95 435 TYR B O 1
ATOM 6976 N N . LYS B 1 435 ? 23.725 -6.772 5.663 1.00 17.45 436 LYS B N 1
ATOM 6977 C CA . LYS B 1 435 ? 24.718 -7.608 6.334 1.00 19.78 436 LYS B CA 1
ATOM 6978 C C . LYS B 1 435 ? 24.109 -8.780 7.104 1.00 25.49 436 LYS B C 1
ATOM 6979 O O . LYS B 1 435 ? 24.834 -9.688 7.506 1.00 29.06 436 LYS B O 1
ATOM 6985 N N . ALA B 1 436 ? 22.790 -8.770 7.304 1.00 18.63 437 ALA B N 1
ATOM 6986 C CA . ALA B 1 436 ? 22.145 -9.764 8.165 1.00 27.79 437 ALA B CA 1
ATOM 6987 C C . ALA B 1 436 ? 22.447 -11.206 7.750 1.00 40.86 437 ALA B C 1
ATOM 6988 O O . ALA B 1 436 ? 23.579 -11.673 7.885 1.00 50.55 437 ALA B O 1
ATOM 6990 N N . LYS B 1 437 ? 21.431 -11.912 7.263 1.00 31.12 438 LYS B N 1
ATOM 6991 C CA . LYS B 1 437 ? 21.613 -13.275 6.765 1.00 46.54 438 LYS B CA 1
ATOM 6992 C C . LYS B 1 437 ? 22.075 -14.242 7.854 1.00 46.70 438 LYS B C 1
ATOM 6993 O O . LYS B 1 437 ? 23.222 -14.201 8.304 1.00 52.45 438 LYS B O 1
#

Nearest PDB structures (foldseek):
  4eqs-assembly1_B  TM=9.996E-01  e=1.644E-99  Staphylococcus aureus subsp. aureus USA300
  4eqw-assembly1_B  TM=9.994E-01  e=2.520E-99  Staphylococcus aureus subsp. aureus USA300
  4eqr-assembly1_B  TM=9.993E-01  e=1.391E-98  Staphylococcus aureus subsp. aureus USA300
  4eqx-assembly1_B  TM=9.991E-01  e=1.571E-98  Staphylococcus aureus subsp. aureus USA300
  1yqz-assembly1_B  TM=9.992E-01  e=1.803E-97  Staphylococcus aureus

Foldseek 3Di:
DAEEEEAQELQGVLLLQLLLVQDVPYAAEYEAQADAHHFDQVCLLVVLLCVPVPCCNGHVDDQVRCCVVRVYGYDYNKHFQAAPQVQQWTWIQNNVVRDIDIDHGLFYEYENAWDFDDPPAPAPQEAEGGGVVRSVVSNVLCVVQVFAEEEQEAQAQVSLSNVLSCVSSPHQYEYEYLALCHNQQFDSVLCVVLVVVCVVVVRHYYYNKDWDHDDHQWTAIPVRDIDGGRHYYYRPDIAGPQPSYVVDPFDAPPRRAGEAEQLQDTPRPNYGYFAQRYKDPALQDGGTDGARDSVRSNVSSNSNSCCVRNPVVDTHRHAFNWDWHDRVLKIKIKTADGPVCCVVADKDKFKDWDWQFAPPDPPIKIKIKMWMAGPVPQFTGMIIIMISDNRVVVRVVVRVCSNVRHGLLCLLVDCDDDDGVGADRCGRSNVSNVRVD/DAEEEEAQELQGVLLLQLLLVQDVPYAAEYEAQADDHAADQVCLLVCLLVVDPDVCNGGPDHQVRCCVVRVHGYDYNKHFQAQPQVQQWTWIQNNVVRDIDIDHGLFYEYENAWDFDDPPAPAPQEAEGGGPVRSVVSNVLCVVQVFAEEEQEAAAQVSLSNVLSCVSSVHAYEYEYLALCHNQQFDSVQCVVLVVVCVVVVRHYDYNKDFDDDDHQWTAIPVRDIDGGSHYYYRDDIAGPQPSYVVDPFDADPRRAGEAEQLQDTPRPNYGYFAQRYKYAALQDGGIDGARDSVRSNVSSNSNSCCVRNPVVDTHRHAFRWDWHDRVLKIKIKTADGPVCCVVADKDKFKDWDWQFAPVDPPTKIKIKMWMAGPVQQFTGMIIMMMSDNRVVVRVVVVVCSNVRHGLLCLLVDCDDDDGVGADRCGRSNVSNVRPD

CATH classification: 3.50.50.60 (+2 more: 3.50.50.60, 3.30.390.30)

Radius of gyration: 30.87 Å; Cα contacts (8 Å, |Δi|>4): 2130; chains: 2; bounding box: 60×63×96 Å

InterPro domains:
  IPR004099 Pyridine nucleotide-disulphide oxidoreductase, dimerisation domain [PF02852] (326-424)
  IPR016156 FAD/NAD-linked reductase, dimerisation domain superfamily [G3DSA:3.30.390.30] (323-438)
  IPR016156 FAD/NAD-linked reductase, dimerisation domain superfamily [SSF55424] (319-437)
  IPR017758 Coenzyme A disulphide reductase [TIGR03385] (3-434)
  IPR023536 Coenzyme A disulphide reductase, staphyolococci [MF_01608] (1-438)
  IPR023753 FAD/NAD(P)-binding domain [PF07992] (3-286)
  IPR036188 FAD/NAD(P)-binding domain superfamily [G3DSA:3.50.50.60] (4-311)
  IPR036188 FAD/NAD(P)-binding domain superfamily [G3DSA:3.50.50.60] (42-239)
  IPR036188 FAD/NAD(P)-binding domain superfamily [SSF51905] (1-311)
  IPR050260 FAD-dependent oxidoreductase [PTHR43429] (1-426)

Solvent-accessible surface area: 35301 Å² total; per-residue (Å²): 68,56,0,0,0,10,10,0,25,29,4,0,7,19,0,0,16,35,0,14,173,82,24,145,164,13,101,6,17,0,1,14,71,29,82,15,1,17,19,24,60,46,0,3,4,8,24,1,6,71,56,4,137,68,109,199,105,0,42,68,56,51,43,133,98,4,118,94,191,47,89,0,50,12,78,31,57,22,60,7,62,23,6,34,17,150,148,52,14,0,10,0,42,33,114,164,81,114,121,109,67,85,32,56,5,68,52,0,0,0,13,22,16,13,28,24,43,73,75,65,74,188,25,136,21,30,36,35,23,88,20,0,56,37,1,45,45,0,40,120,33,9,121,77,81,161,6,58,77,0,0,0,11,4,1,30,71,56,10,0,9,3,0,17,4,0,67,100,40,48,19,114,3,6,0,0,22,164,25,83,116,9,8,140,35,6,6,61,96,6,4,91,21,0,25,67,7,0,86,139,48,156,6,73,67,46,42,70,5,80,18,91,33,29,93,56,62,61,0,28,2,124,75,52,96,78,37,110,2,50,0,1,7,13,34,41,43,69,86,20,28,4,162,32,0,94,101,17,80,9,101,36,42,213,132,14,41,0,48,17,66,42,64,5,51,11,90,14,106,48,1,13,0,0,16,27,0,10,27,14,62,5,47,8,22,145,30,105,6,42,18,75,36,18,16,5,5,33,15,0,0,6,0,0,1,41,23,25,31,37,73,90,107,54,71,9,104,6,13,3,10,5,18,8,3,43,0,13,66,48,11,3,0,0,1,5,0,59,48,100,29,10,169,103,40,109,92,119,80,13,58,15,88,52,12,1,5,6,92,36,36,70,68,50,14,98,0,39,0,15,0,22,6,16,59,94,65,73,41,4,3,4,0,0,0,9,1,101,60,12,0,25,10,2,0,1,0,0,0,0,0,1,8,43,85,6,30,0,30,48,0,18,28,0,4,1,0,23,6,3,15,21,0,17,27,38,0,0,0,1,45,0,1,62,112,7,188,70,56,0,0,0,11,10,0,25,29,4,0,8,20,0,0,18,39,0,18,172,81,24,139,156,13,98,4,21,0,3,15,70,28,82,16,1,17,21,24,59,46,0,3,8,9,28,0,5,70,54,5,138,52,113,198,97,2,28,63,47,56,37,142,103,4,112,112,157,30,97,0,49,11,85,21,63,11,59,7,64,23,5,38,18,155,163,68,16,0,13,0,40,30,106,138,78,112,119,115,63,84,32,56,7,66,50,0,0,0,14,23,17,15,29,25,46,80,71,66,72,180,23,135,18,30,38,37,28,82,21,0,54,37,0,23,42,0,37,118,35,9,135,85,78,163,10,65,69,0,0,0,11,2,1,28,79,57,4,0,12,3,0,15,3,0,69,98,35,51,17,114,4,7,0,0,17,133,19,90,137,10,8,146,42,6,6,91,101,6,4,97,21,0,25,64,5,0,85,138,51,153,7,78,64,44,42,82,3,78,15,96,46,37,114,51,68,64,0,36,2,118,74,55,90,78,24,114,2,50,0,0,4,5,21,25,44,70,83,24,28,5,161,33,0,91,103,15,78,8,131,31,55,229,151,15,44,0,52,17,72,43,68,4,56,11,91,17,106,53,2,13,0,0,17,25,0,8,23,14,60,10,56,17,21,146,31,103,6,42,22,69,40,17,18,6,5,33,18,0,0,6,0,0,2,42,22,25,30,36,72,82,106,42,68,8,97,5,13,2,10,6,18,13,5,36,0,11,69,39,11,3,0,0,0,5,0,75,48,89,30,8,158,110,40,111,92,106,84,13,56,12,92,45,11,1,6,5,90,30,31,63,69,50,10,93,0,38,0,15,0,22,1,17,52,95,62,59,52,4,2,5,0,0,0,8,1,94,60,13,0,25,9,3,0,1,0,0,0,0,0,4,12,32,88,4,33,0,52,46,0,17,30,1,4,1,0,26,5,3,17,21,0,16,29,35,0,0,0,1,45,0,6,63,110,9,186